Protein AF-A0A7W7CHH6-F1 (afdb_monomer_lite)

Sequence (789 aa):
MSTPLSLLAEWTGPLRELLITGHAVDLDFLERHCLPRARSLGARVTVLTGHGAAQHEPGDVRFAGRAYQHGHAVGAGAFLPRLAVLLGEDRVWVAVGSGDPTLPGWQGGGLWLAVRGSLDDGPVALADLGTWLADLGQALTLPSWLADTLDEIAIAMVPASTREAGLRFLGNLDRPLLAQLPAGPTRVLGLAAPAADPAAVRALTEHLQPREVRTAPAGATLIEWQATNGRWTALAGGHLSESGLLRSVADGGDCVLAGLHPRAEPVLPEDATTVAPEGNGDPLPPKTVVAQDTKGPRLLGAFREDDTTVVEFLVPRGTHGVIVETLTDNGWLAAHRVPAAELYVDGPVRARIPAEEPGVALRVSALVDERRTASAGVHVIDLTACASRAEQVSSQGLAHWGLSDRPAAELLADPARLARFTDTLGKFTADQLPFRPDWAAFAGFTHSVLGAPLAERVLPGAVSVLPEPRPTAWSVGELAEQGHGGGLLIPEQDRDKVRGHTRRWLAAITADSPLPVRMLITCLYLDLIAAGVWGHDDDWRSGLGELAQALCPTETEQKALPDQAQARLSTLLAACLALLLQDADLQGGSAADRTARHAWERCYEWAAFGRPELVEPLLPDFRRFEGRTTTVTEVEQVLELAENSVDEPSAAVQEDLRERGFEIDRLDGAWVVTGECRRPLREAARMITDFAAVSKQGGTAVVVSNRRTMALLLWSGRSLAFTEGKPPTWRSYQLSGLSTPHSLIGGSEGVPSTKDIRKLLPLPDSVRELAERCGVDLPSLISRDLVGR

pLDDT: mean 82.15, std 15.95, range [22.09, 98.44]

Structure (mmCIF, N/CA/C/O backbone):
data_AF-A0A7W7CHH6-F1
#
_entry.id   AF-A0A7W7CHH6-F1
#
loop_
_atom_site.group_PDB
_atom_site.id
_atom_site.type_symbol
_atom_site.label_atom_id
_atom_site.label_alt_id
_atom_site.label_comp_id
_atom_site.label_asym_id
_atom_site.label_entity_id
_atom_site.label_seq_id
_atom_site.pdbx_PDB_ins_code
_atom_site.Cartn_x
_atom_site.Cartn_y
_atom_site.Cartn_z
_atom_site.occupancy
_atom_site.B_iso_or_equiv
_atom_site.auth_seq_id
_atom_site.auth_comp_id
_atom_site.auth_asym_id
_atom_site.auth_atom_id
_atom_site.pdbx_PDB_model_num
ATOM 1 N N . MET A 1 1 ? 9.134 17.937 -28.389 1.00 60.25 1 MET A N 1
ATOM 2 C CA . MET A 1 1 ? 10.191 17.144 -27.738 1.00 60.25 1 MET A CA 1
ATOM 3 C C . MET A 1 1 ? 10.347 17.707 -26.339 1.00 60.25 1 MET A C 1
ATOM 5 O O . MET A 1 1 ? 10.618 18.893 -26.229 1.00 60.25 1 MET A O 1
ATOM 9 N N . SER A 1 2 ? 10.075 16.919 -25.303 1.00 79.38 2 SER A N 1
ATOM 10 C CA . SER A 1 2 ? 10.228 17.330 -23.899 1.00 79.38 2 SER A CA 1
ATOM 11 C C . SER A 1 2 ? 11.114 16.290 -23.229 1.00 79.38 2 SER A C 1
ATOM 13 O O . SER A 1 2 ? 10.865 15.098 -23.408 1.00 79.38 2 SER A O 1
ATOM 15 N N . THR A 1 3 ? 12.153 16.721 -22.514 1.00 88.88 3 THR A N 1
ATOM 16 C CA . THR A 1 3 ? 13.006 15.798 -21.752 1.00 88.88 3 THR A CA 1
ATOM 17 C C . THR A 1 3 ? 12.265 15.331 -20.493 1.00 88.88 3 THR A C 1
ATOM 19 O O . THR A 1 3 ? 11.307 15.993 -20.075 1.00 88.88 3 THR A O 1
ATOM 22 N N . PRO A 1 4 ? 12.694 14.234 -19.846 1.00 93.62 4 PRO A N 1
ATOM 23 C CA . PRO A 1 4 ? 12.106 13.792 -18.582 1.00 93.62 4 PRO A CA 1
ATOM 24 C C . PRO A 1 4 ? 12.076 14.882 -17.498 1.00 93.62 4 PRO A C 1
ATOM 26 O O . PRO A 1 4 ? 11.064 15.042 -16.819 1.00 93.62 4 PRO A O 1
ATOM 29 N N . LEU A 1 5 ? 13.134 15.698 -17.380 1.00 92.50 5 LEU A N 1
ATOM 30 C CA . LEU A 1 5 ? 13.165 16.819 -16.428 1.00 92.50 5 LEU A CA 1
ATOM 31 C C . LEU A 1 5 ? 12.152 17.908 -16.778 1.00 92.50 5 LEU A C 1
ATOM 33 O O . LEU A 1 5 ? 11.509 18.444 -15.879 1.00 92.50 5 LEU A O 1
ATOM 37 N N . SER A 1 6 ? 11.982 18.227 -18.065 1.00 91.31 6 SER A N 1
ATOM 38 C CA . SER A 1 6 ? 10.956 19.181 -18.497 1.00 91.31 6 SER A CA 1
ATOM 39 C C . SER A 1 6 ? 9.554 18.662 -18.186 1.00 91.31 6 SER A C 1
ATOM 41 O O . SER A 1 6 ? 8.745 19.408 -17.648 1.00 91.31 6 SER A O 1
ATOM 43 N N . LEU A 1 7 ? 9.282 17.377 -18.444 1.00 93.88 7 LEU A N 1
ATOM 44 C CA . LEU A 1 7 ? 7.998 16.760 -18.096 1.00 93.88 7 LEU A CA 1
ATOM 45 C C . LEU A 1 7 ? 7.727 16.814 -16.589 1.00 93.88 7 LEU A C 1
ATOM 47 O O . LEU A 1 7 ? 6.626 17.173 -16.181 1.00 93.88 7 LEU A O 1
ATOM 51 N N . LEU A 1 8 ? 8.730 16.512 -15.763 1.00 94.12 8 LEU A N 1
ATOM 52 C CA . LEU A 1 8 ? 8.605 16.579 -14.307 1.00 94.12 8 LEU A CA 1
ATOM 53 C C . LEU A 1 8 ? 8.422 18.016 -13.795 1.00 94.12 8 LEU A C 1
ATOM 55 O O . LEU A 1 8 ? 7.678 18.245 -12.840 1.00 94.12 8 LEU A O 1
ATOM 59 N N . ALA A 1 9 ? 9.079 18.993 -14.421 1.00 91.56 9 ALA A N 1
ATOM 60 C CA . ALA A 1 9 ? 8.918 20.406 -14.088 1.00 91.56 9 ALA A CA 1
ATOM 61 C C . ALA A 1 9 ? 7.520 20.930 -14.458 1.00 91.56 9 ALA A C 1
ATOM 63 O O . ALA A 1 9 ? 6.934 21.699 -13.697 1.00 91.56 9 ALA A O 1
ATOM 64 N N . GLU A 1 10 ? 6.980 20.487 -15.595 1.00 93.38 10 GLU A N 1
ATOM 65 C CA . GLU A 1 10 ? 5.637 20.824 -16.080 1.00 93.38 10 GLU A CA 1
ATOM 66 C C . GLU A 1 10 ? 4.513 20.112 -15.303 1.00 93.38 10 GLU A C 1
ATOM 68 O O . GLU A 1 10 ? 3.352 20.514 -15.401 1.00 93.38 10 GLU A O 1
ATOM 73 N N . TRP A 1 11 ? 4.826 19.061 -14.537 1.00 91.06 11 TRP A N 1
ATOM 74 C CA . TRP A 1 11 ? 3.826 18.293 -13.800 1.00 91.06 11 TRP A CA 1
ATOM 75 C C . TRP A 1 11 ? 3.169 19.111 -12.680 1.00 91.06 11 TRP A C 1
ATOM 77 O O . TRP A 1 11 ? 3.836 19.734 -11.844 1.00 91.06 11 TRP A O 1
ATOM 87 N N . THR A 1 12 ? 1.838 19.049 -12.626 1.00 84.00 12 THR A N 1
ATOM 88 C CA . THR A 1 12 ? 1.002 19.717 -11.623 1.00 84.00 12 THR A CA 1
ATOM 89 C C . THR A 1 12 ? 0.061 18.722 -10.950 1.00 84.00 12 THR A C 1
ATOM 91 O O . THR A 1 12 ? -0.633 17.961 -11.622 1.00 84.00 12 THR A O 1
ATOM 94 N N . GLY A 1 13 ? -0.003 18.758 -9.618 1.00 79.50 13 GLY A N 1
ATOM 95 C CA . GLY A 1 13 ? -0.781 17.809 -8.814 1.00 79.50 13 GLY A CA 1
ATOM 96 C C . GLY A 1 13 ? 0.063 16.655 -8.260 1.00 79.50 13 GLY A C 1
ATOM 97 O O . GLY A 1 13 ? 1.282 16.650 -8.449 1.00 79.50 13 GLY A O 1
ATOM 98 N N . PRO A 1 14 ? -0.558 15.710 -7.535 1.00 82.00 14 PRO A N 1
ATOM 99 C CA . PRO A 1 14 ? 0.150 14.569 -6.968 1.00 82.00 14 PRO A CA 1
ATOM 100 C C . PRO A 1 14 ? 0.748 13.695 -8.077 1.00 82.00 14 PRO A C 1
ATOM 102 O O . PRO A 1 14 ? 0.151 13.511 -9.139 1.00 82.00 14 PRO A O 1
ATOM 105 N N . LEU A 1 15 ? 1.948 13.182 -7.833 1.00 88.12 15 LEU A N 1
ATOM 106 C CA . LEU A 1 15 ? 2.609 12.192 -8.678 1.00 88.12 15 LEU A CA 1
ATOM 107 C C . LEU A 1 15 ? 2.708 10.906 -7.858 1.00 88.12 15 LEU A C 1
ATOM 109 O O . LEU A 1 15 ? 3.191 10.956 -6.730 1.00 88.12 15 LEU A O 1
ATOM 113 N N . ARG A 1 16 ? 2.221 9.785 -8.396 1.00 91.94 16 ARG A N 1
ATOM 114 C CA . ARG A 1 16 ? 2.253 8.478 -7.726 1.00 91.94 16 ARG A CA 1
ATOM 115 C C . ARG A 1 16 ? 3.545 7.737 -8.025 1.00 91.94 16 ARG A C 1
ATOM 117 O O . ARG A 1 16 ? 4.211 7.314 -7.090 1.00 91.94 16 ARG A O 1
ATOM 124 N N . GLU A 1 17 ? 3.922 7.662 -9.299 1.00 97.44 17 GLU A N 1
ATOM 125 C CA . GLU A 1 17 ? 5.102 6.918 -9.750 1.00 97.44 17 GLU A CA 1
ATOM 126 C C . GLU A 1 17 ? 5.985 7.773 -10.649 1.00 97.44 17 GLU A C 1
ATOM 128 O O . GLU A 1 17 ? 5.503 8.529 -11.501 1.00 97.44 17 GLU A O 1
ATOM 133 N N . LEU A 1 18 ? 7.290 7.591 -10.487 1.00 98.31 18 LEU A N 1
ATOM 134 C CA . LEU A 1 18 ? 8.303 7.984 -11.447 1.00 98.31 18 LEU A CA 1
ATOM 135 C C . LEU A 1 18 ? 9.213 6.786 -11.728 1.00 98.31 18 LEU A C 1
ATOM 137 O O . LEU A 1 18 ? 10.113 6.494 -10.942 1.00 98.31 18 LEU A O 1
ATOM 141 N N . LEU A 1 19 ? 9.003 6.127 -12.867 1.00 98.38 19 LEU A N 1
ATOM 142 C CA . LEU A 1 19 ? 9.894 5.077 -13.365 1.00 98.38 19 LEU A CA 1
ATOM 143 C C . LEU A 1 19 ? 10.942 5.688 -14.287 1.00 98.38 19 LEU A C 1
ATOM 145 O O . LEU A 1 19 ? 10.598 6.436 -15.202 1.00 98.38 19 LEU A O 1
ATOM 149 N N . ILE A 1 20 ? 12.206 5.332 -14.079 1.00 97.69 20 ILE A N 1
ATOM 150 C CA . ILE A 1 20 ? 13.336 5.737 -14.911 1.00 97.69 20 ILE A CA 1
ATOM 151 C C . ILE A 1 20 ? 14.104 4.489 -15.331 1.00 97.69 20 ILE A C 1
ATOM 153 O O . ILE A 1 20 ? 14.538 3.706 -14.487 1.00 97.69 20 ILE A O 1
ATOM 157 N N . THR A 1 21 ? 14.328 4.336 -16.633 1.00 95.75 21 THR A N 1
ATOM 158 C CA . THR A 1 21 ? 15.222 3.316 -17.181 1.00 95.75 21 THR A CA 1
ATOM 159 C C . THR A 1 21 ? 16.338 3.957 -17.991 1.00 95.75 21 THR A C 1
ATOM 161 O O . THR A 1 21 ? 16.157 5.001 -18.626 1.00 95.75 21 THR A O 1
ATOM 164 N N . GLY A 1 22 ? 17.500 3.316 -18.003 1.00 90.31 22 GLY A N 1
ATOM 165 C CA . GLY A 1 22 ? 18.617 3.747 -18.829 1.00 90.31 22 GLY A CA 1
ATOM 166 C C . GLY A 1 22 ? 19.652 2.656 -19.010 1.00 90.31 22 GLY A C 1
ATOM 167 O O . GLY A 1 22 ? 19.753 1.735 -18.194 1.00 90.31 22 GLY A O 1
ATOM 168 N N . HIS A 1 23 ? 20.444 2.794 -20.072 1.00 86.00 23 HIS A N 1
ATOM 169 C CA . HIS A 1 23 ? 21.655 2.006 -20.213 1.00 86.00 23 HIS A CA 1
ATOM 170 C C . HIS A 1 23 ? 22.681 2.523 -19.210 1.00 86.00 23 HIS A C 1
ATOM 172 O O . HIS A 1 23 ? 23.064 1.801 -18.304 1.00 86.00 23 HIS A O 1
ATOM 178 N N . ALA A 1 24 ? 23.050 3.797 -19.319 1.00 85.56 24 ALA A N 1
ATOM 179 C CA . ALA A 1 24 ? 23.942 4.463 -18.383 1.00 85.56 24 ALA A CA 1
ATOM 180 C C . ALA A 1 24 ? 23.142 5.331 -17.412 1.00 85.56 24 ALA A C 1
ATOM 182 O O . ALA A 1 24 ? 22.376 6.187 -17.844 1.00 85.56 24 ALA A O 1
ATOM 183 N N . VAL A 1 25 ? 23.332 5.152 -16.107 1.00 89.25 25 VAL A N 1
ATOM 184 C CA . VAL A 1 25 ? 22.644 5.977 -15.104 1.00 89.25 25 VAL A CA 1
ATOM 185 C C . VAL A 1 25 ? 23.628 6.556 -14.106 1.00 89.25 25 VAL A C 1
ATOM 187 O O . VAL A 1 25 ? 24.425 5.839 -13.497 1.00 89.25 25 VAL A O 1
ATOM 190 N N . ASP A 1 26 ? 23.526 7.867 -13.930 1.00 91.12 26 ASP A N 1
ATOM 191 C CA . ASP A 1 26 ? 24.212 8.629 -12.899 1.00 91.12 26 ASP A CA 1
ATOM 192 C C . ASP A 1 26 ? 23.210 8.929 -11.773 1.00 91.12 26 ASP A C 1
ATOM 194 O O . ASP A 1 26 ? 22.302 9.754 -11.919 1.00 91.12 26 ASP A O 1
ATOM 198 N N . LEU A 1 27 ? 23.336 8.202 -10.658 1.00 91.38 27 LEU A N 1
ATOM 199 C CA . LEU A 1 27 ? 22.425 8.342 -9.523 1.00 91.38 27 LEU A CA 1
ATOM 200 C C . LEU A 1 27 ? 22.630 9.665 -8.776 1.00 91.38 27 LEU A C 1
ATOM 202 O O . LEU A 1 27 ? 21.645 10.248 -8.332 1.00 91.38 27 LEU A O 1
ATOM 206 N N . ASP A 1 28 ? 23.857 10.189 -8.696 1.00 89.19 28 ASP A N 1
ATOM 207 C CA . ASP A 1 28 ? 24.122 11.495 -8.073 1.00 89.19 28 ASP A CA 1
ATOM 208 C C . ASP A 1 28 ? 23.444 12.621 -8.871 1.00 89.19 28 ASP A C 1
ATOM 210 O O . ASP A 1 28 ? 22.788 13.501 -8.304 1.00 89.19 28 ASP A O 1
ATOM 214 N N . PHE A 1 29 ? 23.489 12.546 -10.205 1.00 90.44 29 PHE A N 1
ATOM 215 C CA . PHE A 1 29 ? 22.719 13.444 -11.065 1.00 90.44 29 PHE A CA 1
ATOM 216 C C . PHE A 1 29 ? 21.208 13.367 -10.781 1.00 90.44 29 PHE A C 1
ATOM 218 O O . PHE A 1 29 ? 20.552 14.408 -10.638 1.00 90.44 29 PHE A O 1
ATOM 225 N N . LEU A 1 30 ? 20.639 12.160 -10.674 1.00 93.00 30 LEU A N 1
ATOM 226 C CA . LEU A 1 30 ? 19.213 11.989 -10.378 1.00 93.00 30 LEU A CA 1
ATOM 227 C C . LEU A 1 30 ? 18.842 12.521 -8.987 1.00 93.00 30 LEU A C 1
ATOM 229 O O . LEU A 1 30 ? 17.830 13.216 -8.861 1.00 93.00 30 LEU A O 1
ATOM 233 N N . GLU A 1 31 ? 19.664 12.270 -7.967 1.00 90.50 31 GLU A N 1
ATOM 234 C CA . GLU A 1 31 ? 19.462 12.764 -6.599 1.00 90.50 31 GLU A CA 1
ATOM 235 C C . GLU A 1 31 ? 19.447 14.294 -6.525 1.00 90.50 31 GLU A C 1
ATOM 237 O O . GLU A 1 31 ? 18.672 14.869 -5.761 1.00 90.50 31 GLU A O 1
ATOM 242 N N . ARG A 1 32 ? 20.251 14.971 -7.351 1.00 87.06 32 ARG A N 1
ATOM 243 C CA . ARG A 1 32 ? 20.318 16.440 -7.377 1.00 87.06 32 ARG A CA 1
ATOM 244 C C . ARG A 1 32 ? 19.209 17.082 -8.200 1.00 87.06 32 ARG A C 1
ATOM 246 O O . ARG A 1 32 ? 18.687 18.127 -7.812 1.00 87.06 32 ARG A O 1
ATOM 253 N N . HIS A 1 33 ? 18.866 16.500 -9.348 1.00 86.69 33 HIS A N 1
ATOM 254 C CA . HIS A 1 33 ? 18.062 17.192 -10.362 1.00 86.69 33 HIS A CA 1
ATOM 255 C C . HIS A 1 33 ? 16.655 16.627 -10.560 1.00 86.69 33 HIS A C 1
ATOM 257 O O . HIS A 1 33 ? 15.797 17.326 -11.100 1.00 86.69 33 HIS A O 1
ATOM 263 N N . CYS A 1 34 ? 16.398 15.391 -10.136 1.00 91.62 34 CYS A N 1
ATOM 264 C CA . CYS A 1 34 ? 15.137 14.698 -10.387 1.00 91.62 34 CYS A CA 1
ATOM 265 C C . CYS A 1 34 ? 14.398 14.363 -9.083 1.00 91.62 34 CYS A C 1
ATOM 267 O O . CYS A 1 34 ? 13.243 14.759 -8.891 1.00 91.62 34 CYS A O 1
ATOM 269 N N . LEU A 1 35 ? 15.092 13.700 -8.156 1.00 90.00 35 LEU A N 1
ATOM 270 C CA . LEU A 1 35 ? 14.520 13.133 -6.939 1.00 90.00 35 LEU A CA 1
ATOM 271 C C . LEU A 1 35 ? 13.789 14.152 -6.044 1.00 90.00 35 LEU A C 1
ATOM 273 O O . LEU A 1 35 ? 12.654 13.859 -5.654 1.00 90.00 35 LEU A O 1
ATOM 277 N N . PRO A 1 36 ? 14.333 15.353 -5.738 1.00 84.81 36 PRO A N 1
ATOM 278 C CA . PRO A 1 36 ? 13.693 16.268 -4.792 1.00 84.81 36 PRO A CA 1
ATOM 279 C C . PRO A 1 36 ? 12.314 16.709 -5.280 1.00 84.81 36 PRO A C 1
ATOM 281 O O . PRO A 1 36 ? 11.350 16.764 -4.514 1.00 84.81 36 PRO A O 1
ATOM 284 N N . ARG A 1 37 ? 12.192 16.964 -6.589 1.00 85.94 37 ARG A N 1
ATOM 285 C CA . ARG A 1 37 ? 10.925 17.357 -7.200 1.00 85.94 37 ARG A CA 1
ATOM 286 C C . ARG A 1 37 ? 9.935 16.197 -7.193 1.00 85.94 37 ARG A C 1
ATOM 288 O O . ARG A 1 37 ? 8.814 16.391 -6.728 1.00 85.94 37 ARG A O 1
ATOM 295 N N . ALA A 1 38 ? 10.345 15.011 -7.637 1.00 86.62 38 ALA A N 1
ATOM 296 C CA . ALA A 1 38 ? 9.481 13.832 -7.672 1.00 86.62 38 ALA A CA 1
ATOM 297 C C . ALA A 1 38 ? 8.930 13.474 -6.278 1.00 86.62 38 ALA A C 1
ATOM 299 O O . ALA A 1 38 ? 7.719 13.329 -6.107 1.00 86.62 38 ALA A O 1
ATOM 300 N N . ARG A 1 39 ? 9.787 13.457 -5.248 1.00 84.19 39 ARG A N 1
ATOM 301 C CA . ARG A 1 39 ? 9.371 13.188 -3.859 1.00 84.19 39 ARG A CA 1
ATOM 302 C C . ARG A 1 39 ? 8.505 14.301 -3.271 1.00 84.19 39 ARG A C 1
ATOM 304 O O . ARG A 1 39 ? 7.542 14.008 -2.562 1.00 84.19 39 ARG A O 1
ATOM 311 N N . SER A 1 40 ? 8.753 15.570 -3.619 1.00 78.50 40 SER A N 1
ATOM 312 C CA . SER A 1 40 ? 7.870 16.677 -3.207 1.00 78.50 40 SER A CA 1
ATOM 313 C C . SER A 1 40 ? 6.437 16.512 -3.735 1.00 78.50 40 SER A C 1
ATOM 315 O O . SER A 1 40 ? 5.479 16.851 -3.035 1.00 78.50 40 SER A O 1
ATOM 317 N N . LEU A 1 41 ? 6.288 15.916 -4.924 1.00 77.00 41 LEU A N 1
ATOM 318 C CA . LEU A 1 41 ? 5.003 15.595 -5.551 1.00 77.00 41 LEU A CA 1
ATOM 319 C C . LEU A 1 41 ? 4.368 14.302 -5.008 1.00 77.00 41 LEU A C 1
ATOM 321 O O . LEU A 1 41 ? 3.205 14.041 -5.301 1.00 77.00 41 LEU A O 1
ATOM 325 N N . GLY A 1 42 ? 5.095 13.543 -4.183 1.00 80.12 42 GLY A N 1
ATOM 326 C CA . GLY A 1 42 ? 4.618 12.319 -3.540 1.00 80.12 42 GLY A CA 1
ATOM 327 C C . GLY A 1 42 ? 4.962 11.024 -4.275 1.00 80.12 42 GLY A C 1
ATOM 328 O O . GLY A 1 42 ? 4.428 9.987 -3.904 1.00 80.12 42 GLY A O 1
ATOM 329 N N . ALA A 1 43 ? 5.841 11.055 -5.278 1.00 90.94 43 ALA A N 1
ATOM 330 C CA . ALA A 1 43 ? 6.102 9.875 -6.096 1.00 90.94 43 ALA A CA 1
ATOM 331 C C . ALA A 1 43 ? 6.914 8.804 -5.356 1.00 90.94 43 ALA A C 1
ATOM 333 O O . ALA A 1 43 ? 7.887 9.127 -4.665 1.00 90.94 43 ALA A O 1
ATOM 334 N N . ARG A 1 44 ? 6.582 7.531 -5.575 1.00 95.69 44 ARG A N 1
ATOM 335 C CA . ARG A 1 44 ? 7.566 6.446 -5.537 1.00 95.69 44 ARG A CA 1
ATOM 336 C C . ARG A 1 44 ? 8.471 6.624 -6.747 1.00 95.69 44 ARG A C 1
ATOM 338 O O . ARG A 1 44 ? 7.999 6.898 -7.849 1.00 95.69 44 ARG A O 1
ATOM 345 N N . VAL A 1 45 ? 9.776 6.582 -6.522 1.00 97.88 45 VAL A N 1
ATOM 346 C CA . VAL A 1 45 ? 10.764 6.747 -7.590 1.00 97.88 45 VAL A CA 1
ATOM 347 C C . VAL A 1 45 ? 11.487 5.425 -7.755 1.00 97.88 45 VAL A C 1
ATOM 349 O O . VAL A 1 45 ? 12.059 4.916 -6.791 1.00 97.88 45 VAL A O 1
ATOM 352 N N . THR A 1 46 ? 11.469 4.899 -8.973 1.00 97.88 46 THR A N 1
ATOM 353 C CA . THR A 1 46 ? 12.004 3.581 -9.309 1.00 97.88 46 THR A CA 1
ATOM 354 C C . THR A 1 46 ? 12.999 3.721 -10.446 1.00 97.88 46 THR A C 1
ATOM 356 O O . THR A 1 46 ? 12.670 4.239 -11.513 1.00 97.88 46 THR A O 1
ATOM 359 N N . VAL A 1 47 ? 14.231 3.271 -10.221 1.00 96.56 47 VAL A N 1
ATOM 360 C CA . VAL A 1 47 ? 15.322 3.337 -11.195 1.00 96.56 47 VAL A CA 1
ATOM 361 C C . VAL A 1 47 ? 15.748 1.922 -11.570 1.00 96.56 47 VAL A C 1
ATOM 363 O O . VAL A 1 47 ? 16.220 1.162 -10.725 1.00 96.56 47 VAL A O 1
ATOM 366 N N . LEU A 1 48 ? 15.617 1.578 -12.849 1.00 95.44 48 LEU A N 1
ATOM 367 C CA . LEU A 1 48 ? 16.043 0.292 -13.394 1.00 95.44 48 LEU A CA 1
ATOM 368 C C . LEU A 1 48 ? 17.172 0.475 -14.404 1.00 95.44 48 LEU A C 1
ATOM 370 O O . LEU A 1 48 ? 17.043 1.215 -15.381 1.00 95.44 48 LEU A O 1
ATOM 374 N N . THR A 1 49 ? 18.276 -0.235 -14.196 1.00 92.94 49 THR A N 1
ATOM 375 C CA . THR A 1 49 ? 19.462 -0.132 -15.056 1.00 92.94 49 THR A CA 1
ATOM 376 C C . THR A 1 49 ? 19.953 -1.502 -15.485 1.00 92.94 49 THR A C 1
ATOM 378 O O . THR A 1 49 ? 19.673 -2.505 -14.835 1.00 92.94 49 THR A O 1
ATOM 381 N N . GLY A 1 50 ? 20.741 -1.570 -16.557 1.00 90.12 50 GLY A N 1
ATOM 382 C CA . GLY A 1 50 ? 21.496 -2.788 -16.850 1.00 90.12 50 GLY A CA 1
ATOM 383 C C . GLY A 1 50 ? 22.530 -3.074 -15.758 1.00 90.12 50 GLY A C 1
ATOM 384 O O . GLY A 1 50 ? 23.087 -2.149 -15.158 1.00 90.12 50 GLY A O 1
ATOM 385 N N . HIS A 1 51 ? 22.815 -4.352 -15.508 1.00 85.88 51 HIS A N 1
ATOM 386 C CA . HIS A 1 51 ? 23.915 -4.731 -14.622 1.00 85.88 51 HIS A CA 1
ATOM 387 C C . HIS A 1 51 ? 25.253 -4.150 -15.107 1.00 85.88 51 HIS A C 1
ATOM 389 O O . HIS A 1 51 ? 25.598 -4.275 -16.280 1.00 85.88 51 HIS A O 1
ATOM 395 N N . GLY A 1 52 ? 26.009 -3.526 -14.197 1.00 77.38 52 GLY A N 1
ATOM 396 C CA . GLY A 1 52 ? 27.332 -2.965 -14.499 1.00 77.38 52 GLY A CA 1
ATOM 397 C C . GLY A 1 52 ? 27.318 -1.666 -15.307 1.00 77.38 52 GLY A C 1
ATOM 398 O O . GLY A 1 52 ? 28.376 -1.225 -15.749 1.00 77.38 52 GLY A O 1
ATOM 399 N N . ALA A 1 53 ? 26.144 -1.060 -15.500 1.00 75.81 53 ALA A N 1
ATOM 400 C CA . ALA A 1 53 ? 25.975 0.104 -16.364 1.00 75.81 53 ALA A CA 1
ATOM 401 C C . ALA A 1 53 ? 25.782 1.433 -15.597 1.00 75.81 53 ALA A C 1
ATOM 403 O O . ALA A 1 53 ? 25.754 2.513 -16.190 1.00 75.81 53 ALA A O 1
ATOM 404 N N . ALA A 1 54 ? 25.701 1.373 -14.266 1.00 71.06 54 ALA A N 1
ATOM 405 C CA . ALA A 1 54 ? 25.689 2.550 -13.408 1.00 71.06 54 ALA A CA 1
ATOM 406 C C . ALA A 1 54 ? 27.058 3.263 -13.406 1.00 71.06 54 ALA A C 1
ATOM 408 O O . ALA A 1 54 ? 28.098 2.615 -13.300 1.00 71.06 54 ALA A O 1
ATOM 409 N N . GLN A 1 55 ? 27.060 4.594 -13.530 1.00 73.06 55 GLN A N 1
ATOM 410 C CA . GLN A 1 55 ? 28.269 5.419 -13.711 1.00 73.06 55 GLN A CA 1
ATOM 411 C C . GLN A 1 55 ? 28.668 6.199 -12.447 1.00 73.06 55 GLN A C 1
ATOM 413 O O . GLN A 1 55 ? 29.116 7.338 -12.537 1.00 73.06 55 GLN A O 1
ATOM 418 N N . HIS A 1 56 ? 28.481 5.614 -11.267 1.00 74.00 56 HIS A N 1
ATOM 419 C CA . HIS A 1 56 ? 28.773 6.264 -9.989 1.00 74.00 56 HIS A CA 1
ATOM 420 C C . HIS A 1 56 ? 29.531 5.320 -9.053 1.00 74.00 56 HIS A C 1
ATOM 422 O O . HIS A 1 56 ? 29.398 4.098 -9.147 1.00 74.00 56 HIS A O 1
ATOM 428 N N . GLU A 1 57 ? 30.290 5.890 -8.118 1.00 78.69 57 GLU A N 1
ATOM 429 C CA . GLU A 1 57 ? 30.799 5.135 -6.976 1.00 78.69 57 GLU A CA 1
ATOM 430 C C . GLU A 1 57 ? 29.667 4.974 -5.951 1.00 78.69 57 GLU A C 1
ATOM 432 O O . GLU A 1 57 ? 29.038 5.969 -5.581 1.00 78.69 57 GLU A O 1
ATOM 437 N N . PRO A 1 58 ? 29.372 3.756 -5.459 1.00 81.50 58 PRO A N 1
ATOM 438 C CA . PRO A 1 58 ? 28.228 3.542 -4.571 1.00 81.50 58 PRO A CA 1
ATOM 439 C C . PRO A 1 58 ? 28.238 4.390 -3.290 1.00 81.50 58 PRO A C 1
ATOM 441 O O . PRO A 1 58 ? 27.171 4.655 -2.742 1.00 81.50 58 PRO A O 1
ATOM 444 N N . GLY A 1 59 ? 29.415 4.829 -2.825 1.00 78.50 59 GLY A N 1
ATOM 445 C CA . GLY A 1 59 ? 29.563 5.700 -1.653 1.00 78.50 59 GLY A CA 1
ATOM 446 C C . GLY A 1 59 ? 29.180 7.168 -1.882 1.00 78.50 59 GLY A C 1
ATOM 447 O O . GLY A 1 59 ? 28.943 7.884 -0.911 1.00 78.50 59 GLY A O 1
ATOM 448 N N . ASP A 1 60 ? 29.085 7.620 -3.136 1.00 80.31 60 ASP A N 1
ATOM 449 C CA . ASP A 1 60 ? 28.692 8.998 -3.464 1.00 80.31 60 ASP A CA 1
ATOM 450 C C . ASP A 1 60 ? 27.164 9.190 -3.455 1.00 80.31 60 ASP A C 1
ATOM 452 O O . ASP A 1 60 ? 26.669 10.315 -3.377 1.00 80.31 60 ASP A O 1
ATOM 456 N N . VAL A 1 61 ? 26.418 8.085 -3.490 1.00 86.38 61 VAL A N 1
ATOM 457 C CA . VAL A 1 61 ? 24.954 8.035 -3.552 1.00 86.38 61 VAL A CA 1
ATOM 458 C C . VAL A 1 61 ? 24.376 7.984 -2.142 1.00 86.38 61 VAL A C 1
ATOM 460 O O . VAL A 1 61 ? 24.756 7.130 -1.342 1.00 86.38 61 VAL A O 1
ATOM 463 N N . ARG A 1 62 ? 23.457 8.900 -1.812 1.00 81.38 62 ARG A N 1
ATOM 464 C CA . ARG A 1 62 ? 23.014 9.113 -0.419 1.00 81.38 62 ARG A CA 1
ATOM 465 C C . ARG A 1 62 ? 21.589 8.673 -0.137 1.00 81.38 62 ARG A C 1
ATOM 467 O O . ARG A 1 62 ? 21.251 8.397 1.015 1.00 81.38 62 ARG A O 1
ATOM 474 N N . PHE A 1 63 ? 20.738 8.678 -1.155 1.00 86.69 63 PHE A N 1
ATOM 475 C CA . PHE A 1 63 ? 19.300 8.495 -1.001 1.00 86.69 63 PHE A CA 1
ATOM 476 C C . PHE A 1 63 ? 18.785 7.194 -1.627 1.00 86.69 63 PHE A C 1
ATOM 478 O O . PHE A 1 63 ? 17.628 6.837 -1.377 1.00 86.69 63 PHE A O 1
ATOM 485 N N . ALA A 1 64 ? 19.615 6.471 -2.388 1.00 89.06 64 ALA A N 1
ATOM 486 C CA . ALA A 1 64 ? 19.278 5.137 -2.885 1.00 89.06 64 ALA A CA 1
ATOM 487 C C . ALA A 1 64 ? 18.878 4.220 -1.729 1.00 89.06 64 ALA A C 1
ATOM 489 O O . ALA A 1 64 ? 19.514 4.211 -0.677 1.00 89.06 64 ALA A O 1
ATOM 490 N N . GLY A 1 65 ? 17.776 3.495 -1.898 1.00 86.31 65 GLY A N 1
ATOM 491 C CA . GLY A 1 65 ? 17.229 2.601 -0.883 1.00 86.31 65 GLY A CA 1
ATOM 492 C C . GLY A 1 65 ? 16.589 3.284 0.329 1.00 86.31 65 GLY A C 1
ATOM 493 O O . GLY A 1 65 ? 16.022 2.596 1.170 1.00 86.31 65 GLY A O 1
ATOM 494 N N . ARG A 1 66 ? 16.628 4.621 0.414 1.00 87.50 66 ARG A N 1
ATOM 495 C CA . ARG A 1 66 ? 15.972 5.416 1.473 1.00 87.50 66 ARG A CA 1
ATOM 496 C C . ARG A 1 66 ? 14.831 6.281 0.951 1.00 87.50 66 ARG A C 1
ATOM 498 O O . ARG A 1 66 ? 13.859 6.519 1.658 1.00 87.50 66 ARG A O 1
ATOM 505 N N . ALA A 1 67 ? 14.973 6.802 -0.265 1.00 84.81 67 ALA A N 1
ATOM 506 C CA . ALA A 1 67 ? 13.989 7.685 -0.888 1.00 84.81 67 ALA A CA 1
ATOM 507 C C . ALA A 1 67 ? 13.584 7.250 -2.301 1.00 84.81 67 ALA A C 1
ATOM 509 O O . ALA A 1 67 ? 12.633 7.804 -2.849 1.00 84.81 67 ALA A O 1
ATOM 510 N N . TYR A 1 68 ? 14.307 6.303 -2.895 1.00 95.12 68 TYR A N 1
ATOM 511 C CA . TYR A 1 68 ? 13.986 5.711 -4.186 1.00 95.12 68 TYR A CA 1
ATOM 512 C C . TYR A 1 68 ? 14.547 4.298 -4.280 1.00 95.12 68 TYR A C 1
ATOM 514 O O . TYR A 1 68 ? 15.519 3.945 -3.606 1.00 95.12 68 TYR A O 1
ATOM 522 N N . GLN A 1 69 ? 13.933 3.508 -5.147 1.00 95.25 69 GLN A N 1
ATOM 523 C CA . GLN A 1 69 ? 14.320 2.136 -5.414 1.00 95.25 69 GLN A CA 1
ATOM 524 C C . GLN A 1 69 ? 15.315 2.086 -6.579 1.00 95.25 69 GLN A C 1
ATOM 526 O O . GLN A 1 69 ? 15.140 2.787 -7.578 1.00 95.25 69 GLN A O 1
ATOM 531 N N . HIS A 1 70 ? 16.341 1.239 -6.473 1.00 94.56 70 HIS A N 1
ATOM 532 C CA . HIS A 1 70 ? 17.299 0.993 -7.553 1.00 94.56 70 HIS A CA 1
ATOM 533 C C . HIS A 1 70 ? 17.597 -0.499 -7.686 1.00 94.56 70 HIS A C 1
ATOM 535 O O . HIS A 1 70 ? 17.915 -1.168 -6.707 1.00 94.56 70 HIS A O 1
ATOM 541 N N . GLY A 1 71 ? 17.485 -1.024 -8.902 1.00 93.62 71 GLY A N 1
ATOM 542 C CA . GLY A 1 71 ? 17.760 -2.426 -9.192 1.00 93.62 71 GLY A CA 1
ATOM 543 C C . GLY A 1 71 ? 18.355 -2.635 -10.579 1.00 93.62 71 GLY A C 1
ATOM 544 O O . GLY A 1 71 ? 18.321 -1.751 -11.442 1.00 93.62 71 GLY A O 1
ATOM 545 N N . HIS A 1 72 ? 18.901 -3.830 -10.790 1.00 94.06 72 HIS A N 1
ATOM 546 C CA . HIS A 1 72 ? 19.523 -4.226 -12.045 1.00 94.06 72 HIS A CA 1
ATOM 547 C C . HIS A 1 72 ? 18.670 -5.218 -12.830 1.00 94.06 72 HIS A C 1
ATOM 549 O O . HIS A 1 72 ? 18.278 -6.263 -12.318 1.00 94.06 72 HIS A O 1
ATOM 555 N N . ALA A 1 73 ? 18.494 -4.933 -14.116 1.00 93.88 73 ALA A N 1
ATOM 556 C CA . ALA A 1 73 ? 18.012 -5.883 -15.097 1.00 93.88 73 ALA A CA 1
ATOM 557 C C . ALA A 1 73 ? 19.179 -6.694 -15.661 1.00 93.88 73 ALA A C 1
ATOM 559 O O . ALA A 1 73 ? 20.211 -6.143 -16.067 1.00 93.88 73 ALA A O 1
ATOM 560 N N . VAL A 1 74 ? 19.003 -8.014 -15.711 1.00 91.94 74 VAL A N 1
ATOM 561 C CA . VAL A 1 74 ? 19.993 -8.941 -16.254 1.00 91.94 74 VAL A CA 1
ATOM 562 C C . VAL A 1 74 ? 19.375 -9.785 -17.361 1.00 91.94 74 VAL A C 1
ATOM 564 O O . VAL A 1 74 ? 18.417 -10.520 -17.140 1.00 91.94 74 VAL A O 1
ATOM 567 N N . GLY A 1 75 ? 19.977 -9.711 -18.547 1.00 89.44 75 GLY A N 1
ATOM 568 C CA . GLY A 1 75 ? 19.681 -10.568 -19.692 1.00 89.44 75 GLY A CA 1
ATOM 569 C C . GLY A 1 75 ? 20.952 -11.178 -20.281 1.00 89.44 75 GLY A C 1
ATOM 570 O O . GLY A 1 75 ? 22.037 -11.090 -19.695 1.00 89.44 75 GLY A O 1
ATOM 571 N N . ALA A 1 76 ? 20.809 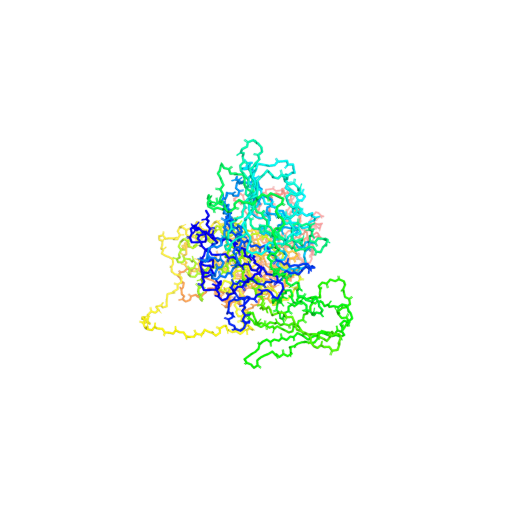-11.814 -21.443 1.00 86.81 76 ALA A N 1
ATOM 572 C CA . ALA A 1 76 ? 21.945 -12.260 -22.249 1.00 86.81 76 ALA A CA 1
ATOM 573 C C . ALA A 1 76 ? 22.618 -11.087 -22.990 1.00 86.81 76 ALA A C 1
ATOM 575 O O . ALA A 1 76 ? 23.845 -11.030 -23.040 1.00 86.81 76 ALA A O 1
ATOM 576 N N . GLY A 1 77 ? 21.821 -10.150 -23.518 1.00 88.75 77 GLY A N 1
ATOM 577 C CA . GLY A 1 77 ? 22.287 -8.890 -24.101 1.00 88.75 77 GLY A CA 1
ATOM 578 C C . GLY A 1 77 ? 22.236 -7.706 -23.128 1.00 88.75 77 GLY A C 1
ATOM 579 O O . GLY A 1 77 ? 21.926 -7.847 -21.941 1.00 88.75 77 GLY A O 1
ATOM 580 N N . ALA A 1 78 ? 22.541 -6.515 -23.641 1.00 90.44 78 ALA A N 1
ATOM 581 C CA . ALA A 1 78 ? 22.513 -5.269 -22.885 1.00 90.44 78 ALA A CA 1
ATOM 582 C C . ALA A 1 78 ? 21.080 -4.770 -22.640 1.00 90.44 78 ALA A C 1
ATOM 584 O O . ALA A 1 78 ? 20.185 -4.946 -23.464 1.00 90.44 78 ALA A O 1
ATOM 585 N N . PHE A 1 79 ? 20.871 -4.072 -21.523 1.00 93.12 79 PHE A N 1
ATOM 586 C CA . PHE A 1 79 ? 19.638 -3.330 -21.259 1.00 93.12 79 PHE A CA 1
ATOM 587 C C . PHE A 1 79 ? 19.792 -1.893 -21.776 1.00 93.12 79 PHE A C 1
ATOM 589 O O . PHE A 1 79 ? 20.582 -1.118 -21.230 1.00 93.12 79 PHE A O 1
ATOM 596 N N . LEU A 1 80 ? 19.093 -1.565 -22.867 1.00 91.75 80 LEU A N 1
ATOM 597 C CA . LEU A 1 80 ? 19.153 -0.280 -23.570 1.00 91.75 80 LEU A CA 1
ATOM 598 C C . LEU A 1 80 ? 17.895 0.620 -23.509 1.00 91.75 80 LEU A C 1
ATOM 600 O O . LEU A 1 80 ? 17.984 1.724 -24.065 1.00 91.75 80 LEU A O 1
ATOM 604 N N . PRO A 1 81 ? 16.741 0.254 -22.898 1.00 93.62 81 PRO A N 1
ATOM 605 C CA . PRO A 1 81 ? 15.595 1.161 -22.849 1.00 93.62 81 PRO A CA 1
ATOM 606 C C . PRO A 1 81 ? 15.921 2.459 -22.103 1.00 93.62 81 PRO A C 1
ATOM 608 O O . PRO A 1 81 ? 16.423 2.433 -20.978 1.00 93.62 81 PRO A O 1
ATOM 611 N N . ARG A 1 82 ? 15.584 3.601 -22.710 1.00 92.56 82 ARG A N 1
ATOM 612 C CA . ARG A 1 82 ? 15.686 4.939 -22.104 1.00 92.56 82 ARG A CA 1
ATOM 613 C C . ARG A 1 82 ? 14.294 5.528 -21.996 1.00 92.56 82 ARG A C 1
ATOM 615 O O . ARG A 1 82 ? 13.776 6.121 -22.947 1.00 92.56 82 ARG A O 1
ATOM 622 N N . LEU A 1 83 ? 13.689 5.284 -20.847 1.00 95.38 83 LEU A N 1
ATOM 623 C CA . LEU A 1 83 ? 12.288 5.539 -20.570 1.00 95.38 83 LEU A CA 1
ATOM 624 C C . LEU A 1 83 ? 12.173 6.365 -19.291 1.00 95.38 83 LEU A C 1
ATOM 626 O O . LEU A 1 83 ? 12.861 6.104 -18.308 1.00 95.38 83 LEU A O 1
ATOM 630 N N . ALA A 1 84 ? 11.264 7.332 -19.298 1.00 97.06 84 ALA A N 1
ATOM 631 C CA . ALA A 1 84 ? 10.724 7.921 -18.085 1.00 97.06 84 ALA A CA 1
ATOM 632 C C . ALA A 1 84 ? 9.194 7.849 -18.122 1.00 97.06 84 ALA A C 1
ATOM 634 O O . ALA A 1 84 ? 8.591 8.271 -19.112 1.00 97.06 84 ALA A O 1
ATOM 635 N N . VAL A 1 85 ? 8.574 7.344 -17.058 1.00 98.31 85 VAL A N 1
ATOM 636 C CA . VAL A 1 85 ? 7.113 7.315 -16.882 1.00 98.31 85 VAL A CA 1
ATOM 637 C C . VAL A 1 85 ? 6.757 8.128 -15.650 1.00 98.31 85 VAL A C 1
ATOM 639 O O . VAL A 1 85 ? 7.279 7.868 -14.573 1.00 98.31 85 VAL A O 1
ATOM 642 N N . LEU A 1 86 ? 5.870 9.104 -15.815 1.00 98.44 86 LEU A N 1
ATOM 643 C CA . LEU A 1 86 ? 5.267 9.893 -14.749 1.00 98.44 86 LEU A CA 1
ATOM 644 C C . LEU A 1 86 ? 3.792 9.505 -14.668 1.00 98.44 86 LEU A C 1
ATOM 646 O O . LEU A 1 86 ? 3.033 9.794 -15.598 1.00 98.44 86 LEU A O 1
ATOM 650 N N . LEU A 1 87 ? 3.390 8.865 -13.574 1.00 97.56 87 LEU A N 1
ATOM 651 C CA . LEU A 1 87 ? 2.025 8.381 -13.372 1.00 97.56 87 LEU A CA 1
ATOM 652 C C . LEU A 1 87 ? 1.358 9.114 -12.207 1.00 97.56 87 LEU A C 1
ATOM 654 O O . LEU A 1 87 ? 1.871 9.115 -11.087 1.00 97.56 87 LEU A O 1
ATOM 658 N N . GLY A 1 88 ? 0.216 9.742 -12.475 1.00 92.25 88 GLY A N 1
ATOM 659 C CA . GLY A 1 88 ? -0.658 10.359 -11.479 1.00 92.25 88 GLY A CA 1
ATOM 660 C C . GLY A 1 88 ? -1.885 9.507 -11.177 1.00 92.25 88 GLY A C 1
ATOM 661 O O . GLY A 1 88 ? -1.931 8.324 -11.489 1.00 92.25 88 GLY A O 1
ATOM 662 N N . GLU A 1 89 ? -2.900 10.131 -10.584 1.00 87.75 89 GLU A N 1
ATOM 663 C CA . GLU A 1 89 ? -4.204 9.491 -10.357 1.00 87.75 89 GLU A CA 1
ATOM 664 C C . GLU A 1 89 ? -5.083 9.465 -11.614 1.00 87.75 89 GLU A C 1
ATOM 666 O O . GLU A 1 89 ? -5.861 8.537 -11.791 1.00 87.75 89 GLU A O 1
ATOM 671 N N . ASP A 1 90 ? -4.959 10.471 -12.483 1.00 88.75 90 ASP A N 1
ATOM 672 C CA . ASP A 1 90 ? -5.863 10.713 -13.617 1.00 88.75 90 ASP A CA 1
ATOM 673 C C . ASP A 1 90 ? -5.152 10.750 -14.980 1.00 88.75 90 ASP A C 1
ATOM 675 O O . ASP A 1 90 ? -5.785 10.815 -16.043 1.00 88.75 90 ASP A O 1
ATOM 679 N N . ARG A 1 91 ? -3.817 10.757 -14.969 1.00 94.06 91 ARG A N 1
ATOM 680 C CA . ARG A 1 91 ? -3.006 11.006 -16.159 1.00 94.06 91 ARG A CA 1
ATOM 681 C C . ARG A 1 91 ? -1.657 10.308 -16.102 1.00 94.06 91 ARG A C 1
ATOM 683 O O . ARG A 1 91 ? -1.105 10.066 -15.030 1.00 94.06 91 ARG A O 1
ATOM 690 N N . VAL A 1 92 ? -1.092 10.079 -17.282 1.00 96.56 92 VAL A N 1
ATOM 691 C CA . VAL A 1 92 ? 0.231 9.478 -17.455 1.00 96.56 92 VAL A CA 1
ATOM 692 C C . VAL A 1 92 ? 1.006 10.169 -18.567 1.00 96.56 92 VAL A C 1
ATOM 694 O O . VAL A 1 92 ? 0.505 10.368 -19.682 1.00 96.56 92 VAL A O 1
ATOM 697 N N . TRP A 1 93 ? 2.241 10.560 -18.259 1.00 97.12 93 TRP A N 1
ATOM 698 C CA . TRP A 1 93 ? 3.174 11.148 -19.215 1.00 97.12 93 TRP A CA 1
ATOM 699 C C . TRP A 1 93 ? 4.405 10.258 -19.355 1.00 97.12 93 TRP A C 1
ATOM 701 O O . TRP A 1 93 ? 4.958 9.779 -18.372 1.00 97.12 93 TRP A O 1
ATOM 711 N N . VAL A 1 94 ? 4.849 10.054 -20.588 1.00 96.38 94 VAL A N 1
ATOM 712 C CA . VAL A 1 94 ? 5.945 9.148 -20.932 1.00 96.38 94 VAL A CA 1
ATOM 713 C C . VAL A 1 94 ? 6.956 9.885 -21.793 1.00 96.38 94 VAL A C 1
ATOM 715 O O . VAL A 1 94 ? 6.568 10.618 -22.701 1.00 96.38 94 VAL A O 1
ATOM 718 N N . ALA A 1 95 ? 8.244 9.657 -21.562 1.00 93.56 95 ALA A N 1
ATOM 719 C CA . ALA A 1 95 ? 9.313 10.036 -22.474 1.00 93.56 95 ALA A CA 1
ATOM 720 C C . ALA A 1 95 ? 10.146 8.810 -22.854 1.00 93.56 95 ALA A C 1
ATOM 722 O O . ALA A 1 95 ? 10.702 8.150 -21.983 1.00 93.56 95 ALA A O 1
ATOM 723 N N . VAL A 1 96 ? 10.265 8.541 -24.155 1.00 91.88 96 VAL A N 1
ATOM 724 C CA . VAL A 1 96 ? 11.167 7.521 -24.715 1.00 91.88 96 VAL A CA 1
ATOM 725 C C . VAL A 1 96 ? 12.141 8.198 -25.658 1.00 91.88 96 VAL A C 1
ATOM 727 O O . VAL A 1 96 ? 11.747 9.051 -26.459 1.00 91.88 96 VAL A O 1
ATOM 730 N N . GLY A 1 97 ? 13.418 7.852 -25.567 1.00 87.00 97 GLY A N 1
ATOM 731 C CA . GLY A 1 97 ? 14.430 8.582 -26.312 1.00 87.00 97 GLY A CA 1
ATOM 732 C C . GLY A 1 97 ? 15.778 7.898 -26.406 1.00 87.00 97 GLY A C 1
ATOM 733 O O . GLY A 1 97 ? 15.923 6.707 -26.161 1.00 87.00 97 GLY A O 1
ATOM 734 N N . SER A 1 98 ? 16.778 8.685 -26.789 1.00 81.06 98 SER A N 1
ATOM 735 C CA . SER A 1 98 ? 18.171 8.242 -26.903 1.00 81.06 98 SER A CA 1
ATOM 736 C C . SER A 1 98 ? 19.072 8.764 -25.778 1.00 81.06 98 SER A C 1
ATOM 738 O O . SER A 1 98 ? 20.259 8.459 -25.771 1.00 81.06 98 SER A O 1
ATOM 740 N N . GLY A 1 99 ? 18.544 9.590 -24.868 1.00 84.81 99 GLY A N 1
ATOM 741 C CA . GLY A 1 99 ? 19.308 10.200 -23.780 1.00 84.81 99 GLY A CA 1
ATOM 742 C C . GLY A 1 99 ? 19.329 9.331 -22.526 1.00 84.81 99 GLY A C 1
ATOM 743 O O . GLY A 1 99 ? 18.283 9.028 -21.961 1.00 84.81 99 GLY A O 1
ATOM 744 N N . ASP A 1 100 ? 20.514 8.942 -22.076 1.00 88.25 100 ASP A N 1
ATOM 745 C CA . ASP A 1 100 ? 20.690 8.223 -20.813 1.00 88.25 100 ASP A CA 1
ATOM 746 C C . ASP A 1 100 ? 20.450 9.148 -19.591 1.00 88.25 100 ASP A C 1
ATOM 748 O O . ASP A 1 100 ? 20.738 10.345 -19.707 1.00 88.25 100 ASP A O 1
ATOM 752 N N . PRO A 1 101 ? 19.929 8.651 -18.445 1.00 91.06 101 PRO A N 1
ATOM 753 C CA . PRO A 1 101 ? 19.725 9.398 -17.187 1.00 91.06 101 PRO A CA 1
ATOM 754 C C . PRO A 1 101 ? 21.012 9.967 -16.567 1.00 91.06 101 PRO A C 1
ATOM 756 O O . PRO A 1 101 ? 21.529 9.504 -15.555 1.00 91.06 101 PRO A O 1
ATOM 759 N N . THR A 1 102 ? 21.537 10.990 -17.226 1.00 88.94 102 THR A N 1
ATOM 760 C CA . THR A 1 102 ? 22.820 11.646 -16.986 1.00 88.94 102 THR A CA 1
ATOM 761 C C . THR A 1 102 ? 22.704 13.106 -17.416 1.00 88.94 102 THR A C 1
ATOM 763 O O . THR A 1 102 ? 21.818 13.465 -18.203 1.00 88.94 102 THR A O 1
ATOM 766 N N . LEU A 1 103 ? 23.637 13.953 -16.975 1.00 85.06 103 LEU A N 1
ATOM 767 C CA . LEU A 1 103 ? 23.668 15.352 -17.401 1.00 85.06 103 LEU A CA 1
ATOM 768 C C . LEU A 1 103 ? 23.723 15.500 -18.944 1.00 85.06 103 LEU A C 1
ATOM 770 O O . LEU A 1 103 ? 22.871 16.208 -19.491 1.00 85.06 103 LEU A O 1
ATOM 774 N N . PRO A 1 104 ? 24.610 14.802 -19.691 1.00 82.19 104 PRO A N 1
ATOM 775 C CA . PRO A 1 104 ? 24.630 14.902 -21.152 1.00 82.19 104 PRO A CA 1
ATOM 776 C C . PRO A 1 104 ? 23.371 14.339 -21.825 1.00 82.19 104 PRO A C 1
ATOM 778 O O . PRO A 1 104 ? 22.911 14.895 -22.818 1.00 82.19 104 PRO A O 1
ATOM 781 N N . GLY A 1 105 ? 22.773 13.268 -21.299 1.00 83.94 105 GLY A N 1
ATOM 782 C CA . GLY A 1 105 ? 21.599 12.660 -21.930 1.00 83.94 105 GLY A CA 1
ATOM 783 C C . GLY A 1 105 ? 20.303 13.449 -21.718 1.00 83.94 105 GLY A C 1
ATOM 784 O O . GLY A 1 105 ? 19.499 13.581 -22.644 1.00 83.94 105 GLY A O 1
ATOM 785 N N . TRP A 1 106 ? 20.092 14.002 -20.520 1.00 87.00 106 TRP A N 1
ATOM 786 C CA . TRP A 1 106 ? 18.848 14.697 -20.159 1.00 87.00 106 TRP A CA 1
ATOM 787 C C . TRP A 1 106 ? 18.904 16.215 -20.368 1.00 87.00 106 TRP A C 1
ATOM 789 O O . TRP A 1 106 ? 17.852 16.828 -20.555 1.00 87.00 106 TRP A O 1
ATOM 799 N N . GLN A 1 107 ? 20.097 16.821 -20.375 1.00 79.00 107 GLN A N 1
ATOM 800 C CA . GLN A 1 107 ? 20.284 18.261 -20.617 1.00 79.00 107 GLN A CA 1
ATOM 801 C C . GLN A 1 107 ? 21.143 18.578 -21.857 1.00 79.00 107 GLN A C 1
ATOM 803 O O . GLN A 1 107 ? 21.071 19.691 -22.369 1.00 79.00 107 GLN A O 1
ATOM 808 N N . GLY A 1 108 ? 21.923 17.622 -22.373 1.00 64.06 108 GLY A N 1
ATOM 809 C CA . GLY A 1 108 ? 22.917 17.834 -23.438 1.00 64.06 108 GLY A CA 1
ATOM 810 C C . GLY A 1 108 ? 22.477 17.492 -24.870 1.00 64.06 108 GLY A C 1
ATOM 811 O O . GLY A 1 108 ? 23.336 17.400 -25.743 1.00 64.06 108 GLY A O 1
ATOM 812 N N . GLY A 1 109 ? 21.173 17.327 -25.135 1.00 65.75 109 GLY A N 1
ATOM 813 C CA . GLY A 1 109 ? 20.631 17.229 -26.505 1.00 65.75 109 GLY A CA 1
ATOM 814 C C . GLY A 1 109 ? 20.074 15.867 -26.941 1.00 65.75 109 GLY A C 1
ATOM 815 O O . GLY A 1 109 ? 19.891 15.650 -28.138 1.00 65.75 109 GLY A O 1
ATOM 816 N N . GLY A 1 110 ? 19.784 14.951 -26.009 1.00 71.06 110 GLY A N 1
ATOM 817 C CA . GLY A 1 110 ? 19.096 13.695 -26.328 1.00 71.06 110 GLY A CA 1
ATOM 818 C C . GLY A 1 110 ? 17.738 13.920 -27.012 1.00 71.06 110 GLY A C 1
ATOM 819 O O . GLY A 1 110 ? 17.001 14.849 -26.670 1.00 71.06 110 GLY A O 1
ATOM 820 N N . LEU A 1 111 ? 17.391 13.057 -27.974 1.00 79.62 111 LEU A N 1
ATOM 821 C CA . LEU A 1 111 ? 16.098 13.111 -28.654 1.00 79.62 111 LEU A CA 1
ATOM 822 C C . LEU A 1 111 ? 15.039 12.395 -27.815 1.00 79.62 111 LEU A C 1
ATOM 824 O O . LEU A 1 111 ? 15.232 11.236 -27.450 1.00 79.62 111 LEU A O 1
ATOM 828 N N . TRP A 1 112 ? 13.911 13.065 -27.564 1.00 85.75 112 TRP A N 1
ATOM 829 C CA . TRP A 1 112 ? 12.815 12.541 -26.746 1.00 85.75 112 TRP A CA 1
ATOM 830 C C . TRP A 1 112 ? 11.467 12.626 -27.455 1.00 85.75 112 TRP A C 1
ATOM 832 O O . TRP A 1 112 ? 10.998 13.708 -27.840 1.00 85.75 112 TRP A O 1
ATOM 842 N N . LEU A 1 113 ? 10.809 11.475 -27.548 1.00 88.88 113 LEU A N 1
ATOM 843 C CA . LEU A 1 113 ? 9.398 11.350 -27.859 1.00 88.88 113 LEU A CA 1
ATOM 844 C C . LEU A 1 113 ? 8.607 11.402 -26.552 1.00 88.88 113 LEU A C 1
ATOM 846 O O . LEU A 1 113 ? 8.675 10.478 -25.747 1.00 88.88 113 LEU A O 1
ATOM 850 N N . ALA A 1 114 ? 7.865 12.492 -26.357 1.00 91.81 114 ALA A N 1
ATOM 851 C CA . ALA A 1 114 ? 7.021 12.683 -25.186 1.00 91.81 114 ALA A CA 1
ATOM 852 C C . ALA A 1 114 ? 5.553 12.403 -25.528 1.00 91.81 114 ALA A C 1
ATOM 854 O O . ALA A 1 114 ? 5.003 13.001 -26.456 1.00 91.81 114 ALA A O 1
ATOM 855 N N . VAL A 1 115 ? 4.919 11.535 -24.749 1.00 92.19 115 VAL A N 1
ATOM 856 C CA . VAL A 1 115 ? 3.508 11.161 -24.848 1.00 92.19 115 VAL A CA 1
ATOM 857 C C . VAL A 1 115 ? 2.810 11.659 -23.595 1.00 92.19 115 VAL A C 1
ATOM 859 O O . VAL A 1 115 ? 3.280 11.416 -22.491 1.00 92.19 115 VAL A O 1
ATOM 862 N N . ARG A 1 116 ? 1.697 12.370 -23.755 1.00 93.00 116 ARG A N 1
ATOM 863 C CA . ARG A 1 116 ? 0.857 12.822 -22.641 1.00 93.00 116 ARG A CA 1
ATOM 864 C C . ARG A 1 116 ? -0.549 12.275 -22.860 1.00 93.00 116 ARG A C 1
ATOM 866 O O . ARG A 1 116 ? -1.095 12.449 -23.952 1.00 93.00 116 ARG A O 1
ATOM 873 N N . GLY A 1 117 ? -1.119 11.619 -21.856 1.00 91.12 117 GLY A N 1
ATOM 874 C CA . GLY A 1 117 ? -2.469 11.059 -21.917 1.00 91.12 117 GLY A CA 1
ATOM 875 C C . GLY A 1 117 ? -3.183 11.101 -20.570 1.00 91.12 117 GLY A C 1
ATOM 876 O O . GLY A 1 117 ? -2.551 11.308 -19.534 1.00 91.12 117 GLY A O 1
ATOM 877 N N . SER A 1 118 ? -4.503 10.929 -20.614 1.00 92.38 118 SER A N 1
ATOM 878 C CA . SER A 1 118 ? -5.339 10.651 -19.444 1.00 92.38 118 SER A CA 1
ATOM 879 C C . SER A 1 118 ? -5.482 9.136 -19.269 1.00 92.38 118 SER A C 1
ATOM 881 O O . SER A 1 118 ? -5.323 8.391 -20.239 1.00 92.38 118 SER A O 1
ATOM 883 N N . LEU A 1 119 ? -5.765 8.695 -18.043 1.00 91.06 119 LEU A N 1
ATOM 884 C CA . LEU A 1 119 ? -6.105 7.304 -17.742 1.00 91.06 119 LEU A CA 1
ATOM 885 C C . LEU A 1 119 ? -7.561 6.955 -18.097 1.00 91.06 119 LEU A C 1
ATOM 887 O O . LEU A 1 119 ? -7.873 5.778 -18.216 1.00 91.06 119 LEU A O 1
ATOM 891 N N . ASP A 1 120 ? -8.435 7.932 -18.349 1.00 90.19 120 ASP A N 1
ATOM 892 C CA . ASP A 1 120 ? -9.801 7.657 -18.821 1.00 90.19 120 ASP A CA 1
ATOM 893 C C . ASP A 1 120 ? -9.830 7.393 -20.337 1.00 90.19 120 ASP A C 1
ATOM 895 O O . ASP A 1 120 ? -10.431 6.426 -20.811 1.00 90.19 120 ASP A O 1
ATOM 899 N N . ASP A 1 121 ? -9.147 8.249 -21.102 1.00 90.62 121 ASP A N 1
ATOM 900 C CA . ASP A 1 121 ? -9.002 8.165 -22.561 1.00 90.62 121 ASP A CA 1
ATOM 901 C C . ASP A 1 121 ? -7.579 8.566 -22.980 1.00 90.62 121 ASP A C 1
ATOM 903 O O . ASP A 1 121 ? -7.151 9.723 -22.852 1.00 90.62 121 ASP A O 1
ATOM 907 N N . GLY A 1 122 ? -6.822 7.595 -23.491 1.00 92.06 122 GLY A N 1
ATOM 908 C CA . GLY A 1 122 ? -5.410 7.758 -23.823 1.00 92.06 122 GLY A CA 1
ATOM 909 C C . GLY A 1 122 ? -5.015 7.101 -25.147 1.00 92.06 122 GLY A C 1
ATOM 910 O O . GLY A 1 122 ? -5.728 6.260 -25.688 1.00 92.06 122 GLY A O 1
ATOM 911 N N . PRO A 1 123 ? -3.878 7.495 -25.748 1.00 93.06 123 PRO A N 1
ATOM 912 C CA . PRO A 1 123 ? -3.404 6.853 -26.969 1.00 93.06 123 PRO A CA 1
ATOM 913 C C . PRO A 1 123 ? -3.070 5.375 -26.727 1.00 93.06 123 PRO A C 1
ATOM 915 O O . PRO A 1 123 ? -2.477 5.039 -25.703 1.00 93.06 123 PRO A O 1
ATOM 918 N N . VAL A 1 124 ? -3.353 4.523 -27.719 1.00 94.12 124 VAL A N 1
ATOM 919 C CA . VAL A 1 124 ? -3.027 3.079 -27.694 1.00 94.12 124 VAL A CA 1
ATOM 920 C C . VAL A 1 124 ? -1.556 2.788 -27.359 1.00 94.12 124 VAL A C 1
ATOM 922 O O . VAL A 1 124 ? -1.257 1.777 -26.736 1.00 94.12 124 VAL A O 1
ATOM 925 N N . ALA A 1 125 ? -0.645 3.715 -27.671 1.00 94.44 125 ALA A N 1
ATOM 926 C CA . ALA A 1 125 ? 0.759 3.632 -27.278 1.00 94.44 125 ALA A CA 1
ATOM 927 C C . ALA A 1 125 ? 0.952 3.382 -25.772 1.00 94.44 125 ALA A C 1
ATOM 929 O O . ALA A 1 125 ? 1.826 2.618 -25.393 1.00 94.44 125 ALA A O 1
ATOM 930 N N . LEU A 1 126 ? 0.144 3.989 -24.897 1.00 95.38 126 LEU A N 1
ATOM 931 C CA . LEU A 1 126 ? 0.271 3.760 -23.453 1.00 95.38 126 LEU A CA 1
ATOM 932 C C . LEU A 1 126 ? -0.058 2.312 -23.074 1.00 95.38 126 LEU A C 1
ATOM 934 O O . LEU A 1 126 ? 0.607 1.756 -22.208 1.00 95.38 126 LEU A O 1
ATOM 938 N N . ALA A 1 127 ? -1.021 1.696 -23.766 1.00 94.00 127 ALA A N 1
ATOM 939 C CA . ALA A 1 127 ? -1.320 0.279 -23.602 1.00 94.00 127 ALA A CA 1
ATOM 940 C C . ALA A 1 127 ? -0.173 -0.603 -24.125 1.00 94.00 127 ALA A C 1
ATOM 942 O O . ALA A 1 127 ? 0.222 -1.528 -23.425 1.00 94.00 127 ALA A O 1
ATOM 943 N N . ASP A 1 128 ? 0.423 -0.273 -25.283 1.00 95.62 128 ASP A N 1
ATOM 944 C CA . ASP A 1 128 ? 1.610 -0.988 -25.789 1.00 95.62 128 ASP A CA 1
ATOM 945 C C . ASP A 1 128 ? 2.755 -0.980 -24.760 1.00 95.62 128 ASP A C 1
ATOM 947 O O . ASP A 1 128 ? 3.420 -1.994 -24.549 1.00 95.62 128 ASP A O 1
ATOM 951 N N . LEU A 1 129 ? 2.994 0.172 -24.123 1.00 97.00 129 LEU A N 1
ATOM 952 C CA . LEU A 1 129 ? 4.041 0.314 -23.113 1.00 97.00 129 LEU A CA 1
ATOM 953 C C . LEU A 1 129 ? 3.710 -0.440 -21.825 1.00 97.00 129 LEU A C 1
ATOM 955 O O . LEU A 1 129 ? 4.605 -1.069 -21.269 1.00 97.00 129 LEU A O 1
ATOM 959 N N . GLY A 1 130 ? 2.455 -0.393 -21.369 1.00 96.25 130 GLY A N 1
ATOM 960 C CA . GLY A 1 130 ? 1.999 -1.178 -20.223 1.00 96.25 130 GLY A CA 1
ATOM 961 C C . GLY A 1 130 ? 2.239 -2.671 -20.445 1.00 96.25 130 GLY A C 1
ATOM 962 O O . GLY A 1 130 ? 2.875 -3.314 -19.619 1.00 96.25 130 GLY A O 1
ATOM 963 N N . THR A 1 131 ? 1.846 -3.207 -21.606 1.00 95.25 131 THR A N 1
ATOM 964 C CA . THR A 1 131 ? 2.132 -4.606 -21.971 1.00 95.25 131 THR A CA 1
ATOM 965 C C . THR A 1 131 ? 3.631 -4.900 -21.970 1.00 95.25 131 THR A C 1
ATOM 967 O O . THR A 1 131 ? 4.067 -5.856 -21.342 1.00 95.25 131 THR A O 1
ATOM 970 N N . TRP A 1 132 ? 4.440 -4.046 -22.603 1.00 96.56 132 TRP A N 1
ATOM 971 C CA . TRP A 1 132 ? 5.890 -4.244 -22.633 1.00 96.56 132 TRP A CA 1
ATOM 972 C C . TRP A 1 132 ? 6.538 -4.230 -21.237 1.00 96.56 132 TRP A C 1
ATOM 974 O O . TRP A 1 132 ? 7.478 -4.986 -21.003 1.00 96.56 132 TRP A O 1
ATOM 984 N N . LEU A 1 133 ? 6.057 -3.387 -20.314 1.00 97.00 133 LEU A N 1
ATOM 985 C CA . LEU A 1 133 ? 6.549 -3.349 -18.934 1.00 97.00 133 LEU A CA 1
ATOM 986 C C . LEU A 1 133 ? 6.181 -4.619 -18.156 1.00 97.00 133 LEU A C 1
ATOM 988 O O . LEU A 1 133 ? 7.056 -5.162 -17.486 1.00 97.00 133 LEU A O 1
ATOM 992 N N . ALA A 1 134 ? 4.944 -5.107 -18.289 1.00 93.25 134 ALA A N 1
ATOM 993 C CA . ALA A 1 134 ? 4.489 -6.340 -17.637 1.00 93.25 134 ALA A CA 1
ATOM 994 C C . ALA A 1 134 ? 5.249 -7.586 -18.138 1.00 93.25 134 ALA A C 1
ATOM 996 O O . ALA A 1 134 ? 5.582 -8.496 -17.380 1.00 93.25 134 ALA A O 1
ATOM 997 N N . ASP A 1 135 ? 5.595 -7.619 -19.426 1.00 94.00 135 ASP A N 1
ATOM 998 C CA . ASP A 1 135 ? 6.337 -8.739 -20.014 1.00 94.00 135 ASP A CA 1
ATOM 999 C C . ASP A 1 135 ? 7.848 -8.681 -19.703 1.00 94.00 135 ASP A C 1
ATOM 1001 O O . ASP A 1 135 ? 8.583 -9.655 -19.904 1.00 94.00 135 ASP A O 1
ATOM 1005 N N . LEU A 1 136 ? 8.350 -7.557 -19.173 1.00 93.81 136 LEU A N 1
ATOM 1006 C CA . LEU A 1 136 ? 9.782 -7.345 -18.955 1.00 93.81 136 LEU A CA 1
ATOM 1007 C C . LEU A 1 136 ? 10.377 -8.338 -17.946 1.00 93.81 136 LEU A C 1
ATOM 1009 O O . LEU A 1 136 ? 11.484 -8.836 -18.164 1.00 93.81 136 LEU A O 1
ATOM 1013 N N . GLY A 1 137 ? 9.643 -8.651 -16.873 1.00 88.19 137 GLY A N 1
ATOM 1014 C CA . GLY A 1 137 ? 10.057 -9.618 -15.847 1.00 88.19 137 GLY A CA 1
ATOM 1015 C C . GLY A 1 137 ? 10.063 -11.075 -16.324 1.00 88.19 137 GLY A C 1
ATOM 1016 O O . GLY A 1 137 ? 10.691 -11.924 -15.695 1.00 88.19 137 GLY A O 1
ATOM 1017 N N . GLN A 1 138 ? 9.404 -11.371 -17.449 1.00 88.69 138 GLN A N 1
ATOM 1018 C CA . GLN A 1 138 ? 9.434 -12.694 -18.079 1.00 88.69 138 GLN A CA 1
ATOM 1019 C C . GLN A 1 138 ? 10.642 -12.842 -19.013 1.00 88.69 138 GLN A C 1
ATOM 1021 O O . GLN A 1 138 ? 11.231 -13.919 -19.107 1.00 88.69 138 GLN A O 1
ATOM 1026 N N . ALA A 1 139 ? 11.032 -11.755 -19.685 1.00 91.62 139 ALA A N 1
ATOM 1027 C CA . ALA A 1 139 ? 12.144 -11.742 -20.633 1.00 91.62 139 ALA A CA 1
ATOM 1028 C C . ALA A 1 139 ? 13.518 -11.516 -19.974 1.00 91.62 139 ALA A C 1
ATOM 1030 O O . ALA A 1 139 ? 14.546 -11.930 -20.516 1.00 91.62 139 ALA A O 1
ATOM 1031 N N . LEU A 1 140 ? 13.561 -10.842 -18.821 1.00 94.00 140 LEU A N 1
ATOM 1032 C CA . LEU A 1 140 ? 14.783 -10.502 -18.091 1.00 94.00 140 LEU A CA 1
ATOM 1033 C C . LEU A 1 140 ? 14.708 -10.992 -16.648 1.00 94.00 140 LEU A C 1
ATOM 1035 O O . LEU A 1 140 ? 13.642 -11.058 -16.049 1.00 94.00 140 LEU A O 1
ATOM 1039 N N . THR A 1 141 ? 15.862 -11.273 -16.045 1.00 94.38 141 THR A N 1
ATOM 1040 C CA . THR A 1 141 ? 15.923 -11.489 -14.597 1.00 94.38 141 THR A CA 1
ATOM 1041 C C . THR A 1 141 ? 16.006 -10.144 -13.882 1.00 94.38 141 THR A C 1
ATOM 1043 O O . THR A 1 141 ? 16.951 -9.380 -14.102 1.00 94.38 141 THR A O 1
ATOM 1046 N N . LEU A 1 142 ? 15.029 -9.878 -13.016 1.00 95.00 142 LEU A N 1
ATOM 1047 C CA . LEU A 1 142 ? 14.895 -8.666 -12.205 1.00 95.00 142 LEU A CA 1
ATOM 1048 C C . LEU A 1 142 ? 14.887 -9.023 -10.707 1.00 95.00 142 LEU A C 1
ATOM 1050 O O . LEU A 1 142 ? 14.613 -10.178 -10.366 1.00 95.00 142 LEU A O 1
ATOM 1054 N N . PRO A 1 143 ? 15.143 -8.057 -9.804 1.00 94.75 143 PRO A N 1
ATOM 1055 C CA . PRO A 1 143 ? 14.770 -8.204 -8.403 1.00 94.75 143 PRO A CA 1
ATOM 1056 C C . PRO A 1 143 ? 13.263 -8.425 -8.279 1.00 94.75 143 PRO A C 1
ATOM 1058 O O . PRO A 1 143 ? 12.489 -7.768 -8.973 1.00 94.75 143 PRO A O 1
ATOM 1061 N N . SER A 1 144 ? 12.849 -9.302 -7.373 1.00 90.94 144 SER A N 1
ATOM 1062 C CA . SER A 1 144 ? 11.445 -9.682 -7.200 1.00 90.94 144 SER A CA 1
ATOM 1063 C C . SER A 1 144 ? 10.526 -8.494 -6.909 1.00 90.94 144 SER A C 1
ATOM 1065 O O . SER A 1 144 ? 9.612 -8.224 -7.678 1.00 90.94 144 SER A O 1
ATOM 1067 N N . TRP A 1 145 ? 10.862 -7.702 -5.892 1.00 90.62 145 TRP A N 1
ATOM 1068 C CA . TRP A 1 145 ? 10.147 -6.478 -5.518 1.00 90.62 145 TRP A CA 1
ATOM 1069 C C . TRP A 1 145 ? 10.106 -5.422 -6.636 1.00 90.62 145 TRP A C 1
ATOM 1071 O O . TRP A 1 145 ? 9.198 -4.591 -6.677 1.00 90.62 145 TRP A O 1
ATOM 1081 N N . LEU A 1 146 ? 11.087 -5.430 -7.547 1.00 93.75 146 LEU A N 1
ATOM 1082 C CA . LEU A 1 146 ? 11.116 -4.512 -8.682 1.00 93.75 146 LEU A CA 1
ATOM 1083 C C . LEU A 1 146 ? 10.185 -5.012 -9.787 1.00 93.75 146 LEU A C 1
ATOM 1085 O O . LEU A 1 146 ? 9.494 -4.201 -10.390 1.00 93.75 146 LEU A O 1
ATOM 1089 N N . ALA A 1 147 ? 10.162 -6.322 -10.051 1.00 91.31 147 ALA A N 1
ATOM 1090 C CA . ALA A 1 147 ? 9.220 -6.919 -10.992 1.00 91.31 147 ALA A CA 1
ATOM 1091 C C . ALA A 1 147 ? 7.773 -6.615 -10.574 1.00 91.31 147 ALA A C 1
ATOM 1093 O O . ALA A 1 147 ? 7.018 -6.091 -11.387 1.00 91.31 147 ALA A O 1
ATOM 1094 N N . ASP A 1 148 ? 7.449 -6.793 -9.289 1.00 88.94 148 ASP A N 1
ATOM 1095 C CA . ASP A 1 148 ? 6.130 -6.456 -8.738 1.00 88.94 148 ASP A CA 1
ATOM 1096 C C . ASP A 1 148 ? 5.801 -4.962 -8.934 1.00 88.94 148 ASP A C 1
ATOM 1098 O O . ASP A 1 148 ? 4.742 -4.604 -9.446 1.00 88.94 148 ASP A O 1
ATOM 1102 N N . THR A 1 149 ? 6.752 -4.072 -8.619 1.00 92.44 149 THR A N 1
ATOM 1103 C CA . THR A 1 149 ? 6.611 -2.621 -8.855 1.00 92.44 149 THR A CA 1
ATOM 1104 C C . THR A 1 149 ? 6.350 -2.294 -10.333 1.00 92.44 149 THR A C 1
ATOM 1106 O O . THR A 1 149 ? 5.555 -1.408 -10.650 1.00 92.44 149 THR A O 1
ATOM 1109 N N . LEU A 1 150 ? 7.024 -2.973 -11.265 1.00 94.56 150 LEU A N 1
ATOM 1110 C CA . LEU A 1 150 ? 6.822 -2.750 -12.698 1.00 94.56 150 LEU A CA 1
ATOM 1111 C C . LEU A 1 150 ? 5.455 -3.238 -13.169 1.00 94.56 150 LEU A C 1
ATOM 1113 O O . LEU A 1 150 ? 4.841 -2.538 -13.972 1.00 94.56 150 LEU A O 1
ATOM 1117 N N . ASP A 1 151 ? 4.969 -4.368 -12.657 1.00 90.50 151 ASP A N 1
ATOM 1118 C CA . ASP A 1 151 ? 3.629 -4.882 -12.953 1.00 90.50 151 ASP A CA 1
ATOM 1119 C C . ASP A 1 151 ? 2.543 -3.919 -12.455 1.00 90.50 151 ASP A C 1
ATOM 1121 O O . ASP A 1 151 ? 1.593 -3.610 -13.180 1.00 90.50 151 ASP A O 1
ATOM 1125 N N . GLU A 1 152 ? 2.710 -3.359 -11.254 1.00 89.94 152 GLU A N 1
ATOM 1126 C CA . GLU A 1 152 ? 1.814 -2.329 -10.720 1.00 89.94 152 GLU A CA 1
ATOM 1127 C C . GLU A 1 152 ? 1.763 -1.092 -11.628 1.00 89.94 152 GLU A C 1
ATOM 1129 O O . GLU A 1 152 ? 0.679 -0.620 -11.987 1.00 89.94 152 GLU A O 1
ATOM 1134 N N . ILE A 1 153 ? 2.929 -0.578 -12.034 1.00 95.38 153 ILE A N 1
ATOM 1135 C CA . ILE A 1 153 ? 3.033 0.581 -12.934 1.00 95.38 153 ILE A CA 1
ATOM 1136 C C . ILE A 1 153 ? 2.421 0.255 -14.299 1.00 95.38 153 ILE A C 1
ATOM 1138 O O . ILE A 1 153 ? 1.672 1.070 -14.845 1.00 95.38 153 ILE A O 1
ATOM 1142 N N . ALA A 1 154 ? 2.721 -0.927 -14.837 1.00 92.50 154 ALA A N 1
ATOM 1143 C CA . ALA A 1 154 ? 2.227 -1.412 -16.116 1.00 92.50 154 ALA A CA 1
ATOM 1144 C C . ALA A 1 154 ? 0.700 -1.451 -16.148 1.00 92.50 154 ALA A C 1
ATOM 1146 O O . ALA A 1 154 ? 0.102 -0.954 -17.098 1.00 92.50 154 ALA A O 1
ATOM 1147 N N . ILE A 1 155 ? 0.065 -1.982 -15.102 1.00 89.56 155 ILE A N 1
ATOM 1148 C CA . ILE A 1 155 ? -1.395 -2.045 -14.990 1.00 89.56 155 ILE A CA 1
ATOM 1149 C C . ILE A 1 155 ? -1.977 -0.640 -14.822 1.00 89.56 155 ILE A C 1
ATOM 1151 O O . ILE A 1 155 ? -2.913 -0.263 -15.528 1.00 89.56 155 ILE A O 1
ATOM 1155 N N . ALA A 1 156 ? -1.422 0.154 -13.906 1.00 89.31 156 ALA A N 1
ATOM 1156 C CA . ALA A 1 156 ? -1.990 1.444 -13.531 1.00 89.31 156 ALA A CA 1
ATOM 1157 C C . ALA A 1 156 ? -1.858 2.520 -14.623 1.00 89.31 156 ALA A C 1
ATOM 1159 O O . ALA A 1 156 ? -2.603 3.500 -14.608 1.00 89.31 156 ALA A O 1
ATOM 1160 N N . MET A 1 157 ? -0.931 2.361 -15.572 1.00 94.06 157 MET A N 1
ATOM 1161 C CA . MET A 1 157 ? -0.741 3.323 -16.658 1.00 94.06 157 MET A CA 1
ATOM 1162 C C . MET A 1 157 ? -1.621 3.087 -17.893 1.00 94.06 157 MET A C 1
ATOM 1164 O O . MET A 1 157 ? -1.629 3.933 -18.795 1.00 94.06 157 MET A O 1
ATOM 1168 N N . VAL A 1 158 ? -2.324 1.952 -17.970 1.00 91.31 158 VAL A N 1
ATOM 1169 C CA . VAL A 1 158 ? -3.169 1.600 -19.119 1.00 91.31 158 VAL A CA 1
ATOM 1170 C C . VAL A 1 158 ? -4.473 2.402 -19.064 1.00 91.31 158 VAL A C 1
ATOM 1172 O O . VAL A 1 158 ? -5.222 2.278 -18.095 1.00 91.31 158 VAL A O 1
ATOM 1175 N N . PRO A 1 159 ? -4.792 3.203 -20.099 1.00 90.81 159 PRO A N 1
ATOM 1176 C CA . PRO A 1 159 ? -6.048 3.940 -20.137 1.00 90.81 159 PRO A CA 1
ATOM 1177 C C . PRO A 1 159 ? -7.271 3.016 -20.227 1.00 90.81 159 PRO A C 1
ATOM 1179 O O . PRO A 1 159 ? -7.249 2.023 -20.955 1.00 90.81 159 PRO A O 1
ATOM 1182 N N . ALA A 1 160 ? -8.369 3.390 -19.567 1.00 90.19 160 ALA A N 1
ATOM 1183 C CA . ALA A 1 160 ? -9.638 2.662 -19.594 1.00 90.19 160 ALA A CA 1
ATOM 1184 C C . ALA A 1 160 ? -10.232 2.574 -21.009 1.00 90.19 160 ALA A C 1
ATOM 1186 O O . ALA A 1 160 ? -10.823 1.561 -21.387 1.00 90.19 160 ALA A O 1
ATOM 1187 N N . SER A 1 161 ? -10.053 3.627 -21.809 1.00 91.31 161 SER A N 1
ATOM 1188 C CA . SER A 1 161 ? -10.352 3.632 -23.237 1.00 91.31 161 SER A CA 1
ATOM 1189 C C . SER A 1 161 ? -9.140 4.088 -24.043 1.00 91.31 161 SER A C 1
ATOM 1191 O O . SER A 1 161 ? -8.374 4.956 -23.621 1.00 91.31 161 SER A O 1
ATOM 1193 N N . THR A 1 162 ? -8.938 3.464 -25.207 1.00 92.12 162 THR A N 1
ATOM 1194 C CA . THR A 1 162 ? -7.804 3.773 -26.079 1.00 92.12 162 THR A CA 1
ATOM 1195 C C . THR A 1 162 ? -8.252 4.390 -27.393 1.00 92.12 162 THR A C 1
ATOM 1197 O O . THR A 1 162 ? -9.224 3.958 -28.016 1.00 92.12 162 THR A O 1
ATOM 1200 N N . ARG A 1 163 ? -7.491 5.387 -27.849 1.00 90.88 163 ARG A N 1
ATOM 1201 C CA . ARG A 1 163 ? -7.666 6.018 -29.160 1.00 90.88 163 ARG A CA 1
ATOM 1202 C C . ARG A 1 163 ? -6.499 5.720 -30.089 1.00 90.88 163 ARG A C 1
ATOM 1204 O O . ARG A 1 163 ? -5.325 5.808 -29.714 1.00 90.88 163 ARG A O 1
ATOM 1211 N N . GLU A 1 164 ? -6.835 5.436 -31.340 1.00 86.19 164 GLU A N 1
ATOM 1212 C CA . GLU A 1 164 ? -5.860 5.293 -32.414 1.00 86.19 164 GLU A CA 1
ATOM 1213 C C . GLU A 1 164 ? -5.277 6.662 -32.777 1.00 86.19 164 GLU A C 1
ATOM 1215 O O . GLU A 1 164 ? -5.929 7.510 -33.386 1.00 86.19 164 GLU A O 1
ATOM 1220 N N . ALA A 1 165 ? -4.026 6.886 -32.379 1.00 76.12 165 ALA A N 1
ATOM 1221 C CA . ALA A 1 165 ? -3.272 8.103 -32.681 1.00 76.12 165 ALA A CA 1
ATOM 1222 C C . ALA A 1 165 ? -2.121 7.846 -33.672 1.00 76.12 165 ALA A C 1
ATOM 1224 O O . ALA A 1 165 ? -1.322 8.741 -33.951 1.00 76.12 165 ALA A O 1
ATOM 1225 N N . GLY A 1 166 ? -1.994 6.612 -34.176 1.00 83.75 166 GLY A N 1
ATOM 1226 C CA . GLY A 1 166 ? -0.908 6.165 -35.050 1.00 83.75 166 GLY A CA 1
ATOM 1227 C C . GLY A 1 166 ? 0.454 5.999 -34.365 1.00 83.75 166 GLY A C 1
ATOM 1228 O O . GLY A 1 166 ? 1.314 5.326 -34.920 1.00 83.75 166 GLY A O 1
ATOM 1229 N N . LEU A 1 167 ? 0.662 6.589 -33.184 1.00 92.06 167 LEU A N 1
ATOM 1230 C CA . LEU A 1 167 ? 1.824 6.346 -32.331 1.00 92.06 167 LEU A CA 1
ATOM 1231 C C . LEU A 1 167 ? 1.731 4.955 -31.692 1.00 92.06 167 LEU A C 1
ATOM 1233 O O . LEU A 1 167 ? 0.690 4.634 -31.122 1.00 92.06 167 LEU A O 1
ATOM 1237 N N . ARG A 1 168 ? 2.825 4.189 -31.732 1.00 94.38 168 ARG A N 1
ATOM 1238 C CA . ARG A 1 168 ? 2.964 2.869 -31.096 1.00 94.38 168 ARG A CA 1
ATOM 1239 C C . ARG A 1 168 ? 4.290 2.766 -30.348 1.00 94.38 168 ARG A C 1
ATOM 1241 O O . ARG A 1 168 ? 5.278 3.347 -30.802 1.00 94.38 168 ARG A O 1
ATOM 1248 N N . PHE A 1 169 ? 4.334 2.012 -29.254 1.00 95.50 169 PHE A N 1
ATOM 1249 C CA . PHE A 1 169 ? 5.605 1.575 -28.666 1.00 95.50 169 PHE A CA 1
ATOM 1250 C C . PHE A 1 169 ? 5.908 0.141 -29.092 1.00 95.50 169 PHE A C 1
ATOM 1252 O O . PHE A 1 169 ? 5.021 -0.703 -29.142 1.00 95.50 169 PHE A O 1
ATOM 1259 N N . LEU A 1 170 ? 7.163 -0.113 -29.450 1.00 95.25 170 LEU A N 1
ATOM 1260 C CA . LEU A 1 170 ? 7.647 -1.393 -29.948 1.00 95.25 170 LEU A CA 1
ATOM 1261 C C . LEU A 1 170 ? 8.869 -1.806 -29.130 1.00 95.25 170 LEU A C 1
ATOM 1263 O O . LEU A 1 170 ? 9.856 -1.071 -29.081 1.00 95.25 170 LEU A O 1
ATOM 1267 N N . GLY A 1 171 ? 8.813 -2.985 -28.520 1.00 95.00 171 GLY A N 1
ATOM 1268 C CA . GLY A 1 171 ? 9.953 -3.615 -27.857 1.00 95.00 171 GLY A CA 1
ATOM 1269 C C . GLY A 1 171 ? 10.297 -4.953 -28.497 1.00 95.00 171 GLY A C 1
ATOM 1270 O O . GLY A 1 171 ? 9.464 -5.539 -29.187 1.00 95.00 171 GLY A O 1
ATOM 1271 N N . ASN A 1 172 ? 11.517 -5.444 -28.285 1.00 96.12 172 ASN A N 1
ATOM 1272 C CA . ASN A 1 172 ? 12.010 -6.678 -28.905 1.00 96.12 172 ASN A CA 1
ATOM 1273 C C . ASN A 1 172 ? 12.103 -7.877 -27.945 1.00 96.12 172 ASN A C 1
ATOM 1275 O O . ASN A 1 172 ? 12.983 -8.715 -28.118 1.00 96.12 172 ASN A O 1
ATOM 1279 N N . LEU A 1 173 ? 11.225 -7.973 -26.941 1.00 96.31 173 LEU A N 1
ATOM 1280 C CA . LEU A 1 173 ? 11.303 -9.043 -25.934 1.00 96.31 173 LEU A CA 1
ATOM 1281 C C . LEU A 1 173 ? 11.230 -10.439 -26.581 1.00 96.31 173 LEU A C 1
ATOM 1283 O O . LEU A 1 173 ? 12.205 -11.186 -26.516 1.00 96.31 173 LEU A O 1
ATOM 1287 N N . ASP A 1 174 ? 10.156 -10.719 -27.325 1.00 94.94 174 ASP A N 1
ATOM 1288 C CA . ASP A 1 174 ? 9.932 -12.040 -27.945 1.00 94.94 174 ASP A CA 1
ATOM 1289 C C . ASP A 1 174 ? 10.163 -12.074 -29.456 1.00 94.94 174 ASP A C 1
ATOM 1291 O O . ASP A 1 174 ? 10.232 -13.138 -30.069 1.00 94.94 174 ASP A O 1
ATOM 1295 N N . ARG A 1 175 ? 10.247 -10.906 -30.100 1.00 95.50 175 ARG A N 1
ATOM 1296 C CA . ARG A 1 175 ? 10.412 -10.818 -31.555 1.00 95.50 175 ARG A CA 1
ATOM 1297 C C . ARG A 1 175 ? 11.331 -9.665 -31.961 1.00 95.50 175 ARG A C 1
ATOM 1299 O O . ARG A 1 175 ? 11.223 -8.585 -31.377 1.00 95.50 175 ARG A O 1
ATOM 1306 N N . PRO A 1 176 ? 12.189 -9.838 -32.984 1.00 96.19 176 PRO A N 1
ATOM 1307 C CA . PRO A 1 176 ? 13.088 -8.785 -33.455 1.00 96.19 176 PRO A CA 1
ATOM 1308 C C . PRO A 1 176 ? 12.363 -7.484 -33.796 1.00 96.19 176 PRO A C 1
ATOM 1310 O O . PRO A 1 176 ? 11.283 -7.519 -34.390 1.00 96.19 176 PRO A O 1
ATOM 1313 N N . LEU A 1 177 ? 12.970 -6.335 -33.483 1.00 94.69 177 LEU A N 1
ATOM 1314 C CA . LEU A 1 177 ? 12.367 -5.022 -33.734 1.00 94.69 177 LEU A CA 1
ATOM 1315 C C . LEU A 1 177 ? 12.124 -4.778 -35.234 1.00 94.69 177 LEU A C 1
ATOM 1317 O O . LEU A 1 177 ? 11.067 -4.267 -35.601 1.00 94.69 177 LEU A O 1
ATOM 1321 N N . LEU A 1 178 ? 13.048 -5.203 -36.109 1.00 95.62 178 LEU A N 1
ATOM 1322 C CA . LEU A 1 178 ? 12.912 -5.050 -37.565 1.00 95.62 178 LEU A CA 1
ATOM 1323 C C . LEU A 1 178 ? 11.660 -5.740 -38.119 1.00 95.62 178 LEU A C 1
ATOM 1325 O O . LEU A 1 178 ? 10.956 -5.169 -38.948 1.00 95.62 178 LEU A O 1
ATOM 1329 N N . ALA A 1 179 ? 11.345 -6.939 -37.620 1.00 95.81 179 ALA A N 1
ATOM 1330 C CA . ALA A 1 179 ? 10.194 -7.725 -38.069 1.00 95.81 179 ALA A CA 1
ATOM 1331 C C . ALA A 1 179 ? 8.843 -7.063 -37.737 1.00 95.81 179 ALA A C 1
ATOM 1333 O O . ALA A 1 179 ? 7.803 -7.467 -38.254 1.00 95.81 179 ALA A O 1
ATOM 1334 N N . GLN A 1 180 ? 8.852 -6.050 -36.869 1.00 95.31 180 GLN A N 1
ATOM 1335 C CA . GLN A 1 180 ? 7.669 -5.290 -36.471 1.00 95.31 180 GLN A CA 1
ATOM 1336 C C . GLN A 1 180 ? 7.450 -4.051 -37.339 1.00 95.31 180 GLN A C 1
ATOM 1338 O O . GLN A 1 180 ? 6.366 -3.466 -37.310 1.00 95.31 180 GLN A O 1
ATOM 1343 N N . LEU A 1 181 ? 8.475 -3.631 -38.084 1.00 93.94 181 LEU A N 1
ATOM 1344 C CA . LEU A 1 181 ? 8.405 -2.467 -38.953 1.00 93.94 181 LEU A CA 1
ATOM 1345 C C . LEU A 1 181 ? 7.708 -2.830 -40.272 1.00 93.94 181 LEU A C 1
ATOM 1347 O O . LEU A 1 181 ? 7.855 -3.956 -40.758 1.00 93.94 181 LEU A O 1
ATOM 1351 N N . PRO A 1 182 ? 6.990 -1.881 -40.901 1.00 91.44 182 PRO A N 1
ATOM 1352 C CA . PRO A 1 182 ? 6.452 -2.079 -42.242 1.00 91.44 182 PRO A CA 1
ATOM 1353 C C . PRO A 1 182 ? 7.554 -2.501 -43.220 1.00 91.44 182 PRO A C 1
ATOM 1355 O O . PRO A 1 182 ? 8.631 -1.917 -43.203 1.00 91.44 182 PRO A O 1
ATOM 1358 N N . ALA A 1 183 ? 7.279 -3.489 -44.070 1.00 92.00 183 ALA A N 1
ATOM 1359 C CA . ALA A 1 183 ? 8.202 -3.943 -45.110 1.00 92.00 183 ALA A CA 1
ATOM 1360 C C . ALA A 1 183 ? 7.811 -3.384 -46.486 1.00 92.00 183 ALA A C 1
ATOM 1362 O O . ALA A 1 183 ? 6.632 -3.132 -46.755 1.00 92.00 183 ALA A O 1
ATOM 1363 N N . GLY A 1 184 ? 8.792 -3.263 -47.379 1.00 91.75 184 GLY A N 1
ATOM 1364 C CA . GLY A 1 184 ? 8.588 -2.871 -48.773 1.00 91.75 184 GLY A CA 1
ATOM 1365 C C . GLY A 1 184 ? 9.043 -1.445 -49.093 1.00 91.75 184 GLY A C 1
ATOM 1366 O O . GLY A 1 184 ? 9.550 -0.748 -48.221 1.00 91.75 184 GLY A O 1
ATOM 1367 N N . PRO A 1 185 ? 8.879 -1.008 -50.354 1.00 93.12 185 PRO A N 1
ATOM 1368 C CA . PRO A 1 185 ? 9.591 0.139 -50.904 1.00 93.12 185 PRO A CA 1
ATOM 1369 C C . PRO A 1 185 ? 9.229 1.466 -50.242 1.00 93.12 185 PRO A C 1
ATOM 1371 O O . PRO A 1 185 ? 8.056 1.817 -50.085 1.00 93.12 185 PRO A O 1
ATOM 1374 N N . THR A 1 186 ? 10.262 2.257 -49.964 1.00 95.50 186 THR A N 1
ATOM 1375 C CA . THR A 1 186 ? 10.172 3.615 -49.417 1.00 95.50 186 THR A CA 1
ATOM 1376 C C . THR A 1 186 ? 10.870 4.617 -50.342 1.00 95.50 186 THR A C 1
ATOM 1378 O O . THR A 1 186 ? 11.668 4.263 -51.211 1.00 95.50 186 THR A O 1
ATOM 1381 N N . ARG A 1 187 ? 10.520 5.902 -50.236 1.00 93.50 187 ARG A N 1
ATOM 1382 C CA . ARG A 1 187 ? 11.171 6.962 -51.023 1.00 93.50 187 ARG A CA 1
ATOM 1383 C C . ARG A 1 187 ? 12.511 7.342 -50.415 1.00 93.50 187 ARG A C 1
ATOM 1385 O O . ARG A 1 187 ? 13.505 7.359 -51.127 1.00 93.50 187 ARG A O 1
ATOM 1392 N N . VAL A 1 188 ? 12.511 7.620 -49.118 1.00 92.94 188 VAL A N 1
ATOM 1393 C CA . VAL A 1 188 ? 13.680 8.091 -48.375 1.00 92.94 188 VAL A CA 1
ATOM 1394 C C . VAL A 1 188 ? 13.785 7.295 -47.083 1.00 92.94 188 VAL A C 1
ATOM 1396 O O . VAL A 1 188 ? 12.765 7.101 -46.421 1.00 92.94 188 VAL A O 1
ATOM 1399 N N . LEU A 1 189 ? 14.997 6.877 -46.727 1.00 93.38 189 LEU A N 1
ATOM 1400 C CA . LEU A 1 189 ? 15.378 6.384 -45.406 1.00 93.38 189 LEU A CA 1
ATOM 1401 C C . LEU A 1 189 ? 16.385 7.363 -44.798 1.00 93.38 189 LEU A C 1
ATOM 1403 O O . LEU A 1 189 ? 17.480 7.537 -45.322 1.00 93.38 189 LEU A O 1
ATOM 1407 N N . GLY A 1 190 ? 16.008 8.014 -43.708 1.00 90.94 190 GLY A N 1
ATOM 1408 C CA . GLY A 1 190 ? 16.852 8.896 -42.920 1.00 90.94 190 GLY A CA 1
ATOM 1409 C C . GLY A 1 190 ? 17.413 8.174 -41.699 1.00 90.94 190 GLY A C 1
ATOM 1410 O O . GLY A 1 190 ? 16.662 7.570 -40.933 1.00 90.94 190 GLY A O 1
ATOM 1411 N N . LEU A 1 191 ? 18.727 8.250 -41.508 1.00 89.62 191 LEU A N 1
ATOM 1412 C CA . LEU A 1 191 ? 19.441 7.643 -40.392 1.00 89.62 191 LEU A CA 1
ATOM 1413 C C . LEU A 1 191 ? 20.281 8.700 -39.677 1.00 89.62 191 LEU A C 1
ATOM 1415 O O . LEU A 1 191 ? 21.144 9.342 -40.273 1.00 89.62 191 LEU A O 1
ATOM 1419 N N . ALA A 1 192 ? 20.082 8.834 -38.375 1.00 84.88 192 ALA A N 1
ATOM 1420 C CA . ALA A 1 192 ? 21.003 9.552 -37.516 1.00 84.88 192 ALA A CA 1
ATOM 1421 C C . ALA A 1 192 ? 21.355 8.655 -36.342 1.00 84.88 192 ALA A C 1
ATOM 1423 O O . ALA A 1 192 ? 20.500 8.332 -35.526 1.00 84.88 192 ALA A O 1
ATOM 1424 N N . ALA A 1 193 ? 22.594 8.175 -36.313 1.00 76.81 193 ALA A N 1
ATOM 1425 C CA . ALA A 1 193 ? 23.058 7.242 -35.300 1.00 76.81 193 ALA A CA 1
ATOM 1426 C C . ALA A 1 193 ? 24.587 7.332 -35.185 1.00 76.81 193 ALA A C 1
ATOM 1428 O O . ALA A 1 193 ? 25.288 6.956 -36.126 1.00 76.81 193 ALA A O 1
ATOM 1429 N N . PRO A 1 194 ? 25.127 7.807 -34.051 1.00 63.97 194 PRO A N 1
ATOM 1430 C CA . PRO A 1 194 ? 26.564 8.036 -33.899 1.00 63.97 194 PRO A CA 1
ATOM 1431 C C . PRO A 1 194 ? 27.415 6.749 -33.889 1.00 63.97 194 PRO A C 1
ATOM 1433 O O . PRO A 1 194 ? 28.634 6.834 -34.016 1.00 63.97 194 PRO A O 1
ATOM 1436 N N . ALA A 1 195 ? 26.799 5.567 -33.755 1.00 70.50 195 ALA A N 1
ATOM 1437 C CA . ALA A 1 195 ? 27.472 4.263 -33.750 1.00 70.50 195 ALA A CA 1
ATOM 1438 C C . ALA A 1 195 ? 26.591 3.155 -34.371 1.00 70.50 195 ALA A C 1
ATOM 1440 O O . ALA A 1 195 ? 26.283 2.161 -33.719 1.00 70.50 195 ALA A O 1
ATOM 1441 N N . ALA A 1 196 ? 26.129 3.348 -35.611 1.00 80.19 196 ALA A N 1
ATOM 1442 C CA . ALA A 1 196 ? 25.334 2.337 -36.313 1.00 80.19 196 ALA A CA 1
ATOM 1443 C C . ALA A 1 196 ? 26.181 1.133 -36.760 1.00 80.19 196 ALA A C 1
ATOM 1445 O O . ALA A 1 196 ? 27.234 1.293 -37.375 1.00 80.19 196 ALA A O 1
ATOM 1446 N N . ASP A 1 197 ? 25.676 -0.068 -36.503 1.00 84.69 197 ASP A N 1
ATOM 1447 C CA . ASP A 1 197 ? 26.215 -1.325 -37.008 1.00 84.69 197 ASP A CA 1
ATOM 1448 C C . ASP A 1 197 ? 25.899 -1.485 -38.511 1.00 84.69 197 ASP A C 1
ATOM 1450 O O . ASP A 1 197 ? 24.722 -1.458 -38.899 1.00 84.69 197 ASP A O 1
ATOM 1454 N N . PRO A 1 198 ? 26.912 -1.688 -39.377 1.00 86.56 198 PRO A N 1
ATOM 1455 C CA . PRO A 1 198 ? 26.706 -1.909 -40.806 1.00 86.56 198 PRO A CA 1
ATOM 1456 C C . PRO A 1 198 ? 25.747 -3.062 -41.138 1.00 86.56 198 PRO A C 1
ATOM 1458 O O . PRO A 1 198 ? 25.030 -2.983 -42.139 1.00 86.56 198 PRO A O 1
ATOM 1461 N N . ALA A 1 199 ? 25.712 -4.128 -40.330 1.00 89.31 199 ALA A N 1
ATOM 1462 C CA . ALA A 1 199 ? 24.798 -5.250 -40.540 1.00 89.31 199 ALA A CA 1
ATOM 1463 C C . ALA A 1 199 ? 23.338 -4.837 -40.303 1.00 89.31 199 ALA A C 1
ATOM 1465 O O . ALA A 1 199 ? 22.468 -5.131 -41.126 1.00 89.31 199 ALA A O 1
ATOM 1466 N N . ALA A 1 200 ? 23.079 -4.078 -39.235 1.00 90.56 200 ALA A N 1
ATOM 1467 C CA . 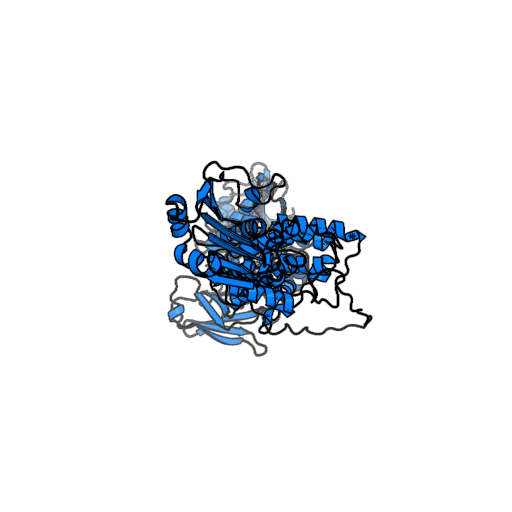ALA A 1 200 ? 21.752 -3.551 -38.927 1.00 90.56 200 ALA A CA 1
ATOM 1468 C C . ALA A 1 200 ? 21.264 -2.561 -39.997 1.00 90.56 200 ALA A C 1
ATOM 1470 O O . ALA A 1 200 ? 20.117 -2.640 -40.435 1.00 90.56 200 ALA A O 1
ATOM 1471 N N . VAL A 1 201 ? 22.141 -1.665 -40.469 1.00 90.56 201 VAL A N 1
ATOM 1472 C CA . VAL A 1 201 ? 21.818 -0.704 -41.541 1.00 90.56 201 VAL A CA 1
ATOM 1473 C C . VAL A 1 201 ? 21.478 -1.422 -42.847 1.00 90.56 201 VAL A C 1
ATOM 1475 O O . VAL A 1 201 ? 20.505 -1.061 -43.514 1.00 90.56 201 VAL A O 1
ATOM 1478 N N . ARG A 1 202 ? 22.244 -2.460 -43.205 1.00 92.56 202 ARG A N 1
ATOM 1479 C CA . ARG A 1 202 ? 21.988 -3.274 -44.399 1.00 92.56 202 ARG A CA 1
ATOM 1480 C C . ARG A 1 202 ? 20.635 -3.971 -44.318 1.00 92.56 202 ARG A C 1
ATOM 1482 O O . ARG A 1 202 ? 19.824 -3.795 -45.219 1.00 92.56 202 ARG A O 1
ATOM 1489 N N . ALA A 1 203 ? 20.363 -4.677 -43.221 1.00 94.38 203 ALA A N 1
ATOM 1490 C CA . ALA A 1 203 ? 19.094 -5.372 -43.019 1.00 94.38 203 ALA A CA 1
ATOM 1491 C C . ALA A 1 203 ? 17.895 -4.408 -43.052 1.00 94.38 203 ALA A C 1
ATOM 1493 O O . ALA A 1 203 ? 16.873 -4.701 -43.668 1.00 94.38 203 ALA A O 1
ATOM 1494 N N . LEU A 1 204 ? 18.029 -3.220 -42.454 1.00 93.75 204 LEU A N 1
ATOM 1495 C CA . LEU A 1 204 ? 16.995 -2.185 -42.505 1.00 93.75 204 LEU A CA 1
ATOM 1496 C C . LEU A 1 204 ? 16.762 -1.662 -43.933 1.00 93.75 204 LEU A C 1
ATOM 1498 O O . LEU A 1 204 ? 15.618 -1.473 -44.346 1.00 93.75 204 LEU A O 1
ATOM 1502 N N . THR A 1 205 ? 17.837 -1.456 -44.696 1.00 94.75 205 THR A N 1
ATOM 1503 C CA . THR A 1 205 ? 17.775 -1.021 -46.101 1.00 94.75 205 THR A CA 1
ATOM 1504 C C . THR A 1 205 ? 17.133 -2.092 -46.983 1.00 94.75 205 THR A C 1
ATOM 1506 O O . THR A 1 205 ? 16.298 -1.774 -47.825 1.00 94.75 205 THR A O 1
ATOM 1509 N N . GLU A 1 206 ? 17.459 -3.366 -46.766 1.00 95.44 206 GLU A N 1
ATOM 1510 C CA . GLU A 1 206 ? 16.849 -4.501 -47.469 1.00 95.44 206 GLU A CA 1
ATOM 1511 C C . GLU A 1 206 ? 15.353 -4.647 -47.141 1.00 95.44 206 GLU A C 1
ATOM 1513 O O . GLU A 1 206 ? 14.551 -4.924 -48.035 1.00 95.44 206 GLU A O 1
ATOM 1518 N N . HIS A 1 207 ? 14.963 -4.402 -45.885 1.00 95.88 207 HIS A N 1
ATOM 1519 C CA . HIS A 1 207 ? 13.572 -4.481 -45.421 1.00 95.88 207 HIS A CA 1
ATOM 1520 C C . HIS A 1 207 ? 12.691 -3.345 -45.964 1.00 95.88 207 HIS A C 1
ATOM 1522 O O . HIS A 1 207 ? 11.557 -3.583 -46.386 1.00 95.88 207 HIS A O 1
ATOM 1528 N N . LEU A 1 208 ? 13.214 -2.112 -45.976 1.00 95.12 208 LEU A N 1
ATOM 1529 C CA . LEU A 1 208 ? 12.486 -0.894 -46.376 1.00 95.12 208 LEU A CA 1
ATOM 1530 C C . LEU A 1 208 ? 12.697 -0.475 -47.838 1.00 95.12 208 LEU A C 1
ATOM 1532 O O . LEU A 1 208 ? 12.042 0.459 -48.305 1.00 95.12 208 LEU A O 1
ATOM 1536 N N . GLN A 1 209 ? 13.637 -1.101 -48.548 1.00 94.88 209 GLN A N 1
ATOM 1537 C CA . GLN A 1 209 ? 13.952 -0.871 -49.965 1.00 94.88 209 GLN A CA 1
ATOM 1538 C C . GLN A 1 209 ? 13.876 0.619 -50.383 1.00 94.88 209 GLN A C 1
ATOM 1540 O O . GLN A 1 209 ? 13.064 0.978 -51.249 1.00 94.88 209 GLN A O 1
ATOM 1545 N N . PRO A 1 210 ? 14.638 1.523 -49.732 1.00 94.62 210 PRO A N 1
ATOM 1546 C CA . PRO A 1 210 ? 14.558 2.953 -49.999 1.00 94.62 210 PRO A CA 1
ATOM 1547 C C . PRO A 1 210 ? 15.171 3.316 -51.353 1.00 94.62 210 PRO A C 1
ATOM 1549 O O . PRO A 1 210 ? 16.172 2.739 -51.774 1.00 94.62 210 PRO A O 1
ATOM 1552 N N . ARG A 1 211 ? 14.611 4.330 -52.023 1.00 91.56 211 ARG A N 1
ATOM 1553 C CA . ARG A 1 211 ? 15.241 4.926 -53.219 1.00 91.56 211 ARG A CA 1
ATOM 1554 C C . ARG A 1 211 ? 16.418 5.836 -52.874 1.00 91.56 211 ARG A C 1
ATOM 1556 O O . ARG A 1 211 ? 17.336 5.973 -53.674 1.00 91.56 211 ARG A O 1
ATOM 1563 N N . GLU A 1 212 ? 16.363 6.473 -51.711 1.00 89.88 212 GLU A N 1
ATOM 1564 C CA . GLU A 1 212 ? 17.358 7.423 -51.225 1.00 89.88 212 GLU A CA 1
ATOM 1565 C C . GLU A 1 212 ? 17.669 7.130 -49.754 1.00 89.88 212 GLU A C 1
ATOM 1567 O O . GLU A 1 212 ? 16.745 6.951 -48.959 1.00 89.88 212 GLU A O 1
ATOM 1572 N N . VAL A 1 213 ? 18.952 7.118 -49.379 1.00 89.56 213 VAL A N 1
ATOM 1573 C CA . VAL A 1 213 ? 19.382 7.044 -47.977 1.00 89.56 213 VAL A CA 1
ATOM 1574 C C . VAL A 1 213 ? 20.039 8.367 -47.588 1.00 89.56 213 VAL A C 1
ATOM 1576 O O . VAL A 1 213 ? 20.926 8.864 -48.283 1.00 89.56 213 VAL A O 1
ATOM 1579 N N . ARG A 1 214 ? 19.594 8.949 -46.475 1.00 87.75 214 ARG A N 1
ATOM 1580 C CA . ARG A 1 214 ? 20.144 10.174 -45.888 1.00 87.75 214 ARG A CA 1
ATOM 1581 C C . ARG A 1 214 ? 20.771 9.855 -44.551 1.00 87.75 214 ARG A C 1
ATOM 1583 O O . ARG A 1 214 ? 20.156 9.177 -43.731 1.00 87.75 214 ARG A O 1
ATOM 1590 N N . THR A 1 215 ? 21.958 10.389 -44.312 1.00 83.00 215 THR A N 1
ATOM 1591 C CA . THR A 1 215 ? 22.623 10.272 -43.016 1.00 83.00 215 THR A CA 1
ATOM 1592 C C . THR A 1 215 ? 22.867 11.647 -42.422 1.00 83.00 215 THR A C 1
ATOM 1594 O O . THR A 1 215 ? 23.370 12.531 -43.116 1.00 83.00 215 THR A O 1
ATOM 1597 N N . ALA A 1 216 ? 22.554 11.821 -41.141 1.00 76.25 216 ALA A N 1
ATOM 1598 C CA . ALA A 1 216 ? 22.873 13.038 -40.404 1.00 76.25 216 ALA A CA 1
ATOM 1599 C C . ALA A 1 216 ? 23.762 12.717 -39.190 1.00 76.25 216 ALA A C 1
ATOM 1601 O O . ALA A 1 216 ? 23.497 11.743 -38.476 1.00 76.25 216 ALA A O 1
ATOM 1602 N N . PRO A 1 217 ? 24.804 13.523 -38.915 1.00 65.75 217 PRO A N 1
ATOM 1603 C CA . PRO A 1 217 ? 25.510 13.446 -37.647 1.00 65.75 217 PRO A CA 1
ATOM 1604 C C . PRO A 1 217 ? 24.570 13.926 -36.535 1.00 65.75 217 PRO A C 1
ATOM 1606 O O . PRO A 1 217 ? 24.148 15.079 -36.526 1.00 65.75 217 PRO A O 1
ATOM 1609 N N . ALA A 1 218 ? 24.236 13.052 -35.587 1.00 62.06 218 ALA A N 1
ATOM 1610 C CA . ALA A 1 218 ? 23.442 13.426 -34.421 1.00 62.06 218 ALA A CA 1
ATOM 1611 C C . ALA A 1 218 ? 24.022 12.830 -33.139 1.00 62.06 218 ALA A C 1
ATOM 1613 O O . ALA A 1 218 ? 24.536 11.713 -33.132 1.00 62.06 218 ALA A O 1
ATOM 1614 N N . GLY A 1 219 ? 23.865 13.560 -32.032 1.00 62.56 219 GLY A N 1
ATOM 1615 C CA . GLY A 1 219 ? 24.103 13.049 -30.676 1.00 62.56 219 GLY A CA 1
ATOM 1616 C C . GLY A 1 219 ? 23.013 12.087 -30.179 1.00 62.56 219 GLY A C 1
ATOM 1617 O O . GLY A 1 219 ? 22.997 11.738 -29.004 1.00 62.56 219 GLY A O 1
ATOM 1618 N N . ALA A 1 220 ? 22.086 11.683 -31.051 1.00 69.88 220 ALA A N 1
ATOM 1619 C CA . ALA A 1 220 ? 20.908 10.885 -30.745 1.00 69.88 220 ALA A CA 1
ATOM 1620 C C . ALA A 1 220 ? 20.641 9.860 -31.855 1.00 69.88 220 ALA A C 1
ATOM 1622 O O . ALA A 1 220 ? 20.980 10.109 -33.011 1.00 69.88 220 ALA A O 1
ATOM 1623 N N . THR A 1 221 ? 20.004 8.738 -31.506 1.00 79.31 221 THR A N 1
ATOM 1624 C CA . THR A 1 221 ? 19.586 7.721 -32.481 1.00 79.31 221 THR A CA 1
ATOM 1625 C C . THR A 1 221 ? 18.156 7.974 -32.952 1.00 79.31 221 THR A C 1
ATOM 1627 O O . THR A 1 221 ? 17.219 7.959 -32.149 1.00 79.31 221 THR A O 1
ATOM 1630 N N . LEU A 1 222 ? 17.992 8.186 -34.256 1.00 86.56 222 LEU A N 1
ATOM 1631 C CA . LEU A 1 222 ? 16.724 8.391 -34.945 1.00 86.56 222 LEU A CA 1
ATOM 1632 C C . LEU A 1 222 ? 16.751 7.685 -36.303 1.00 86.56 222 LEU A C 1
ATOM 1634 O O . LEU A 1 222 ? 17.688 7.846 -37.086 1.00 86.56 222 LEU A O 1
ATOM 1638 N N . ILE A 1 223 ? 15.688 6.942 -36.586 1.00 90.38 223 ILE A N 1
ATOM 1639 C CA . ILE A 1 223 ? 15.430 6.347 -37.897 1.00 90.38 223 ILE A CA 1
ATOM 1640 C C . ILE A 1 223 ? 14.125 6.944 -38.399 1.00 90.38 223 ILE A C 1
ATOM 1642 O O . ILE A 1 223 ? 13.137 6.955 -37.671 1.00 90.38 223 ILE A O 1
ATOM 1646 N N . GLU A 1 224 ? 14.082 7.414 -39.633 1.00 92.69 224 GLU A N 1
ATOM 1647 C CA . GLU A 1 224 ? 12.838 7.860 -40.250 1.00 92.69 224 GLU A CA 1
ATOM 1648 C C . GLU A 1 224 ? 12.746 7.411 -41.696 1.00 92.69 224 GLU A C 1
ATOM 1650 O O . GLU A 1 224 ? 13.753 7.212 -42.366 1.00 92.69 224 GLU A O 1
ATOM 1655 N N . TRP A 1 225 ? 11.535 7.240 -42.205 1.00 94.81 225 TRP A N 1
ATOM 1656 C CA . TRP A 1 225 ? 11.340 6.923 -43.611 1.00 94.81 225 TRP A CA 1
ATOM 1657 C C . TRP A 1 225 ? 10.093 7.583 -44.166 1.00 94.81 225 TRP A C 1
ATOM 1659 O O . TRP A 1 225 ? 9.101 7.805 -43.465 1.00 94.81 225 TRP A O 1
ATOM 1669 N N . GLN A 1 226 ? 10.139 7.856 -45.466 1.00 95.50 226 GLN A N 1
ATOM 1670 C CA . GLN A 1 226 ? 8.995 8.324 -46.227 1.00 95.50 226 GLN A CA 1
ATOM 1671 C C . GLN A 1 226 ? 8.422 7.174 -47.050 1.00 95.50 226 GLN A C 1
ATOM 1673 O O . GLN A 1 226 ? 9.072 6.652 -47.958 1.00 95.50 226 GLN A O 1
ATOM 1678 N N . ALA A 1 227 ? 7.176 6.799 -46.779 1.00 92.06 227 ALA A N 1
ATOM 1679 C CA . ALA A 1 227 ? 6.466 5.815 -47.584 1.00 92.06 227 ALA A CA 1
ATOM 1680 C C . ALA A 1 227 ? 6.201 6.333 -49.014 1.00 92.06 227 ALA A C 1
ATOM 1682 O O . ALA A 1 227 ? 6.250 7.531 -49.304 1.00 92.06 227 ALA A O 1
ATOM 1683 N N . THR A 1 228 ? 5.866 5.432 -49.941 1.00 89.38 228 THR A N 1
ATOM 1684 C CA . THR A 1 228 ? 5.572 5.775 -51.350 1.00 89.38 228 THR A CA 1
ATOM 1685 C C . THR A 1 228 ? 4.372 6.706 -51.528 1.00 89.38 228 THR A C 1
ATOM 1687 O O . THR A 1 228 ? 4.312 7.424 -52.529 1.00 89.38 228 THR A O 1
ATOM 1690 N N . ASN A 1 229 ? 3.464 6.747 -50.549 1.00 88.38 229 ASN A N 1
ATOM 1691 C CA . ASN A 1 229 ? 2.342 7.685 -50.471 1.00 88.38 229 ASN A CA 1
ATOM 1692 C C . ASN A 1 229 ? 2.729 9.075 -49.917 1.00 88.38 229 ASN A C 1
ATOM 1694 O O . ASN A 1 229 ? 1.869 9.942 -49.811 1.00 88.38 229 ASN A O 1
ATOM 1698 N N . GLY A 1 230 ? 4.002 9.296 -49.575 1.00 88.56 230 GLY A N 1
ATOM 1699 C CA . GLY A 1 230 ? 4.529 10.568 -49.076 1.00 88.56 230 GLY A CA 1
ATOM 1700 C C . GLY 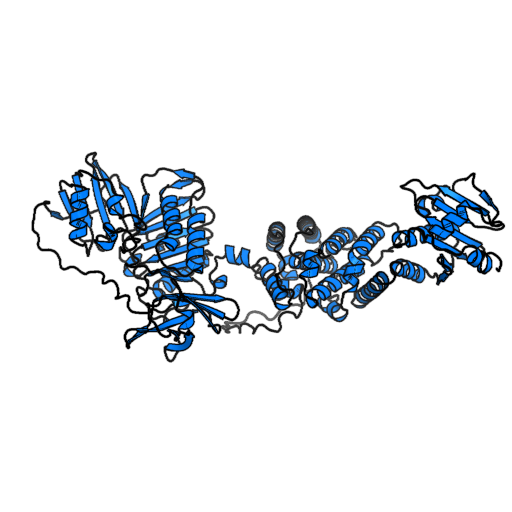A 1 230 ? 4.475 10.751 -47.556 1.00 88.56 230 GLY A C 1
ATOM 1701 O O . GLY A 1 230 ? 5.024 11.736 -47.066 1.00 88.56 230 GLY A O 1
ATOM 1702 N N . ARG A 1 231 ? 3.867 9.825 -46.802 1.00 91.38 231 ARG A N 1
ATOM 1703 C CA . ARG A 1 231 ? 3.769 9.908 -45.336 1.00 91.38 231 ARG A CA 1
ATOM 1704 C C . ARG A 1 231 ? 5.109 9.585 -44.676 1.00 91.38 231 ARG A C 1
ATOM 1706 O O . ARG A 1 231 ? 5.723 8.570 -45.009 1.00 91.38 231 ARG A O 1
ATOM 1713 N N . TRP A 1 232 ? 5.520 10.408 -43.715 1.00 93.81 232 TRP A N 1
ATOM 1714 C CA . TRP A 1 232 ? 6.716 10.172 -42.911 1.00 93.81 232 TRP A CA 1
ATOM 1715 C C . TRP A 1 232 ? 6.404 9.322 -41.685 1.00 93.81 232 TRP A C 1
ATOM 1717 O O . TRP A 1 232 ? 5.314 9.398 -41.115 1.00 93.81 232 TRP A O 1
ATOM 1727 N N . THR A 1 233 ? 7.369 8.512 -41.271 1.00 93.31 233 THR A N 1
ATOM 1728 C CA . THR A 1 233 ? 7.341 7.777 -40.005 1.00 93.31 233 THR A CA 1
ATOM 1729 C C . THR A 1 233 ? 8.707 7.879 -39.353 1.00 93.31 233 THR A C 1
ATOM 1731 O O . THR A 1 233 ? 9.712 7.729 -40.037 1.00 93.31 233 THR A O 1
ATOM 1734 N N . ALA A 1 234 ? 8.732 8.139 -38.049 1.00 91.62 234 ALA A N 1
ATOM 1735 C CA . ALA A 1 234 ? 9.941 8.213 -37.243 1.00 91.62 234 ALA A CA 1
ATOM 1736 C C . ALA A 1 234 ? 9.936 7.112 -36.176 1.00 91.62 234 ALA A C 1
ATOM 1738 O O . ALA A 1 234 ? 8.893 6.806 -35.599 1.00 91.62 234 ALA A O 1
ATOM 1739 N N . LEU A 1 235 ? 11.108 6.553 -35.898 1.00 90.88 235 LEU A N 1
ATOM 1740 C CA . LEU A 1 235 ? 11.379 5.583 -34.849 1.00 90.88 235 LEU A CA 1
ATOM 1741 C C . LEU A 1 235 ? 12.452 6.164 -33.919 1.00 90.88 235 LEU A C 1
ATOM 1743 O O . LEU A 1 235 ? 13.617 6.300 -34.301 1.00 90.88 235 LEU A O 1
ATOM 1747 N N . ALA A 1 236 ? 12.045 6.527 -32.703 1.00 87.88 236 ALA A N 1
ATOM 1748 C CA . ALA A 1 236 ? 12.913 7.096 -31.672 1.00 87.88 236 ALA A CA 1
ATOM 1749 C C . ALA A 1 236 ? 13.204 6.066 -30.571 1.00 87.88 236 ALA A C 1
ATOM 1751 O O . ALA A 1 236 ? 12.332 5.271 -30.231 1.00 87.88 236 ALA A O 1
ATOM 1752 N N . GLY A 1 237 ? 14.413 6.083 -30.004 1.00 81.12 237 GLY A N 1
ATOM 1753 C CA . GLY A 1 237 ? 14.834 5.151 -28.942 1.00 81.12 237 GLY A CA 1
ATOM 1754 C C . GLY A 1 237 ? 15.318 3.782 -29.433 1.00 81.12 237 GLY A C 1
ATOM 1755 O O . GLY A 1 237 ? 15.904 3.026 -28.663 1.00 81.12 237 GLY A O 1
ATOM 1756 N N . GLY A 1 238 ? 15.159 3.488 -30.728 1.00 76.50 238 GLY A N 1
ATOM 1757 C CA . GLY A 1 238 ? 15.760 2.309 -31.348 1.00 76.50 238 GLY A CA 1
ATOM 1758 C C . GLY A 1 238 ? 17.289 2.348 -31.295 1.00 76.50 238 GLY A C 1
ATOM 1759 O O . GLY A 1 238 ? 17.900 3.417 -31.284 1.00 76.50 238 GLY A O 1
ATOM 1760 N N . HIS A 1 239 ? 17.909 1.170 -31.295 1.00 82.25 239 HIS A N 1
ATOM 1761 C CA . HIS A 1 239 ? 19.357 1.020 -31.370 1.00 82.25 239 HIS A CA 1
ATOM 1762 C C . HIS A 1 239 ? 19.729 0.307 -32.674 1.00 82.25 239 HIS A C 1
ATOM 1764 O O . HIS A 1 239 ? 19.262 -0.800 -32.934 1.00 82.25 239 HIS A O 1
ATOM 1770 N N . LEU A 1 240 ? 20.553 0.944 -33.513 1.00 83.88 240 LEU A N 1
ATOM 1771 C CA . LEU A 1 240 ? 21.023 0.369 -34.778 1.00 83.88 240 LEU A CA 1
ATOM 1772 C C . LEU A 1 240 ? 22.203 -0.582 -34.536 1.00 83.88 240 LEU A C 1
ATOM 1774 O O . LEU A 1 240 ? 23.313 -0.317 -34.984 1.00 83.88 240 LEU A O 1
ATOM 1778 N N . SER A 1 241 ? 21.965 -1.678 -33.818 1.00 87.94 241 SER A N 1
ATOM 1779 C CA . SER A 1 241 ? 22.896 -2.809 -33.683 1.00 87.94 241 SER A CA 1
ATOM 1780 C C . SER A 1 241 ? 22.250 -4.098 -34.177 1.00 87.94 241 SER A C 1
ATOM 1782 O O . SER A 1 241 ? 21.026 -4.226 -34.129 1.00 87.94 241 SER A O 1
ATOM 1784 N N . GLU A 1 242 ? 23.047 -5.073 -34.626 1.00 90.25 242 GLU A N 1
ATOM 1785 C CA . GLU A 1 242 ? 22.533 -6.411 -34.949 1.00 90.25 242 GLU A CA 1
ATOM 1786 C C . GLU A 1 242 ? 21.746 -7.002 -33.765 1.00 90.25 242 GLU A C 1
ATOM 1788 O O . GLU A 1 242 ? 20.613 -7.458 -33.928 1.00 90.25 242 GLU A O 1
ATOM 1793 N N . SER A 1 243 ? 22.318 -6.932 -32.562 1.00 90.12 243 SER A N 1
ATOM 1794 C CA . SER A 1 243 ? 21.741 -7.459 -31.321 1.00 90.12 243 SER A CA 1
ATOM 1795 C C . SER A 1 243 ? 20.435 -6.781 -30.899 1.00 90.12 243 SER A C 1
ATOM 1797 O O . SER A 1 243 ? 19.586 -7.450 -30.320 1.00 90.12 243 SER A O 1
ATOM 1799 N N . GLY A 1 244 ? 20.253 -5.487 -31.177 1.00 90.00 244 GLY A N 1
ATOM 1800 C CA . GLY A 1 244 ? 19.053 -4.739 -30.785 1.00 90.00 244 GLY A CA 1
ATOM 1801 C C . GLY A 1 244 ? 17.963 -4.688 -31.860 1.00 90.00 244 GLY A C 1
ATOM 1802 O O . GLY A 1 244 ? 16.778 -4.613 -31.542 1.00 90.00 244 GLY A O 1
ATOM 1803 N N . LEU A 1 245 ? 18.340 -4.729 -33.142 1.00 92.88 245 LEU A N 1
ATOM 1804 C CA . LEU A 1 245 ? 17.398 -4.596 -34.257 1.00 92.88 245 LEU A CA 1
ATOM 1805 C C . LEU A 1 245 ? 16.944 -5.953 -34.814 1.00 92.88 245 LEU A C 1
ATOM 1807 O O . LEU A 1 245 ? 15.776 -6.099 -35.190 1.00 92.88 245 LEU A O 1
ATOM 1811 N N . LEU A 1 246 ? 17.858 -6.929 -34.889 1.00 95.31 246 LEU A N 1
ATOM 1812 C CA . LEU A 1 246 ? 17.663 -8.185 -35.628 1.00 95.31 246 LEU A CA 1
ATOM 1813 C C . LEU A 1 246 ? 17.397 -9.398 -34.733 1.00 95.31 246 LEU A C 1
ATOM 1815 O O . LEU A 1 246 ? 16.990 -10.438 -35.247 1.00 95.31 246 LEU A O 1
ATOM 1819 N N . ARG A 1 247 ? 17.580 -9.277 -33.415 1.00 94.94 247 ARG A N 1
ATOM 1820 C CA . ARG A 1 247 ? 17.349 -10.358 -32.448 1.00 94.94 247 ARG A CA 1
ATOM 1821 C C . ARG A 1 247 ? 16.300 -9.962 -31.413 1.00 94.94 247 ARG A C 1
ATOM 1823 O O . ARG A 1 247 ? 16.140 -8.779 -31.101 1.00 94.94 247 ARG A O 1
ATOM 1830 N N . SER A 1 248 ? 15.568 -10.955 -30.918 1.00 95.94 248 SER A N 1
ATOM 1831 C CA . SER A 1 248 ? 14.739 -10.805 -29.721 1.00 95.94 248 SER A CA 1
ATOM 1832 C C . SER A 1 248 ? 15.598 -10.960 -28.460 1.00 95.94 248 SER A C 1
ATOM 1834 O O . SER A 1 248 ? 16.698 -11.513 -28.535 1.00 95.94 248 SER A O 1
ATOM 1836 N N . VAL A 1 249 ? 15.112 -10.516 -27.300 1.00 94.75 249 VAL A N 1
ATOM 1837 C CA . VAL A 1 249 ? 15.774 -10.788 -26.010 1.00 94.75 249 VAL A CA 1
ATOM 1838 C C . VAL A 1 249 ? 15.800 -12.292 -25.726 1.00 94.75 249 VAL A C 1
ATOM 1840 O O . VAL A 1 249 ? 16.831 -12.807 -25.289 1.00 94.75 249 VAL A O 1
ATOM 1843 N N . ALA A 1 250 ? 14.719 -13.007 -26.055 1.00 91.19 250 ALA A N 1
ATOM 1844 C CA . ALA A 1 250 ? 14.639 -14.465 -25.943 1.00 91.19 250 ALA A CA 1
ATOM 1845 C C . ALA A 1 250 ? 15.732 -15.195 -26.757 1.00 91.19 250 ALA A C 1
ATOM 1847 O O . ALA A 1 250 ? 16.254 -16.219 -26.316 1.00 91.19 250 ALA A O 1
ATOM 1848 N N . ASP A 1 251 ? 16.146 -14.626 -27.894 1.00 92.50 251 ASP A N 1
ATOM 1849 C CA . ASP A 1 251 ? 17.227 -15.140 -28.751 1.00 92.50 251 ASP A CA 1
ATOM 1850 C C . ASP A 1 251 ? 18.619 -14.576 -28.388 1.00 92.50 251 ASP A C 1
ATOM 1852 O O . ASP A 1 251 ? 19.581 -14.690 -29.156 1.00 92.50 251 ASP A O 1
ATOM 1856 N N . GLY A 1 252 ? 18.744 -13.935 -27.224 1.00 89.62 252 GLY A N 1
ATOM 1857 C CA . GLY A 1 252 ? 19.997 -13.371 -26.724 1.00 89.62 252 GLY A CA 1
ATOM 1858 C C . GLY A 1 252 ? 20.370 -11.999 -27.290 1.00 89.62 252 GLY A C 1
ATOM 1859 O O . GLY A 1 252 ? 21.543 -11.626 -27.258 1.00 89.62 252 GLY A O 1
ATOM 1860 N N . GLY A 1 253 ? 19.403 -11.263 -27.837 1.00 92.81 253 GLY A N 1
ATOM 1861 C CA . GLY A 1 253 ? 19.551 -9.869 -28.251 1.00 92.81 253 GLY A CA 1
ATOM 1862 C C . GLY A 1 253 ? 19.609 -8.879 -27.084 1.00 92.81 253 GLY A C 1
ATOM 1863 O O . GLY A 1 253 ? 19.382 -9.225 -25.923 1.00 92.81 253 GLY A O 1
ATOM 1864 N N . ASP A 1 254 ? 19.899 -7.620 -27.411 1.00 93.75 254 ASP A N 1
ATOM 1865 C CA . ASP A 1 254 ? 19.803 -6.510 -26.459 1.00 93.75 254 ASP A CA 1
ATOM 1866 C C . ASP A 1 254 ? 18.332 -6.177 -26.207 1.00 93.75 254 ASP A C 1
ATOM 1868 O O . ASP A 1 254 ? 17.525 -6.229 -27.130 1.00 93.75 254 ASP A O 1
ATOM 1872 N N . CYS A 1 255 ? 17.973 -5.769 -24.993 1.00 95.31 255 CYS A N 1
ATOM 1873 C CA . CYS A 1 255 ? 16.637 -5.255 -24.711 1.00 95.31 255 CYS A CA 1
ATOM 1874 C C . CYS A 1 255 ? 16.520 -3.812 -25.214 1.00 95.31 255 CYS A C 1
ATOM 1876 O O . CYS A 1 255 ? 17.270 -2.935 -24.783 1.00 95.31 255 CYS A O 1
ATOM 1878 N N . VAL A 1 256 ? 15.579 -3.563 -26.125 1.00 93.69 256 VAL A N 1
ATOM 1879 C CA . VAL A 1 256 ? 15.341 -2.269 -26.773 1.00 93.69 256 VAL A CA 1
ATOM 1880 C C . VAL A 1 256 ? 13.856 -1.918 -26.706 1.00 93.69 256 VAL A C 1
ATOM 1882 O O . VAL A 1 256 ? 12.990 -2.770 -26.904 1.00 93.69 256 VAL A O 1
ATOM 1885 N N . LEU A 1 257 ? 13.572 -0.634 -26.485 1.00 95.25 257 LEU A N 1
ATOM 1886 C CA . LEU A 1 257 ? 12.242 -0.035 -26.575 1.00 95.25 257 LEU A CA 1
ATOM 1887 C C . LEU A 1 257 ? 12.301 1.168 -27.518 1.00 95.25 257 LEU A C 1
ATOM 1889 O O . LEU A 1 257 ? 13.141 2.052 -27.346 1.00 95.25 257 LEU A O 1
ATOM 1893 N N . ALA A 1 258 ? 11.393 1.225 -28.487 1.00 93.00 258 ALA A N 1
ATOM 1894 C CA . ALA A 1 258 ? 11.325 2.300 -29.464 1.00 93.00 258 ALA A CA 1
ATOM 1895 C C . ALA A 1 258 ? 9.896 2.827 -29.643 1.00 93.00 258 ALA A C 1
ATOM 1897 O O . ALA A 1 258 ? 8.924 2.077 -29.620 1.00 93.00 258 ALA A O 1
ATOM 1898 N N . GLY A 1 259 ? 9.763 4.134 -29.857 1.00 92.94 259 GLY A N 1
ATOM 1899 C CA . GLY A 1 259 ? 8.502 4.779 -30.212 1.00 92.94 259 GLY A CA 1
ATOM 1900 C C . GLY A 1 259 ? 8.394 4.993 -31.717 1.00 92.94 259 GLY A C 1
ATOM 1901 O O . GLY A 1 259 ? 9.223 5.694 -32.296 1.00 92.94 259 GLY A O 1
ATOM 1902 N N . LEU A 1 260 ? 7.365 4.418 -32.337 1.00 92.69 260 LEU A N 1
ATOM 1903 C CA . LEU A 1 260 ? 7.043 4.546 -33.755 1.00 92.69 260 LEU A CA 1
ATOM 1904 C C . LEU A 1 260 ? 5.950 5.599 -33.951 1.00 92.69 260 LEU A C 1
ATOM 1906 O O . LEU A 1 260 ? 4.805 5.383 -33.557 1.00 92.69 260 LEU A O 1
ATOM 1910 N N . HIS A 1 261 ? 6.269 6.720 -34.596 1.00 91.12 261 HIS A N 1
ATOM 1911 C CA . HIS A 1 261 ? 5.343 7.836 -34.762 1.00 91.12 261 HIS A CA 1
ATOM 1912 C C . HIS A 1 261 ? 5.207 8.290 -36.226 1.00 91.12 261 HIS A C 1
ATOM 1914 O O . HIS A 1 261 ? 6.182 8.741 -36.832 1.00 91.12 261 HIS A O 1
ATOM 1920 N N . PRO A 1 262 ? 3.992 8.248 -36.799 1.00 90.44 262 PRO A N 1
ATOM 1921 C CA . PRO A 1 262 ? 3.713 8.849 -38.094 1.00 90.44 262 PRO A CA 1
ATOM 1922 C C . PRO A 1 262 ? 3.749 10.379 -38.034 1.00 90.44 262 PRO A C 1
ATOM 1924 O O . PRO A 1 262 ? 3.189 10.992 -37.127 1.00 90.44 262 PRO A O 1
ATOM 1927 N N . ARG A 1 263 ? 4.351 11.004 -39.044 1.00 88.00 263 ARG A N 1
ATOM 1928 C CA . ARG A 1 263 ? 4.622 12.442 -39.116 1.00 88.00 263 ARG A CA 1
ATOM 1929 C C . ARG A 1 263 ? 4.218 13.017 -40.475 1.00 88.00 263 ARG A C 1
ATOM 1931 O O . ARG A 1 263 ? 4.165 12.308 -41.480 1.00 88.00 263 ARG A O 1
ATOM 1938 N N . ALA A 1 264 ? 3.937 14.319 -40.492 1.00 84.62 264 ALA A N 1
ATOM 1939 C CA . ALA A 1 264 ? 3.707 15.062 -41.732 1.00 84.62 264 ALA A CA 1
ATOM 1940 C C . ALA A 1 264 ? 5.027 15.456 -42.420 1.00 84.62 264 ALA A C 1
ATOM 1942 O O . ALA A 1 264 ? 5.094 15.502 -43.644 1.00 84.62 264 ALA A O 1
ATOM 1943 N N . GLU A 1 265 ? 6.076 15.685 -41.628 1.00 86.69 265 GLU A N 1
ATOM 1944 C CA . GLU A 1 265 ? 7.363 16.246 -42.048 1.00 86.69 265 GLU A CA 1
ATOM 1945 C C . GLU A 1 265 ? 8.526 15.452 -41.428 1.00 86.69 265 GLU A C 1
ATOM 1947 O O . GLU A 1 265 ? 8.334 14.874 -40.343 1.00 86.69 265 GLU A O 1
ATOM 1952 N N . PRO A 1 266 ? 9.705 15.423 -42.086 1.00 86.00 266 PRO A N 1
ATOM 1953 C CA . PRO A 1 266 ? 10.905 14.794 -41.543 1.00 86.00 266 PRO A CA 1
ATOM 1954 C C . PRO A 1 266 ? 11.376 15.507 -40.270 1.00 86.00 266 PRO A C 1
ATOM 1956 O O . PRO A 1 266 ? 11.110 16.689 -40.051 1.00 86.00 266 PRO A O 1
ATOM 1959 N N . VAL A 1 267 ? 12.053 14.759 -39.407 1.00 82.88 267 VAL A N 1
ATOM 1960 C CA . VAL A 1 267 ? 12.683 15.253 -38.180 1.00 82.88 267 VAL A CA 1
ATOM 1961 C C . VAL A 1 267 ? 14.169 15.524 -38.415 1.00 82.88 267 VAL A C 1
ATOM 1963 O O . VAL A 1 267 ? 14.730 16.398 -37.753 1.00 82.88 267 VAL A O 1
ATOM 1966 N N . LEU A 1 268 ? 14.809 14.810 -39.348 1.00 79.94 268 LEU A N 1
ATOM 1967 C CA . LEU A 1 268 ? 16.187 15.103 -39.729 1.00 79.94 268 LEU A CA 1
ATOM 1968 C C . LEU A 1 268 ? 16.269 16.422 -40.511 1.00 79.94 268 LEU A C 1
ATOM 1970 O O . LEU A 1 268 ? 15.389 16.708 -41.328 1.00 79.94 268 LEU A O 1
ATOM 1974 N N . PRO A 1 269 ? 17.318 17.229 -40.275 1.00 70.88 269 PRO A N 1
ATOM 1975 C CA . PRO A 1 269 ? 17.483 18.500 -40.963 1.00 70.88 269 PRO A CA 1
ATOM 1976 C C . PRO A 1 269 ? 17.805 18.292 -42.455 1.00 70.88 269 PRO A C 1
ATOM 1978 O O . PRO A 1 269 ? 18.332 17.254 -42.864 1.00 70.88 269 PRO A O 1
ATOM 1981 N N . GLU A 1 270 ? 17.446 19.275 -43.288 1.00 61.25 270 GLU A N 1
ATOM 1982 C CA . GLU A 1 270 ? 17.529 19.174 -44.756 1.00 61.25 270 GLU A CA 1
ATOM 1983 C C . GLU A 1 270 ? 18.964 19.070 -45.300 1.00 61.25 270 GLU A C 1
ATOM 1985 O O . GLU A 1 270 ? 19.157 18.611 -46.423 1.00 61.25 270 GLU A O 1
ATOM 1990 N N . ASP A 1 271 ? 19.968 19.455 -44.511 1.00 58.72 271 ASP A N 1
ATOM 1991 C CA . ASP A 1 271 ? 21.398 19.369 -44.825 1.00 58.72 271 ASP A CA 1
ATOM 1992 C C . ASP A 1 271 ? 22.009 17.976 -44.562 1.00 58.72 271 ASP A C 1
ATOM 1994 O O . ASP A 1 271 ? 23.225 17.792 -44.684 1.00 58.72 271 ASP A O 1
ATOM 1998 N N . ALA A 1 272 ? 21.181 16.972 -44.248 1.00 61.16 272 ALA A N 1
ATOM 1999 C CA . ALA A 1 272 ? 21.599 15.575 -44.173 1.00 61.16 272 ALA A CA 1
ATOM 2000 C C . ALA A 1 272 ? 22.252 15.117 -45.490 1.00 61.16 272 ALA A C 1
ATOM 2002 O O . ALA A 1 272 ? 21.752 15.364 -46.588 1.00 61.16 272 ALA A O 1
ATOM 2003 N N . THR A 1 273 ? 23.384 14.418 -45.390 1.00 68.50 273 THR A N 1
ATOM 2004 C CA . THR A 1 273 ? 24.155 14.006 -46.566 1.00 68.50 273 THR A CA 1
ATOM 2005 C C . THR A 1 273 ? 23.436 12.863 -47.284 1.00 68.50 273 THR A C 1
ATOM 2007 O O . THR A 1 273 ? 23.170 11.819 -46.684 1.00 68.50 273 THR A O 1
ATOM 2010 N N . THR A 1 274 ? 23.119 13.050 -48.567 1.00 60.72 274 THR A N 1
ATOM 2011 C CA . THR A 1 274 ? 22.529 12.002 -49.408 1.00 60.72 274 THR A CA 1
ATOM 2012 C C . THR A 1 274 ? 23.609 11.023 -49.858 1.00 60.72 274 THR A C 1
ATOM 2014 O O . THR A 1 274 ? 24.591 11.420 -50.489 1.00 60.72 274 THR A O 1
ATOM 2017 N N . VAL A 1 275 ? 23.412 9.734 -49.584 1.00 59.03 275 VAL A N 1
ATOM 2018 C CA . VAL A 1 275 ? 24.285 8.653 -50.056 1.00 59.03 275 VAL A CA 1
ATOM 2019 C C . VAL A 1 275 ? 23.472 7.755 -50.986 1.00 59.03 275 VAL A C 1
ATOM 2021 O O . VAL A 1 275 ? 22.382 7.298 -50.639 1.00 59.03 275 VAL A O 1
ATOM 2024 N N . ALA A 1 276 ? 23.977 7.517 -52.200 1.00 47.00 276 ALA A N 1
ATOM 2025 C CA . ALA A 1 276 ? 23.356 6.566 -53.117 1.00 47.00 276 ALA A CA 1
ATOM 2026 C C . ALA A 1 276 ? 23.486 5.134 -52.552 1.00 47.00 276 ALA A C 1
ATOM 2028 O O . ALA A 1 276 ? 24.559 4.792 -52.049 1.00 47.00 276 ALA A O 1
ATOM 2029 N N . PRO A 1 277 ? 22.452 4.279 -52.667 1.00 48.38 277 PRO A N 1
ATOM 2030 C CA . PRO A 1 277 ? 22.424 2.956 -52.030 1.00 48.38 277 PRO A CA 1
ATOM 2031 C C . PRO A 1 277 ? 23.490 1.956 -52.534 1.00 48.38 277 PRO A C 1
ATOM 2033 O O . PRO A 1 277 ? 23.606 0.873 -51.971 1.00 48.38 277 PRO A O 1
ATOM 2036 N N . GLU A 1 278 ? 24.289 2.303 -53.552 1.00 40.16 278 GLU A N 1
ATOM 2037 C CA . GLU A 1 278 ? 25.284 1.419 -54.192 1.00 40.16 278 GLU A CA 1
ATOM 2038 C C . GLU A 1 278 ? 26.761 1.811 -53.936 1.00 40.16 278 GLU A C 1
ATOM 2040 O O . GLU A 1 278 ? 27.675 1.235 -54.526 1.00 40.16 278 GLU A O 1
ATOM 2045 N N . GLY A 1 279 ? 27.041 2.783 -53.062 1.00 37.59 279 GLY A N 1
ATOM 2046 C CA . GLY A 1 279 ? 28.416 3.203 -52.765 1.00 37.59 279 GLY A CA 1
ATOM 2047 C C . GLY A 1 279 ? 29.105 2.339 -51.702 1.00 37.59 279 GLY A C 1
ATOM 2048 O O . GLY A 1 279 ? 28.737 2.412 -50.534 1.00 37.59 279 GLY A O 1
ATOM 2049 N N . ASN A 1 280 ? 30.155 1.596 -52.081 1.00 38.38 280 ASN A N 1
ATOM 2050 C CA . ASN A 1 280 ? 31.143 0.972 -51.178 1.00 38.38 280 ASN A CA 1
ATOM 2051 C C . ASN A 1 280 ? 31.948 2.042 -50.398 1.00 38.38 280 ASN A C 1
ATOM 2053 O O . ASN A 1 280 ? 33.145 2.218 -50.620 1.00 38.38 280 ASN A O 1
ATOM 2057 N N . GLY A 1 281 ? 31.292 2.807 -49.527 1.00 37.38 281 GLY A N 1
ATOM 2058 C CA . GLY A 1 281 ? 31.966 3.679 -48.569 1.00 37.38 281 GLY A CA 1
ATOM 2059 C C . GLY A 1 281 ? 32.568 2.844 -47.444 1.00 37.38 281 GLY A C 1
ATOM 2060 O O . GLY A 1 281 ? 31.872 2.002 -46.875 1.00 37.38 281 GLY A O 1
ATOM 2061 N N . ASP A 1 282 ? 33.852 3.058 -47.149 1.00 30.97 282 ASP A N 1
ATOM 2062 C CA . ASP A 1 282 ? 34.563 2.366 -46.071 1.00 30.97 282 ASP A CA 1
ATOM 2063 C C . ASP A 1 282 ? 33.768 2.438 -44.752 1.00 30.97 282 ASP A C 1
ATOM 2065 O O . ASP A 1 282 ? 33.329 3.525 -44.355 1.00 30.97 282 ASP A O 1
ATOM 2069 N N . PRO A 1 283 ? 33.564 1.304 -44.056 1.00 37.56 283 PRO A N 1
ATOM 2070 C CA . PRO A 1 283 ? 32.812 1.281 -42.813 1.00 37.56 283 PRO A CA 1
ATOM 2071 C C . PRO A 1 283 ? 33.543 2.101 -41.746 1.00 37.56 283 PRO A C 1
ATOM 2073 O O . PRO A 1 283 ? 34.727 1.882 -41.475 1.00 37.56 283 PRO A O 1
ATOM 2076 N N . LEU A 1 284 ? 32.824 3.034 -41.110 1.00 36.03 284 LEU A N 1
ATOM 2077 C CA . LEU A 1 284 ? 33.299 3.665 -39.880 1.00 36.03 284 LEU A CA 1
ATOM 2078 C C . LEU A 1 284 ? 33.658 2.572 -38.857 1.00 36.03 284 LEU A C 1
ATOM 2080 O O . LEU A 1 284 ? 32.947 1.567 -38.762 1.00 36.03 284 LEU A O 1
ATOM 2084 N N . PRO A 1 285 ? 34.746 2.748 -38.085 1.00 27.03 285 PRO A N 1
ATOM 2085 C CA . PRO A 1 285 ? 35.196 1.732 -37.149 1.00 27.03 285 PRO A CA 1
ATOM 2086 C C . PRO A 1 285 ? 34.097 1.455 -36.109 1.00 27.03 285 PRO A C 1
ATOM 2088 O O . PRO A 1 285 ? 33.608 2.397 -35.475 1.00 27.03 285 PRO A O 1
ATOM 2091 N N . PRO A 1 286 ? 33.703 0.187 -35.905 1.00 31.88 286 PRO A N 1
ATOM 2092 C CA . PRO A 1 286 ? 32.681 -0.161 -34.934 1.00 31.88 286 PRO A CA 1
ATOM 2093 C C . PRO A 1 286 ? 33.191 0.135 -33.521 1.00 31.88 286 PRO A C 1
ATOM 2095 O O . PRO A 1 286 ? 34.203 -0.410 -33.081 1.00 31.88 286 PRO A O 1
ATOM 2098 N N . LYS A 1 287 ? 32.462 0.964 -32.770 1.00 33.44 287 LYS A N 1
ATOM 2099 C CA . LYS A 1 287 ? 32.452 0.851 -31.310 1.00 33.44 287 LYS A CA 1
ATOM 2100 C C . LYS A 1 287 ? 31.385 -0.171 -30.958 1.00 33.44 287 LYS A C 1
ATOM 2102 O O . LYS A 1 287 ? 30.235 0.181 -30.725 1.00 33.44 287 LYS A O 1
ATOM 2107 N N . THR A 1 288 ? 31.763 -1.443 -30.972 1.00 35.94 288 THR A N 1
ATOM 2108 C CA . THR A 1 288 ? 30.932 -2.506 -30.414 1.00 35.94 288 THR A CA 1
ATOM 2109 C C . THR A 1 288 ? 30.649 -2.149 -28.958 1.00 35.94 288 THR A C 1
ATOM 2111 O O . THR A 1 288 ? 31.585 -1.952 -28.181 1.00 35.94 288 THR A O 1
ATOM 2114 N N . VAL A 1 289 ? 29.373 -2.032 -28.588 1.00 42.34 289 VAL A N 1
ATOM 2115 C CA . VAL A 1 289 ? 28.971 -2.066 -27.180 1.00 42.34 289 VAL A CA 1
ATOM 2116 C C . VAL A 1 289 ? 29.356 -3.460 -26.702 1.00 42.34 289 VAL A C 1
ATOM 2118 O O . VAL A 1 289 ? 28.733 -4.451 -27.069 1.00 42.34 289 VAL A O 1
ATOM 2121 N N . VAL A 1 290 ? 30.493 -3.555 -26.014 1.00 37.06 290 VAL A N 1
ATOM 2122 C CA . VAL A 1 290 ? 31.025 -4.831 -25.543 1.00 37.06 290 VAL A CA 1
ATOM 2123 C C . VAL A 1 290 ? 30.063 -5.340 -24.479 1.00 37.06 290 VAL A C 1
ATOM 2125 O O . VAL A 1 290 ? 29.993 -4.769 -23.391 1.00 37.06 290 VAL A O 1
ATOM 2128 N N . ALA A 1 291 ? 29.318 -6.400 -24.796 1.00 41.75 291 ALA A N 1
ATOM 2129 C CA . ALA A 1 291 ? 28.646 -7.201 -23.785 1.00 41.75 291 ALA A CA 1
ATOM 2130 C C . ALA A 1 291 ? 29.703 -7.592 -22.742 1.00 41.75 291 ALA A C 1
ATOM 2132 O O . ALA A 1 291 ? 30.715 -8.208 -23.087 1.00 41.75 291 ALA A O 1
ATOM 2133 N N . GLN A 1 292 ? 29.528 -7.152 -21.493 1.00 47.97 292 GLN A N 1
ATOM 2134 C CA . GLN A 1 292 ? 30.453 -7.510 -20.423 1.00 47.97 292 GLN A CA 1
ATOM 2135 C C . GLN A 1 292 ? 30.490 -9.036 -20.310 1.00 47.97 292 GLN A C 1
ATOM 2137 O O . GLN A 1 292 ? 29.446 -9.673 -20.183 1.00 47.97 292 GLN A O 1
ATOM 2142 N N . ASP A 1 293 ? 31.695 -9.605 -20.388 1.00 45.81 293 ASP A N 1
ATOM 2143 C CA . ASP A 1 293 ? 31.952 -11.042 -20.281 1.00 45.81 293 ASP A CA 1
ATOM 2144 C C . ASP A 1 293 ? 31.268 -11.580 -19.009 1.00 45.81 293 ASP A C 1
ATOM 2146 O O . ASP A 1 293 ? 31.640 -11.240 -17.883 1.00 45.81 293 ASP A O 1
ATOM 2150 N N . THR A 1 294 ? 30.210 -12.377 -19.187 1.00 55.72 294 THR A N 1
ATOM 2151 C CA . THR A 1 294 ? 29.222 -12.769 -18.163 1.00 55.72 294 THR A CA 1
ATOM 2152 C C . THR A 1 294 ? 29.739 -13.829 -17.186 1.00 55.72 294 THR A C 1
ATOM 2154 O O . THR A 1 294 ? 28.975 -14.650 -16.680 1.00 55.72 294 THR A O 1
ATOM 2157 N N . LYS A 1 295 ? 31.049 -13.866 -16.935 1.00 68.12 295 LYS A N 1
ATOM 2158 C CA . LYS A 1 295 ? 31.703 -14.916 -16.142 1.00 68.12 295 LYS A CA 1
ATOM 2159 C C . LYS A 1 295 ? 31.726 -14.634 -14.639 1.00 68.12 295 LYS A C 1
ATOM 2161 O O . LYS A 1 295 ? 32.278 -15.427 -13.894 1.00 68.12 295 LYS A O 1
ATOM 2166 N N . GLY A 1 296 ? 31.163 -13.518 -14.180 1.00 84.06 296 GLY A N 1
ATOM 2167 C CA . GLY A 1 296 ? 31.104 -13.151 -12.761 1.00 84.06 296 GLY A CA 1
ATOM 2168 C C . GLY A 1 296 ? 29.701 -13.266 -12.155 1.00 84.06 296 GLY A C 1
ATOM 2169 O O . GLY A 1 296 ? 28.721 -13.436 -12.885 1.00 84.06 296 GLY A O 1
ATOM 2170 N N . PRO A 1 297 ? 29.576 -13.159 -10.820 1.00 90.75 297 PRO A N 1
ATOM 2171 C CA . PRO A 1 297 ? 28.281 -13.048 -10.164 1.00 90.75 297 PRO A CA 1
ATOM 2172 C C . PRO A 1 297 ? 27.613 -11.710 -10.521 1.00 90.75 297 PRO A C 1
ATOM 2174 O O . PRO A 1 297 ? 28.284 -10.687 -10.667 1.00 90.75 297 PRO A O 1
ATOM 2177 N N . ARG A 1 298 ? 26.284 -11.705 -10.647 1.00 92.25 298 ARG A N 1
ATOM 2178 C CA . ARG A 1 298 ? 25.490 -10.530 -11.033 1.00 92.25 298 ARG A CA 1
ATOM 2179 C C . ARG A 1 298 ? 24.459 -10.231 -9.957 1.00 92.25 298 ARG A C 1
ATOM 2181 O O . ARG A 1 298 ? 23.518 -10.996 -9.776 1.00 92.25 298 ARG A O 1
ATOM 2188 N N . LEU A 1 299 ? 24.647 -9.128 -9.243 1.00 93.94 299 LEU A N 1
ATOM 2189 C CA . LEU A 1 299 ? 23.709 -8.657 -8.229 1.00 93.94 299 LEU A CA 1
ATOM 2190 C C . LEU A 1 299 ? 22.520 -7.963 -8.889 1.00 93.94 299 LEU A C 1
ATOM 2192 O O . LEU A 1 299 ? 22.730 -7.070 -9.717 1.00 93.94 299 LEU A O 1
ATOM 2196 N N . LEU A 1 300 ? 21.311 -8.384 -8.516 1.00 95.19 300 LEU A N 1
ATOM 2197 C CA . LEU A 1 300 ? 20.053 -7.823 -9.001 1.00 95.19 300 LEU A CA 1
ATOM 2198 C C . LEU A 1 300 ? 19.617 -6.666 -8.100 1.00 95.19 300 LEU A C 1
ATOM 2200 O O . LEU A 1 300 ? 19.377 -5.565 -8.587 1.00 95.19 300 LEU A O 1
ATOM 2204 N N . GLY A 1 301 ? 19.537 -6.901 -6.790 1.00 95.94 301 GLY A N 1
ATOM 2205 C CA . GLY A 1 301 ? 19.061 -5.922 -5.816 1.00 95.94 301 GLY A CA 1
ATOM 2206 C C . GLY A 1 301 ? 19.144 -6.446 -4.385 1.00 95.94 301 GLY A C 1
ATOM 2207 O O . GLY A 1 301 ? 19.432 -7.625 -4.160 1.00 95.94 301 GLY A O 1
ATOM 2208 N N . ALA A 1 302 ? 18.888 -5.565 -3.422 1.00 96.62 302 ALA A N 1
ATOM 2209 C CA . ALA A 1 302 ? 18.796 -5.918 -2.013 1.00 96.62 302 ALA A CA 1
ATOM 2210 C C . ALA A 1 302 ? 17.712 -5.085 -1.325 1.00 96.62 302 ALA A C 1
ATOM 2212 O O . ALA A 1 302 ? 17.595 -3.891 -1.590 1.00 96.62 302 ALA A O 1
ATOM 2213 N N . PHE A 1 303 ? 16.938 -5.695 -0.433 1.00 95.62 303 PHE A N 1
ATOM 2214 C CA . PHE A 1 303 ? 15.907 -4.998 0.335 1.00 95.62 303 PHE A CA 1
ATOM 2215 C C . PHE A 1 303 ? 15.832 -5.520 1.768 1.00 95.62 303 PHE A C 1
ATOM 2217 O O . PHE A 1 303 ? 16.241 -6.647 2.055 1.00 95.62 303 PHE A O 1
ATOM 2224 N N . ARG A 1 304 ? 15.342 -4.678 2.675 1.00 91.69 304 ARG A N 1
ATOM 2225 C CA . ARG A 1 304 ? 15.148 -5.012 4.084 1.00 91.69 304 ARG A CA 1
ATOM 2226 C C . ARG A 1 304 ? 13.805 -5.717 4.275 1.00 91.69 304 ARG A C 1
ATOM 2228 O O . ARG A 1 304 ? 12.777 -5.224 3.819 1.00 91.69 304 ARG A O 1
ATOM 2235 N N . GLU A 1 305 ? 13.836 -6.850 4.966 1.00 85.88 305 GLU A N 1
ATOM 2236 C CA . GLU A 1 305 ? 12.683 -7.656 5.375 1.00 85.88 305 GLU A CA 1
ATOM 2237 C C . GLU A 1 305 ? 12.822 -7.901 6.885 1.00 85.88 305 GLU A C 1
ATOM 2239 O O . GLU A 1 305 ? 13.646 -8.713 7.318 1.00 85.88 305 GLU A O 1
ATOM 2244 N N . ASP A 1 306 ? 12.063 -7.143 7.681 1.00 80.94 306 ASP A N 1
ATOM 2245 C CA . ASP A 1 306 ? 12.101 -7.142 9.149 1.00 80.94 306 ASP A CA 1
ATOM 2246 C C . ASP A 1 306 ? 13.534 -6.975 9.717 1.00 80.94 306 ASP A C 1
ATOM 2248 O O . ASP A 1 306 ? 14.179 -5.929 9.549 1.00 80.94 306 ASP A O 1
ATOM 2252 N N . ASP A 1 307 ? 14.038 -8.031 10.366 1.00 83.81 307 ASP A N 1
ATOM 2253 C CA . ASP A 1 307 ? 15.359 -8.133 10.996 1.00 83.81 307 ASP A CA 1
ATOM 2254 C C . ASP A 1 307 ? 16.428 -8.739 10.066 1.00 83.81 307 ASP A C 1
ATOM 2256 O O . ASP A 1 307 ? 17.514 -9.134 10.506 1.00 83.81 307 ASP A O 1
ATOM 2260 N N . THR A 1 308 ? 16.145 -8.832 8.765 1.00 91.75 308 THR A N 1
ATOM 2261 C CA . THR A 1 308 ? 17.072 -9.375 7.766 1.00 91.75 308 THR A CA 1
ATOM 2262 C C . THR A 1 308 ? 17.155 -8.504 6.519 1.00 91.75 308 THR A C 1
ATOM 2264 O O . THR A 1 308 ? 16.255 -7.727 6.205 1.00 91.75 308 THR A O 1
ATOM 2267 N N . THR A 1 309 ? 18.248 -8.656 5.775 1.00 95.12 309 THR A N 1
ATOM 2268 C CA . THR A 1 309 ? 18.354 -8.126 4.414 1.00 95.12 309 THR A CA 1
ATOM 2269 C C . THR A 1 309 ? 18.294 -9.286 3.431 1.00 95.12 309 THR A C 1
ATOM 2271 O O . THR A 1 309 ? 19.058 -10.249 3.532 1.00 95.12 309 THR A O 1
ATOM 2274 N N . VAL A 1 310 ? 17.384 -9.198 2.466 1.00 95.69 310 VAL A N 1
ATOM 2275 C CA . VAL A 1 310 ? 17.269 -10.144 1.357 1.00 95.69 310 VAL A CA 1
ATOM 2276 C C . VAL A 1 310 ? 18.116 -9.627 0.202 1.00 95.69 310 VAL A C 1
ATOM 2278 O O . VAL A 1 310 ? 17.936 -8.502 -0.262 1.00 95.69 310 VAL A O 1
ATOM 2281 N N . VAL A 1 311 ? 19.047 -10.454 -0.269 1.00 96.62 311 VAL A N 1
ATOM 2282 C CA . VAL A 1 311 ? 19.963 -10.140 -1.371 1.00 96.62 311 VAL A CA 1
ATOM 2283 C C . VAL A 1 311 ? 19.686 -11.093 -2.525 1.00 96.62 311 VAL A C 1
ATOM 2285 O O . VAL A 1 311 ? 19.768 -12.313 -2.362 1.00 96.62 311 VAL A O 1
ATOM 2288 N N . GLU A 1 312 ? 19.382 -10.543 -3.699 1.00 96.50 312 GLU A N 1
ATOM 2289 C CA . GLU A 1 312 ? 19.006 -11.320 -4.881 1.00 96.50 312 GLU A CA 1
ATOM 2290 C C . GLU A 1 312 ? 20.069 -11.217 -5.973 1.00 96.50 312 GLU A C 1
ATOM 2292 O O . GLU A 1 312 ? 20.403 -10.123 -6.430 1.00 96.50 312 GLU A O 1
ATOM 2297 N N . PHE A 1 313 ? 20.619 -12.348 -6.411 1.00 95.12 313 PHE A N 1
ATOM 2298 C CA . PHE A 1 313 ? 21.726 -12.365 -7.369 1.00 95.12 313 PHE A CA 1
ATOM 2299 C C . PHE A 1 313 ? 21.760 -13.631 -8.230 1.00 95.12 313 PHE A C 1
ATOM 2301 O O . PHE A 1 313 ? 21.177 -14.659 -7.905 1.00 95.12 313 PHE A O 1
ATOM 2308 N N . LEU A 1 314 ? 22.498 -13.566 -9.335 1.00 92.38 314 LEU A N 1
ATOM 2309 C CA . LEU A 1 314 ? 22.798 -14.690 -10.216 1.00 92.38 314 LEU A CA 1
ATOM 2310 C C . LEU A 1 314 ? 24.271 -15.072 -10.097 1.00 92.38 314 LEU A C 1
ATOM 2312 O O . LEU A 1 314 ? 25.142 -14.205 -10.010 1.00 92.38 314 LEU A O 1
ATOM 2316 N N . VAL A 1 315 ? 24.560 -16.367 -10.180 1.00 90.06 315 VAL A N 1
ATOM 2317 C CA . VAL A 1 315 ? 25.931 -16.888 -10.214 1.00 90.06 315 VAL A CA 1
ATOM 2318 C C . VAL A 1 315 ? 26.163 -17.799 -11.413 1.00 90.06 315 VAL A C 1
ATOM 2320 O O . VAL A 1 315 ? 25.245 -18.506 -11.832 1.00 90.06 315 VAL A O 1
ATOM 2323 N N . PRO A 1 316 ? 27.389 -17.832 -11.963 1.00 84.31 316 PRO A N 1
ATOM 2324 C CA . PRO A 1 316 ? 27.768 -18.844 -12.939 1.00 84.31 316 PRO A CA 1
ATOM 2325 C C . PRO A 1 316 ? 27.643 -20.261 -12.366 1.00 84.31 316 PRO A C 1
ATOM 2327 O O . PRO A 1 316 ? 27.935 -20.503 -11.187 1.00 84.31 316 PRO A O 1
ATOM 2330 N N . ARG A 1 317 ? 27.267 -21.222 -13.217 1.00 79.62 317 ARG A N 1
ATOM 2331 C CA . ARG A 1 317 ? 27.278 -22.648 -12.855 1.00 79.62 317 ARG A CA 1
ATOM 2332 C C . ARG A 1 317 ? 28.687 -23.070 -12.430 1.00 79.62 317 ARG A C 1
ATOM 2334 O O . ARG A 1 317 ? 29.665 -22.689 -13.063 1.00 79.62 317 ARG A O 1
ATOM 2341 N N . GLY A 1 318 ? 28.780 -23.870 -11.367 1.00 76.62 318 GLY A N 1
ATOM 2342 C CA . GLY A 1 318 ? 30.065 -24.304 -10.803 1.00 76.62 318 GLY A CA 1
ATOM 2343 C C . GLY A 1 318 ? 30.694 -23.319 -9.810 1.00 76.62 318 GLY A C 1
ATOM 2344 O O . GLY A 1 318 ? 31.854 -23.482 -9.443 1.00 76.62 318 GLY A O 1
ATOM 2345 N N . THR A 1 319 ? 29.954 -22.310 -9.342 1.00 83.94 319 THR A N 1
ATOM 2346 C CA . THR A 1 319 ? 30.408 -21.425 -8.258 1.00 83.94 319 THR A CA 1
ATOM 2347 C C . THR A 1 319 ? 30.392 -22.167 -6.912 1.00 83.94 319 THR A C 1
ATOM 2349 O O . THR A 1 319 ? 29.352 -22.652 -6.479 1.00 83.94 319 THR A O 1
ATOM 2352 N N . HIS A 1 320 ? 31.538 -22.239 -6.222 1.00 77.75 320 HIS A N 1
ATOM 2353 C CA . HIS A 1 320 ? 31.712 -23.024 -4.981 1.00 77.75 320 HIS A CA 1
ATOM 2354 C C . HIS A 1 320 ? 31.485 -22.215 -3.683 1.00 77.75 320 HIS A C 1
ATOM 2356 O O . HIS A 1 320 ? 31.762 -22.689 -2.578 1.00 77.75 320 HIS A O 1
ATOM 2362 N N . GLY A 1 321 ? 30.992 -20.983 -3.802 1.00 83.50 321 GLY A N 1
ATOM 2363 C CA . GLY A 1 321 ? 30.653 -20.110 -2.682 1.00 83.50 321 GLY A CA 1
ATOM 2364 C C . GLY A 1 321 ? 30.605 -18.644 -3.096 1.00 83.50 321 GLY A C 1
ATOM 2365 O O . GLY A 1 321 ? 31.368 -18.213 -3.963 1.00 83.50 321 GLY A O 1
ATOM 2366 N N . VAL A 1 322 ? 29.721 -17.887 -2.451 1.00 93.06 322 VAL A N 1
ATOM 2367 C CA . VAL A 1 322 ? 29.563 -16.444 -2.665 1.00 93.06 322 VAL A CA 1
ATOM 2368 C C . VAL A 1 322 ? 29.763 -15.724 -1.344 1.00 93.06 322 VAL A C 1
ATOM 2370 O O . VAL A 1 322 ? 29.347 -16.202 -0.289 1.00 93.06 322 VAL A O 1
ATOM 2373 N N . ILE A 1 323 ? 30.414 -14.572 -1.406 1.00 94.81 323 ILE A N 1
ATOM 2374 C CA . ILE A 1 323 ? 30.556 -13.657 -0.284 1.00 94.81 323 ILE A CA 1
ATOM 2375 C C . ILE A 1 323 ? 29.753 -12.409 -0.620 1.00 94.81 323 ILE A C 1
ATOM 2377 O O . ILE A 1 323 ? 30.040 -11.745 -1.618 1.00 94.81 323 ILE A O 1
ATOM 2381 N N . VAL A 1 324 ? 28.769 -12.099 0.218 1.00 96.31 324 VAL A N 1
ATOM 2382 C CA . VAL A 1 324 ? 28.118 -10.793 0.218 1.00 96.31 324 VAL A CA 1
ATOM 2383 C C . VAL A 1 324 ? 29.032 -9.831 0.963 1.00 96.31 324 VAL A C 1
ATOM 2385 O O . VAL A 1 324 ? 29.459 -10.104 2.089 1.00 96.31 324 VAL A O 1
ATOM 2388 N N . GLU A 1 325 ? 29.378 -8.736 0.303 1.00 96.19 325 GLU A N 1
ATOM 2389 C CA . GLU A 1 325 ? 30.227 -7.685 0.838 1.00 96.19 325 GLU A CA 1
ATOM 2390 C C . GLU A 1 325 ? 29.433 -6.397 1.023 1.00 96.19 325 GLU A C 1
ATOM 2392 O O . GLU A 1 325 ? 28.665 -6.009 0.143 1.00 96.19 325 GLU A O 1
ATOM 2397 N N . THR A 1 326 ? 29.703 -5.714 2.126 1.00 96.00 326 THR A N 1
ATOM 2398 C CA . THR A 1 326 ? 29.085 -4.452 2.519 1.00 96.00 326 THR A CA 1
ATOM 2399 C C . THR A 1 326 ? 30.113 -3.333 2.406 1.00 96.00 326 THR A C 1
ATOM 2401 O O . THR A 1 326 ? 31.270 -3.493 2.813 1.00 96.00 326 THR A O 1
ATOM 2404 N N . LEU A 1 327 ? 29.722 -2.203 1.820 1.00 93.62 327 LEU A N 1
ATOM 2405 C CA . LEU A 1 327 ? 30.572 -1.024 1.721 1.00 93.62 327 LEU A CA 1
ATOM 2406 C C . LEU A 1 327 ? 30.623 -0.294 3.066 1.00 93.62 327 LEU A C 1
ATOM 2408 O O . LEU A 1 327 ? 29.595 0.056 3.638 1.00 93.62 327 LEU A O 1
ATOM 2412 N N . THR A 1 328 ? 31.837 -0.025 3.536 1.00 90.00 328 THR A N 1
ATOM 2413 C CA . THR A 1 328 ? 32.119 0.766 4.739 1.00 90.00 328 THR A CA 1
ATOM 2414 C C . THR A 1 328 ? 33.098 1.891 4.416 1.00 90.00 328 THR A C 1
ATOM 2416 O O . THR A 1 328 ? 33.681 1.917 3.330 1.00 90.00 328 THR A O 1
ATOM 2419 N N . ASP A 1 329 ? 33.373 2.761 5.388 1.00 85.69 329 ASP A N 1
ATOM 2420 C CA . ASP A 1 329 ? 34.401 3.808 5.269 1.00 85.69 329 ASP A CA 1
ATOM 2421 C C . ASP A 1 329 ? 35.799 3.247 4.942 1.00 85.69 329 ASP A C 1
ATOM 2423 O O . ASP A 1 329 ? 36.628 3.927 4.343 1.00 85.69 329 ASP A O 1
ATOM 2427 N N . ASN A 1 330 ? 36.060 1.985 5.303 1.00 86.44 330 ASN A N 1
ATOM 2428 C CA . ASN A 1 330 ? 37.322 1.290 5.035 1.00 86.44 330 ASN A CA 1
ATOM 2429 C C . ASN A 1 330 ? 37.275 0.432 3.755 1.00 86.44 330 ASN A C 1
ATOM 2431 O O . ASN A 1 330 ? 38.156 -0.398 3.526 1.00 86.44 330 ASN A O 1
ATOM 2435 N N . GLY A 1 331 ? 36.246 0.615 2.925 1.00 90.81 331 GLY A N 1
ATOM 2436 C CA . GLY A 1 331 ? 35.999 -0.163 1.718 1.00 90.81 331 GLY A CA 1
ATOM 2437 C C . GLY A 1 331 ? 35.079 -1.362 1.951 1.00 90.81 331 GLY A C 1
ATOM 2438 O O . GLY A 1 331 ? 34.303 -1.415 2.905 1.00 90.81 331 GLY A O 1
ATOM 2439 N N . TRP A 1 332 ? 35.142 -2.320 1.029 1.00 94.06 332 TRP A N 1
ATOM 2440 C CA . TRP A 1 332 ? 34.270 -3.493 1.009 1.00 94.06 332 TRP A CA 1
ATOM 2441 C C . TRP A 1 332 ? 34.701 -4.539 2.040 1.00 94.06 332 TRP A C 1
ATOM 2443 O O . TRP A 1 332 ? 35.826 -5.041 1.983 1.00 94.06 332 TRP A O 1
ATOM 2453 N N . LEU A 1 333 ? 33.793 -4.896 2.948 1.00 93.88 333 LEU A N 1
ATOM 2454 C CA . LEU A 1 333 ? 33.994 -5.919 3.974 1.00 93.88 333 LEU A CA 1
ATOM 2455 C C . LEU A 1 333 ? 33.061 -7.104 3.744 1.00 93.88 333 LEU A C 1
ATOM 2457 O O . LEU A 1 333 ? 31.910 -6.928 3.365 1.00 93.88 333 LEU A O 1
ATOM 2461 N N . ALA A 1 334 ? 33.542 -8.321 3.995 1.00 92.06 334 ALA A N 1
ATOM 2462 C CA . ALA A 1 334 ? 32.708 -9.516 3.929 1.00 92.06 334 ALA A CA 1
ATOM 2463 C C . ALA A 1 334 ? 31.681 -9.504 5.072 1.00 92.06 334 ALA A C 1
ATOM 2465 O O . ALA A 1 334 ? 32.064 -9.602 6.236 1.00 92.06 334 ALA A O 1
ATOM 2466 N N . ALA A 1 335 ? 30.397 -9.416 4.732 1.00 87.81 335 ALA A N 1
ATOM 2467 C CA . ALA A 1 335 ? 29.302 -9.414 5.698 1.00 87.81 335 ALA A CA 1
ATOM 2468 C C . ALA A 1 335 ? 28.701 -10.810 5.879 1.00 87.81 335 ALA A C 1
ATOM 2470 O O . ALA A 1 335 ? 28.393 -11.227 6.995 1.00 87.81 335 ALA A O 1
ATOM 2471 N N . HIS A 1 336 ? 28.576 -11.573 4.789 1.00 93.06 336 HIS A N 1
ATOM 2472 C CA . HIS A 1 336 ? 27.955 -12.891 4.834 1.00 93.06 336 HIS A CA 1
ATOM 2473 C C . HIS A 1 336 ? 28.538 -13.846 3.791 1.00 93.06 336 HIS A C 1
ATOM 2475 O O . HIS A 1 336 ? 28.944 -13.435 2.704 1.00 93.06 336 HIS A O 1
ATOM 2481 N N . ARG A 1 337 ? 28.559 -15.146 4.104 1.00 92.81 337 ARG A N 1
ATOM 2482 C CA . ARG A 1 337 ? 28.986 -16.198 3.175 1.00 92.81 337 ARG A CA 1
ATOM 2483 C C . ARG A 1 337 ? 27.808 -17.102 2.848 1.00 92.81 337 ARG A C 1
ATOM 2485 O O . ARG A 1 337 ? 27.340 -17.823 3.719 1.00 92.81 337 ARG A O 1
ATOM 2492 N N . VAL A 1 338 ? 27.422 -17.124 1.578 1.00 90.25 338 VAL A N 1
ATOM 2493 C CA . VAL A 1 338 ? 26.386 -18.023 1.066 1.00 90.25 338 VAL A CA 1
ATOM 2494 C C . VAL A 1 338 ? 27.030 -19.377 0.738 1.00 90.25 338 VAL A C 1
ATOM 2496 O O . VAL A 1 338 ? 27.983 -19.428 -0.061 1.00 90.25 338 VAL A O 1
ATOM 2499 N N . PRO A 1 339 ? 26.588 -20.477 1.372 1.00 83.50 339 PRO A N 1
ATOM 2500 C CA . PRO A 1 339 ? 27.166 -21.797 1.163 1.00 83.50 339 PRO A CA 1
ATOM 2501 C C . PRO A 1 339 ? 26.808 -22.347 -0.221 1.00 83.50 339 PRO A C 1
ATOM 2503 O O . PRO A 1 339 ? 25.735 -22.088 -0.755 1.00 83.50 339 PRO A O 1
ATOM 2506 N N . ALA A 1 340 ? 27.687 -23.181 -0.787 1.00 81.38 340 ALA A N 1
ATOM 2507 C CA . ALA A 1 340 ? 27.485 -23.760 -2.119 1.00 81.38 340 ALA A CA 1
ATOM 2508 C C . ALA A 1 340 ? 26.157 -24.524 -2.260 1.00 81.38 340 ALA A C 1
ATOM 2510 O O . ALA A 1 340 ? 25.581 -24.534 -3.339 1.00 81.38 340 ALA A O 1
ATOM 2511 N N . ALA A 1 341 ? 25.656 -25.130 -1.176 1.00 77.06 341 ALA A N 1
ATOM 2512 C CA . ALA A 1 341 ? 24.381 -25.847 -1.163 1.00 77.06 341 ALA A CA 1
ATOM 2513 C C . ALA A 1 341 ? 23.181 -24.965 -1.564 1.00 77.06 341 ALA A C 1
ATOM 2515 O O . ALA A 1 341 ? 22.246 -25.468 -2.176 1.00 77.06 341 ALA A O 1
ATOM 2516 N N . GLU A 1 342 ? 23.234 -23.662 -1.280 1.00 78.88 342 GLU A N 1
ATOM 2517 C CA . GLU A 1 342 ? 22.179 -22.691 -1.612 1.00 78.88 342 GLU A CA 1
ATOM 2518 C C . GLU A 1 342 ? 22.317 -22.121 -3.035 1.00 78.88 342 GLU A C 1
ATOM 2520 O O . GLU A 1 342 ? 21.430 -21.423 -3.516 1.00 78.88 342 GLU A O 1
ATOM 2525 N N . LEU A 1 343 ? 23.415 -22.433 -3.736 1.00 81.00 343 LEU A N 1
ATOM 2526 C CA . LEU A 1 343 ? 23.708 -21.934 -5.085 1.00 81.00 343 LEU A CA 1
ATOM 2527 C C . LEU A 1 343 ? 23.240 -22.883 -6.203 1.00 81.00 343 LEU A C 1
ATOM 2529 O O . LEU A 1 343 ? 23.349 -22.538 -7.378 1.00 81.00 343 LEU A O 1
ATOM 2533 N N . TYR A 1 344 ? 22.729 -24.074 -5.870 1.00 68.88 344 TYR A N 1
ATOM 2534 C CA . TYR A 1 344 ? 22.250 -25.073 -6.839 1.00 68.88 344 TYR A CA 1
ATOM 2535 C C . TYR A 1 344 ? 20.779 -24.856 -7.228 1.00 68.88 344 TYR A C 1
ATOM 2537 O O . TYR A 1 344 ? 19.970 -25.781 -7.169 1.00 68.88 344 TYR A O 1
ATOM 2545 N N . VAL A 1 345 ? 20.426 -23.633 -7.618 1.00 69.62 345 VAL A N 1
ATOM 2546 C CA . VAL A 1 345 ? 19.089 -23.289 -8.122 1.00 69.62 345 VAL A CA 1
ATOM 2547 C C . VAL A 1 345 ? 19.175 -22.839 -9.578 1.00 69.62 345 VAL A C 1
ATOM 2549 O O . VAL A 1 345 ? 20.084 -22.101 -9.959 1.00 69.62 345 VAL A O 1
ATOM 2552 N N . ASP A 1 346 ? 18.232 -23.286 -10.409 1.00 72.62 346 ASP A N 1
ATOM 2553 C CA . ASP A 1 346 ? 18.045 -22.719 -11.744 1.00 72.62 346 ASP A CA 1
ATOM 2554 C C . ASP A 1 346 ? 17.290 -21.388 -11.587 1.00 72.62 346 ASP A C 1
ATOM 2556 O O . ASP A 1 346 ? 16.072 -21.372 -11.425 1.00 72.62 346 ASP A O 1
ATOM 2560 N N . GLY A 1 347 ? 18.024 -20.270 -11.570 1.00 83.12 347 GLY A N 1
ATOM 2561 C CA . GLY A 1 347 ? 17.451 -18.925 -11.447 1.00 83.12 347 GLY A CA 1
ATOM 2562 C C . GLY A 1 347 ? 18.185 -18.021 -10.447 1.00 83.12 347 GLY A C 1
ATOM 2563 O O . GLY A 1 347 ? 19.323 -18.315 -10.069 1.00 83.12 347 GLY A O 1
ATOM 2564 N N . PRO A 1 348 ? 17.568 -16.893 -10.043 1.00 89.56 348 PRO A N 1
ATOM 2565 C CA . PRO A 1 348 ? 18.135 -15.999 -9.040 1.00 89.56 348 PRO A CA 1
ATOM 2566 C C . PRO A 1 348 ? 18.184 -16.667 -7.662 1.00 89.56 348 PRO A C 1
ATOM 2568 O O . PRO A 1 348 ? 17.202 -17.230 -7.179 1.00 89.56 348 PRO A O 1
ATOM 2571 N N . VAL A 1 349 ? 19.338 -16.565 -7.011 1.00 92.19 349 VAL A N 1
ATOM 2572 C CA . VAL A 1 349 ? 19.538 -16.942 -5.612 1.00 92.19 349 VAL A CA 1
ATOM 2573 C C . VAL A 1 349 ? 18.994 -15.817 -4.736 1.00 92.19 349 VAL A C 1
ATOM 2575 O O . VAL A 1 349 ? 19.326 -14.652 -4.960 1.00 92.19 349 VAL A O 1
ATOM 2578 N N . ARG A 1 350 ? 18.201 -16.165 -3.717 1.00 93.25 350 ARG A N 1
ATOM 2579 C CA . ARG A 1 350 ? 17.756 -15.240 -2.665 1.00 93.25 350 ARG A CA 1
ATOM 2580 C C . ARG A 1 350 ? 18.419 -15.618 -1.346 1.00 93.25 350 ARG A C 1
ATOM 2582 O O . ARG A 1 350 ? 18.021 -16.594 -0.714 1.00 93.25 350 ARG A O 1
ATOM 2589 N N . ALA A 1 351 ? 19.433 -14.859 -0.947 1.00 92.31 351 ALA A N 1
ATOM 2590 C CA . ALA A 1 351 ? 20.129 -15.066 0.318 1.00 92.31 351 ALA A CA 1
ATOM 2591 C C . ALA A 1 351 ? 19.583 -14.113 1.384 1.00 92.31 351 ALA A C 1
ATOM 2593 O O . ALA A 1 351 ? 19.428 -12.920 1.125 1.00 92.31 351 ALA A O 1
ATOM 2594 N N . ARG A 1 352 ? 19.332 -14.629 2.591 1.00 93.31 352 ARG A N 1
ATOM 2595 C CA . ARG A 1 352 ? 19.007 -13.809 3.763 1.00 93.31 352 ARG A CA 1
ATOM 2596 C C . ARG A 1 352 ? 20.261 -13.593 4.589 1.00 93.31 352 ARG A C 1
ATOM 2598 O O . ARG A 1 352 ? 20.884 -14.556 5.030 1.00 93.31 352 ARG A O 1
ATOM 2605 N N . ILE A 1 353 ? 20.621 -12.335 4.787 1.00 92.12 353 ILE A N 1
ATOM 2606 C CA . ILE A 1 353 ? 21.779 -11.926 5.579 1.00 92.12 353 ILE A CA 1
ATOM 2607 C C . ILE A 1 353 ? 21.307 -11.141 6.815 1.00 92.12 353 ILE A C 1
ATOM 2609 O O . ILE A 1 353 ? 20.151 -10.702 6.845 1.00 92.12 353 ILE A O 1
ATOM 2613 N N . PRO A 1 354 ? 22.162 -10.962 7.842 1.00 90.94 354 PRO A N 1
ATOM 2614 C CA . PRO A 1 354 ? 21.857 -10.058 8.950 1.00 90.94 354 PRO A CA 1
ATOM 2615 C C . PRO A 1 354 ? 21.418 -8.681 8.445 1.00 90.94 354 PRO A C 1
ATOM 2617 O O . PRO A 1 354 ? 21.916 -8.236 7.412 1.00 90.94 354 PRO A O 1
ATOM 2620 N N . ALA A 1 355 ? 20.492 -8.030 9.153 1.00 88.88 355 ALA A N 1
ATOM 2621 C CA . ALA A 1 355 ? 19.989 -6.720 8.756 1.00 88.88 355 ALA A CA 1
ATOM 2622 C C . ALA A 1 355 ? 21.129 -5.725 8.500 1.00 88.88 355 ALA A C 1
ATOM 2624 O O . ALA A 1 355 ? 21.948 -5.443 9.375 1.00 88.88 355 ALA A O 1
ATOM 2625 N N . GLU A 1 356 ? 21.123 -5.184 7.291 1.00 90.94 356 GLU A N 1
ATOM 2626 C CA . GLU A 1 356 ? 21.958 -4.072 6.860 1.00 90.94 356 GLU A CA 1
ATOM 2627 C C . GLU A 1 356 ? 21.092 -2.812 6.802 1.00 90.94 356 GLU A C 1
ATOM 2629 O O . GLU A 1 356 ? 19.910 -2.863 6.443 1.00 90.94 356 GLU A O 1
ATOM 2634 N N . GLU A 1 357 ? 21.673 -1.670 7.155 1.00 88.62 357 GLU A N 1
ATOM 2635 C CA . GLU A 1 357 ? 20.935 -0.409 7.158 1.00 88.62 357 GLU A CA 1
ATOM 2636 C C . GLU A 1 357 ? 20.514 -0.008 5.732 1.00 88.62 357 GLU A C 1
ATOM 2638 O O . GLU A 1 357 ? 21.320 -0.101 4.798 1.00 88.62 357 GLU A O 1
ATOM 2643 N N . PRO A 1 358 ? 19.282 0.497 5.532 1.00 91.00 358 PRO A N 1
ATOM 2644 C CA . PRO A 1 358 ? 18.863 1.024 4.241 1.00 91.00 358 PRO A CA 1
ATOM 2645 C C . PRO A 1 358 ? 19.845 2.073 3.711 1.00 91.00 358 PRO A C 1
ATOM 2647 O O . PRO A 1 358 ? 20.374 2.908 4.453 1.00 91.00 358 PRO A O 1
ATOM 2650 N N . GLY A 1 359 ? 20.099 2.046 2.408 1.00 90.25 359 GLY A N 1
ATOM 2651 C CA . GLY A 1 359 ? 21.078 2.893 1.729 1.00 90.25 359 GLY A CA 1
ATOM 2652 C C . GLY A 1 359 ? 22.538 2.478 1.894 1.00 90.25 359 GLY A C 1
ATOM 2653 O O . GLY A 1 359 ? 23.408 3.142 1.344 1.00 90.25 359 GLY A O 1
ATOM 2654 N N . VAL A 1 360 ? 22.843 1.389 2.601 1.00 92.94 360 VAL A N 1
ATOM 2655 C CA . VAL A 1 360 ? 24.183 0.791 2.553 1.00 92.94 360 VAL A CA 1
ATOM 2656 C C . VAL A 1 360 ? 24.366 0.056 1.226 1.00 92.94 360 VAL A C 1
ATOM 2658 O O . VAL A 1 360 ? 23.458 -0.632 0.764 1.00 92.94 360 VAL A O 1
ATOM 2661 N N . ALA A 1 361 ? 25.535 0.195 0.596 1.00 95.12 361 ALA A N 1
ATOM 2662 C CA . ALA A 1 361 ? 25.836 -0.500 -0.650 1.00 95.12 361 ALA A CA 1
ATOM 2663 C C . ALA A 1 361 ? 26.343 -1.926 -0.392 1.00 95.12 361 ALA A C 1
ATOM 2665 O O . ALA A 1 361 ? 27.274 -2.139 0.386 1.00 95.12 361 ALA A O 1
ATOM 2666 N N . LEU A 1 362 ? 25.767 -2.892 -1.100 1.00 95.50 362 LEU A N 1
ATOM 2667 C CA . LEU A 1 362 ? 26.161 -4.294 -1.127 1.00 95.50 362 LEU A CA 1
ATOM 2668 C C . LEU A 1 362 ? 26.705 -4.673 -2.500 1.00 95.50 362 LEU A C 1
ATOM 2670 O O . LEU A 1 362 ? 26.258 -4.161 -3.525 1.00 95.50 362 LEU A O 1
ATOM 2674 N N . ARG A 1 363 ? 27.628 -5.630 -2.533 1.00 94.94 363 ARG A N 1
ATOM 2675 C CA . ARG A 1 363 ? 28.010 -6.359 -3.748 1.00 94.94 363 ARG A CA 1
ATOM 2676 C C . ARG A 1 363 ? 28.196 -7.835 -3.430 1.00 94.94 363 ARG A C 1
ATOM 2678 O O . ARG A 1 363 ? 28.381 -8.210 -2.275 1.00 94.94 363 ARG A O 1
ATOM 2685 N N . VAL A 1 364 ? 28.205 -8.682 -4.450 1.00 94.69 364 VAL A N 1
ATOM 2686 C CA . VAL A 1 364 ? 28.544 -10.100 -4.286 1.00 94.69 364 VAL A CA 1
ATOM 2687 C C . VAL A 1 364 ? 29.863 -10.407 -4.971 1.00 94.69 364 VAL A C 1
ATOM 2689 O O . VAL A 1 364 ? 30.123 -9.952 -6.082 1.00 94.69 364 VAL A O 1
ATOM 2692 N N . SER A 1 365 ? 30.707 -11.196 -4.314 1.00 93.88 365 SER A N 1
ATOM 2693 C CA . SER A 1 365 ? 31.953 -11.692 -4.887 1.00 93.88 365 SER A CA 1
ATOM 2694 C C . SER A 1 365 ? 32.012 -13.212 -4.846 1.00 93.88 365 SER A C 1
ATOM 2696 O O . SER A 1 365 ? 31.568 -13.848 -3.891 1.00 93.88 365 SER A O 1
ATOM 2698 N N . ALA A 1 366 ? 32.553 -13.800 -5.905 1.00 91.19 366 ALA A N 1
ATOM 2699 C CA . ALA A 1 366 ? 32.655 -15.240 -6.073 1.00 91.19 366 ALA A CA 1
ATOM 2700 C C . ALA A 1 366 ? 34.002 -15.610 -6.696 1.00 91.19 366 ALA A C 1
ATOM 2702 O O . ALA A 1 366 ? 34.638 -14.802 -7.379 1.00 91.19 366 ALA A O 1
ATOM 2703 N N . LEU A 1 367 ? 34.438 -16.845 -6.456 1.00 86.19 367 LEU A N 1
ATOM 2704 C CA . LEU A 1 367 ? 35.570 -17.431 -7.164 1.00 86.19 367 LEU A CA 1
ATOM 2705 C C . LEU A 1 367 ? 35.036 -18.161 -8.400 1.00 86.19 367 LEU A C 1
ATOM 2707 O O . LEU A 1 367 ? 34.320 -19.152 -8.260 1.00 86.19 367 LEU A O 1
ATOM 2711 N N . VAL A 1 368 ? 35.381 -17.668 -9.588 1.00 80.81 368 VAL A N 1
ATOM 2712 C CA . VAL A 1 368 ? 35.023 -18.278 -10.875 1.00 80.81 368 VAL A CA 1
ATOM 2713 C C . VAL A 1 368 ? 36.313 -18.527 -11.643 1.00 80.81 368 VAL A C 1
ATOM 2715 O O . VAL A 1 368 ? 37.125 -17.613 -11.772 1.00 80.81 368 VAL A O 1
ATOM 2718 N N . ASP A 1 369 ? 36.534 -19.765 -12.089 1.00 79.94 369 ASP A N 1
ATOM 2719 C CA . ASP A 1 369 ? 37.774 -20.192 -12.756 1.00 79.94 369 ASP A CA 1
ATOM 2720 C C . ASP A 1 369 ? 39.044 -19.769 -11.987 1.00 79.94 369 ASP A C 1
ATOM 2722 O O . ASP A 1 369 ? 39.963 -19.169 -12.539 1.00 79.94 369 ASP A O 1
ATOM 2726 N N . GLU A 1 370 ? 39.059 -20.013 -10.669 1.00 79.88 370 GLU A N 1
ATOM 2727 C CA . GLU A 1 370 ? 40.147 -19.641 -9.740 1.00 79.88 370 GLU A CA 1
ATOM 2728 C C . GLU A 1 370 ? 40.423 -18.131 -9.611 1.00 79.88 370 GLU A C 1
ATOM 2730 O O . GLU A 1 370 ? 41.335 -17.715 -8.892 1.00 79.88 370 GLU A O 1
ATOM 2735 N N . ARG A 1 371 ? 39.601 -17.276 -10.229 1.00 84.25 371 ARG A N 1
ATOM 2736 C CA . ARG A 1 371 ? 39.702 -15.822 -10.128 1.00 84.25 371 ARG A CA 1
ATOM 2737 C C . ARG A 1 371 ? 38.553 -15.254 -9.310 1.00 84.25 371 ARG A C 1
ATOM 2739 O O . ARG A 1 371 ? 37.382 -15.554 -9.531 1.00 84.25 371 ARG A O 1
ATOM 2746 N N . ARG A 1 372 ? 38.883 -14.366 -8.372 1.00 87.94 372 ARG A N 1
ATOM 2747 C CA . ARG A 1 372 ? 37.868 -13.597 -7.653 1.00 87.94 372 ARG A CA 1
ATOM 2748 C C . ARG A 1 372 ? 37.258 -12.562 -8.594 1.00 87.94 372 ARG A C 1
ATOM 2750 O O . ARG A 1 372 ? 37.972 -11.716 -9.133 1.00 87.94 372 ARG A O 1
ATOM 2757 N N . THR A 1 373 ? 35.946 -12.621 -8.759 1.00 89.94 373 THR A N 1
ATOM 2758 C CA . THR A 1 373 ? 35.146 -11.639 -9.496 1.00 89.94 373 THR A CA 1
ATOM 2759 C C . THR A 1 373 ? 34.093 -11.057 -8.560 1.00 89.94 373 THR A C 1
ATOM 2761 O O . THR A 1 373 ? 33.654 -11.725 -7.623 1.00 89.94 373 THR A O 1
ATOM 2764 N N . ALA A 1 374 ? 33.735 -9.791 -8.763 1.00 91.44 374 ALA A N 1
ATOM 2765 C CA . ALA A 1 374 ? 32.731 -9.096 -7.968 1.00 91.44 374 ALA A CA 1
ATOM 2766 C C . ALA A 1 374 ? 31.696 -8.458 -8.892 1.00 91.44 374 ALA A C 1
ATOM 2768 O O . ALA A 1 374 ? 32.030 -8.030 -9.997 1.00 91.44 374 ALA A O 1
ATOM 2769 N N . SER A 1 375 ? 30.455 -8.414 -8.428 1.00 92.38 375 SER A N 1
ATOM 2770 C CA . SER A 1 375 ? 29.355 -7.754 -9.112 1.00 92.38 375 SER A CA 1
ATOM 2771 C C . SER A 1 375 ? 29.465 -6.232 -9.001 1.00 92.38 375 SER A C 1
ATOM 2773 O O . SER A 1 375 ? 30.129 -5.705 -8.104 1.00 92.38 375 SER A O 1
ATOM 2775 N N . ALA A 1 376 ? 28.714 -5.521 -9.844 1.00 89.69 376 ALA A N 1
ATOM 2776 C CA . ALA A 1 376 ? 28.317 -4.149 -9.533 1.00 89.69 376 ALA A CA 1
ATOM 2777 C C . ALA A 1 376 ? 27.562 -4.088 -8.190 1.00 89.69 376 ALA A C 1
ATOM 2779 O O . ALA A 1 376 ? 26.907 -5.067 -7.803 1.00 89.69 376 ALA A O 1
ATOM 2780 N N . GLY A 1 377 ? 27.684 -2.961 -7.487 1.00 91.00 377 GLY A N 1
ATOM 2781 C CA . GLY A 1 377 ? 27.015 -2.735 -6.207 1.00 91.00 377 GLY A CA 1
ATOM 2782 C C . GLY A 1 377 ? 25.564 -2.276 -6.366 1.00 91.00 377 GLY A C 1
ATOM 2783 O O . GLY A 1 377 ? 25.211 -1.708 -7.396 1.00 91.00 377 GLY A O 1
ATOM 2784 N N . VAL A 1 378 ? 24.745 -2.521 -5.346 1.00 93.25 378 VAL A N 1
ATOM 2785 C CA . VAL A 1 378 ? 23.368 -2.009 -5.194 1.00 93.25 378 VAL A CA 1
ATOM 2786 C C . VAL A 1 378 ? 23.169 -1.544 -3.758 1.00 93.25 378 VAL A C 1
ATOM 2788 O O . VAL A 1 378 ? 23.857 -2.030 -2.865 1.00 93.25 378 VAL A O 1
ATOM 2791 N N . HIS A 1 379 ? 22.221 -0.652 -3.506 1.00 95.25 379 HIS A N 1
ATOM 2792 C CA . HIS A 1 379 ? 21.911 -0.204 -2.148 1.00 95.25 379 HIS A CA 1
ATOM 2793 C C . HIS A 1 379 ? 20.801 -1.052 -1.524 1.00 95.25 379 HIS A C 1
ATOM 2795 O O . HIS A 1 379 ? 19.902 -1.508 -2.225 1.00 95.25 379 HIS A O 1
ATOM 2801 N N . VAL A 1 380 ? 20.857 -1.263 -0.208 1.00 96.00 380 VAL A N 1
ATOM 2802 C CA . VAL A 1 380 ? 19.782 -1.924 0.546 1.00 96.00 380 VAL A CA 1
ATOM 2803 C C . VAL A 1 380 ? 18.554 -1.026 0.561 1.00 96.00 380 VAL A C 1
ATOM 2805 O O . VAL A 1 380 ? 18.629 0.122 0.997 1.00 96.00 380 VAL A O 1
ATOM 2808 N N . ILE A 1 381 ? 17.423 -1.548 0.103 1.00 94.88 381 ILE A N 1
ATOM 2809 C CA . ILE A 1 381 ? 16.183 -0.787 -0.033 1.00 94.88 381 ILE A CA 1
ATOM 2810 C C . ILE A 1 381 ? 15.263 -1.011 1.160 1.00 94.88 381 ILE A C 1
ATOM 2812 O O . ILE A 1 381 ? 14.938 -2.143 1.507 1.00 94.88 381 ILE A O 1
ATOM 2816 N N . ASP A 1 382 ? 14.776 0.080 1.735 1.00 91.19 382 ASP A N 1
ATOM 2817 C CA . ASP A 1 382 ? 13.568 0.094 2.550 1.00 91.19 382 ASP A CA 1
ATOM 2818 C C . ASP A 1 382 ? 12.365 0.351 1.632 1.00 91.19 382 ASP A C 1
ATOM 2820 O O . ASP A 1 382 ? 12.149 1.469 1.149 1.00 91.19 382 ASP A O 1
ATOM 2824 N N . LEU A 1 383 ? 11.606 -0.712 1.347 1.00 87.56 383 LEU A N 1
ATOM 2825 C CA . LEU A 1 383 ? 10.458 -0.650 0.441 1.00 87.56 383 LEU A CA 1
ATOM 2826 C C . LEU A 1 383 ? 9.368 0.292 0.976 1.00 87.56 383 LEU A C 1
ATOM 2828 O O . LEU A 1 383 ? 8.755 1.016 0.192 1.00 87.56 383 LEU A O 1
ATOM 2832 N N . THR A 1 384 ? 9.197 0.370 2.296 1.00 80.00 384 THR A N 1
ATOM 2833 C CA . THR A 1 384 ? 8.218 1.244 2.956 1.00 80.00 384 THR A CA 1
ATOM 2834 C C . THR A 1 384 ? 8.635 2.712 2.864 1.00 80.00 384 THR A C 1
ATOM 2836 O O . THR A 1 384 ? 7.831 3.583 2.511 1.00 80.00 384 THR A O 1
ATOM 2839 N N . ALA A 1 385 ? 9.907 3.019 3.129 1.00 76.75 385 ALA A N 1
ATOM 2840 C CA . ALA A 1 385 ? 10.421 4.384 3.010 1.00 76.75 385 ALA A CA 1
ATOM 2841 C C . ALA A 1 385 ? 10.406 4.884 1.554 1.00 76.75 385 ALA A C 1
ATOM 2843 O O . ALA A 1 385 ? 10.156 6.069 1.295 1.00 76.75 385 ALA A O 1
ATOM 2844 N N . CYS A 1 386 ? 10.618 3.979 0.597 1.00 85.62 386 CYS A N 1
ATOM 2845 C CA . CYS A 1 386 ? 10.608 4.293 -0.830 1.00 85.62 386 CYS A CA 1
ATOM 2846 C C . CYS A 1 386 ? 9.205 4.324 -1.460 1.00 85.62 386 CYS A C 1
ATOM 2848 O O . CYS A 1 386 ? 9.080 4.829 -2.577 1.00 85.62 386 CYS A O 1
ATOM 2850 N N . ALA A 1 387 ? 8.167 3.838 -0.770 1.00 79.62 387 ALA A N 1
ATOM 2851 C CA . ALA A 1 387 ? 6.798 3.804 -1.281 1.00 79.62 387 ALA A CA 1
ATOM 2852 C C . ALA A 1 387 ? 6.262 5.200 -1.656 1.00 79.62 387 ALA A C 1
ATOM 2854 O O . ALA A 1 387 ? 6.796 6.246 -1.245 1.00 79.62 387 ALA A O 1
ATOM 2855 N N . SER A 1 388 ? 5.211 5.228 -2.481 1.00 71.56 388 SER A N 1
ATOM 2856 C CA . SER A 1 388 ? 4.589 6.487 -2.911 1.00 71.56 388 SER A CA 1
ATOM 2857 C C . SER A 1 388 ? 3.901 7.144 -1.723 1.00 71.56 388 SER A C 1
ATOM 2859 O O . SER A 1 388 ? 3.548 6.468 -0.770 1.00 71.56 388 SER A O 1
ATOM 2861 N N . ARG A 1 389 ? 3.652 8.456 -1.737 1.00 62.81 389 ARG A N 1
ATOM 2862 C CA . ARG A 1 389 ? 2.930 9.102 -0.630 1.00 62.81 389 ARG A CA 1
ATOM 2863 C C . ARG A 1 389 ? 1.544 8.485 -0.452 1.00 62.81 389 ARG A C 1
ATOM 2865 O O . ARG A 1 389 ? 1.110 8.334 0.676 1.00 62.81 389 ARG A O 1
ATOM 2872 N N . ALA A 1 390 ? 0.865 8.122 -1.539 1.00 55.62 390 ALA A N 1
ATOM 2873 C CA . ALA A 1 390 ? -0.428 7.447 -1.472 1.00 55.62 390 ALA A CA 1
ATOM 2874 C C . ALA A 1 390 ? -0.305 6.041 -0.863 1.00 55.62 390 ALA A C 1
ATOM 2876 O O . ALA A 1 390 ? -1.117 5.692 -0.016 1.00 55.62 390 ALA A O 1
ATOM 2877 N N . GLU A 1 391 ? 0.732 5.280 -1.226 1.00 49.50 391 GLU A N 1
ATOM 2878 C CA . GLU A 1 391 ? 1.021 3.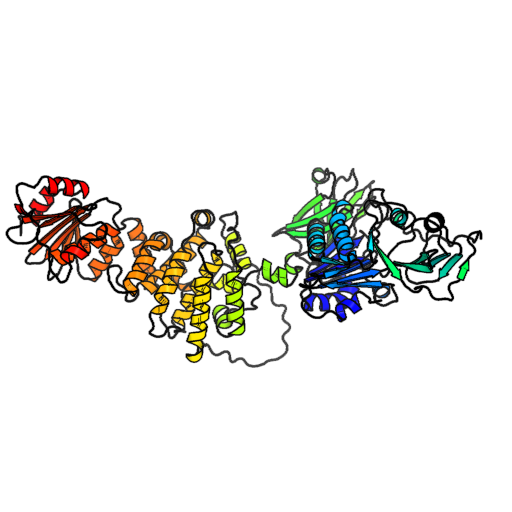971 -0.627 1.00 49.50 391 GLU A CA 1
ATOM 2879 C C . GLU A 1 391 ? 1.469 4.075 0.819 1.00 49.50 391 GLU A C 1
ATOM 2881 O O . GLU A 1 391 ? 1.043 3.276 1.626 1.00 49.50 391 GLU A O 1
ATOM 2886 N N . GLN A 1 392 ? 2.282 5.061 1.178 1.00 47.03 392 GLN A N 1
ATOM 2887 C CA . GLN A 1 392 ? 2.630 5.366 2.563 1.00 47.03 392 GLN A CA 1
ATOM 2888 C C . GLN A 1 392 ? 1.379 5.770 3.344 1.00 47.03 392 GLN A C 1
ATOM 2890 O O . GLN A 1 392 ? 1.239 5.423 4.501 1.00 47.03 392 GLN A O 1
ATOM 2895 N N . VAL A 1 393 ? 0.424 6.450 2.713 1.00 41.88 393 VAL A N 1
ATOM 2896 C CA . VAL A 1 393 ? -0.865 6.785 3.329 1.00 41.88 393 VAL A CA 1
ATOM 2897 C C . VAL A 1 393 ? -1.778 5.554 3.452 1.00 41.88 393 VAL A C 1
ATOM 2899 O O . VAL A 1 393 ? -2.505 5.455 4.437 1.00 41.88 393 VAL A O 1
ATOM 2902 N N . SER A 1 394 ? -1.748 4.609 2.503 1.00 38.72 394 SER A N 1
ATOM 2903 C CA . SER A 1 394 ? -2.601 3.409 2.506 1.00 38.72 394 SER A CA 1
ATOM 2904 C C . SER A 1 394 ? -2.021 2.232 3.293 1.00 38.72 394 SER A C 1
ATOM 2906 O O . SER A 1 394 ? -2.779 1.501 3.916 1.00 38.72 394 SER A O 1
ATOM 2908 N N . SER A 1 395 ? -0.698 2.053 3.293 1.00 36.66 395 SER A N 1
ATOM 2909 C CA . SER A 1 395 ? 0.031 1.017 4.040 1.00 36.66 395 SER A CA 1
ATOM 2910 C C . SER A 1 395 ? 0.317 1.417 5.486 1.00 36.66 395 SER A C 1
ATOM 2912 O O . SER A 1 395 ? 0.672 0.561 6.291 1.00 36.66 395 SER A O 1
ATOM 2914 N N . GLN A 1 396 ? 0.140 2.700 5.831 1.00 41.75 396 GLN A N 1
ATOM 2915 C CA . GLN A 1 396 ? 0.329 3.208 7.193 1.00 41.75 396 GLN A CA 1
ATOM 2916 C C . GLN A 1 396 ? -0.968 3.700 7.857 1.00 41.75 396 GLN A C 1
ATOM 2918 O O . GLN A 1 396 ? -0.902 4.387 8.873 1.00 41.75 396 GLN A O 1
ATOM 2923 N N . GLY A 1 397 ? -2.152 3.395 7.315 1.00 51.72 397 GLY A N 1
ATOM 2924 C CA . GLY A 1 397 ? -3.429 3.762 7.938 1.00 51.72 397 GLY A CA 1
ATOM 2925 C C . GLY A 1 397 ? -3.491 5.215 8.459 1.00 51.72 397 GLY A C 1
ATOM 2926 O O . GLY A 1 397 ? -3.040 6.163 7.806 1.00 51.72 397 GLY A O 1
ATOM 2927 N N . LEU A 1 398 ? -4.043 5.431 9.656 1.00 53.66 398 LEU A N 1
ATOM 2928 C CA . LEU A 1 398 ? -4.135 6.750 10.307 1.00 53.66 398 LEU A CA 1
ATOM 2929 C C . LEU A 1 398 ? -2.766 7.332 10.758 1.00 53.66 398 LEU A C 1
ATOM 2931 O O . LEU A 1 398 ? -2.736 8.365 11.425 1.00 53.66 398 LEU A O 1
ATOM 2935 N N . ALA A 1 399 ? -1.622 6.752 10.370 1.00 46.97 399 ALA A N 1
ATOM 2936 C CA . ALA A 1 399 ? -0.300 7.197 10.823 1.00 46.97 399 ALA A CA 1
ATOM 2937 C C . ALA A 1 399 ? 0.219 8.492 10.203 1.00 46.97 399 ALA A C 1
ATOM 2939 O O . ALA A 1 399 ? 1.010 9.208 10.815 1.00 46.97 399 ALA A O 1
ATOM 2940 N N . HIS A 1 400 ? -0.226 8.824 8.997 1.00 46.12 400 HIS A N 1
ATOM 2941 C CA . HIS A 1 400 ? 0.287 9.960 8.227 1.00 46.12 400 HIS A CA 1
ATOM 2942 C C . HIS A 1 400 ? -0.268 11.325 8.682 1.00 46.12 400 HIS A C 1
ATOM 2944 O O . HIS A 1 400 ? -0.037 12.348 8.035 1.00 46.12 400 HIS A O 1
ATOM 2950 N N . TRP A 1 401 ? -1.014 11.360 9.788 1.00 53.12 401 TRP A N 1
ATOM 2951 C CA . TRP A 1 401 ? -1.698 12.556 10.281 1.00 53.12 401 TRP A CA 1
ATOM 2952 C C . TRP A 1 401 ? -0.758 13.608 10.885 1.00 53.12 401 TRP A C 1
ATOM 2954 O O . TRP A 1 401 ? -1.209 14.711 11.201 1.00 53.12 401 TRP A O 1
ATOM 2964 N N . GLY A 1 402 ? 0.541 13.295 11.007 1.00 45.69 402 GLY A N 1
ATOM 2965 C CA . GLY A 1 402 ? 1.566 14.225 11.489 1.00 45.69 402 GLY A CA 1
ATOM 2966 C C . GLY A 1 402 ? 1.274 14.739 12.897 1.00 45.69 402 GLY A C 1
ATOM 2967 O O . GLY A 1 402 ? 1.566 15.895 13.196 1.00 45.69 402 GLY A O 1
ATOM 2968 N N . LEU A 1 403 ? 0.621 13.905 13.710 1.00 53.53 403 LEU A N 1
ATOM 2969 C CA . LEU A 1 403 ? 0.243 14.236 15.075 1.00 53.53 403 LEU A CA 1
ATOM 2970 C C . LEU A 1 403 ? 1.475 14.126 15.976 1.00 53.53 403 LEU A C 1
ATOM 2972 O O . LEU A 1 403 ? 2.258 13.187 15.833 1.00 53.53 403 LEU A O 1
ATOM 2976 N N . SER A 1 404 ? 1.656 15.090 16.875 1.00 53.25 404 SER A N 1
ATOM 2977 C CA . SER A 1 404 ? 2.723 15.042 17.881 1.00 53.25 404 SER A CA 1
ATOM 2978 C C . SER A 1 404 ? 2.321 14.150 19.071 1.00 53.25 404 SER A C 1
ATOM 2980 O O . SER A 1 404 ? 1.366 13.376 18.981 1.00 53.25 404 SER A O 1
ATOM 2982 N N . ASP A 1 405 ? 2.996 14.286 20.216 1.00 51.88 405 ASP A N 1
ATOM 2983 C CA . ASP A 1 405 ? 2.756 13.549 21.469 1.00 51.88 405 ASP A CA 1
ATOM 2984 C C . ASP A 1 405 ? 1.309 13.649 22.017 1.00 51.88 405 ASP A C 1
ATOM 2986 O O . ASP A 1 405 ? 0.976 13.019 23.021 1.00 51.88 405 ASP A O 1
ATOM 2990 N N . ARG A 1 406 ? 0.426 14.463 21.407 1.00 57.12 406 ARG A N 1
ATOM 2991 C CA . ARG A 1 406 ? -0.973 14.687 21.835 1.00 57.12 406 ARG A CA 1
ATOM 2992 C C . ARG A 1 406 ? -1.987 14.527 20.697 1.00 57.12 406 ARG A C 1
ATOM 2994 O O . ARG A 1 406 ? -2.701 15.475 20.350 1.00 57.12 406 ARG A O 1
ATOM 3001 N N . PRO A 1 407 ? -2.121 13.322 20.137 1.00 63.09 407 PRO A N 1
ATOM 3002 C CA . PRO A 1 407 ? -2.834 13.115 18.885 1.00 63.09 407 PRO A CA 1
ATOM 3003 C C . PRO A 1 407 ? -4.338 13.373 18.972 1.00 63.09 407 PRO A C 1
ATOM 3005 O O . PRO A 1 407 ? -4.902 13.948 18.047 1.00 63.09 407 PRO A O 1
ATOM 3008 N N . ALA A 1 408 ? -4.989 13.035 20.089 1.00 61.78 408 ALA A N 1
ATOM 3009 C CA . ALA A 1 408 ? -6.413 13.309 20.283 1.00 61.78 408 ALA A CA 1
ATOM 3010 C C . ALA A 1 408 ? -6.703 14.819 20.349 1.00 61.78 408 ALA A C 1
ATOM 3012 O O . ALA A 1 408 ? -7.629 15.307 19.707 1.00 61.78 408 ALA A O 1
ATOM 3013 N N . ALA A 1 409 ? -5.872 15.577 21.073 1.00 65.44 409 ALA A N 1
ATOM 3014 C CA . ALA A 1 409 ? -6.040 17.021 21.204 1.00 65.44 409 ALA A CA 1
ATOM 3015 C C . ALA A 1 409 ? -5.825 17.750 19.871 1.00 65.44 409 ALA A C 1
ATOM 3017 O O . ALA A 1 409 ? -6.612 18.620 19.512 1.00 65.44 409 ALA A O 1
ATOM 3018 N N . GLU A 1 410 ? -4.801 17.364 19.110 1.00 67.88 410 GLU A N 1
ATOM 3019 C CA . GLU A 1 410 ? -4.506 17.961 17.804 1.00 67.88 410 GLU A CA 1
ATOM 3020 C C . GLU A 1 410 ? -5.520 17.581 16.722 1.00 67.88 410 GLU A C 1
ATOM 3022 O O . GLU A 1 410 ? -5.886 18.421 15.898 1.00 67.88 410 GLU A O 1
ATOM 3027 N N . LEU A 1 411 ? -5.996 16.333 16.730 1.00 71.94 411 LEU A N 1
ATOM 3028 C CA . LEU A 1 411 ? -7.023 15.864 15.804 1.00 71.94 411 LEU A CA 1
ATOM 3029 C C . LEU A 1 411 ? -8.341 16.623 15.998 1.00 71.94 411 LEU A C 1
ATOM 3031 O O . LEU A 1 411 ? -9.007 16.965 15.022 1.00 71.94 411 LEU A O 1
ATOM 3035 N N . LEU A 1 412 ? -8.705 16.885 17.255 1.00 69.31 412 LEU A N 1
ATOM 3036 C CA . LEU A 1 412 ? -9.956 17.544 17.627 1.00 69.31 412 LEU A CA 1
ATOM 3037 C C . LEU A 1 412 ? -9.880 19.076 17.552 1.00 69.31 412 LEU A C 1
ATOM 3039 O O . LEU A 1 412 ? -10.910 19.719 17.355 1.00 69.31 412 LEU A O 1
ATOM 3043 N N . ALA A 1 413 ? -8.686 19.663 17.672 1.00 67.88 413 ALA A N 1
ATOM 3044 C CA . ALA A 1 413 ? -8.484 21.109 17.576 1.00 67.88 413 ALA A CA 1
ATOM 3045 C C . ALA A 1 413 ? -8.575 21.657 16.138 1.00 67.88 413 ALA A C 1
ATOM 3047 O O . ALA A 1 413 ? -8.845 22.845 15.960 1.00 67.88 413 ALA A O 1
ATOM 3048 N N . ASP A 1 414 ? -8.357 20.827 15.112 1.00 71.00 414 ASP A N 1
ATOM 3049 C CA . ASP A 1 414 ? -8.410 21.228 13.700 1.00 71.00 414 ASP A CA 1
ATOM 3050 C C . ASP A 1 414 ? -9.635 20.600 12.995 1.00 71.00 414 ASP A C 1
ATOM 3052 O O . ASP A 1 414 ? -9.619 19.414 12.653 1.00 71.00 414 ASP A O 1
ATOM 3056 N N . PRO A 1 415 ? -10.694 21.382 12.700 1.00 69.75 415 PRO A N 1
ATOM 3057 C CA . PRO A 1 415 ? -11.907 20.875 12.054 1.00 69.75 415 PRO A CA 1
ATOM 3058 C C . PRO A 1 415 ? -11.675 20.255 10.668 1.00 69.75 415 PRO A C 1
ATOM 3060 O O . PRO A 1 415 ? -12.384 19.326 10.278 1.00 69.75 415 PRO A O 1
ATOM 3063 N N . ALA A 1 416 ? -10.692 20.745 9.904 1.00 69.56 416 ALA A N 1
ATOM 3064 C CA . ALA A 1 416 ? -10.381 20.210 8.580 1.00 69.56 416 ALA A CA 1
ATOM 3065 C C . ALA A 1 416 ? -9.628 18.879 8.679 1.00 69.56 416 ALA A C 1
ATOM 3067 O O . ALA A 1 416 ? -9.767 18.010 7.811 1.00 69.56 416 ALA A O 1
ATOM 3068 N N . ARG A 1 417 ? -8.826 18.699 9.733 1.00 73.00 417 ARG A N 1
ATOM 3069 C CA . ARG A 1 417 ? -8.276 17.387 10.088 1.00 73.00 417 ARG A CA 1
ATOM 3070 C C . ARG A 1 417 ? -9.386 16.450 10.551 1.00 73.00 417 ARG A C 1
ATOM 3072 O O . ARG A 1 417 ? -9.552 15.391 9.956 1.00 73.00 417 ARG A O 1
ATOM 3079 N N . LEU A 1 418 ? -10.214 16.867 11.501 1.00 78.44 418 LEU A N 1
ATOM 3080 C CA . LEU A 1 418 ? -11.323 16.064 12.012 1.00 78.44 418 LEU A CA 1
ATOM 3081 C C . LEU A 1 418 ? -12.261 15.554 10.901 1.00 78.44 418 LEU A C 1
ATOM 3083 O O . LEU A 1 418 ? -12.667 14.389 10.898 1.00 78.44 418 LEU A O 1
ATOM 3087 N N . ALA A 1 419 ? -12.575 16.407 9.921 1.00 74.81 419 ALA A N 1
ATOM 3088 C CA . ALA A 1 419 ? -13.379 16.037 8.760 1.00 74.81 419 ALA A CA 1
ATOM 3089 C C . ALA A 1 419 ? -12.716 14.955 7.902 1.00 74.81 419 ALA A C 1
ATOM 3091 O O . ALA A 1 419 ? -13.324 13.915 7.664 1.00 74.81 419 ALA A O 1
ATOM 3092 N N . ARG A 1 420 ? -11.451 15.152 7.519 1.00 75.19 420 ARG A N 1
ATOM 3093 C CA . ARG A 1 420 ? -10.692 14.165 6.740 1.00 75.19 420 ARG A CA 1
ATOM 3094 C C . ARG A 1 420 ? -10.549 12.828 7.482 1.00 75.19 420 ARG A C 1
ATOM 3096 O O . ARG A 1 420 ? -10.570 11.778 6.848 1.00 75.19 420 ARG A O 1
ATOM 3103 N N . PHE A 1 421 ? -10.445 12.859 8.811 1.00 79.94 421 PHE A N 1
ATOM 3104 C CA . PHE A 1 421 ? -10.302 11.666 9.646 1.00 79.94 421 PHE A CA 1
ATOM 3105 C C . PHE A 1 421 ? -11.586 10.863 9.595 1.00 79.94 421 PHE A C 1
ATOM 3107 O O . PHE A 1 421 ? -11.579 9.688 9.244 1.00 79.94 421 PHE A O 1
ATOM 3114 N N . THR A 1 422 ? -12.699 11.560 9.814 1.00 80.25 422 THR A N 1
ATOM 3115 C CA . THR A 1 422 ? -14.050 11.010 9.704 1.00 80.25 422 THR A CA 1
ATOM 3116 C C . THR A 1 422 ? -14.286 10.348 8.345 1.00 80.25 422 THR A C 1
ATOM 3118 O O . THR A 1 422 ? -14.801 9.236 8.291 1.00 80.25 422 THR A O 1
ATOM 3121 N N . ASP A 1 423 ? -13.873 10.995 7.253 1.00 77.62 423 ASP A N 1
ATOM 3122 C CA . ASP A 1 423 ? -14.061 10.469 5.896 1.00 77.62 423 ASP A CA 1
ATOM 3123 C C . ASP A 1 423 ? -13.133 9.277 5.581 1.00 77.62 423 ASP A C 1
ATOM 3125 O O . ASP A 1 423 ? -13.404 8.496 4.668 1.00 77.62 423 ASP A O 1
ATOM 3129 N N . THR A 1 424 ? -12.037 9.124 6.329 1.00 74.94 424 THR A N 1
ATOM 3130 C CA . THR A 1 424 ? -11.083 8.016 6.172 1.00 74.94 424 THR A CA 1
ATOM 3131 C C . THR A 1 424 ? -11.540 6.768 6.928 1.00 74.94 424 THR A C 1
ATOM 3133 O O . THR A 1 424 ? -11.325 5.664 6.439 1.00 74.94 424 THR A O 1
ATOM 3136 N N . LEU A 1 425 ? -12.250 6.919 8.054 1.00 74.81 425 LEU A N 1
ATOM 3137 C CA . LEU A 1 425 ? -12.756 5.788 8.846 1.00 74.81 425 LEU A CA 1
ATOM 3138 C C . LEU A 1 425 ? -13.639 4.829 8.039 1.00 74.81 425 LEU A C 1
ATOM 3140 O O . LEU A 1 425 ? -13.486 3.619 8.158 1.00 74.81 425 LEU A O 1
ATOM 3144 N N . GLY A 1 426 ? -14.508 5.356 7.171 1.00 66.38 426 GLY A N 1
ATOM 3145 C CA . GLY A 1 426 ? -15.401 4.541 6.338 1.00 66.38 426 GLY A CA 1
ATOM 3146 C C . GLY A 1 426 ? -14.704 3.748 5.226 1.00 66.38 426 GLY A C 1
ATOM 3147 O O . GLY A 1 426 ? -15.371 3.021 4.497 1.00 66.38 426 GLY A O 1
ATOM 3148 N N . LYS A 1 427 ? -13.385 3.907 5.063 1.00 69.62 427 LYS A N 1
ATOM 3149 C CA . LYS A 1 427 ? -12.584 3.197 4.057 1.00 69.62 427 LYS A CA 1
ATOM 3150 C C . LYS A 1 427 ? -11.841 1.991 4.631 1.00 69.62 427 LYS A C 1
ATOM 3152 O O . LYS A 1 427 ? -11.297 1.216 3.853 1.00 69.62 427 LYS A O 1
ATOM 3157 N N . PHE A 1 428 ? -11.810 1.832 5.955 1.00 67.06 428 PHE A N 1
ATOM 3158 C CA . PHE A 1 428 ? -11.181 0.676 6.585 1.00 67.06 428 PHE A CA 1
ATOM 3159 C C . PHE A 1 428 ? -12.148 -0.504 6.603 1.00 67.06 428 PHE A C 1
ATOM 3161 O O . PHE A 1 428 ? -13.171 -0.483 7.286 1.00 67.06 428 PHE A O 1
ATOM 3168 N N . THR A 1 429 ? -11.796 -1.547 5.865 1.00 60.75 429 THR A N 1
ATOM 3169 C CA . THR A 1 429 ? -12.404 -2.876 5.972 1.00 60.75 429 THR A CA 1
ATOM 3170 C C . THR A 1 429 ? -11.552 -3.755 6.885 1.00 60.75 429 THR A C 1
ATOM 3172 O O . THR A 1 429 ? -10.377 -3.454 7.079 1.00 60.75 429 THR A O 1
ATOM 3175 N N . ALA A 1 430 ? -12.122 -4.816 7.463 1.00 58.84 430 ALA A N 1
ATOM 3176 C CA . ALA A 1 430 ? -11.377 -5.772 8.282 1.00 58.84 430 ALA A CA 1
ATOM 3177 C C . ALA A 1 430 ? -10.154 -6.320 7.532 1.00 58.84 430 ALA A C 1
ATOM 3179 O O . ALA A 1 430 ? -10.281 -7.196 6.677 1.00 58.84 430 ALA A O 1
ATOM 3180 N N . ASP A 1 431 ? -8.971 -5.851 7.915 1.00 57.19 431 ASP A N 1
ATOM 3181 C CA . ASP A 1 431 ? -7.747 -6.617 7.743 1.00 57.19 431 ASP A CA 1
ATOM 3182 C C . ASP A 1 431 ? -7.723 -7.696 8.824 1.00 57.19 431 ASP A C 1
ATOM 3184 O O . ASP A 1 431 ? -7.995 -7.428 10.000 1.00 57.19 431 ASP A O 1
ATOM 3188 N N . GLN A 1 432 ? -7.441 -8.939 8.427 1.00 60.16 432 GLN A N 1
ATOM 3189 C CA . GLN A 1 432 ? -7.313 -10.026 9.390 1.00 60.16 432 GLN A CA 1
ATOM 3190 C C . GLN A 1 432 ? -6.164 -9.699 10.346 1.00 60.16 432 GLN A C 1
ATOM 3192 O O . GLN A 1 432 ? -5.064 -9.364 9.904 1.00 60.16 432 GLN A O 1
ATOM 3197 N N . LEU A 1 433 ? -6.431 -9.801 11.655 1.00 63.06 433 LEU A N 1
ATOM 3198 C CA . LEU A 1 433 ? -5.397 -9.728 12.687 1.00 63.06 433 LEU A CA 1
ATOM 3199 C C . LEU A 1 433 ? -4.207 -10.621 12.299 1.00 63.06 433 LEU A C 1
ATOM 3201 O O . LEU A 1 433 ? -4.407 -11.653 11.646 1.00 63.06 433 LEU A O 1
ATOM 3205 N N . PRO A 1 434 ? -2.975 -10.249 12.689 1.00 60.97 434 PRO A N 1
ATOM 3206 C CA . PRO A 1 434 ? -1.792 -11.010 12.324 1.00 60.97 434 PRO A CA 1
ATOM 3207 C C . PRO A 1 434 ? -1.967 -12.492 12.674 1.00 60.97 434 PRO A C 1
ATOM 3209 O O . PRO A 1 434 ? -2.461 -12.847 13.741 1.00 60.97 434 PRO A O 1
ATOM 3212 N N . PHE A 1 435 ? -1.525 -13.370 11.769 1.00 49.09 435 PHE A N 1
ATOM 3213 C CA . PHE A 1 435 ? -1.668 -14.827 11.898 1.00 49.09 435 PHE A CA 1
ATOM 3214 C C . PHE A 1 435 ? -0.998 -15.400 13.164 1.00 49.09 435 PHE A C 1
ATOM 3216 O O . PHE A 1 435 ? -1.274 -16.533 13.559 1.00 49.09 435 PHE A O 1
ATOM 3223 N N . ARG A 1 436 ? -0.101 -14.636 13.803 1.00 58.78 436 ARG A N 1
ATOM 3224 C CA . ARG A 1 436 ? 0.564 -15.013 15.052 1.00 58.78 436 ARG A CA 1
ATOM 3225 C C . ARG A 1 436 ? -0.043 -14.256 16.240 1.00 58.78 436 ARG A C 1
ATOM 3227 O O . ARG A 1 436 ? 0.006 -13.027 16.234 1.00 58.78 436 ARG A O 1
ATOM 3234 N N . PRO A 1 437 ? -0.525 -14.963 17.279 1.00 69.12 437 PRO A N 1
ATOM 3235 C CA . PRO A 1 437 ? -1.037 -14.357 18.505 1.00 69.12 437 PRO A CA 1
ATOM 3236 C C . PRO A 1 437 ? 0.118 -13.946 19.432 1.00 69.12 437 PRO A C 1
ATOM 3238 O O . PRO A 1 437 ? 0.204 -14.386 20.576 1.00 69.12 437 PRO A O 1
ATOM 3241 N N . ASP A 1 438 ? 1.048 -13.130 18.933 1.00 80.19 438 ASP A N 1
ATOM 3242 C CA . ASP A 1 438 ? 2.105 -12.535 19.748 1.00 80.19 438 ASP A CA 1
ATOM 3243 C C . ASP A 1 438 ? 1.945 -11.012 19.861 1.00 80.19 438 ASP A C 1
ATOM 3245 O O . ASP A 1 438 ? 1.406 -10.330 18.984 1.00 80.19 438 ASP A O 1
ATOM 3249 N N . TRP A 1 439 ? 2.367 -10.480 21.008 1.00 81.38 439 TRP A N 1
ATOM 3250 C CA . TRP A 1 439 ? 2.186 -9.072 21.359 1.00 81.38 439 TRP A CA 1
ATOM 3251 C C . TRP A 1 439 ? 2.904 -8.117 20.398 1.00 81.38 439 TRP A C 1
ATOM 3253 O O . TRP A 1 439 ? 2.378 -7.045 20.102 1.00 81.38 439 TRP A O 1
ATOM 3263 N N . ALA A 1 440 ? 4.079 -8.500 19.891 1.00 71.56 440 ALA A N 1
ATOM 3264 C CA . ALA A 1 440 ? 4.875 -7.657 19.005 1.00 71.56 440 ALA A CA 1
ATOM 3265 C C . ALA A 1 440 ? 4.206 -7.506 17.633 1.00 71.56 440 ALA A C 1
ATOM 3267 O O . ALA A 1 440 ? 4.109 -6.392 17.122 1.00 71.56 440 ALA A O 1
ATOM 3268 N N . ALA A 1 441 ? 3.672 -8.596 17.078 1.00 69.62 441 ALA A N 1
ATOM 3269 C CA . ALA A 1 441 ? 2.915 -8.591 15.834 1.00 69.62 441 ALA A CA 1
ATOM 3270 C C . ALA A 1 441 ? 1.632 -7.760 15.963 1.00 69.62 441 ALA A C 1
ATOM 3272 O O . ALA A 1 441 ? 1.330 -6.956 15.083 1.00 69.62 441 ALA A O 1
ATOM 3273 N N . PHE A 1 442 ? 0.900 -7.890 17.076 1.00 79.00 442 PHE A N 1
ATOM 3274 C CA . PHE A 1 442 ? -0.300 -7.083 17.321 1.00 79.00 442 PHE A CA 1
ATOM 3275 C C . PHE A 1 442 ? 0.017 -5.589 17.492 1.00 79.00 442 PHE A C 1
ATOM 3277 O O . PHE A 1 442 ? -0.682 -4.740 16.932 1.00 79.00 442 PHE A O 1
ATOM 3284 N N . ALA A 1 443 ? 1.077 -5.250 18.233 1.00 76.31 443 ALA A N 1
ATOM 3285 C CA . ALA A 1 443 ? 1.525 -3.868 18.395 1.00 76.31 443 ALA A CA 1
ATOM 3286 C C . ALA A 1 443 ? 2.016 -3.279 17.063 1.00 76.31 443 ALA A C 1
ATOM 3288 O O . ALA A 1 443 ? 1.628 -2.166 16.715 1.00 76.31 443 ALA A O 1
ATOM 3289 N N . GLY A 1 444 ? 2.790 -4.038 16.279 1.00 69.19 444 GLY A N 1
ATOM 3290 C CA . GLY A 1 444 ? 3.240 -3.652 14.940 1.00 69.19 444 GLY A CA 1
ATOM 3291 C C . GLY A 1 444 ? 2.075 -3.428 13.975 1.00 69.19 444 GLY A C 1
ATOM 3292 O O . GLY A 1 444 ? 2.015 -2.390 13.319 1.00 69.19 444 GLY A O 1
ATOM 3293 N N . PHE A 1 445 ? 1.092 -4.334 13.963 1.00 75.81 445 PHE A N 1
ATOM 3294 C CA . PHE A 1 445 ? -0.149 -4.164 13.205 1.00 75.81 445 PHE A CA 1
ATOM 3295 C C . PHE A 1 445 ? -0.904 -2.903 13.644 1.00 75.81 445 PHE A C 1
ATOM 3297 O O . PHE A 1 445 ? -1.253 -2.067 12.815 1.00 75.81 445 PHE A O 1
ATOM 3304 N N . THR A 1 446 ? -1.074 -2.695 14.951 1.00 78.00 446 THR A N 1
ATOM 3305 C CA . THR A 1 446 ? -1.721 -1.494 15.504 1.00 78.00 446 THR A CA 1
ATOM 3306 C C . THR A 1 446 ? -0.990 -0.213 15.094 1.00 78.00 446 THR A C 1
ATOM 3308 O O . THR A 1 446 ? -1.630 0.755 14.689 1.00 78.00 446 THR A O 1
ATOM 3311 N N . HIS A 1 447 ? 0.344 -0.217 15.109 1.00 72.06 447 HIS A N 1
ATOM 3312 C CA . HIS A 1 447 ? 1.168 0.880 14.601 1.00 72.06 447 HIS A CA 1
ATOM 3313 C C . HIS A 1 447 ? 1.004 1.097 13.096 1.00 72.06 447 HIS A C 1
ATOM 3315 O O . HIS A 1 447 ? 0.941 2.244 12.668 1.00 72.06 447 HIS A O 1
ATOM 3321 N N . SER A 1 448 ? 0.908 0.033 12.297 1.00 64.88 448 SER A N 1
ATOM 3322 C CA . SER A 1 448 ? 0.689 0.148 10.851 1.00 64.88 448 SER A CA 1
ATOM 3323 C C . SER A 1 448 ? -0.703 0.684 10.508 1.00 64.88 448 SER A C 1
ATOM 3325 O O . SER A 1 448 ? -0.852 1.422 9.546 1.00 64.88 448 SER A O 1
ATOM 3327 N N . VAL A 1 449 ? -1.720 0.380 11.323 1.00 71.94 449 VAL A N 1
ATOM 3328 C CA . VAL A 1 449 ? -3.106 0.811 11.087 1.00 71.94 449 VAL A CA 1
ATOM 3329 C C . VAL A 1 449 ? -3.374 2.210 11.649 1.00 71.94 449 VAL A C 1
ATOM 3331 O O . VAL A 1 449 ? -4.124 2.982 11.052 1.00 71.94 449 VAL A O 1
ATOM 3334 N N . LEU A 1 450 ? -2.797 2.558 12.803 1.00 73.44 450 LEU A N 1
ATOM 3335 C CA . LEU A 1 450 ? -3.096 3.811 13.510 1.00 73.44 450 LEU A CA 1
ATOM 3336 C C . LEU A 1 450 ? -1.969 4.849 13.445 1.00 73.44 450 LEU A C 1
ATOM 3338 O O . LEU A 1 450 ? -2.228 6.042 13.567 1.00 73.44 450 LEU A O 1
ATOM 3342 N N . GLY A 1 451 ? -0.724 4.410 13.275 1.00 67.75 451 GLY A N 1
ATOM 3343 C CA . GLY A 1 451 ? 0.485 5.203 13.494 1.00 67.75 451 GLY A CA 1
ATOM 3344 C C . GLY A 1 451 ? 0.883 5.368 14.942 1.00 67.75 451 GLY A C 1
ATOM 3345 O O . GLY A 1 451 ? 0.071 5.194 15.842 1.00 67.75 451 GLY A O 1
ATOM 3346 N N . ALA A 1 452 ? 2.141 5.756 15.165 1.00 68.38 452 ALA A N 1
ATOM 3347 C CA . ALA A 1 452 ? 2.732 5.764 16.501 1.00 68.38 452 ALA A CA 1
ATOM 3348 C C . ALA A 1 452 ? 1.975 6.602 17.545 1.00 68.38 452 ALA A C 1
ATOM 3350 O O . ALA A 1 452 ? 1.684 6.058 18.608 1.00 68.38 452 ALA A O 1
ATOM 3351 N N . PRO A 1 453 ? 1.566 7.855 17.267 1.00 71.38 453 PRO A N 1
ATOM 3352 C CA . PRO A 1 453 ? 0.857 8.650 18.267 1.00 71.38 453 PRO A CA 1
ATOM 3353 C C . PRO A 1 453 ? -0.490 8.028 18.668 1.00 71.38 453 PRO A C 1
ATOM 3355 O O . PRO A 1 453 ? -0.811 7.909 19.849 1.00 71.38 453 PRO A O 1
ATOM 3358 N N . LEU A 1 454 ? -1.298 7.610 17.688 1.00 80.31 454 LEU A N 1
ATOM 3359 C CA . LEU A 1 454 ? -2.629 7.050 17.943 1.00 80.31 454 LEU A CA 1
ATOM 3360 C C . LEU A 1 454 ? -2.553 5.618 18.494 1.00 80.31 454 LEU A C 1
ATOM 3362 O O . LEU A 1 454 ? -3.392 5.241 19.309 1.00 80.31 454 LEU A O 1
ATOM 3366 N N . ALA A 1 455 ? -1.539 4.845 18.100 1.00 80.69 455 ALA A N 1
ATOM 3367 C CA . ALA A 1 455 ? -1.246 3.536 18.671 1.00 80.69 455 ALA A CA 1
ATOM 3368 C C . ALA A 1 455 ? -0.875 3.646 20.154 1.00 80.69 455 ALA A C 1
ATOM 3370 O O . ALA A 1 455 ? -1.404 2.874 20.947 1.00 80.69 455 ALA A O 1
ATOM 3371 N N . GLU A 1 456 ? -0.070 4.636 20.553 1.00 81.19 456 GLU A N 1
ATOM 3372 C CA . GLU A 1 456 ? 0.284 4.865 21.962 1.00 81.19 456 GLU A CA 1
ATOM 3373 C C . GLU A 1 456 ? -0.946 5.212 22.818 1.00 81.19 456 GLU A C 1
ATOM 3375 O O . GLU A 1 456 ? -1.049 4.779 23.962 1.00 81.19 456 GLU A O 1
ATOM 3380 N N . ARG A 1 457 ? -1.943 5.919 22.262 1.00 85.31 457 ARG A N 1
ATOM 3381 C CA . ARG A 1 457 ? -3.210 6.190 22.975 1.00 85.31 457 ARG A CA 1
ATOM 3382 C C . ARG A 1 457 ? -3.997 4.911 23.291 1.00 85.31 457 ARG A C 1
ATOM 3384 O O . ARG A 1 457 ? -4.707 4.879 24.298 1.00 85.31 457 ARG A O 1
ATOM 3391 N N . VAL A 1 458 ? -3.906 3.900 22.426 1.00 86.81 458 VAL A N 1
ATOM 3392 C CA . VAL A 1 458 ? -4.618 2.617 22.551 1.00 86.81 458 VAL A CA 1
ATOM 3393 C C . VAL A 1 458 ? -3.796 1.585 23.330 1.00 86.81 458 VAL A C 1
ATOM 3395 O O . VAL A 1 458 ? -4.346 0.797 24.099 1.00 86.81 458 VAL A O 1
ATOM 3398 N N . LEU A 1 459 ? -2.476 1.591 23.145 1.00 85.25 459 LEU A N 1
ATOM 3399 C CA . LEU A 1 459 ? -1.517 0.657 23.729 1.00 85.25 459 LEU A CA 1
ATOM 3400 C C . LEU A 1 459 ? -0.433 1.415 24.519 1.00 85.25 459 LEU A C 1
ATOM 3402 O O . LEU A 1 459 ? 0.748 1.305 24.185 1.00 85.25 459 LEU A O 1
ATOM 3406 N N . PRO A 1 460 ? -0.796 2.147 25.587 1.00 77.31 460 PRO A N 1
ATOM 3407 C CA . PRO A 1 460 ? 0.173 2.930 26.342 1.00 77.31 460 PRO A CA 1
ATOM 3408 C C . PRO A 1 460 ? 1.277 2.033 26.914 1.00 77.31 460 PRO A C 1
ATOM 3410 O O . PRO A 1 460 ? 1.015 0.935 27.435 1.00 77.31 460 PRO A O 1
ATOM 3413 N N . GLY A 1 461 ? 2.523 2.489 26.774 1.00 66.81 461 GLY A N 1
ATOM 3414 C CA . GLY A 1 461 ? 3.721 1.787 27.234 1.00 66.81 461 GLY A CA 1
ATOM 3415 C C . GLY A 1 461 ? 4.101 0.548 26.416 1.00 66.81 461 GLY A C 1
ATOM 3416 O O . GLY A 1 461 ? 4.994 -0.194 26.823 1.00 66.81 461 GLY A O 1
ATOM 3417 N N . ALA A 1 462 ? 3.454 0.292 25.273 1.00 62.22 462 ALA A N 1
ATOM 3418 C CA . ALA A 1 462 ? 3.840 -0.799 24.376 1.00 62.22 462 ALA A CA 1
ATOM 3419 C C . ALA A 1 462 ? 5.180 -0.528 23.662 1.00 62.22 462 ALA A C 1
ATOM 3421 O O . ALA A 1 462 ? 5.891 -1.469 23.306 1.00 62.22 462 ALA A O 1
ATOM 3422 N N . VAL A 1 463 ? 5.548 0.748 23.496 1.00 51.22 463 VAL A N 1
ATOM 3423 C CA . VAL A 1 463 ? 6.691 1.214 22.692 1.00 51.22 463 VAL A CA 1
ATOM 3424 C C . VAL A 1 463 ? 7.927 1.497 23.559 1.00 51.22 463 VAL A C 1
ATOM 3426 O O . VAL A 1 463 ? 8.448 2.604 23.590 1.00 51.22 463 VAL A O 1
ATOM 3429 N N . SER A 1 464 ? 8.429 0.498 24.291 1.00 36.59 464 SER A N 1
ATOM 3430 C CA . SER A 1 464 ? 9.714 0.614 25.023 1.00 36.59 464 SER A CA 1
ATOM 3431 C C . SER A 1 464 ? 10.855 -0.246 24.458 1.00 36.59 464 SER A C 1
ATOM 3433 O O . SER A 1 464 ? 11.871 -0.416 25.124 1.00 36.59 464 SER A O 1
ATOM 3435 N N . VAL A 1 465 ? 10.732 -0.790 23.236 1.00 30.19 465 VAL A N 1
ATOM 3436 C CA . VAL A 1 465 ? 11.767 -1.682 22.649 1.00 30.19 465 VAL A CA 1
ATOM 3437 C C . VAL A 1 465 ? 12.261 -1.264 21.252 1.00 30.19 465 VAL A C 1
ATOM 3439 O O . VAL A 1 465 ? 13.178 -1.882 20.723 1.00 30.19 465 VAL A O 1
ATOM 3442 N N . LEU A 1 466 ? 11.767 -0.172 20.662 1.00 29.78 466 LEU A N 1
ATOM 3443 C CA . LEU A 1 466 ? 12.403 0.396 19.465 1.00 29.78 466 LEU A CA 1
ATOM 3444 C C . LEU A 1 466 ? 13.409 1.477 19.891 1.00 29.78 466 LEU A C 1
ATOM 3446 O O . LEU A 1 466 ? 13.039 2.347 20.681 1.00 29.78 466 LEU A O 1
ATOM 3450 N N . PRO A 1 467 ? 14.674 1.444 19.422 1.00 24.53 467 PRO A N 1
ATOM 3451 C CA . PRO A 1 467 ? 15.609 2.517 19.711 1.00 24.53 467 PRO A CA 1
ATOM 3452 C C . PRO A 1 467 ? 15.037 3.804 19.126 1.00 24.53 467 PRO A C 1
ATOM 3454 O O . PRO A 1 467 ? 14.720 3.856 17.937 1.00 24.53 467 PRO A O 1
ATOM 3457 N N . GLU A 1 468 ? 14.886 4.828 19.969 1.00 23.19 468 GLU A N 1
ATOM 3458 C CA . GLU A 1 468 ? 14.462 6.148 19.519 1.00 23.19 468 GLU A CA 1
ATOM 3459 C C . GLU A 1 468 ? 15.297 6.566 18.297 1.00 23.19 468 GLU A C 1
ATOM 3461 O O . GLU A 1 468 ? 16.535 6.469 18.337 1.00 23.19 468 GLU A O 1
ATOM 3466 N N . PRO A 1 469 ? 14.671 7.060 17.215 1.00 26.39 469 PRO A N 1
ATOM 3467 C CA . PRO A 1 469 ? 15.412 7.762 16.189 1.00 26.39 469 PRO A CA 1
ATOM 3468 C C . PRO A 1 469 ? 16.015 8.991 16.861 1.00 26.39 469 PRO A C 1
ATOM 3470 O O . PRO A 1 469 ? 15.312 9.951 17.164 1.00 26.39 469 PRO A O 1
ATOM 3473 N N . ARG A 1 470 ? 17.324 8.951 17.138 1.00 22.09 470 ARG A N 1
ATOM 3474 C CA . ARG A 1 470 ? 18.053 10.115 17.642 1.00 22.09 470 ARG A CA 1
ATOM 3475 C C . ARG A 1 470 ? 17.773 11.282 16.694 1.00 22.09 470 ARG A C 1
ATOM 3477 O O . ARG A 1 470 ? 18.188 11.201 15.534 1.00 22.09 470 ARG A O 1
ATOM 3484 N N . PRO A 1 471 ? 17.130 12.369 17.147 1.00 25.19 471 PRO A N 1
ATOM 3485 C CA . PRO A 1 471 ? 17.037 13.563 16.335 1.00 25.19 471 PRO A CA 1
ATOM 3486 C C . PRO A 1 471 ? 18.461 14.089 16.151 1.00 25.19 471 PRO A C 1
ATOM 3488 O O . PRO A 1 471 ? 19.132 14.490 17.105 1.00 25.19 471 PRO A O 1
ATOM 3491 N N . THR A 1 472 ? 18.961 14.059 14.918 1.00 25.14 472 THR A N 1
ATOM 3492 C CA . THR A 1 472 ? 20.159 14.803 14.542 1.00 25.14 472 THR A CA 1
ATOM 3493 C C . THR A 1 472 ? 19.823 16.285 14.635 1.00 25.14 472 THR A C 1
ATOM 3495 O O . THR A 1 472 ? 19.214 16.879 13.750 1.00 25.14 472 THR A O 1
ATOM 3498 N N . ALA A 1 473 ? 20.194 16.863 15.774 1.00 22.70 473 ALA A N 1
ATOM 3499 C CA . ALA A 1 473 ? 20.053 18.268 16.094 1.00 22.70 473 ALA A CA 1
ATOM 3500 C C . ALA A 1 473 ? 20.641 19.161 14.992 1.00 22.70 473 ALA A C 1
ATOM 3502 O O . ALA A 1 473 ? 21.849 19.171 14.766 1.00 22.70 473 ALA A O 1
ATOM 3503 N N . TRP A 1 474 ? 19.775 19.956 14.369 1.00 22.53 474 TRP A N 1
ATOM 3504 C CA . TRP A 1 474 ? 20.109 21.268 13.826 1.00 22.53 474 TRP A CA 1
ATOM 3505 C C . TRP A 1 474 ? 19.118 22.254 14.439 1.00 22.53 474 TRP A C 1
ATOM 3507 O O . TRP A 1 474 ? 17.985 22.386 13.985 1.00 22.53 474 TRP A O 1
ATOM 3517 N N . SER A 1 475 ? 19.536 22.903 15.525 1.00 22.47 475 SER A N 1
ATOM 3518 C CA . SER A 1 475 ? 18.836 24.038 16.110 1.00 22.47 475 SER A CA 1
ATOM 3519 C C . SER A 1 475 ? 19.321 25.327 15.449 1.00 22.47 475 SER A C 1
ATOM 3521 O O . SER A 1 475 ? 20.516 25.615 15.388 1.00 22.47 475 SER A O 1
ATOM 3523 N N . VAL A 1 476 ? 18.370 26.130 14.979 1.00 24.23 476 VAL A N 1
ATOM 3524 C CA . VAL A 1 476 ? 18.561 27.557 14.726 1.00 24.23 476 VAL A CA 1
ATOM 3525 C C . VAL A 1 476 ? 17.484 28.292 15.518 1.00 24.23 476 VAL A C 1
ATOM 3527 O O . VAL A 1 476 ? 16.313 28.198 15.179 1.00 24.23 476 VAL A O 1
ATOM 3530 N N . GLY A 1 477 ? 17.922 29.001 16.564 1.00 22.23 477 GLY A N 1
ATOM 3531 C CA . GLY A 1 477 ? 17.345 30.258 17.057 1.00 22.23 477 GLY A CA 1
ATOM 3532 C C . GLY A 1 477 ? 15.925 30.257 17.632 1.00 22.23 477 GLY A C 1
ATOM 3533 O O . GLY A 1 477 ? 14.951 30.258 16.893 1.00 22.23 477 GLY A O 1
ATOM 3534 N N . GLU A 1 478 ? 15.877 30.375 18.961 1.00 30.02 478 GLU A N 1
ATOM 3535 C CA . GLU A 1 478 ? 14.785 30.787 19.859 1.00 30.02 478 GLU A CA 1
ATOM 3536 C C . GLU A 1 478 ? 13.532 31.429 19.241 1.00 30.02 478 GLU A C 1
ATOM 3538 O O . GLU A 1 478 ? 13.606 32.489 18.624 1.00 30.02 478 GLU A O 1
ATOM 3543 N N . LEU A 1 479 ? 12.366 30.880 19.606 1.00 23.91 479 LEU A N 1
ATOM 3544 C CA . LEU A 1 479 ? 11.135 31.636 19.851 1.00 23.91 479 LEU A CA 1
ATOM 3545 C C . LEU A 1 479 ? 10.271 30.900 20.899 1.00 23.91 479 LEU A C 1
ATOM 3547 O O . LEU A 1 479 ? 9.718 29.840 20.636 1.00 23.91 479 LEU A O 1
ATOM 3551 N N . ALA A 1 480 ? 10.173 31.528 22.074 1.00 25.05 480 ALA A N 1
ATOM 3552 C CA . ALA A 1 480 ? 9.143 31.397 23.109 1.00 25.05 480 ALA A CA 1
ATOM 3553 C C . ALA A 1 480 ? 8.869 30.005 23.722 1.00 25.05 480 ALA A C 1
ATOM 3555 O O . ALA A 1 480 ? 7.943 29.291 23.342 1.00 25.05 480 ALA A O 1
ATOM 3556 N N . GLU A 1 481 ? 9.551 29.725 24.836 1.00 32.25 481 GLU A N 1
ATOM 3557 C CA . GLU A 1 481 ? 8.973 28.934 25.925 1.00 32.25 481 GLU A CA 1
ATOM 3558 C C . GLU A 1 481 ? 7.743 29.656 26.502 1.00 32.25 481 GLU A C 1
ATOM 3560 O O . GLU A 1 481 ? 7.865 30.443 27.436 1.00 32.25 481 GLU A O 1
ATOM 3565 N N . GLN A 1 482 ? 6.553 29.400 25.954 1.00 35.53 482 GLN A N 1
ATOM 3566 C CA . GLN A 1 482 ? 5.272 29.550 26.660 1.00 35.53 482 GLN A CA 1
ATOM 3567 C C . GLN A 1 482 ? 4.259 28.524 26.131 1.00 35.53 482 GLN A C 1
ATOM 3569 O O . GLN A 1 482 ? 3.374 28.841 25.343 1.00 35.53 482 GLN A O 1
ATOM 3574 N N . GLY A 1 483 ? 4.379 27.272 26.574 1.00 29.16 483 GLY A N 1
ATOM 3575 C CA . GLY A 1 483 ? 3.341 26.254 26.403 1.00 29.16 483 GLY A CA 1
ATOM 3576 C C . GLY A 1 483 ? 2.511 26.128 27.676 1.00 29.16 483 GLY A C 1
ATOM 3577 O O . GLY A 1 483 ? 2.866 25.372 28.576 1.00 29.16 483 GLY A O 1
ATOM 3578 N N . HIS A 1 484 ? 1.424 26.889 27.781 1.00 31.66 484 HIS A N 1
ATOM 3579 C CA . HIS A 1 484 ? 0.437 26.731 28.848 1.00 31.66 484 HIS A CA 1
ATOM 3580 C C . HIS A 1 484 ? -0.159 25.311 28.853 1.00 31.66 484 HIS A C 1
ATOM 3582 O O . HIS A 1 484 ? -0.518 24.764 27.810 1.00 31.66 484 HIS A O 1
ATOM 3588 N N . GLY A 1 485 ? -0.284 24.718 30.043 1.00 35.94 485 GLY A N 1
ATOM 3589 C CA . GLY A 1 485 ? -0.937 23.430 30.271 1.00 35.94 485 GLY A CA 1
ATOM 3590 C C . GLY A 1 485 ? -2.456 23.500 30.100 1.00 35.94 485 GLY A C 1
ATOM 3591 O O . GLY A 1 485 ? -3.180 23.537 31.088 1.00 35.94 485 GLY A O 1
ATOM 3592 N N . GLY A 1 486 ? -2.938 23.521 28.857 1.00 41.06 486 GLY A N 1
ATOM 3593 C CA . GLY A 1 486 ? -4.361 23.379 28.538 1.00 41.06 486 GLY A CA 1
ATOM 3594 C C . GLY A 1 486 ? -4.742 21.915 28.300 1.00 41.06 486 GLY A C 1
ATOM 3595 O O . GLY A 1 486 ? -4.081 21.231 27.516 1.00 41.06 486 GLY A O 1
ATOM 3596 N N . GLY A 1 487 ? -5.788 21.431 28.975 1.00 54.09 487 GLY A N 1
ATOM 3597 C CA . GLY A 1 487 ? -6.502 20.208 28.589 1.00 54.09 487 GLY A CA 1
ATOM 3598 C C . GLY A 1 487 ? -7.191 20.355 27.227 1.00 54.09 487 GLY A C 1
ATOM 3599 O O . GLY A 1 487 ? -7.207 21.444 26.649 1.00 54.09 487 GLY A O 1
ATOM 3600 N N . LEU A 1 488 ? -7.755 19.264 26.697 1.00 65.56 488 LEU A N 1
ATOM 3601 C CA . LEU A 1 488 ? -8.606 19.312 25.503 1.00 65.56 488 LEU A CA 1
ATOM 3602 C C . LEU A 1 488 ? -9.873 20.116 25.853 1.00 65.56 488 LEU A C 1
ATOM 3604 O O . LEU A 1 488 ? -10.805 19.601 26.464 1.00 65.56 488 LEU A O 1
ATOM 3608 N N . LEU A 1 489 ? -9.875 21.399 25.489 1.00 67.38 489 LEU A N 1
ATOM 3609 C CA . LEU A 1 489 ? -11.000 22.316 25.652 1.00 67.38 489 LEU A CA 1
ATOM 3610 C C . LEU A 1 489 ? -11.679 22.505 24.297 1.00 67.38 489 LEU A C 1
ATOM 3612 O O . LEU A 1 489 ? -11.097 23.087 23.383 1.00 67.38 489 LEU A O 1
ATOM 3616 N N . ILE A 1 490 ? -12.916 22.020 24.173 1.00 72.75 490 ILE A N 1
ATOM 3617 C CA . ILE A 1 490 ? -13.742 22.210 22.976 1.00 72.75 490 ILE A CA 1
ATOM 3618 C C . ILE A 1 490 ? -14.726 23.356 23.251 1.00 72.75 490 ILE A C 1
ATOM 3620 O O . ILE A 1 490 ? -15.611 23.198 24.102 1.00 72.75 490 ILE A O 1
ATOM 3624 N N . PRO A 1 491 ? -14.604 24.503 22.551 1.00 76.88 491 PRO A N 1
ATOM 3625 C CA . PRO A 1 491 ? -15.521 25.628 22.710 1.00 76.88 491 PRO A CA 1
ATOM 3626 C C . PRO A 1 491 ? -16.980 25.212 22.501 1.00 76.88 491 PRO A C 1
ATOM 3628 O O . PRO A 1 491 ? -17.278 24.425 21.602 1.00 76.88 491 PRO A O 1
ATOM 3631 N N . GLU A 1 492 ? -17.909 25.782 23.278 1.00 79.00 492 GLU A N 1
ATOM 3632 C CA . GLU A 1 492 ? -19.342 25.440 23.205 1.00 79.00 492 GLU A CA 1
ATOM 3633 C C . GLU A 1 492 ? -19.907 25.520 21.780 1.00 79.00 492 GLU A C 1
ATOM 3635 O O . GLU A 1 492 ? -20.650 24.638 21.355 1.00 79.00 492 GLU A O 1
ATOM 3640 N N . GLN A 1 493 ? -19.478 26.526 21.013 1.00 79.75 493 GLN A N 1
ATOM 3641 C CA . GLN A 1 493 ? -19.885 26.756 19.622 1.00 79.75 493 GLN A CA 1
ATOM 3642 C C . GLN A 1 493 ? -19.501 25.629 18.642 1.00 79.75 493 GLN A C 1
ATOM 3644 O O . GLN A 1 493 ? -20.087 25.530 17.564 1.00 79.75 493 GLN A O 1
ATOM 3649 N N . ASP A 1 494 ? -18.520 24.791 18.987 1.00 80.94 494 ASP A N 1
ATOM 3650 C CA . ASP A 1 494 ? -18.033 23.707 18.129 1.00 80.94 494 ASP A CA 1
ATOM 3651 C C . ASP A 1 494 ? -18.517 22.323 18.589 1.00 80.94 494 ASP A C 1
ATOM 3653 O O . ASP A 1 494 ? -18.428 21.362 17.820 1.00 80.94 494 ASP A O 1
ATOM 3657 N N . ARG A 1 495 ? -19.125 22.221 19.783 1.00 86.38 495 ARG A N 1
ATOM 3658 C CA . ARG A 1 495 ? -19.643 20.957 20.339 1.00 86.38 495 ARG A CA 1
ATOM 3659 C C . ARG A 1 495 ? -20.640 20.278 19.400 1.00 86.38 495 ARG A C 1
ATOM 3661 O O . ARG A 1 495 ? -20.536 19.077 19.175 1.00 86.38 495 ARG A O 1
ATOM 3668 N N . ASP A 1 496 ? -21.551 21.024 18.774 1.00 85.44 496 ASP A N 1
ATOM 3669 C CA . ASP A 1 496 ? -22.535 20.466 17.829 1.00 85.44 496 ASP A CA 1
ATOM 3670 C C . ASP A 1 496 ? -21.896 19.856 16.583 1.00 85.44 496 ASP A C 1
ATOM 3672 O O . ASP A 1 496 ? -22.310 18.787 16.124 1.00 85.44 496 ASP A O 1
ATOM 3676 N N . LYS A 1 497 ? -20.859 20.509 16.047 1.00 84.81 497 LYS A N 1
ATOM 3677 C CA . LYS A 1 497 ? -20.116 19.993 14.894 1.00 84.81 497 LYS A CA 1
ATOM 3678 C C . LYS A 1 497 ? -19.391 18.714 15.276 1.00 84.81 497 LYS A C 1
ATOM 3680 O O . LYS A 1 497 ? -19.507 17.722 14.560 1.00 84.81 497 LYS A O 1
ATOM 3685 N N . VAL A 1 498 ? -18.699 18.723 16.417 1.00 85.31 498 VAL A N 1
ATOM 3686 C CA . VAL A 1 498 ? -17.978 17.555 16.938 1.00 85.31 498 VAL A CA 1
ATOM 3687 C C . VAL A 1 498 ? -18.943 16.389 17.155 1.00 85.31 498 VAL A C 1
ATOM 3689 O O . VAL A 1 498 ? -18.700 15.323 16.600 1.00 85.31 498 VAL A O 1
ATOM 3692 N N . ARG A 1 499 ? -20.102 16.606 17.798 1.00 89.75 499 ARG A N 1
ATOM 3693 C CA . ARG A 1 499 ? -21.168 15.589 17.916 1.00 89.75 499 ARG A CA 1
ATOM 3694 C C . ARG A 1 499 ? -21.607 15.049 16.549 1.00 89.75 499 ARG A C 1
ATOM 3696 O O . ARG A 1 499 ? -21.836 13.850 16.400 1.00 89.75 499 ARG A O 1
ATOM 3703 N N . GLY A 1 500 ? -21.698 15.907 15.532 1.00 88.19 500 GLY A N 1
ATOM 3704 C CA . GLY A 1 500 ? -21.972 15.507 14.149 1.00 88.19 500 GLY A CA 1
ATOM 3705 C C . GLY A 1 500 ? -20.906 14.580 13.550 1.00 88.19 500 GLY A C 1
ATOM 3706 O O . GLY A 1 500 ? -21.256 13.595 12.901 1.00 88.19 500 GLY A O 1
ATOM 3707 N N . HIS A 1 501 ? -19.620 14.847 13.789 1.00 87.44 501 HIS A N 1
ATOM 3708 C CA . HIS A 1 501 ? -18.527 13.947 13.398 1.00 87.44 501 HIS A CA 1
ATOM 3709 C C . HIS A 1 501 ? -18.592 12.622 14.152 1.00 87.44 501 HIS A C 1
ATOM 3711 O O . HIS A 1 501 ? -18.508 11.570 13.527 1.00 87.44 501 HIS A O 1
ATOM 3717 N N . THR A 1 502 ? -18.837 12.660 15.460 1.00 89.12 502 THR A N 1
ATOM 3718 C CA . THR A 1 502 ? -18.931 11.458 16.286 1.00 89.12 502 THR A CA 1
ATOM 3719 C C . THR A 1 502 ? -20.059 10.533 15.828 1.00 89.12 502 THR A C 1
ATOM 3721 O O . THR A 1 502 ? -19.851 9.330 15.719 1.00 89.12 502 THR A O 1
ATOM 3724 N N . ARG A 1 503 ? -21.228 11.068 15.446 1.00 90.38 503 ARG A N 1
ATOM 3725 C CA . ARG A 1 503 ? -22.304 10.255 14.841 1.00 90.38 503 ARG A CA 1
ATOM 3726 C C . ARG A 1 503 ? -21.867 9.579 13.540 1.00 90.38 503 ARG A C 1
ATOM 3728 O O . ARG A 1 503 ? -22.266 8.450 13.277 1.00 90.38 503 ARG A O 1
ATOM 3735 N N . ARG A 1 504 ? -21.040 10.247 12.728 1.00 88.81 504 ARG A N 1
ATOM 3736 C CA . ARG A 1 504 ? -20.465 9.645 11.515 1.00 88.81 504 ARG A CA 1
ATOM 3737 C C . ARG A 1 504 ? -19.434 8.566 11.842 1.00 88.81 504 ARG A C 1
ATOM 3739 O O . ARG A 1 504 ? -19.379 7.584 11.116 1.00 88.81 504 ARG A O 1
ATOM 3746 N N . TRP A 1 505 ? -18.663 8.718 12.920 1.00 89.12 505 TRP A N 1
ATOM 3747 C CA . TRP A 1 505 ? -17.761 7.665 13.398 1.00 89.12 505 TRP A CA 1
ATOM 3748 C C . TRP A 1 505 ? -18.545 6.422 13.795 1.00 89.12 505 TRP A C 1
ATOM 3750 O O . TRP A 1 505 ? -18.257 5.347 13.287 1.00 89.12 505 TRP A O 1
ATOM 3760 N N . LEU A 1 506 ? -19.579 6.586 14.622 1.00 88.69 506 LEU A N 1
ATOM 3761 C CA . LEU A 1 506 ? -20.446 5.487 15.054 1.00 88.69 506 LEU A CA 1
ATOM 3762 C C . LEU A 1 506 ? -21.094 4.768 13.864 1.00 88.69 506 LEU A C 1
ATOM 3764 O O . LEU A 1 506 ? -21.124 3.548 13.831 1.00 88.69 506 LEU A O 1
ATOM 3768 N N . ALA A 1 507 ? -21.539 5.512 12.848 1.00 86.50 507 ALA A N 1
ATOM 3769 C CA . ALA A 1 507 ? -22.113 4.922 11.639 1.00 86.50 507 ALA A CA 1
ATOM 3770 C C . ALA A 1 507 ? -21.086 4.202 10.740 1.00 86.50 507 ALA A C 1
ATOM 3772 O O . ALA A 1 507 ? -21.473 3.351 9.943 1.00 86.50 507 ALA A O 1
ATOM 3773 N N . ALA A 1 508 ? -19.803 4.570 10.821 1.00 82.69 508 ALA A N 1
ATOM 3774 C CA . ALA A 1 508 ? -18.730 3.980 10.022 1.00 82.69 508 ALA A CA 1
ATOM 3775 C C . ALA A 1 508 ? -18.086 2.757 10.694 1.00 82.69 508 ALA A C 1
ATOM 3777 O O . ALA A 1 508 ? -17.532 1.906 10.002 1.00 82.69 508 ALA A O 1
ATOM 3778 N N . ILE A 1 509 ? -18.141 2.677 12.026 1.00 84.38 509 ILE A N 1
ATOM 3779 C CA . ILE A 1 509 ? -17.552 1.585 12.796 1.00 84.38 509 ILE A CA 1
ATOM 3780 C C . ILE A 1 509 ? -18.552 0.440 12.937 1.00 84.38 509 ILE A C 1
ATOM 3782 O O . ILE A 1 509 ? -19.663 0.610 13.428 1.00 84.38 509 ILE A O 1
ATOM 3786 N N . THR A 1 510 ? -18.126 -0.752 12.533 1.00 80.06 510 THR A N 1
ATOM 3787 C CA . THR A 1 510 ? -18.905 -1.989 12.651 1.00 80.06 510 THR A CA 1
ATOM 3788 C C . THR A 1 510 ? -18.063 -3.077 13.315 1.00 80.06 510 THR A C 1
ATOM 3790 O O . THR A 1 510 ? -16.872 -2.882 13.558 1.00 80.06 510 THR A O 1
ATOM 3793 N N . ALA A 1 511 ? -18.659 -4.241 13.590 1.00 75.38 511 ALA A N 1
ATOM 3794 C CA . ALA A 1 511 ? -17.910 -5.413 14.051 1.00 75.38 511 ALA A CA 1
ATOM 3795 C C . ALA A 1 511 ? -16.830 -5.866 13.042 1.00 75.38 511 ALA A C 1
ATOM 3797 O O . ALA A 1 511 ? -15.846 -6.474 13.447 1.00 75.38 511 ALA A O 1
ATOM 3798 N N . ASP A 1 512 ? -16.985 -5.507 11.762 1.00 76.56 512 ASP A N 1
ATOM 3799 C CA . ASP A 1 512 ? -16.035 -5.796 10.682 1.00 76.56 512 ASP A CA 1
ATOM 3800 C C . ASP A 1 512 ? -14.966 -4.699 10.514 1.00 76.56 512 ASP A C 1
ATOM 3802 O O . ASP A 1 512 ? -14.171 -4.733 9.578 1.00 76.56 512 ASP A O 1
ATOM 3806 N N . SER A 1 513 ? -14.935 -3.678 11.374 1.00 85.25 513 SER A N 1
ATOM 3807 C CA . SER A 1 513 ? -13.846 -2.697 11.377 1.00 85.25 513 SER A CA 1
ATOM 3808 C C . SER A 1 513 ? -12.624 -3.256 12.123 1.00 85.25 513 SER A C 1
ATOM 3810 O O . SER A 1 513 ? -12.797 -3.925 13.148 1.00 85.25 513 SER A O 1
ATOM 3812 N N . PRO A 1 514 ? -11.381 -2.940 11.700 1.00 86.50 514 PRO A N 1
ATOM 3813 C CA . PRO A 1 514 ? -10.183 -3.412 12.390 1.00 86.50 514 PRO A CA 1
ATOM 3814 C C . PRO A 1 514 ? -10.222 -3.094 13.889 1.00 86.50 514 PRO A C 1
ATOM 3816 O O . PRO A 1 514 ? -10.503 -1.959 14.287 1.00 86.50 514 PRO A O 1
ATOM 3819 N N . LEU A 1 515 ? -9.922 -4.086 14.730 1.00 89.56 515 LEU A N 1
ATOM 3820 C CA . LEU A 1 515 ? -9.991 -3.947 16.188 1.00 89.56 515 LEU A CA 1
ATOM 3821 C C . LEU A 1 515 ? -9.206 -2.734 16.736 1.00 89.56 515 LEU A C 1
ATOM 3823 O O . LEU A 1 515 ? -9.776 -2.007 17.554 1.00 89.56 515 LEU A O 1
ATOM 3827 N N . PRO A 1 516 ? -7.981 -2.413 16.263 1.00 88.69 516 PRO A N 1
ATOM 3828 C CA . PRO A 1 516 ? -7.281 -1.207 16.706 1.00 88.69 516 PRO A CA 1
ATOM 3829 C C . PRO A 1 516 ? -8.059 0.090 16.445 1.00 88.69 516 PRO A C 1
ATOM 3831 O O . PRO A 1 516 ? -8.048 1.000 17.271 1.00 88.69 516 PRO A O 1
ATOM 3834 N N . VAL A 1 517 ? -8.786 0.169 15.326 1.00 88.50 517 VAL A N 1
ATOM 3835 C CA . VAL A 1 517 ? -9.620 1.333 14.992 1.00 88.50 517 VAL A CA 1
ATOM 3836 C C . VAL A 1 517 ? -10.811 1.419 15.945 1.00 88.50 517 VAL A C 1
ATOM 3838 O O . VAL A 1 517 ? -11.100 2.501 16.455 1.00 88.50 517 VAL A O 1
ATOM 3841 N N . ARG A 1 518 ? -11.467 0.291 16.255 1.00 91.62 518 ARG A N 1
ATOM 3842 C CA . ARG A 1 518 ? -12.567 0.241 17.237 1.00 91.62 518 ARG A CA 1
ATOM 3843 C C . ARG A 1 518 ? -12.114 0.717 18.622 1.00 91.62 518 ARG A C 1
ATOM 3845 O O . ARG A 1 518 ? -12.792 1.536 19.247 1.00 91.62 518 ARG A O 1
ATOM 3852 N N . MET A 1 519 ? -10.939 0.265 19.068 1.00 92.88 519 MET A N 1
ATOM 3853 C CA . MET A 1 519 ? -10.329 0.709 20.326 1.00 92.88 519 MET A CA 1
ATOM 3854 C C . MET A 1 519 ? -10.018 2.208 20.306 1.00 92.88 519 MET A C 1
ATOM 3856 O O . MET A 1 519 ? -10.409 2.919 21.229 1.00 92.88 519 MET A O 1
ATOM 3860 N N . LEU A 1 520 ? -9.397 2.712 19.233 1.00 90.75 520 LEU A N 1
ATOM 3861 C CA . LEU A 1 520 ? -9.078 4.134 19.100 1.00 90.75 520 LEU A CA 1
ATOM 3862 C C . LEU A 1 520 ? -10.328 5.014 19.159 1.00 90.75 520 LEU A C 1
ATOM 3864 O O . LEU A 1 520 ? -10.351 5.991 19.906 1.00 90.75 520 LEU A O 1
ATOM 3868 N N . ILE A 1 521 ? -11.364 4.686 18.383 1.00 91.19 521 ILE A N 1
ATOM 3869 C CA . ILE A 1 521 ? -12.603 5.472 18.364 1.00 91.19 521 ILE A CA 1
ATOM 3870 C C . ILE A 1 521 ? -13.261 5.479 19.740 1.00 91.19 521 ILE A C 1
ATOM 3872 O O . ILE A 1 521 ? -13.762 6.520 20.159 1.00 91.19 521 ILE A O 1
ATOM 3876 N N . THR A 1 522 ? -13.191 4.370 20.474 1.00 93.75 522 THR A N 1
ATOM 3877 C CA . THR A 1 522 ? -13.688 4.318 21.851 1.00 93.75 522 THR A CA 1
ATOM 3878 C C . THR A 1 522 ? -12.885 5.230 22.779 1.00 93.75 522 THR A C 1
ATOM 3880 O O . THR A 1 522 ? -13.480 6.036 23.491 1.00 93.75 522 THR A O 1
ATOM 3883 N N . CYS A 1 523 ? -11.549 5.189 22.728 1.00 91.00 523 CYS A N 1
ATOM 3884 C CA . CYS A 1 523 ? -10.698 6.101 23.498 1.00 91.00 523 CYS A CA 1
ATOM 3885 C C . CYS A 1 523 ? -11.002 7.575 23.186 1.00 91.00 523 CYS A C 1
ATOM 3887 O O . CYS A 1 523 ? -11.192 8.369 24.104 1.00 91.00 523 CYS A O 1
ATOM 3889 N N . LEU A 1 524 ? -11.124 7.933 21.903 1.00 88.50 524 LEU A N 1
ATOM 3890 C CA . LEU A 1 524 ? -11.474 9.294 21.488 1.00 88.50 524 LEU A CA 1
ATOM 3891 C C . LEU A 1 524 ? -12.877 9.693 21.963 1.00 88.50 524 LEU A C 1
ATOM 3893 O O . LEU A 1 524 ? -13.087 10.837 22.352 1.00 88.50 524 LEU A O 1
ATOM 3897 N N . TYR A 1 525 ? -13.842 8.772 21.956 1.00 91.62 525 TYR A N 1
ATOM 3898 C CA . TYR A 1 525 ? -15.190 9.034 22.458 1.00 91.62 525 TYR A CA 1
ATOM 3899 C C . TYR A 1 525 ? -15.183 9.332 23.964 1.00 91.62 525 TYR A C 1
ATOM 3901 O O . TYR A 1 525 ? -15.809 10.300 24.394 1.00 91.62 525 TYR A O 1
ATOM 3909 N N . LEU A 1 526 ? -14.427 8.560 24.753 1.00 90.88 526 LEU A N 1
ATOM 3910 C CA . LEU A 1 526 ? -14.228 8.816 26.184 1.00 90.88 526 LEU A CA 1
ATOM 3911 C C . LEU A 1 526 ? -13.554 10.177 26.422 1.00 90.88 526 LEU A C 1
ATOM 3913 O O . LEU A 1 526 ? -14.022 10.948 27.260 1.00 90.88 526 LEU A O 1
ATOM 3917 N N . ASP A 1 527 ? -12.525 10.511 25.636 1.00 86.94 527 ASP A N 1
ATOM 3918 C CA . ASP A 1 527 ? -11.845 11.812 25.703 1.00 86.94 527 ASP A CA 1
ATOM 3919 C C . ASP A 1 527 ? -12.819 12.975 25.403 1.00 86.94 527 ASP A C 1
ATOM 3921 O O . ASP A 1 527 ? -12.742 14.032 26.030 1.00 86.94 527 ASP A O 1
ATOM 3925 N N . LEU A 1 528 ? -13.782 12.789 24.490 1.00 88.06 528 LEU A N 1
ATOM 3926 C CA . LEU A 1 528 ? -14.808 13.789 24.160 1.00 88.06 528 LEU A CA 1
ATOM 3927 C C . LEU A 1 528 ? -15.874 13.954 25.254 1.00 88.06 528 LEU A C 1
ATOM 3929 O O . LEU A 1 528 ? -16.333 15.077 25.494 1.00 88.06 528 LEU A O 1
ATOM 3933 N N . ILE A 1 529 ? -16.280 12.865 25.919 1.00 90.31 529 ILE A N 1
ATOM 3934 C CA . ILE A 1 529 ? -17.187 12.948 27.076 1.00 90.31 529 ILE A CA 1
ATOM 3935 C C . ILE A 1 529 ? -16.493 13.716 28.203 1.00 90.31 529 ILE A C 1
ATOM 3937 O O . ILE A 1 529 ? -17.078 14.656 28.751 1.00 90.31 529 ILE A O 1
ATOM 3941 N N . ALA A 1 530 ? -15.228 13.383 28.477 1.00 87.62 530 ALA A N 1
ATOM 3942 C CA . ALA A 1 530 ? -14.407 14.084 29.456 1.00 87.62 530 ALA A CA 1
ATOM 3943 C C . ALA A 1 530 ? -14.206 15.561 29.070 1.00 87.62 530 ALA A C 1
ATOM 3945 O O . ALA A 1 530 ? -14.308 16.445 29.914 1.00 87.62 530 ALA A O 1
ATOM 3946 N N . ALA A 1 531 ? -14.049 15.885 27.785 1.00 82.62 531 ALA A N 1
ATOM 3947 C CA . ALA A 1 531 ? -13.999 17.270 27.301 1.00 82.62 531 ALA A CA 1
ATOM 3948 C C . ALA A 1 531 ? -15.325 18.048 27.426 1.00 82.62 531 ALA A C 1
ATOM 3950 O O . ALA A 1 531 ? -15.376 19.232 27.089 1.00 82.62 531 ALA A O 1
ATOM 3951 N N . GLY A 1 532 ? -16.406 17.418 27.898 1.00 86.31 532 GLY A N 1
ATOM 3952 C CA . GLY A 1 532 ? -17.684 18.085 28.148 1.00 86.31 532 GLY A CA 1
ATOM 3953 C C . GLY A 1 532 ? -18.488 18.376 26.881 1.00 86.31 532 GLY A C 1
ATOM 3954 O O . GLY A 1 532 ? -19.357 19.248 26.894 1.00 86.31 532 GLY A O 1
ATOM 3955 N N . VAL A 1 533 ? -18.241 17.651 25.783 1.00 88.12 533 VAL A N 1
ATOM 3956 C CA . VAL A 1 533 ? -18.919 17.869 24.488 1.00 88.12 533 VAL A CA 1
ATOM 3957 C C . VAL A 1 533 ? -20.440 17.735 24.584 1.00 88.12 533 VAL A C 1
ATOM 3959 O O . VAL A 1 533 ? -21.163 18.451 23.892 1.00 88.12 533 VAL A O 1
ATOM 3962 N N . TRP A 1 534 ? -20.934 16.864 25.464 1.00 89.31 534 TRP A N 1
ATOM 3963 C CA . TRP A 1 534 ? -22.367 16.674 25.705 1.00 89.31 534 TRP A CA 1
ATOM 3964 C C . TRP A 1 534 ? -22.922 17.531 26.853 1.00 89.31 534 TRP A C 1
ATOM 3966 O O . TRP A 1 534 ? -24.134 17.680 26.969 1.00 89.31 534 TRP A O 1
ATOM 3976 N N . GLY A 1 535 ? -22.078 18.157 27.678 1.00 84.88 535 GLY A N 1
ATOM 3977 C CA . GLY A 1 535 ? -22.534 18.926 28.838 1.00 84.88 535 GLY A CA 1
ATOM 3978 C C . GLY A 1 535 ? -23.429 18.098 29.772 1.00 84.88 535 GLY A C 1
ATOM 3979 O O . GLY A 1 535 ? -22.977 17.116 30.351 1.00 84.88 535 GLY A O 1
ATOM 3980 N N . HIS A 1 536 ? -24.696 18.504 29.910 1.00 82.75 536 HIS A N 1
ATOM 3981 C CA . HIS A 1 536 ? -25.710 17.820 30.733 1.00 82.75 536 HIS A CA 1
ATOM 3982 C C . HIS A 1 536 ? -26.598 16.853 29.930 1.00 82.75 536 HIS A C 1
ATOM 3984 O O . HIS A 1 536 ? -27.538 16.290 30.483 1.00 82.75 536 HIS A O 1
ATOM 3990 N N . ASP A 1 537 ? -26.359 16.728 28.626 1.00 85.06 537 ASP A N 1
ATOM 3991 C CA . ASP A 1 537 ? -27.099 15.839 27.737 1.00 85.06 537 ASP A CA 1
ATOM 3992 C C . ASP A 1 537 ? -26.642 14.387 27.944 1.00 85.06 537 ASP A C 1
ATOM 3994 O O . ASP A 1 537 ? -25.446 14.124 28.071 1.00 85.06 537 ASP A O 1
ATOM 3998 N N . ASP A 1 538 ? -27.585 13.449 27.951 1.00 87.44 538 ASP A N 1
ATOM 3999 C CA . ASP A 1 538 ? -27.339 12.019 28.153 1.00 87.44 538 ASP A CA 1
ATOM 4000 C C . ASP A 1 538 ? -27.240 11.234 26.831 1.00 87.44 538 ASP A C 1
ATOM 4002 O O . ASP A 1 538 ? -27.000 10.023 26.847 1.00 87.44 538 ASP A O 1
ATOM 4006 N N . ASP A 1 539 ? -27.355 11.914 25.683 1.00 89.19 539 ASP A N 1
ATOM 4007 C CA . ASP A 1 539 ? -27.247 11.336 24.334 1.00 89.19 539 ASP A CA 1
ATOM 4008 C C . ASP A 1 539 ? -25.939 10.557 24.092 1.00 89.19 539 ASP A C 1
ATOM 4010 O O . ASP A 1 539 ? -25.884 9.674 23.230 1.00 89.19 539 ASP A O 1
ATOM 4014 N N . TRP A 1 540 ? -24.873 10.842 24.851 1.00 93.19 540 TRP A N 1
ATOM 4015 C CA . TRP A 1 540 ? -23.604 10.117 24.745 1.00 93.19 540 TRP A CA 1
ATOM 4016 C C . TRP A 1 540 ? -23.730 8.634 25.110 1.00 93.19 540 TRP A C 1
ATOM 4018 O O . TRP A 1 540 ? -22.956 7.832 24.579 1.00 93.19 540 TRP A O 1
ATOM 4028 N N . ARG A 1 541 ? -24.693 8.256 25.969 1.00 94.25 541 ARG A N 1
ATOM 4029 C CA . ARG A 1 541 ? -24.854 6.873 26.449 1.00 94.25 541 ARG A CA 1
ATOM 4030 C C . ARG A 1 541 ? -25.147 5.903 25.311 1.00 94.25 541 ARG A C 1
ATOM 4032 O O . ARG A 1 541 ? -24.577 4.818 25.295 1.00 94.25 541 ARG A O 1
ATOM 4039 N N . SER A 1 542 ? -25.996 6.284 24.351 1.00 92.44 542 SER A N 1
ATOM 4040 C CA . SER A 1 542 ? -26.335 5.412 23.213 1.00 92.44 542 SER A CA 1
ATOM 4041 C C . SER A 1 542 ? -25.091 5.077 22.391 1.00 92.44 542 SER A C 1
ATOM 4043 O O . SER A 1 542 ? -24.801 3.907 22.166 1.00 92.44 542 SER A O 1
ATOM 4045 N N . GLY A 1 543 ? -24.314 6.099 22.019 1.00 92.88 543 GLY A N 1
ATOM 4046 C CA . GLY A 1 543 ? -23.094 5.909 21.235 1.00 92.88 543 GLY A CA 1
ATOM 4047 C C . GLY A 1 543 ? -22.012 5.131 21.985 1.00 92.88 543 GLY A C 1
ATOM 4048 O O . GLY A 1 543 ? -21.362 4.272 21.398 1.00 92.88 543 GLY A O 1
ATOM 4049 N N . LEU A 1 544 ? -21.854 5.361 23.295 1.00 95.50 544 LEU A N 1
ATOM 4050 C CA . LEU A 1 544 ? -20.905 4.589 24.102 1.00 95.50 544 LEU A CA 1
ATOM 4051 C C . LEU A 1 544 ? -21.335 3.121 24.246 1.00 95.50 544 LEU A C 1
ATOM 4053 O O . LEU A 1 544 ? -20.492 2.232 24.184 1.00 95.50 544 LEU A O 1
ATOM 4057 N N . GLY A 1 545 ? -22.636 2.858 24.395 1.00 94.12 545 GLY A N 1
ATOM 4058 C CA . GLY A 1 545 ? -23.182 1.502 24.437 1.00 94.12 545 GLY A CA 1
ATOM 4059 C C . GLY A 1 545 ? -23.008 0.742 23.119 1.00 94.12 545 GLY A C 1
ATOM 4060 O O . GLY A 1 545 ? -22.734 -0.457 23.140 1.00 94.12 545 GLY A O 1
ATOM 4061 N N . GLU A 1 546 ? -23.128 1.424 21.978 1.00 93.06 546 GLU A N 1
ATOM 4062 C CA . GLU A 1 546 ? -22.830 0.857 20.654 1.00 93.06 546 GLU A CA 1
ATOM 4063 C C . GLU A 1 546 ? -21.335 0.546 20.496 1.00 93.06 546 GLU A C 1
ATOM 4065 O O . GLU A 1 546 ? -20.984 -0.542 20.043 1.00 93.06 546 GLU A O 1
ATOM 4070 N N . LEU A 1 547 ? -20.448 1.448 20.934 1.00 94.00 547 LEU A N 1
ATOM 4071 C CA . LEU A 1 547 ? -18.997 1.227 20.896 1.00 94.00 547 LEU A CA 1
ATOM 4072 C C . LEU A 1 547 ? -18.553 0.082 21.809 1.00 94.00 547 LEU A C 1
ATOM 4074 O O . LEU A 1 547 ? -17.762 -0.752 21.379 1.00 94.00 547 LEU A O 1
ATOM 4078 N N . ALA A 1 548 ? -19.089 -0.009 23.029 1.00 94.69 548 ALA A N 1
ATOM 4079 C CA . ALA A 1 548 ? -18.795 -1.115 23.940 1.00 94.69 548 ALA A CA 1
ATOM 4080 C C . ALA A 1 548 ? -19.172 -2.470 23.314 1.00 94.69 548 ALA A C 1
ATOM 4082 O O . ALA A 1 548 ? -18.389 -3.416 23.340 1.00 94.69 548 ALA A O 1
ATOM 4083 N N . GLN A 1 549 ? -20.332 -2.551 22.661 1.00 92.56 549 GLN A N 1
ATOM 4084 C CA . GLN A 1 549 ? -20.728 -3.760 21.937 1.00 92.56 549 GLN A CA 1
ATOM 4085 C C . GLN A 1 549 ? -19.826 -4.032 20.733 1.00 92.56 549 GLN A C 1
ATOM 4087 O O . GLN A 1 549 ? -19.417 -5.172 20.521 1.00 92.56 549 GLN A O 1
ATOM 4092 N N . ALA A 1 550 ? -19.485 -2.995 19.966 1.00 91.19 550 ALA A N 1
ATOM 4093 C CA . ALA A 1 550 ? -18.586 -3.124 18.831 1.00 91.19 550 ALA A CA 1
ATOM 4094 C C . ALA A 1 550 ? -17.180 -3.561 19.257 1.00 91.19 550 ALA A C 1
ATOM 4096 O O . ALA A 1 550 ? -16.510 -4.196 18.460 1.00 91.19 550 ALA A O 1
ATOM 4097 N N . LEU A 1 551 ? -16.726 -3.265 20.477 1.00 93.06 551 LEU A N 1
ATOM 4098 C CA . LEU A 1 551 ? -15.425 -3.698 20.997 1.00 93.06 551 LEU A CA 1
ATOM 4099 C C . LEU A 1 551 ? -15.351 -5.189 21.339 1.00 93.06 551 LEU A C 1
ATOM 4101 O O . LEU A 1 551 ? -14.246 -5.720 21.435 1.00 93.06 551 LEU A O 1
ATOM 4105 N N . CYS A 1 552 ? -16.483 -5.871 21.522 1.00 91.94 552 CYS A N 1
ATOM 4106 C CA . CYS A 1 552 ? -16.476 -7.303 21.800 1.00 91.94 552 CYS A CA 1
ATOM 4107 C C . CYS A 1 552 ? -15.814 -8.051 20.622 1.00 91.94 552 CYS A C 1
ATOM 4109 O O . CYS A 1 552 ? -16.259 -7.898 19.477 1.00 91.94 552 CYS A O 1
ATOM 4111 N N . PRO A 1 553 ? -14.741 -8.829 20.860 1.00 89.25 553 PRO A N 1
ATOM 4112 C CA . PRO A 1 553 ? -14.027 -9.498 19.783 1.00 89.25 553 PRO A CA 1
ATOM 4113 C C . PRO A 1 553 ? -14.877 -10.630 19.199 1.00 89.25 553 PRO A C 1
ATOM 4115 O O . PRO A 1 553 ? -15.607 -11.323 19.910 1.00 89.25 553 PRO A O 1
ATOM 4118 N N . THR A 1 554 ? -14.767 -10.847 17.891 1.00 87.12 554 THR A N 1
ATOM 4119 C CA . THR A 1 554 ? -15.356 -12.033 17.248 1.00 87.12 554 THR A CA 1
ATOM 4120 C C . THR A 1 554 ? -14.609 -13.307 17.666 1.00 87.12 554 THR A C 1
ATOM 4122 O O . THR A 1 554 ? -13.470 -13.241 18.128 1.00 87.12 554 THR A O 1
ATOM 4125 N N . GLU A 1 555 ? -15.189 -14.496 17.452 1.00 84.06 555 GLU A N 1
ATOM 4126 C CA . GLU A 1 555 ? -14.498 -15.768 17.755 1.00 84.06 555 GLU A CA 1
ATOM 4127 C C . GLU A 1 555 ? -13.138 -15.898 17.047 1.00 84.06 555 GLU A C 1
ATOM 4129 O O . GLU A 1 555 ? -12.205 -16.506 17.575 1.00 84.06 555 GLU A O 1
ATOM 4134 N N . THR A 1 556 ? -13.024 -15.352 15.834 1.00 82.25 556 THR A N 1
ATOM 4135 C CA . THR A 1 556 ? -11.773 -15.345 15.065 1.00 82.25 556 THR A CA 1
ATOM 4136 C C . THR A 1 556 ? -10.749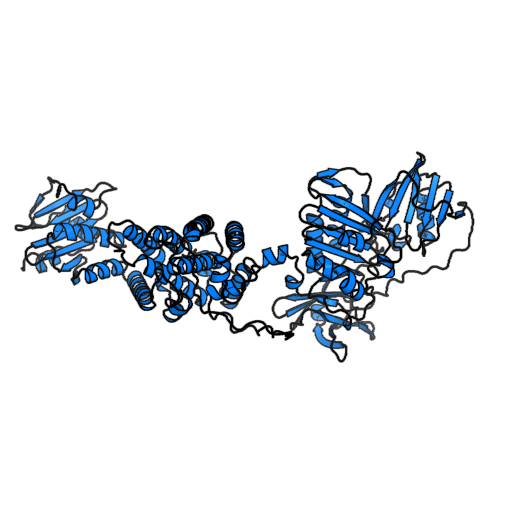 -14.423 15.712 1.00 82.25 556 THR A C 1
ATOM 4138 O O . THR A 1 556 ? -9.590 -14.800 15.866 1.00 82.25 556 THR A O 1
ATOM 4141 N N . GLU A 1 557 ? -11.176 -13.233 16.132 1.00 87.00 557 GLU A N 1
ATOM 4142 C CA . GLU A 1 557 ? -10.292 -12.256 16.763 1.00 87.00 557 GLU A CA 1
ATOM 4143 C C . GLU A 1 557 ? -9.832 -12.712 18.137 1.00 87.00 557 GLU A C 1
ATOM 4145 O O . GLU A 1 557 ? -8.652 -12.598 18.447 1.00 87.00 557 GLU A O 1
ATOM 4150 N N . GLN A 1 558 ? -10.726 -13.312 18.922 1.00 85.19 558 GLN A N 1
ATOM 4151 C CA . GLN A 1 558 ? -10.385 -13.883 20.219 1.00 85.19 558 GLN A CA 1
ATOM 4152 C C . GLN A 1 558 ? -9.255 -14.915 20.106 1.00 85.19 558 GLN A C 1
ATOM 4154 O O . GLN A 1 558 ? -8.367 -14.943 20.949 1.00 85.19 558 GLN A O 1
ATOM 4159 N N . LYS A 1 559 ? -9.251 -15.746 19.056 1.00 82.69 559 LYS A N 1
ATOM 4160 C CA . LYS A 1 559 ? -8.190 -16.746 18.831 1.00 82.69 559 LYS A CA 1
ATOM 4161 C C . LYS A 1 559 ? -6.859 -16.134 18.390 1.00 82.69 559 LYS A C 1
ATOM 4163 O O . LYS A 1 559 ? -5.822 -16.765 18.574 1.00 82.69 559 LYS A O 1
ATOM 4168 N N . ALA A 1 560 ? -6.896 -14.956 17.772 1.00 82.75 560 ALA A N 1
ATOM 4169 C CA . ALA A 1 560 ? -5.721 -14.255 17.259 1.00 82.75 560 ALA A CA 1
ATOM 4170 C C . ALA A 1 560 ? -5.163 -13.212 18.244 1.00 82.75 560 ALA A C 1
ATOM 4172 O O . ALA A 1 560 ? -4.047 -12.733 18.056 1.00 82.75 560 ALA A O 1
ATOM 4173 N N . LEU A 1 561 ? -5.924 -12.846 19.278 1.00 86.75 561 LEU A N 1
ATOM 4174 C CA . LEU A 1 561 ? -5.555 -11.823 20.250 1.00 86.75 561 LEU A CA 1
ATOM 4175 C C . LEU A 1 561 ? -4.516 -12.343 21.257 1.00 86.75 561 LEU A C 1
ATOM 4177 O O . LEU A 1 561 ? -4.782 -13.318 21.956 1.00 86.75 561 LEU A O 1
ATOM 4181 N N . PRO A 1 562 ? -3.358 -11.672 21.399 1.00 88.75 562 PRO A N 1
ATOM 4182 C CA . PRO A 1 562 ? -2.433 -11.939 22.498 1.00 88.75 562 PRO A CA 1
ATOM 4183 C C . PRO A 1 562 ? -3.035 -11.543 23.854 1.00 88.75 562 PRO A C 1
ATOM 4185 O O . PRO A 1 562 ? -3.760 -10.547 23.940 1.00 88.75 562 PRO A O 1
ATOM 4188 N N . ASP A 1 563 ? -2.636 -12.224 24.931 1.00 87.25 563 ASP A N 1
ATOM 4189 C CA . ASP A 1 563 ? -3.121 -11.970 26.300 1.00 87.25 563 ASP A CA 1
ATOM 4190 C C . ASP A 1 563 ? -3.018 -10.490 26.712 1.00 87.25 563 ASP A C 1
ATOM 4192 O O . ASP A 1 563 ? -3.941 -9.925 27.302 1.00 87.25 563 ASP A O 1
ATOM 4196 N N . GLN A 1 564 ? -1.911 -9.818 26.372 1.00 87.50 564 GLN A N 1
ATOM 4197 C CA . GLN A 1 564 ? -1.699 -8.404 26.706 1.00 87.50 564 GLN A CA 1
ATOM 4198 C C . GLN A 1 564 ? -2.642 -7.459 25.945 1.00 87.50 564 GLN A C 1
ATOM 4200 O O . GLN A 1 564 ? -2.962 -6.378 26.449 1.00 87.50 564 GLN A O 1
ATOM 4205 N N . ALA A 1 565 ? -3.059 -7.835 24.733 1.00 88.69 565 ALA A N 1
ATOM 4206 C CA . ALA A 1 565 ? -4.027 -7.082 23.942 1.00 88.69 565 ALA A CA 1
ATOM 4207 C C . ALA A 1 565 ? -5.448 -7.334 24.454 1.00 88.69 565 ALA A C 1
ATOM 4209 O O . ALA A 1 565 ? -6.209 -6.382 24.634 1.00 88.69 565 ALA A O 1
ATOM 4210 N N . GLN A 1 566 ? -5.770 -8.590 24.780 1.00 91.62 566 GLN A N 1
ATOM 4211 C CA . GLN A 1 566 ? -7.041 -8.960 25.395 1.00 91.62 566 GLN A CA 1
ATOM 4212 C C . GLN A 1 566 ? -7.249 -8.237 26.731 1.00 91.62 566 GLN A C 1
ATOM 4214 O O . GLN A 1 566 ? -8.317 -7.668 26.946 1.00 91.62 566 GLN A O 1
ATOM 4219 N N . ALA A 1 567 ? -6.233 -8.184 27.596 1.00 91.00 567 ALA A N 1
ATOM 4220 C CA . ALA A 1 567 ? -6.307 -7.465 28.866 1.00 91.00 567 ALA A CA 1
ATOM 4221 C C . ALA A 1 567 ? -6.621 -5.970 28.670 1.00 91.00 567 ALA A C 1
ATOM 4223 O O . ALA A 1 567 ? -7.501 -5.436 29.339 1.00 91.00 567 ALA A O 1
ATOM 4224 N N . ARG A 1 568 ? -5.965 -5.300 27.709 1.00 92.06 568 ARG A N 1
ATOM 4225 C CA . ARG A 1 568 ? -6.213 -3.877 27.398 1.00 92.06 568 ARG A CA 1
ATOM 4226 C C . ARG A 1 568 ? -7.611 -3.632 26.841 1.00 92.06 568 ARG A C 1
ATOM 4228 O O . ARG A 1 568 ? -8.278 -2.697 27.274 1.00 92.06 568 ARG A O 1
ATOM 4235 N N . LEU A 1 569 ? -8.057 -4.471 25.907 1.00 94.25 569 LEU A N 1
ATOM 4236 C CA . LEU A 1 569 ? -9.413 -4.415 25.360 1.00 94.25 569 LEU A CA 1
ATOM 4237 C C . LEU A 1 569 ? -10.463 -4.572 26.466 1.00 94.25 569 LEU A C 1
ATOM 4239 O O . LEU A 1 569 ? -11.411 -3.795 26.539 1.00 94.25 569 LEU A O 1
ATOM 4243 N N . SER A 1 570 ? -10.256 -5.544 27.351 1.00 95.12 570 SER A N 1
ATOM 4244 C CA . SER A 1 570 ? -11.165 -5.860 28.455 1.00 95.12 570 SER A CA 1
ATOM 4245 C C . SER A 1 570 ? -11.203 -4.741 29.500 1.00 95.12 570 SER A C 1
ATOM 4247 O O . SER A 1 570 ? -12.279 -4.358 29.952 1.00 95.12 570 SER A O 1
ATOM 4249 N N . THR A 1 571 ? -10.054 -4.132 29.817 1.00 95.06 571 THR A N 1
ATOM 4250 C CA . THR A 1 571 ? -9.997 -2.942 30.680 1.00 95.06 571 THR A CA 1
ATOM 4251 C C . THR A 1 571 ? -10.690 -1.732 30.038 1.00 95.06 571 THR A C 1
ATOM 4253 O O . THR A 1 571 ? -11.411 -1.006 30.721 1.00 95.06 571 THR A O 1
ATOM 4256 N N . LEU A 1 572 ? -10.541 -1.520 28.724 1.00 95.56 572 LEU A N 1
ATOM 4257 C CA . LEU A 1 572 ? -11.248 -0.451 28.005 1.00 95.56 572 LEU A CA 1
ATOM 4258 C C . LEU A 1 572 ? -12.772 -0.673 27.999 1.00 95.56 572 LEU A C 1
ATOM 4260 O O . LEU A 1 572 ? -13.532 0.276 28.193 1.00 95.56 572 LEU A O 1
ATOM 4264 N N . LEU A 1 573 ? -13.225 -1.920 27.829 1.00 96.00 573 LEU A N 1
ATOM 4265 C CA . LEU A 1 573 ? -14.635 -2.303 27.963 1.00 96.00 573 LEU A CA 1
ATOM 4266 C C . LEU A 1 573 ? -15.173 -2.005 29.366 1.00 96.00 573 LEU A C 1
ATOM 4268 O O . LEU A 1 573 ? -16.241 -1.406 29.495 1.00 96.00 573 LEU A O 1
ATOM 4272 N N . ALA A 1 574 ? -14.419 -2.357 30.410 1.00 96.31 574 ALA A N 1
ATOM 4273 C CA . ALA A 1 574 ? -14.788 -2.058 31.791 1.00 96.31 574 ALA A CA 1
ATOM 4274 C C . ALA A 1 574 ? -14.904 -0.545 32.041 1.00 96.31 574 ALA A C 1
ATOM 4276 O O . ALA A 1 574 ? -15.860 -0.108 32.677 1.00 96.31 574 ALA A O 1
ATOM 4277 N N . ALA A 1 575 ? -14.010 0.269 31.469 1.00 95.19 575 ALA A N 1
ATOM 4278 C CA . ALA A 1 575 ? -14.110 1.728 31.539 1.00 95.19 575 ALA A CA 1
ATOM 4279 C C . ALA A 1 575 ? -15.385 2.274 30.870 1.00 95.19 575 ALA A C 1
ATOM 4281 O O . ALA A 1 575 ? -16.015 3.195 31.392 1.00 95.19 575 ALA A O 1
ATOM 4282 N N . CYS A 1 576 ? -15.802 1.686 29.744 1.00 96.38 576 CYS A N 1
ATOM 4283 C CA . CYS A 1 576 ? -17.061 2.047 29.090 1.00 96.38 576 CYS A CA 1
ATOM 4284 C C . CYS A 1 576 ? -18.274 1.678 29.953 1.00 96.38 576 CYS A C 1
ATOM 4286 O O . CYS A 1 576 ? -19.189 2.488 30.104 1.00 96.38 576 CYS A O 1
ATOM 4288 N N . LEU A 1 577 ? -18.280 0.471 30.529 1.00 96.31 577 LEU A N 1
ATOM 4289 C CA . LEU A 1 577 ? -19.357 -0.006 31.397 1.00 96.31 577 LEU A CA 1
ATOM 4290 C C . LEU A 1 577 ? -19.460 0.823 32.682 1.00 96.31 577 LEU A C 1
ATOM 4292 O O . LEU A 1 577 ? -20.561 1.234 33.029 1.00 96.31 577 LEU A O 1
ATOM 4296 N N . ALA A 1 578 ? -18.338 1.140 33.332 1.00 94.94 578 ALA A N 1
ATOM 4297 C CA . ALA A 1 578 ? -18.310 1.991 34.521 1.00 94.94 578 ALA A CA 1
ATOM 4298 C C . ALA A 1 578 ? -18.947 3.356 34.251 1.00 94.94 578 ALA A C 1
ATOM 4300 O O . ALA A 1 578 ? -19.822 3.795 34.995 1.00 94.94 578 ALA A O 1
ATOM 4301 N N . LEU A 1 579 ? -18.600 3.983 33.123 1.00 94.62 579 LEU A N 1
ATOM 4302 C CA . LEU A 1 579 ? -19.190 5.259 32.738 1.00 94.62 579 LEU A CA 1
ATOM 4303 C C . LEU A 1 579 ? -20.691 5.138 32.417 1.00 94.62 579 LEU A C 1
ATOM 4305 O O . LEU A 1 579 ? -21.465 6.009 32.801 1.00 94.62 579 LEU A O 1
ATOM 4309 N N . LEU A 1 580 ? -21.131 4.066 31.746 1.00 95.31 580 LEU A N 1
ATOM 4310 C CA . LEU A 1 580 ? -22.555 3.825 31.456 1.00 95.31 580 LEU A CA 1
ATOM 4311 C C . LEU A 1 580 ? -23.394 3.577 32.714 1.00 95.31 580 LEU A C 1
ATOM 4313 O O . LEU A 1 580 ? -24.564 3.963 32.732 1.00 95.31 580 LEU A O 1
ATOM 4317 N N . LEU A 1 581 ? -22.804 2.940 33.728 1.00 92.44 581 LEU A N 1
ATOM 4318 C CA . LEU A 1 581 ? -23.441 2.621 35.005 1.00 92.44 581 LEU A CA 1
ATOM 4319 C C . LEU A 1 581 ? -23.560 3.833 35.937 1.00 92.44 581 LEU A C 1
ATOM 4321 O O . LEU A 1 581 ? -24.376 3.813 36.855 1.00 92.44 581 LEU A O 1
ATOM 4325 N N . GLN A 1 582 ? -22.827 4.923 35.683 1.00 90.12 582 GLN A N 1
ATOM 4326 C CA . GLN A 1 582 ? -23.024 6.166 36.428 1.00 90.12 582 GLN A CA 1
ATOM 4327 C C . GLN A 1 582 ? -24.462 6.677 36.260 1.00 90.12 582 GLN A C 1
ATOM 4329 O O . GLN A 1 582 ? -24.929 6.948 35.146 1.00 90.12 582 GLN A O 1
ATOM 4334 N N . ASP A 1 583 ? -25.144 6.852 37.391 1.00 87.31 583 ASP A N 1
ATOM 4335 C CA . ASP A 1 583 ? -26.552 7.252 37.488 1.00 87.31 583 ASP A CA 1
ATOM 4336 C C . ASP A 1 583 ? -27.545 6.285 36.800 1.00 87.31 583 ASP A C 1
ATOM 4338 O O . ASP A 1 583 ? -28.684 6.677 36.533 1.00 87.31 583 ASP A O 1
ATOM 4342 N N . ALA A 1 584 ? -27.139 5.045 36.496 1.00 86.25 584 ALA A N 1
ATOM 4343 C CA . ALA A 1 584 ? -27.985 4.036 35.860 1.00 86.25 584 ALA A CA 1
ATOM 4344 C C . ALA A 1 584 ? -28.145 2.798 36.752 1.00 86.25 584 ALA A C 1
ATOM 4346 O O . ALA A 1 584 ? -27.175 2.232 37.243 1.00 86.25 584 ALA A O 1
ATOM 4347 N N . ASP A 1 585 ? -29.388 2.352 36.918 1.00 79.94 585 ASP A N 1
ATOM 4348 C CA . ASP A 1 585 ? -29.725 1.121 37.636 1.00 79.94 585 ASP A CA 1
ATOM 4349 C C . ASP A 1 585 ? -29.843 -0.009 36.600 1.00 79.94 585 ASP A C 1
ATOM 4351 O O . ASP A 1 585 ? -30.688 0.050 35.699 1.00 79.94 585 ASP A O 1
ATOM 4355 N N . LEU A 1 586 ? -29.028 -1.067 36.720 1.00 80.56 586 LEU A N 1
ATOM 4356 C CA . LEU A 1 586 ? -29.104 -2.239 35.835 1.00 80.56 586 LEU A CA 1
ATOM 4357 C C . LEU A 1 586 ? -30.485 -2.890 35.841 1.00 80.56 586 LEU A C 1
ATOM 4359 O O . LEU A 1 586 ? -30.838 -3.550 34.874 1.00 80.56 586 LEU A O 1
ATOM 4363 N N . GLN A 1 587 ? -31.297 -2.682 36.870 1.00 72.25 587 GLN A N 1
ATOM 4364 C CA . GLN A 1 587 ? -32.673 -3.156 37.018 1.00 72.25 587 GLN A CA 1
ATOM 4365 C C . GLN A 1 587 ? -33.710 -2.034 36.868 1.00 72.25 587 GLN A C 1
ATOM 4367 O O . GLN A 1 587 ? -34.911 -2.257 37.059 1.00 72.25 587 GLN A O 1
ATOM 4372 N N . GLY A 1 588 ? -33.278 -0.826 36.519 1.00 71.69 588 GLY A N 1
ATOM 4373 C CA . GLY A 1 588 ? -34.136 0.334 36.346 1.00 71.69 588 GLY A CA 1
ATOM 4374 C C . GLY A 1 588 ? -34.913 0.339 35.021 1.00 71.69 588 GLY A C 1
ATOM 4375 O O . GLY A 1 588 ? -34.778 -0.533 34.157 1.00 71.69 588 GLY A O 1
ATOM 4376 N N . GLY A 1 589 ? -35.811 1.312 34.871 1.00 75.12 589 GLY A N 1
ATOM 4377 C CA . GLY A 1 589 ? -36.716 1.433 33.720 1.00 75.12 589 GLY A CA 1
ATOM 4378 C C . GLY A 1 589 ? -36.455 2.644 32.824 1.00 75.12 589 GLY A C 1
ATOM 4379 O O . GLY A 1 589 ? -37.180 2.837 31.844 1.00 75.12 589 GLY A O 1
ATOM 4380 N N . SER A 1 590 ? -35.476 3.484 33.155 1.00 84.88 590 SER A N 1
ATOM 4381 C CA . SER A 1 590 ? -35.126 4.688 32.403 1.00 84.88 590 SER A CA 1
ATOM 4382 C C . SER A 1 590 ? -34.465 4.348 31.058 1.00 84.88 590 SER A C 1
ATOM 4384 O O . SER A 1 590 ? -34.191 3.189 30.739 1.00 84.88 590 SER A O 1
ATOM 4386 N N . ALA A 1 591 ? -34.262 5.356 30.207 1.00 85.50 591 ALA A N 1
ATOM 4387 C CA . ALA A 1 591 ? -33.505 5.159 28.972 1.00 85.50 591 ALA A CA 1
ATOM 4388 C C . ALA A 1 591 ? -32.031 4.828 29.256 1.00 85.50 591 ALA A C 1
ATOM 4390 O O . ALA A 1 591 ? -31.491 3.940 28.601 1.00 85.50 591 ALA A O 1
ATOM 4391 N N . ALA A 1 592 ? -31.427 5.473 30.261 1.00 87.06 592 ALA A N 1
ATOM 4392 C CA . ALA A 1 592 ? -30.064 5.192 30.703 1.00 87.06 592 ALA A CA 1
ATOM 4393 C C . ALA A 1 592 ? -29.929 3.750 31.220 1.00 87.06 592 ALA A C 1
ATOM 4395 O O . ALA A 1 592 ? -29.043 3.032 30.767 1.00 87.06 592 ALA A O 1
ATOM 4396 N N . ASP A 1 593 ? -30.878 3.301 32.047 1.00 87.12 593 ASP A N 1
ATOM 4397 C CA . ASP A 1 593 ? -30.915 1.945 32.616 1.00 87.12 593 ASP A CA 1
ATOM 4398 C C . ASP A 1 593 ? -30.943 0.872 31.523 1.00 87.12 593 ASP A C 1
ATOM 4400 O O . ASP A 1 593 ? -30.218 -0.118 31.576 1.00 87.12 593 ASP A O 1
ATOM 4404 N N . ARG A 1 594 ? -31.764 1.076 30.482 1.00 87.75 594 ARG A N 1
ATOM 4405 C CA . ARG A 1 594 ? -31.852 0.135 29.356 1.00 87.75 594 ARG A CA 1
ATOM 4406 C C . ARG A 1 594 ? -30.560 0.078 28.552 1.00 87.75 594 ARG A C 1
ATOM 4408 O O . ARG A 1 594 ? -30.151 -1.015 28.172 1.00 87.75 594 ARG A O 1
ATOM 4415 N N . THR A 1 595 ? -29.939 1.224 28.284 1.00 90.94 595 THR A N 1
ATOM 4416 C CA . THR A 1 595 ? -28.672 1.279 27.545 1.00 90.94 595 THR A CA 1
ATOM 4417 C C . THR A 1 595 ? -27.546 0.624 28.341 1.00 90.94 595 THR A C 1
ATOM 4419 O O . THR A 1 595 ? -26.817 -0.197 27.788 1.00 90.94 595 THR A O 1
ATOM 4422 N N . ALA A 1 596 ? -27.448 0.919 29.642 1.00 90.38 596 ALA A N 1
ATOM 4423 C CA . ALA A 1 596 ? -26.467 0.314 30.537 1.00 90.38 596 ALA A CA 1
ATOM 4424 C C . ALA A 1 596 ? -26.668 -1.205 30.656 1.00 90.38 596 ALA A C 1
ATOM 4426 O O . ALA A 1 596 ? -25.718 -1.956 30.452 1.00 90.38 596 ALA A O 1
ATOM 4427 N N . ARG A 1 597 ? -27.908 -1.672 30.873 1.00 89.50 597 ARG A N 1
ATOM 4428 C CA . ARG A 1 597 ? -28.241 -3.107 30.904 1.00 89.50 597 ARG A CA 1
ATOM 4429 C C . ARG A 1 597 ? -27.867 -3.806 29.604 1.00 89.50 597 ARG A C 1
ATOM 4431 O O . ARG A 1 597 ? -27.246 -4.861 29.635 1.00 89.50 597 ARG A O 1
ATOM 4438 N N . HIS A 1 598 ? -28.229 -3.223 28.465 1.00 90.25 598 HIS A N 1
ATOM 4439 C CA . HIS A 1 598 ? -27.962 -3.844 27.173 1.00 90.25 598 HIS A CA 1
ATOM 4440 C C . HIS A 1 598 ? -26.459 -3.955 26.883 1.00 90.25 598 HIS A C 1
ATOM 4442 O O . HIS A 1 598 ? -26.001 -4.994 26.411 1.00 90.25 598 HIS A O 1
ATOM 4448 N N . ALA A 1 599 ? -25.683 -2.915 27.207 1.00 94.00 599 ALA A N 1
ATOM 4449 C CA . ALA A 1 599 ? -24.229 -2.967 27.111 1.00 94.00 599 ALA A CA 1
ATOM 4450 C C . ALA A 1 599 ? -23.642 -4.008 28.080 1.00 94.00 599 ALA A C 1
ATOM 4452 O O . ALA A 1 599 ? -22.809 -4.814 27.668 1.00 94.00 599 ALA A O 1
ATOM 4453 N N . TRP A 1 600 ? -24.122 -4.049 29.329 1.00 93.50 600 TRP A N 1
ATOM 4454 C CA . TRP A 1 600 ? -23.701 -5.023 30.338 1.00 93.50 600 TRP A CA 1
ATOM 4455 C C . TRP A 1 600 ? -23.889 -6.460 29.850 1.00 93.50 600 TRP A C 1
ATOM 4457 O O . TRP A 1 600 ? -22.908 -7.184 29.724 1.00 93.50 600 TRP A O 1
ATOM 4467 N N . GLU A 1 601 ? -25.113 -6.845 29.473 1.00 89.56 601 GLU A N 1
ATOM 4468 C CA . GLU A 1 601 ? -25.478 -8.195 29.005 1.00 89.56 601 GLU A CA 1
ATOM 4469 C C . GLU A 1 601 ? -24.661 -8.683 27.795 1.00 89.56 601 GLU A C 1
ATOM 4471 O O . GLU A 1 601 ? -24.588 -9.884 27.535 1.00 89.56 601 GLU A O 1
ATOM 4476 N N . ARG A 1 602 ? -24.085 -7.765 27.013 1.00 90.56 602 ARG A N 1
ATOM 4477 C CA . ARG A 1 602 ? -23.247 -8.078 25.847 1.00 90.56 602 ARG A CA 1
ATOM 4478 C C . ARG A 1 602 ? -21.759 -8.148 26.176 1.00 90.56 602 ARG A C 1
ATOM 4480 O O . ARG A 1 602 ? -21.044 -8.889 25.511 1.00 90.56 602 ARG A O 1
ATOM 4487 N N . CYS A 1 603 ? -21.300 -7.370 27.155 1.00 94.44 603 CYS A N 1
ATOM 4488 C CA . CYS A 1 603 ? -19.877 -7.080 27.327 1.00 94.44 603 CYS A CA 1
ATOM 4489 C C . CYS A 1 603 ? -19.273 -7.632 28.626 1.00 94.44 603 CYS A C 1
ATOM 4491 O O . CYS A 1 603 ? -18.050 -7.735 28.697 1.00 94.44 603 CYS A O 1
ATOM 4493 N N . TYR A 1 604 ? -20.071 -7.976 29.648 1.00 92.81 604 TYR A N 1
ATOM 4494 C CA . TYR A 1 604 ? -19.537 -8.314 30.979 1.00 92.81 604 TYR A CA 1
ATOM 4495 C C . TYR A 1 604 ? -18.579 -9.518 30.956 1.00 92.81 604 TYR A C 1
ATOM 4497 O O . TYR A 1 604 ? -17.537 -9.477 31.604 1.00 92.81 604 TYR A O 1
ATOM 4505 N N . GLU A 1 605 ? -18.869 -10.549 30.152 1.00 91.69 605 GLU A N 1
ATOM 4506 C CA . GLU A 1 605 ? -18.001 -11.730 30.020 1.00 91.69 605 GLU A CA 1
ATOM 4507 C C . GLU A 1 605 ? -16.609 -11.361 29.485 1.00 91.69 605 GLU A C 1
ATOM 4509 O O . GLU A 1 605 ? -15.613 -11.966 29.871 1.00 91.69 605 GLU A O 1
ATOM 4514 N N . TRP A 1 606 ? -16.524 -10.338 28.631 1.00 94.12 606 TRP A N 1
ATOM 4515 C CA . TRP A 1 606 ? -15.259 -9.826 28.109 1.00 94.12 606 TRP A CA 1
ATOM 4516 C C . TRP A 1 606 ? -14.565 -8.907 29.109 1.00 94.12 606 TRP A C 1
ATOM 4518 O O . TRP A 1 606 ? -13.359 -9.018 29.305 1.00 94.12 606 TRP A O 1
ATOM 4528 N N . ALA A 1 607 ? -15.320 -8.035 29.782 1.00 94.75 607 ALA A N 1
ATOM 4529 C CA . ALA A 1 607 ? -14.786 -7.131 30.797 1.00 94.75 607 ALA A CA 1
ATOM 4530 C C . ALA A 1 607 ? -14.105 -7.886 31.955 1.00 94.75 607 ALA A C 1
ATOM 4532 O O . ALA A 1 607 ? -13.099 -7.406 32.472 1.00 94.75 607 ALA A O 1
ATOM 4533 N N . ALA A 1 608 ? -14.573 -9.093 32.295 1.00 92.31 608 ALA A N 1
ATOM 4534 C CA . ALA A 1 608 ? -13.991 -9.947 33.335 1.00 92.31 608 ALA A CA 1
ATOM 4535 C C . ALA A 1 608 ? -12.500 -10.294 33.118 1.00 92.31 608 ALA A C 1
ATOM 4537 O O . ALA A 1 608 ? -11.793 -10.622 34.066 1.00 92.31 608 ALA A O 1
ATOM 4538 N N . PHE A 1 609 ? -11.980 -10.195 31.887 1.00 92.31 609 PHE A N 1
ATOM 4539 C CA . PHE A 1 609 ? -10.557 -10.427 31.593 1.00 92.31 609 PHE A CA 1
ATOM 4540 C C . PHE A 1 609 ? -9.676 -9.180 31.768 1.00 92.31 609 PHE A C 1
ATOM 4542 O O . PHE A 1 609 ? -8.477 -9.222 31.473 1.00 92.31 609 PHE A O 1
ATOM 4549 N N . GLY A 1 610 ? -10.248 -8.062 32.221 1.00 91.94 610 GLY A N 1
ATOM 4550 C CA . GLY A 1 610 ? -9.519 -6.822 32.443 1.00 91.94 610 GLY A CA 1
ATOM 4551 C C . GLY A 1 610 ? -8.464 -6.925 33.543 1.00 91.94 610 GLY A C 1
ATOM 4552 O O . GLY A 1 610 ? -8.383 -7.883 34.318 1.00 91.94 610 GLY A O 1
ATOM 4553 N N . ARG A 1 611 ? -7.591 -5.921 33.573 1.00 90.88 611 ARG A N 1
ATOM 4554 C CA . ARG A 1 611 ? -6.497 -5.802 34.539 1.00 90.88 611 ARG A CA 1
ATOM 4555 C C . ARG A 1 611 ? -6.528 -4.419 35.197 1.00 90.88 611 ARG A C 1
ATOM 4557 O O . ARG A 1 611 ? -6.454 -3.432 34.452 1.00 90.88 611 ARG A O 1
ATOM 4564 N N . PRO A 1 612 ? -6.621 -4.332 36.539 1.00 88.56 612 PRO A N 1
ATOM 4565 C CA . PRO A 1 612 ? -6.621 -3.065 37.276 1.00 88.56 612 PRO A CA 1
ATOM 4566 C C . PRO A 1 612 ? -5.410 -2.175 36.959 1.00 88.56 612 PRO A C 1
ATOM 4568 O O . PRO A 1 612 ? -5.548 -0.971 36.758 1.00 88.56 612 PRO A O 1
ATOM 4571 N N . GLU A 1 613 ? -4.225 -2.769 36.797 1.00 86.56 613 GLU A N 1
ATOM 4572 C CA . GLU A 1 613 ? -2.979 -2.054 36.496 1.00 86.56 613 GLU A CA 1
ATOM 4573 C C . GLU A 1 613 ? -2.969 -1.347 35.128 1.00 86.56 613 GLU A C 1
ATOM 4575 O O . GLU A 1 613 ? -2.114 -0.500 34.875 1.00 86.56 613 GLU A O 1
ATOM 4580 N N . LEU A 1 614 ? -3.915 -1.671 34.240 1.00 87.69 614 LEU A N 1
ATOM 4581 C CA . LEU A 1 614 ? -4.064 -1.043 32.925 1.00 87.69 614 LEU A CA 1
ATOM 4582 C C . LEU A 1 614 ? -5.108 0.082 32.909 1.00 87.69 614 LEU A C 1
ATOM 4584 O O . LEU A 1 614 ? -5.281 0.719 31.870 1.00 87.69 614 LEU A O 1
ATOM 4588 N N . VAL A 1 615 ? -5.818 0.327 34.016 1.00 87.06 615 VAL A N 1
ATOM 4589 C CA . VAL A 1 615 ? -6.922 1.298 34.066 1.00 87.06 615 VAL A CA 1
ATOM 4590 C C . VAL A 1 615 ? -6.400 2.725 33.917 1.00 87.06 615 VAL A C 1
ATOM 4592 O O . VAL A 1 615 ? -6.822 3.443 33.013 1.00 87.06 615 VAL A O 1
ATOM 4595 N N . GLU A 1 616 ? -5.454 3.133 34.766 1.00 85.56 616 GLU A N 1
ATOM 4596 C CA . GLU A 1 616 ? -4.953 4.515 34.806 1.00 85.56 616 GLU A CA 1
ATOM 4597 C C . GLU A 1 616 ? -4.408 5.009 33.447 1.00 85.56 616 GLU A C 1
ATOM 4599 O O . GLU A 1 616 ? -4.805 6.096 33.031 1.00 85.56 616 GLU A O 1
ATOM 4604 N N . PRO A 1 617 ? -3.603 4.234 32.689 1.00 80.81 617 PRO A N 1
ATOM 4605 C CA . PRO A 1 617 ? -3.115 4.663 31.374 1.00 80.81 617 PRO A CA 1
ATOM 4606 C C . PRO A 1 617 ? -4.191 4.807 30.285 1.00 80.81 617 PRO A C 1
ATOM 4608 O O . PRO A 1 617 ? -3.951 5.472 29.278 1.00 80.81 617 PRO A O 1
ATOM 4611 N N . LEU A 1 618 ? -5.348 4.152 30.433 1.00 80.81 618 LEU A N 1
ATOM 4612 C CA . LEU A 1 618 ? -6.412 4.153 29.421 1.00 80.81 618 LEU A CA 1
ATOM 4613 C C . LEU A 1 618 ? -7.455 5.255 29.652 1.00 80.81 618 LEU A C 1
ATOM 4615 O O . LEU A 1 618 ? -8.109 5.680 28.688 1.00 80.81 618 LEU A O 1
ATOM 4619 N N . LEU A 1 619 ? -7.593 5.724 30.895 1.00 82.75 619 LEU A N 1
ATOM 4620 C CA . LEU A 1 619 ? -8.554 6.753 31.276 1.00 82.75 619 LEU A CA 1
ATOM 4621 C C . LEU A 1 619 ? -8.089 8.173 30.895 1.00 82.75 619 LEU A C 1
ATOM 4623 O O . LEU A 1 619 ? -6.895 8.473 30.934 1.00 82.75 619 LEU A O 1
ATOM 4627 N N . PRO A 1 620 ? -9.023 9.083 30.559 1.00 75.44 620 PRO A N 1
ATOM 4628 C CA . PRO A 1 620 ? -8.706 10.501 30.401 1.00 75.44 620 PRO A CA 1
ATOM 4629 C C . PRO A 1 620 ? -8.169 11.109 31.716 1.00 75.44 620 PRO A C 1
ATOM 4631 O O . PRO A 1 620 ? -8.678 10.809 32.795 1.00 75.44 620 PRO A O 1
ATOM 4634 N N . ASP A 1 621 ? -7.176 12.009 31.649 1.00 69.19 621 ASP A N 1
ATOM 4635 C CA . ASP A 1 621 ? -6.649 12.720 32.833 1.00 69.19 621 ASP A CA 1
ATOM 4636 C C . ASP A 1 621 ? -7.707 13.667 33.430 1.00 69.19 621 ASP A C 1
ATOM 4638 O O . ASP A 1 621 ? -7.833 14.827 33.027 1.00 69.19 621 ASP A O 1
ATOM 4642 N N . PHE A 1 622 ? -8.447 13.172 34.424 1.00 60.12 622 PHE A N 1
ATOM 4643 C CA . PHE A 1 622 ? -9.546 13.852 35.120 1.00 60.12 622 PHE A CA 1
ATOM 4644 C C . PHE A 1 622 ? -9.215 15.263 35.631 1.00 60.12 622 PHE A C 1
ATOM 4646 O O . PHE A 1 622 ? -10.122 16.062 35.852 1.00 60.12 622 PHE A O 1
ATOM 4653 N N . ARG A 1 623 ? -7.934 15.614 35.815 1.00 58.69 623 ARG A N 1
ATOM 4654 C CA . ARG A 1 623 ? -7.522 16.950 36.284 1.00 58.69 623 ARG A CA 1
ATOM 4655 C C . ARG A 1 623 ? -7.620 18.030 35.208 1.00 58.69 623 ARG A C 1
ATOM 4657 O O . ARG A 1 623 ? -7.402 19.201 35.511 1.00 58.69 623 ARG A O 1
ATOM 4664 N N . ARG A 1 624 ? -7.880 17.650 33.956 1.00 60.50 624 ARG A N 1
ATOM 4665 C CA . ARG A 1 624 ? -7.775 18.531 32.781 1.00 60.50 624 ARG A CA 1
ATOM 4666 C C . ARG A 1 624 ? -9.082 18.700 32.011 1.00 60.50 624 ARG A C 1
ATOM 4668 O O . ARG A 1 624 ? -9.073 19.319 30.950 1.00 60.50 624 ARG A O 1
ATOM 4675 N N . PHE A 1 625 ? -10.172 18.148 32.527 1.00 64.12 625 PHE A N 1
ATOM 4676 C CA . PHE A 1 625 ? -11.424 17.949 31.811 1.00 64.12 625 PHE A CA 1
ATOM 4677 C C . PHE A 1 625 ? -12.605 18.532 32.597 1.00 64.12 625 PHE A C 1
ATOM 4679 O O . PHE A 1 625 ? -12.651 18.425 33.819 1.00 64.12 625 PHE A O 1
ATOM 4686 N N . GLU A 1 626 ? -13.540 19.180 31.897 1.00 69.94 626 GLU A N 1
ATOM 4687 C CA . GLU A 1 626 ? -14.728 19.820 32.497 1.00 69.94 626 GLU A CA 1
ATOM 4688 C C . GLU A 1 626 ? -15.991 18.935 32.429 1.00 69.94 626 GLU A C 1
ATOM 4690 O O . GLU A 1 626 ? -17.040 19.306 32.953 1.00 69.94 626 GLU A O 1
ATOM 4695 N N . GLY A 1 627 ? -15.914 17.786 31.751 1.00 78.88 627 GLY A N 1
ATOM 4696 C CA . GLY A 1 627 ? -17.012 16.847 31.534 1.00 78.88 627 GLY A CA 1
ATOM 4697 C C . GLY A 1 627 ? -17.008 15.640 32.474 1.00 78.88 627 GLY A C 1
ATOM 4698 O O . GLY A 1 627 ? -16.328 15.610 33.498 1.00 78.88 627 GLY A O 1
ATOM 4699 N N . ARG A 1 628 ? -17.803 14.624 32.117 1.00 86.88 628 ARG A N 1
ATOM 4700 C CA . ARG A 1 628 ? -17.922 13.378 32.891 1.00 86.88 628 ARG A CA 1
ATOM 4701 C C . ARG A 1 628 ? -16.729 12.458 32.621 1.00 86.88 628 ARG A C 1
ATOM 4703 O O . ARG A 1 628 ? -16.286 12.330 31.484 1.00 86.88 628 ARG A O 1
ATOM 4710 N N . THR A 1 629 ? -16.250 11.780 33.655 1.00 87.00 629 THR A N 1
ATOM 4711 C CA . THR A 1 629 ? -15.210 10.747 33.562 1.00 87.00 629 THR A CA 1
ATOM 4712 C C . THR A 1 629 ? -15.497 9.642 34.570 1.00 87.00 629 THR A C 1
ATOM 4714 O O . THR A 1 629 ? -16.210 9.864 35.549 1.00 87.00 629 THR A O 1
ATOM 4717 N N . THR A 1 630 ? -14.921 8.466 34.338 1.00 88.06 630 THR A N 1
ATOM 4718 C CA . THR A 1 630 ? -14.837 7.403 35.344 1.00 88.06 630 THR A CA 1
ATOM 4719 C C . THR A 1 630 ? -13.526 7.528 36.120 1.00 88.06 630 THR A C 1
ATOM 4721 O O . THR A 1 630 ? -12.535 8.073 35.622 1.00 88.06 630 THR A O 1
ATOM 4724 N N . THR A 1 631 ? -13.526 7.033 37.347 1.00 88.44 631 THR A N 1
ATOM 4725 C CA . THR A 1 631 ? -12.366 6.895 38.228 1.00 88.44 631 THR A CA 1
ATOM 4726 C C . THR A 1 631 ? -11.801 5.482 38.155 1.00 88.44 631 THR A C 1
ATOM 4728 O O . THR A 1 631 ? -12.483 4.557 37.717 1.00 88.44 631 THR A O 1
ATOM 4731 N N . VAL A 1 632 ? -10.560 5.300 38.620 1.00 88.19 632 VAL A N 1
ATOM 4732 C CA . VAL A 1 632 ? -9.931 3.971 38.701 1.00 88.19 632 VAL A CA 1
ATOM 4733 C C . VAL A 1 632 ? -10.782 3.014 39.542 1.00 88.19 632 VAL A C 1
ATOM 4735 O O . VAL A 1 632 ? -11.061 1.905 39.104 1.00 88.19 632 VAL A O 1
ATOM 4738 N N . THR A 1 633 ? -11.283 3.480 40.689 1.00 88.75 633 THR A N 1
ATOM 4739 C CA . THR A 1 633 ? -12.103 2.678 41.607 1.00 88.75 633 THR A CA 1
ATOM 4740 C C . THR A 1 633 ? -13.423 2.221 40.987 1.00 88.75 633 THR A C 1
ATOM 4742 O O . THR A 1 633 ? -13.802 1.071 41.167 1.00 88.75 633 THR A O 1
ATOM 4745 N N . GLU A 1 634 ? -14.115 3.078 40.231 1.00 91.19 634 GLU A N 1
ATOM 4746 C CA . GLU A 1 634 ? -15.357 2.683 39.543 1.00 91.19 634 GLU A CA 1
ATOM 4747 C C . GLU A 1 634 ? -15.100 1.595 38.489 1.00 91.19 634 GLU A C 1
ATOM 4749 O O . GLU A 1 634 ? -15.892 0.665 38.344 1.00 91.19 634 GLU A O 1
ATOM 4754 N N . VAL A 1 635 ? -13.973 1.668 37.770 1.00 93.12 635 VAL A N 1
ATOM 4755 C CA . VAL A 1 635 ? -13.603 0.627 36.799 1.00 93.12 635 VAL A CA 1
ATOM 4756 C C . VAL A 1 635 ? -13.232 -0.676 37.505 1.00 93.12 635 VAL A C 1
ATOM 4758 O O . VAL A 1 635 ? -13.656 -1.739 37.063 1.00 93.12 635 VAL A O 1
ATOM 4761 N N . GLU A 1 636 ? -12.489 -0.614 38.610 1.00 91.62 636 GLU A N 1
ATOM 4762 C CA . GLU A 1 636 ? -12.152 -1.789 39.427 1.00 91.62 636 GLU A CA 1
ATOM 4763 C C . GLU A 1 636 ? -13.404 -2.490 39.973 1.00 91.62 636 GLU A C 1
ATOM 4765 O O . GLU A 1 636 ? -13.501 -3.711 39.879 1.00 91.62 636 GLU A O 1
ATOM 4770 N N . GLN A 1 637 ? -14.394 -1.731 40.451 1.00 90.75 637 GLN A N 1
ATOM 4771 C CA . GLN A 1 637 ? -15.686 -2.273 40.890 1.00 90.75 637 GLN A CA 1
ATOM 4772 C C . GLN A 1 637 ? -16.422 -2.992 39.756 1.00 90.75 637 GLN A C 1
ATOM 4774 O O . GLN A 1 637 ? -16.996 -4.059 39.959 1.00 90.75 637 GLN A O 1
ATOM 4779 N N . VAL A 1 638 ? -16.384 -2.437 38.543 1.00 93.75 638 VAL A N 1
ATOM 4780 C CA . VAL A 1 638 ? -16.968 -3.083 37.362 1.00 93.75 638 VAL A CA 1
ATOM 4781 C C . VAL A 1 638 ? -16.221 -4.354 36.972 1.00 93.75 638 VAL A C 1
ATOM 4783 O O . VAL A 1 638 ? -16.870 -5.328 36.598 1.00 93.75 638 VAL A O 1
ATOM 4786 N N . LEU A 1 639 ? -14.888 -4.369 37.060 1.00 92.56 639 LEU A N 1
ATOM 4787 C CA . LEU A 1 639 ? -14.087 -5.570 36.808 1.00 92.56 639 LEU A CA 1
ATOM 4788 C C . LEU A 1 639 ? -14.447 -6.686 37.794 1.00 92.56 639 LEU A C 1
ATOM 4790 O O . LEU A 1 639 ? -14.727 -7.803 37.365 1.00 92.56 639 LEU A O 1
ATOM 4794 N N . GLU A 1 640 ? -14.522 -6.365 39.087 1.00 90.81 640 GLU A N 1
ATOM 4795 C CA . GLU A 1 640 ? -14.933 -7.304 40.136 1.00 90.81 640 GLU A CA 1
ATOM 4796 C C . GLU A 1 640 ? -16.368 -7.807 39.909 1.00 90.81 640 GLU A C 1
ATOM 4798 O O . GLU A 1 640 ? -16.640 -9.007 39.967 1.00 90.81 640 GLU A O 1
ATOM 4803 N N . LEU A 1 641 ? -17.301 -6.907 39.581 1.00 90.12 641 LEU A N 1
ATOM 4804 C CA . LEU A 1 641 ? -18.686 -7.275 39.294 1.00 90.12 641 LEU A CA 1
ATOM 4805 C C . LEU A 1 641 ? -18.801 -8.170 38.052 1.00 90.12 641 LEU A C 1
ATOM 4807 O O . LEU A 1 641 ? -19.618 -9.095 38.031 1.00 90.12 641 LEU A O 1
ATOM 4811 N N . ALA A 1 642 ? -17.996 -7.908 37.023 1.00 91.38 642 ALA A N 1
ATOM 4812 C CA . ALA A 1 642 ? -17.949 -8.701 35.803 1.00 91.38 642 ALA A CA 1
ATOM 4813 C C . ALA A 1 642 ? -17.389 -10.105 36.069 1.00 91.38 642 ALA A C 1
ATOM 4815 O O . ALA A 1 642 ? -18.005 -11.080 35.641 1.00 91.38 642 ALA A O 1
ATOM 4816 N N . GLU A 1 643 ? -16.291 -10.216 36.823 1.00 89.88 643 GLU A N 1
ATOM 4817 C CA . GLU A 1 643 ? -15.700 -11.494 37.247 1.00 89.88 643 GLU A CA 1
ATOM 4818 C C . GLU A 1 643 ? -16.709 -12.330 38.048 1.00 89.88 643 GLU A C 1
ATOM 4820 O O . GLU A 1 643 ? -17.024 -13.460 37.670 1.00 89.88 643 GLU A O 1
ATOM 4825 N N . ASN A 1 644 ? -17.341 -11.729 39.060 1.00 85.69 644 ASN A N 1
ATOM 4826 C CA . ASN A 1 644 ? -18.391 -12.381 39.844 1.00 85.69 644 ASN A CA 1
ATOM 4827 C C . ASN A 1 644 ? -19.585 -12.824 38.980 1.00 85.69 644 ASN A C 1
ATOM 4829 O O . ASN A 1 644 ? -20.197 -13.859 39.247 1.00 85.69 644 ASN A O 1
ATOM 4833 N N . SER A 1 645 ? -19.920 -12.060 37.936 1.00 84.81 645 SER A N 1
ATOM 4834 C CA . SER A 1 645 ? -21.028 -12.370 37.022 1.00 84.81 645 SER A CA 1
ATOM 4835 C C . SER A 1 645 ? -20.708 -13.495 36.031 1.00 84.81 645 SER A C 1
ATOM 4837 O O . SER A 1 645 ? -21.630 -14.113 35.495 1.00 84.81 645 SER A O 1
ATOM 4839 N N . VAL A 1 646 ? -19.430 -13.790 35.771 1.00 84.56 646 VAL A N 1
ATOM 4840 C CA . VAL A 1 646 ? -19.027 -14.962 34.975 1.00 84.56 646 VAL A CA 1
ATOM 4841 C C . VAL A 1 646 ? -19.287 -16.248 35.759 1.00 84.56 646 VAL A C 1
ATOM 4843 O O . VAL A 1 646 ? -19.878 -17.186 35.213 1.00 84.56 646 VAL A O 1
ATOM 4846 N N . ASP A 1 647 ? -18.905 -16.266 37.036 1.00 77.88 647 ASP A N 1
ATOM 4847 C CA . ASP A 1 647 ? -19.093 -17.420 37.919 1.00 77.88 647 ASP A CA 1
ATOM 4848 C C . ASP A 1 647 ? -20.562 -17.599 38.332 1.00 77.88 647 ASP A C 1
ATOM 4850 O O . ASP A 1 647 ? -21.118 -18.698 38.259 1.00 77.88 647 ASP A O 1
ATOM 4854 N N . GLU A 1 648 ? -21.222 -16.508 38.720 1.00 81.44 648 GLU A N 1
ATOM 4855 C CA . GLU A 1 648 ? -22.622 -16.474 39.128 1.00 81.44 648 GLU A CA 1
ATOM 4856 C C . GLU A 1 648 ? -23.348 -15.375 38.330 1.00 81.44 648 GLU A C 1
ATOM 4858 O O . GLU A 1 648 ? -23.345 -14.218 38.741 1.00 81.44 648 GLU A O 1
ATOM 4863 N N . PRO A 1 649 ? -24.053 -15.705 37.225 1.00 80.38 649 PRO A N 1
ATOM 4864 C CA . PRO A 1 649 ? -24.735 -14.722 36.363 1.00 80.38 649 PRO A CA 1
ATOM 4865 C C . PRO A 1 649 ? -25.713 -13.785 37.080 1.00 80.38 649 PRO A C 1
ATOM 4867 O O . PRO A 1 649 ? -26.075 -12.729 36.569 1.00 80.38 649 PRO A O 1
ATOM 4870 N N . SER A 1 650 ? -26.161 -14.174 38.274 1.00 81.88 650 SER A N 1
ATOM 4871 C CA . SER A 1 650 ? -27.033 -13.364 39.113 1.00 81.88 650 SER A CA 1
ATOM 4872 C C . SER A 1 650 ? -26.304 -12.317 39.966 1.00 81.88 650 SER A C 1
ATOM 4874 O O . SER A 1 650 ? -26.985 -11.510 40.593 1.00 81.88 650 SER A O 1
ATOM 4876 N N . ALA A 1 651 ? -24.968 -12.278 39.985 1.00 83.12 651 ALA A N 1
ATOM 4877 C CA . ALA A 1 651 ? -24.175 -11.385 40.834 1.00 83.12 651 ALA A CA 1
ATOM 4878 C C . ALA A 1 651 ? -24.536 -9.902 40.649 1.00 83.12 651 ALA A C 1
ATOM 4880 O O . ALA A 1 651 ? -24.784 -9.217 41.637 1.00 83.12 651 ALA A O 1
ATOM 4881 N N . ALA A 1 652 ? -24.691 -9.432 39.407 1.00 80.06 652 ALA A N 1
ATOM 4882 C CA . ALA A 1 652 ? -25.127 -8.060 39.123 1.00 80.06 652 ALA A CA 1
ATOM 4883 C C . ALA A 1 652 ? -26.527 -7.731 39.674 1.00 80.06 652 ALA A C 1
ATOM 4885 O O . ALA A 1 652 ? -26.761 -6.633 40.173 1.00 80.06 652 ALA A O 1
ATOM 4886 N N . VAL A 1 653 ? -27.460 -8.691 39.624 1.00 84.00 653 VAL A N 1
ATOM 4887 C CA . VAL A 1 653 ? -28.800 -8.534 40.220 1.00 84.00 653 VAL A CA 1
ATOM 4888 C C . VAL A 1 653 ? -28.707 -8.517 41.745 1.00 84.00 653 VAL A C 1
ATOM 4890 O O . VAL A 1 653 ? -29.423 -7.767 42.401 1.00 84.00 653 VAL A O 1
ATOM 4893 N N . GLN A 1 654 ? -27.833 -9.342 42.323 1.00 86.75 654 GLN A N 1
ATOM 4894 C CA . GLN A 1 654 ? -27.640 -9.380 43.767 1.00 86.75 654 GLN A CA 1
ATOM 4895 C C . GLN A 1 654 ? -27.039 -8.073 44.294 1.00 86.75 654 GLN A C 1
ATOM 4897 O O . GLN A 1 654 ? -27.493 -7.582 45.323 1.00 86.75 654 GLN A O 1
ATOM 4902 N N . GLU A 1 655 ? -26.059 -7.498 43.601 1.00 84.38 655 GLU A N 1
ATOM 4903 C CA . GLU A 1 655 ? -25.391 -6.282 44.063 1.00 84.38 655 GLU A CA 1
ATOM 4904 C C . GLU A 1 655 ? -26.318 -5.058 44.033 1.00 84.38 655 GLU A C 1
ATOM 4906 O O . GLU A 1 655 ? -26.439 -4.388 45.057 1.00 84.38 655 GLU A O 1
ATOM 4911 N N . ASP A 1 656 ? -27.103 -4.858 42.960 1.00 82.75 656 ASP A N 1
ATOM 4912 C CA . ASP A 1 656 ? -28.158 -3.818 42.916 1.00 82.75 656 ASP A CA 1
ATOM 4913 C C . ASP A 1 656 ? -29.112 -3.929 44.117 1.00 82.75 656 ASP A C 1
ATOM 4915 O O . ASP A 1 656 ? -29.450 -2.962 44.806 1.00 82.75 656 ASP A O 1
ATOM 4919 N N . LEU A 1 657 ? -29.552 -5.152 44.408 1.00 85.75 657 LEU A N 1
ATOM 4920 C CA . LEU A 1 657 ? -30.467 -5.396 45.511 1.00 85.75 657 LEU A CA 1
ATOM 4921 C C . LEU A 1 657 ? -29.813 -5.110 46.876 1.00 85.75 657 LEU A C 1
ATOM 4923 O O . LEU A 1 657 ? -30.490 -4.569 47.757 1.00 85.75 657 LEU A O 1
ATOM 4927 N N . ARG A 1 658 ? -28.517 -5.402 47.054 1.00 87.50 658 ARG A N 1
ATOM 4928 C CA . ARG A 1 658 ? -27.770 -5.058 48.277 1.00 87.50 658 ARG A CA 1
ATOM 4929 C C . ARG A 1 658 ? -27.606 -3.552 48.442 1.00 87.50 658 ARG A C 1
ATOM 4931 O O . ARG A 1 658 ? -27.854 -3.050 49.538 1.00 87.50 658 ARG A O 1
ATOM 4938 N N . GLU A 1 659 ? -27.287 -2.822 47.375 1.00 82.44 659 GLU A N 1
ATOM 4939 C CA . GLU A 1 659 ? -27.212 -1.353 47.390 1.00 82.44 659 GLU A CA 1
ATOM 4940 C C . GLU A 1 659 ? -28.553 -0.714 47.775 1.00 82.44 659 GLU A C 1
ATOM 4942 O O . GLU A 1 659 ? -28.611 0.274 48.512 1.00 82.44 659 GLU A O 1
ATOM 4947 N N . ARG A 1 660 ? -29.662 -1.337 47.363 1.00 83.81 660 ARG A N 1
ATOM 4948 C CA . ARG A 1 660 ? -31.026 -0.948 47.753 1.00 83.81 660 ARG A CA 1
ATOM 4949 C C . ARG A 1 660 ? -31.412 -1.370 49.179 1.00 83.81 660 ARG A C 1
ATOM 4951 O O . ARG A 1 660 ? -32.542 -1.108 49.601 1.00 83.81 660 ARG A O 1
ATOM 4958 N N . GLY A 1 661 ? -30.498 -1.988 49.927 1.00 85.06 661 GLY A N 1
ATOM 4959 C CA . GLY A 1 661 ? -30.658 -2.364 51.332 1.00 85.06 661 GLY A CA 1
ATOM 4960 C C . GLY A 1 661 ? -31.361 -3.703 51.565 1.00 85.06 661 GLY A C 1
ATOM 4961 O O . GLY A 1 661 ? -31.933 -3.900 52.641 1.00 85.06 661 GLY A O 1
ATOM 4962 N N . PHE A 1 662 ? -31.370 -4.605 50.580 1.00 87.81 662 PHE A N 1
ATOM 4963 C CA . PHE A 1 662 ? -31.878 -5.966 50.749 1.00 87.81 662 PHE A CA 1
ATOM 4964 C C . PHE A 1 662 ? -30.761 -6.948 51.117 1.00 87.81 662 PHE A C 1
ATOM 4966 O O . PHE A 1 662 ? -29.672 -6.931 50.552 1.00 87.81 662 PHE A O 1
ATOM 4973 N N . GLU A 1 663 ? -31.063 -7.855 52.039 1.00 87.69 663 GLU A N 1
ATOM 4974 C CA . GLU A 1 663 ? -30.279 -9.062 52.296 1.00 87.69 663 GLU A CA 1
ATOM 4975 C C . GLU A 1 663 ? -30.761 -10.172 51.353 1.00 87.69 663 GLU A C 1
ATOM 4977 O O . GLU A 1 663 ? -31.965 -10.312 51.116 1.00 87.69 663 GLU A O 1
ATOM 4982 N N . ILE A 1 664 ? -29.826 -10.938 50.787 1.00 90.00 664 ILE A N 1
ATOM 4983 C CA . ILE A 1 664 ? -30.102 -11.905 49.720 1.00 90.00 664 ILE A CA 1
ATOM 4984 C C . ILE A 1 664 ? -29.378 -13.205 50.029 1.00 90.00 664 ILE A C 1
ATOM 4986 O O . ILE A 1 664 ? -28.151 -13.224 50.103 1.00 90.00 664 ILE A O 1
ATOM 4990 N N . ASP A 1 665 ? -30.149 -14.282 50.118 1.00 87.19 665 ASP A N 1
ATOM 4991 C CA . ASP A 1 665 ? -29.670 -15.643 50.317 1.00 87.19 665 ASP A CA 1
ATOM 4992 C C . ASP A 1 665 ? -30.224 -16.580 49.238 1.00 87.19 665 ASP A C 1
ATOM 4994 O O . ASP A 1 665 ? -31.221 -16.292 48.565 1.00 87.19 665 ASP A O 1
ATOM 4998 N N . ARG A 1 666 ? -29.600 -17.753 49.096 1.00 86.44 666 ARG A N 1
ATOM 4999 C CA . ARG A 1 666 ? -30.103 -18.843 48.254 1.00 86.44 666 ARG A CA 1
ATOM 5000 C C . ARG A 1 666 ? -30.428 -20.052 49.123 1.00 86.44 666 ARG A C 1
ATOM 5002 O O . ARG A 1 666 ? -29.531 -20.673 49.688 1.00 86.44 666 ARG A O 1
ATOM 5009 N N . LEU A 1 667 ? -31.713 -20.386 49.231 1.00 85.56 667 LEU A N 1
ATOM 5010 C CA . LEU A 1 667 ? -32.214 -21.466 50.085 1.00 85.56 667 LEU A CA 1
ATOM 5011 C C . LEU A 1 667 ? -33.043 -22.451 49.266 1.00 85.56 667 LEU A C 1
ATOM 5013 O O . LEU A 1 667 ? -34.023 -22.073 48.629 1.00 85.56 667 LEU A O 1
ATOM 5017 N N . ASP A 1 668 ? -32.641 -23.724 49.291 1.00 84.06 668 ASP A N 1
ATOM 5018 C CA . ASP A 1 668 ? -33.354 -24.845 48.662 1.00 84.06 66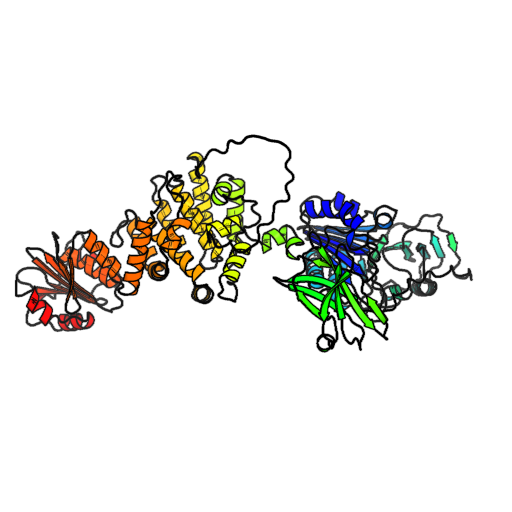8 ASP A CA 1
ATOM 5019 C C . ASP A 1 668 ? -33.766 -24.577 47.193 1.00 84.06 668 ASP A C 1
ATOM 5021 O O . ASP A 1 668 ? -34.838 -24.980 46.742 1.00 84.06 668 ASP A O 1
ATOM 5025 N N . GLY A 1 669 ? -32.907 -23.867 46.450 1.00 83.12 669 GLY A N 1
ATOM 5026 C CA . GLY A 1 669 ? -33.104 -23.503 45.040 1.00 83.12 669 GLY A CA 1
ATOM 5027 C C . GLY A 1 669 ? -33.829 -22.172 44.796 1.00 83.12 669 GLY A C 1
ATOM 5028 O O . GLY A 1 669 ? -33.809 -21.683 43.669 1.00 83.12 669 GLY A O 1
ATOM 5029 N N . ALA A 1 670 ? -34.415 -21.549 45.823 1.00 88.00 670 ALA A N 1
ATOM 5030 C CA . ALA A 1 670 ? -35.082 -20.251 45.723 1.00 88.00 670 ALA A CA 1
ATOM 5031 C C . ALA A 1 670 ? -34.187 -19.096 46.198 1.00 88.00 670 ALA A C 1
ATOM 5033 O O . ALA A 1 670 ? -33.403 -19.238 47.138 1.00 88.00 670 ALA A O 1
ATOM 5034 N N . TRP A 1 671 ? -34.351 -17.929 45.574 1.00 91.06 671 TRP A N 1
ATOM 5035 C CA . TRP A 1 671 ? -33.783 -16.675 46.068 1.00 91.06 671 TRP A CA 1
ATOM 5036 C C . TRP A 1 671 ? -34.629 -16.157 47.222 1.00 91.06 671 TRP A C 1
ATOM 5038 O O . TRP A 1 671 ? -35.829 -15.945 47.052 1.00 91.06 671 TRP A O 1
ATOM 5048 N N . VAL A 1 672 ? -34.023 -15.954 48.384 1.00 90.56 672 VAL A N 1
ATOM 5049 C CA . VAL A 1 672 ? -34.699 -15.438 49.574 1.00 90.56 672 VAL A CA 1
ATOM 5050 C C . VAL A 1 672 ? -34.181 -14.040 49.849 1.00 90.56 672 VAL A C 1
ATOM 5052 O O . VAL A 1 672 ? -32.998 -13.846 50.100 1.00 90.56 672 VAL A O 1
ATOM 5055 N N . VAL A 1 673 ? -35.082 -13.064 49.764 1.00 90.31 673 VAL A N 1
ATOM 5056 C CA . VAL A 1 673 ? -34.764 -11.644 49.880 1.00 90.31 673 VAL A CA 1
ATOM 5057 C C . VAL A 1 673 ? -35.494 -11.045 51.079 1.00 90.31 673 VAL A C 1
ATOM 5059 O O . VAL A 1 673 ? -36.731 -11.087 51.173 1.00 90.31 673 VAL A O 1
ATOM 5062 N N . THR A 1 674 ? -34.730 -10.469 52.004 1.00 87.44 674 THR A N 1
ATOM 5063 C CA . THR A 1 674 ? -35.223 -9.836 53.232 1.00 87.44 674 THR A CA 1
ATOM 5064 C C . THR A 1 674 ? -34.861 -8.355 53.253 1.00 87.44 674 THR A C 1
ATOM 5066 O O . THR A 1 674 ? -33.726 -7.968 53.016 1.00 87.44 674 THR A O 1
ATOM 5069 N N . GLY A 1 675 ? -35.836 -7.486 53.530 1.00 85.06 675 GLY A N 1
ATOM 5070 C CA . GLY A 1 675 ? -35.580 -6.044 53.615 1.00 85.06 675 GLY A CA 1
ATOM 5071 C C . GLY A 1 675 ? -36.838 -5.200 53.798 1.00 85.06 675 GLY A C 1
ATOM 5072 O O . GLY A 1 675 ? -37.963 -5.710 53.893 1.00 85.06 675 GLY A O 1
ATOM 5073 N N . GLU A 1 676 ? -36.667 -3.879 53.867 1.00 82.75 676 GLU A N 1
ATOM 5074 C CA . GLU A 1 676 ? -37.793 -2.951 53.974 1.00 82.75 676 GLU A CA 1
ATOM 5075 C C . GLU A 1 676 ? -38.487 -2.755 52.616 1.00 82.75 676 GLU A C 1
ATOM 5077 O O . GLU A 1 676 ? -38.064 -1.968 51.778 1.00 82.75 676 GLU A O 1
ATOM 5082 N N . CYS A 1 677 ? -39.622 -3.432 52.406 1.00 83.25 677 CYS A N 1
ATOM 5083 C CA . CYS A 1 677 ? -40.475 -3.210 51.236 1.00 83.25 677 CYS A CA 1
ATOM 5084 C C . CYS A 1 677 ? -41.957 -3.039 51.611 1.00 83.25 677 CYS A C 1
ATOM 5086 O O . CYS A 1 677 ? -42.503 -3.741 52.467 1.00 83.25 677 CYS A O 1
ATOM 5088 N N . ARG A 1 678 ? -42.652 -2.097 50.951 1.00 81.31 678 ARG A N 1
ATOM 5089 C CA . ARG A 1 678 ? -44.086 -1.828 51.201 1.00 81.31 678 ARG A CA 1
ATOM 5090 C C . ARG A 1 678 ? -45.020 -2.889 50.615 1.00 81.31 678 ARG A C 1
ATOM 5092 O O . ARG A 1 678 ? -46.106 -3.082 51.156 1.00 81.31 678 ARG A O 1
ATOM 5099 N N . ARG A 1 679 ? -44.649 -3.521 49.496 1.00 86.38 679 ARG A N 1
ATOM 5100 C CA . ARG A 1 679 ? -45.486 -4.487 48.761 1.00 86.38 679 ARG A CA 1
ATOM 5101 C C . ARG A 1 679 ? -44.648 -5.702 48.330 1.00 86.38 679 ARG A C 1
ATOM 5103 O O . ARG A 1 679 ? -44.155 -5.692 47.202 1.00 86.38 679 ARG A O 1
ATOM 5110 N N . PRO A 1 680 ? -44.499 -6.730 49.189 1.00 88.12 680 PRO A N 1
ATOM 5111 C CA . PRO A 1 680 ? -43.638 -7.882 48.913 1.00 88.12 680 PRO A CA 1
ATOM 5112 C C . PRO A 1 680 ? -43.942 -8.592 47.598 1.00 88.12 680 PRO A C 1
ATOM 5114 O O . PRO A 1 680 ? -43.014 -8.859 46.853 1.00 88.12 680 PRO A O 1
ATOM 5117 N N . LEU A 1 681 ? -45.212 -8.815 47.237 1.00 88.88 681 LEU A N 1
ATOM 5118 C CA . LEU A 1 681 ? -45.549 -9.440 45.950 1.00 88.88 681 LEU A CA 1
ATOM 5119 C C . LEU A 1 681 ? -45.107 -8.620 44.733 1.00 88.88 681 LEU A C 1
ATOM 5121 O O . LEU A 1 681 ? -44.722 -9.195 43.718 1.00 88.88 681 LEU A O 1
ATOM 5125 N N . ARG A 1 682 ? -45.136 -7.284 44.815 1.00 87.88 682 ARG A N 1
ATOM 5126 C CA . ARG A 1 682 ? -44.690 -6.430 43.704 1.00 87.88 682 ARG A CA 1
ATOM 5127 C C . ARG A 1 682 ? -43.171 -6.455 43.559 1.00 87.88 682 ARG A C 1
ATOM 5129 O O . ARG A 1 682 ? -42.688 -6.545 42.434 1.00 87.88 682 ARG A O 1
ATOM 5136 N N . GLU A 1 683 ? -42.444 -6.409 44.673 1.00 89.12 683 GLU A N 1
ATOM 5137 C CA . GLU A 1 683 ? -40.984 -6.556 44.658 1.00 89.12 683 GLU A CA 1
ATOM 5138 C C . GLU A 1 683 ? -40.577 -7.957 44.206 1.00 89.12 683 GLU A C 1
ATOM 5140 O O . GLU A 1 683 ? -39.741 -8.085 43.324 1.00 89.12 683 GLU A O 1
ATOM 5145 N N . ALA A 1 684 ? -41.246 -9.005 44.690 1.00 90.44 684 ALA A N 1
ATOM 5146 C CA . ALA A 1 684 ? -40.989 -10.371 44.253 1.00 90.44 684 ALA A CA 1
ATOM 5147 C C . ALA A 1 684 ? -41.233 -10.551 42.752 1.00 90.44 684 ALA A C 1
ATOM 5149 O O . ALA A 1 684 ? -40.469 -11.242 42.088 1.00 90.44 684 ALA A O 1
ATOM 5150 N N . ALA A 1 685 ? -42.270 -9.913 42.198 1.00 89.75 685 ALA A N 1
ATOM 5151 C CA . ALA A 1 685 ? -42.549 -9.943 40.764 1.00 89.75 685 ALA A CA 1
ATOM 5152 C C . ALA A 1 685 ? -41.481 -9.219 39.932 1.00 89.75 685 ALA A C 1
ATOM 5154 O O . ALA A 1 685 ? -41.205 -9.640 38.809 1.00 89.75 685 ALA A O 1
ATOM 5155 N N . ARG A 1 686 ? -40.886 -8.145 40.471 1.00 87.81 686 ARG A N 1
ATOM 5156 C CA . ARG A 1 686 ? -39.709 -7.487 39.885 1.00 87.81 686 ARG A CA 1
ATOM 5157 C C . ARG A 1 686 ? -38.501 -8.429 39.949 1.00 87.81 686 ARG A C 1
ATOM 5159 O O . ARG A 1 686 ? -38.056 -8.893 38.911 1.00 87.81 686 ARG A O 1
ATOM 5166 N N . MET A 1 687 ? -38.108 -8.844 41.150 1.00 90.50 687 MET A N 1
ATOM 5167 C CA . MET A 1 687 ? -36.928 -9.679 41.399 1.00 90.50 687 MET A CA 1
ATOM 5168 C C . MET A 1 687 ? -36.953 -11.009 40.636 1.00 90.50 687 MET A C 1
ATOM 5170 O O . MET A 1 687 ? -35.944 -11.402 40.072 1.00 90.50 687 MET A O 1
ATOM 5174 N N . ILE A 1 688 ? -38.094 -11.708 40.558 1.00 91.50 688 ILE A N 1
ATOM 5175 C CA . ILE A 1 688 ? -38.182 -12.956 39.776 1.00 91.50 688 ILE A CA 1
ATOM 5176 C C . ILE A 1 688 ? -38.009 -12.712 38.278 1.00 91.50 688 ILE A C 1
ATOM 5178 O O . ILE A 1 688 ? -37.539 -13.601 37.576 1.00 91.50 688 ILE A O 1
ATOM 5182 N N . THR A 1 689 ? -38.391 -11.527 37.790 1.00 88.88 689 THR A N 1
ATOM 5183 C CA . THR A 1 689 ? -38.171 -11.139 36.396 1.00 88.88 689 THR A CA 1
ATOM 5184 C C . THR A 1 689 ? -36.686 -10.891 36.154 1.00 88.88 689 THR A C 1
ATOM 5186 O O . THR A 1 689 ? -36.138 -11.441 35.204 1.00 88.88 689 THR A O 1
ATOM 5189 N N . ASP A 1 690 ? -36.039 -10.161 37.062 1.00 86.25 690 ASP A N 1
ATOM 5190 C CA . ASP A 1 690 ? -34.620 -9.804 36.987 1.00 86.25 690 ASP A CA 1
ATOM 5191 C C . ASP A 1 690 ? -33.728 -11.056 37.104 1.00 86.25 690 ASP A C 1
ATOM 5193 O O . ASP A 1 690 ? -32.912 -11.332 36.228 1.00 86.25 690 ASP A O 1
ATOM 5197 N N . PHE A 1 691 ? -33.962 -11.910 38.110 1.00 88.25 691 PHE A N 1
ATOM 5198 C CA . PHE A 1 691 ? -33.236 -13.175 38.270 1.00 88.25 691 PHE A CA 1
ATOM 5199 C C . PHE A 1 691 ? -33.475 -14.150 37.114 1.00 88.25 691 PHE A C 1
ATOM 5201 O O . PHE A 1 691 ? -32.565 -14.880 36.736 1.00 88.25 691 PHE A O 1
ATOM 5208 N N . ALA A 1 692 ? -34.683 -14.205 36.546 1.00 86.00 692 ALA A N 1
ATOM 5209 C CA . ALA A 1 692 ? -34.950 -15.068 35.396 1.00 86.00 692 ALA A CA 1
ATOM 5210 C C . ALA A 1 692 ? -34.312 -14.555 34.099 1.00 86.00 692 ALA A C 1
ATOM 5212 O O . ALA A 1 692 ? -34.003 -15.374 33.240 1.00 86.00 692 ALA A O 1
ATOM 5213 N N . ALA A 1 693 ? -34.094 -13.243 33.955 1.00 80.06 693 ALA A N 1
ATOM 5214 C CA . ALA A 1 693 ? -33.418 -12.678 32.787 1.00 80.06 693 ALA A CA 1
ATOM 5215 C C . ALA A 1 693 ? -31.948 -13.117 32.700 1.00 80.06 693 ALA A C 1
ATOM 5217 O O . ALA A 1 693 ? -31.440 -13.344 31.605 1.00 80.06 693 ALA A O 1
ATOM 5218 N N . VAL A 1 694 ? -31.294 -13.290 33.851 1.00 77.88 694 VAL A N 1
ATOM 5219 C CA . VAL A 1 694 ? -29.877 -13.684 33.945 1.00 77.88 694 VAL A CA 1
ATOM 5220 C C . VAL A 1 694 ? -29.665 -15.174 34.245 1.00 77.88 694 VAL A C 1
ATOM 5222 O O . VAL A 1 694 ? -28.549 -15.683 34.162 1.00 77.88 694 VAL A O 1
ATOM 5225 N N . SER A 1 695 ? -30.722 -15.910 34.596 1.00 77.94 695 SER A N 1
ATOM 5226 C CA . SER A 1 695 ? -30.621 -17.331 34.934 1.00 77.94 695 SER A CA 1
ATOM 5227 C C . SER A 1 695 ? -30.467 -18.205 33.689 1.00 77.94 695 SER A C 1
ATOM 5229 O O . SER A 1 695 ? -31.276 -18.162 32.766 1.00 77.94 695 SER A O 1
ATOM 5231 N N . LYS A 1 696 ? -29.475 -19.104 33.711 1.00 69.62 696 LYS A N 1
ATOM 5232 C CA . LYS A 1 696 ? -29.345 -20.196 32.726 1.00 69.62 696 LYS A CA 1
ATOM 5233 C C . LYS A 1 696 ? -30.332 -21.349 32.989 1.00 69.62 696 LYS A C 1
ATOM 5235 O O . LYS A 1 696 ? -30.414 -22.285 32.196 1.00 69.62 696 LYS A O 1
ATOM 5240 N N . GLN A 1 697 ? -31.069 -21.316 34.104 1.00 70.06 697 GLN A N 1
ATOM 5241 C CA . GLN A 1 697 ? -32.063 -22.330 34.465 1.00 70.06 697 GLN A CA 1
ATOM 5242 C C . GLN A 1 697 ? -33.428 -22.000 33.844 1.00 70.06 697 GLN A C 1
ATOM 5244 O O . GLN A 1 697 ? -33.848 -20.849 33.805 1.00 70.06 697 GLN A O 1
ATOM 5249 N N . GLY A 1 698 ? -34.162 -23.022 33.390 1.00 75.81 698 GLY A N 1
ATOM 5250 C CA . GLY A 1 698 ? -35.466 -22.860 32.726 1.00 75.81 698 GLY A CA 1
ATOM 5251 C C . GLY A 1 698 ? -36.615 -22.373 33.626 1.00 75.81 698 GLY A C 1
ATOM 5252 O O . GLY A 1 698 ? -37.748 -22.235 33.152 1.00 75.81 698 GLY A O 1
ATOM 5253 N N . GLY A 1 699 ? -36.356 -22.132 34.911 1.00 87.06 699 GLY A N 1
ATOM 5254 C CA . GLY A 1 699 ? -37.307 -21.595 35.875 1.00 87.06 699 GLY A CA 1
ATOM 5255 C C . GLY A 1 699 ? -36.606 -20.961 37.074 1.00 87.06 699 GLY A C 1
ATOM 5256 O O . GLY A 1 699 ? -35.486 -21.337 37.409 1.00 87.06 699 GLY A O 1
ATOM 5257 N N . THR A 1 700 ? -37.285 -20.014 37.717 1.00 92.69 700 THR A N 1
ATOM 5258 C CA . THR A 1 700 ? -36.772 -19.222 38.840 1.00 92.69 700 THR A CA 1
ATOM 5259 C C . THR A 1 700 ? -37.821 -19.156 39.944 1.00 92.69 700 THR A C 1
ATOM 5261 O O . THR A 1 700 ? -39.022 -19.070 39.672 1.00 92.69 700 THR A O 1
ATOM 5264 N N . ALA A 1 701 ? -37.371 -19.156 41.197 1.00 92.75 701 ALA A N 1
ATOM 5265 C CA . ALA A 1 701 ? -38.212 -18.924 42.362 1.00 92.75 701 ALA A CA 1
ATOM 5266 C C . ALA A 1 701 ? -37.649 -17.797 43.223 1.00 92.75 701 ALA A C 1
ATOM 5268 O O . ALA A 1 701 ? -36.441 -17.739 43.457 1.00 92.75 701 ALA A O 1
ATOM 5269 N N . VAL A 1 702 ? -38.535 -16.935 43.718 1.00 93.25 702 VAL A N 1
ATOM 5270 C CA . VAL A 1 702 ? -38.166 -15.838 44.617 1.00 93.25 702 VAL A CA 1
ATOM 5271 C C . VAL A 1 702 ? -39.136 -15.777 45.787 1.00 93.25 702 VAL A C 1
ATOM 5273 O O . VAL A 1 702 ? -40.356 -15.779 45.606 1.00 93.25 702 VAL A O 1
ATOM 5276 N N . VAL A 1 703 ? -38.576 -15.682 46.987 1.00 91.50 703 VAL A N 1
ATOM 5277 C CA . VAL A 1 703 ? -39.258 -15.370 48.236 1.00 91.50 703 VAL A CA 1
ATOM 5278 C C . VAL A 1 703 ? -38.850 -13.965 48.648 1.00 91.50 703 VAL A C 1
ATOM 5280 O O . VAL A 1 703 ? -37.675 -13.702 48.871 1.00 91.50 703 VAL A O 1
ATOM 5283 N N . VAL A 1 704 ? -39.819 -13.067 48.792 1.00 90.62 704 VAL A N 1
ATOM 5284 C CA . VAL A 1 704 ? -39.589 -11.740 49.373 1.00 90.62 704 VAL A CA 1
ATOM 5285 C C . VAL A 1 704 ? -40.389 -11.626 50.647 1.00 90.62 704 VAL A C 1
ATOM 5287 O O . VAL A 1 704 ? -41.607 -11.835 50.646 1.00 90.62 704 VAL A O 1
ATOM 5290 N N . SER A 1 705 ? -39.726 -11.258 51.737 1.00 87.06 705 SER A N 1
ATOM 5291 C CA . SER A 1 705 ? -40.400 -11.042 53.012 1.00 87.06 705 SER A CA 1
ATOM 5292 C C . SER A 1 705 ? -40.086 -9.679 53.619 1.00 87.06 705 SER A C 1
ATOM 5294 O O . SER A 1 705 ? -38.993 -9.132 53.489 1.00 87.06 705 SER A O 1
ATOM 5296 N N . ASN A 1 706 ? -41.089 -9.121 54.298 1.00 82.75 706 ASN A N 1
ATOM 5297 C CA . ASN A 1 706 ? -40.941 -7.980 55.196 1.00 82.75 706 ASN A CA 1
ATOM 5298 C C . ASN A 1 706 ? -41.450 -8.361 56.600 1.00 82.75 706 ASN A C 1
ATOM 5300 O O . ASN A 1 706 ? -41.906 -9.479 56.834 1.00 82.75 706 ASN A O 1
ATOM 5304 N N . ARG A 1 707 ? -41.453 -7.413 57.549 1.00 76.50 707 ARG A N 1
ATOM 5305 C CA . ARG A 1 707 ? -41.907 -7.660 58.937 1.00 76.50 707 ARG A CA 1
ATOM 5306 C C . ARG A 1 707 ? -43.374 -8.110 59.086 1.00 76.50 707 ARG A C 1
ATOM 5308 O O . ARG A 1 707 ? -43.771 -8.478 60.186 1.00 76.50 707 ARG A O 1
ATOM 5315 N N . ARG A 1 708 ? -44.216 -8.008 58.050 1.00 76.62 708 ARG A N 1
ATOM 5316 C CA . ARG A 1 708 ? -45.674 -8.243 58.130 1.00 76.62 708 ARG A CA 1
ATOM 5317 C C . ARG A 1 708 ? -46.161 -9.395 57.255 1.00 76.62 708 ARG A C 1
ATOM 5319 O O . ARG A 1 708 ? -47.123 -10.069 57.623 1.00 76.62 708 ARG A O 1
ATOM 5326 N N . THR A 1 709 ? -45.557 -9.576 56.088 1.00 83.12 709 THR A N 1
ATOM 5327 C CA . THR A 1 709 ? -46.050 -10.433 55.009 1.00 83.12 709 THR A CA 1
ATOM 5328 C C . THR A 1 709 ? -44.892 -10.965 54.176 1.00 83.12 709 THR A C 1
ATOM 5330 O O . THR A 1 709 ? -43.858 -10.311 54.047 1.00 83.12 709 THR A O 1
ATOM 5333 N N . MET A 1 710 ? -45.111 -12.118 53.557 1.00 85.94 710 MET A N 1
ATOM 5334 C CA . MET A 1 710 ? -44.181 -12.746 52.632 1.00 85.94 710 MET A CA 1
ATOM 5335 C C . MET A 1 710 ? -44.906 -13.104 51.338 1.00 85.94 710 MET A C 1
ATOM 5337 O O . MET A 1 710 ? -46.093 -13.447 51.369 1.00 85.94 710 MET A O 1
ATOM 5341 N N . ALA A 1 711 ? -44.183 -13.024 50.226 1.00 90.19 711 ALA A N 1
ATOM 5342 C CA . ALA A 1 711 ? -44.624 -13.467 48.917 1.00 90.19 711 ALA A CA 1
ATOM 5343 C C . ALA A 1 711 ? -43.622 -14.481 48.355 1.00 90.19 711 ALA A C 1
ATOM 5345 O O . ALA A 1 711 ? -42.424 -14.216 48.348 1.00 90.19 711 ALA A O 1
ATOM 5346 N N . LEU A 1 712 ? -44.119 -15.623 47.880 1.00 92.00 712 LEU A N 1
ATOM 5347 C CA . LEU A 1 712 ? -43.340 -16.632 47.154 1.00 92.00 712 LEU A CA 1
ATOM 5348 C C . LEU A 1 712 ? -43.873 -16.714 45.727 1.00 92.00 712 LEU A C 1
ATOM 5350 O O . LEU A 1 712 ? -45.076 -16.911 45.540 1.00 92.00 712 LEU A O 1
ATOM 5354 N N . LEU A 1 713 ? -42.990 -16.571 44.742 1.00 94.56 713 LEU A N 1
ATOM 5355 C CA . LEU A 1 713 ? -43.294 -16.648 43.316 1.00 94.56 713 LEU A CA 1
ATOM 5356 C C . LEU A 1 713 ? -42.445 -17.742 42.667 1.00 94.56 713 LEU A C 1
ATOM 5358 O O . LEU A 1 713 ? -41.268 -17.893 42.984 1.00 94.56 713 LEU A O 1
ATOM 5362 N N . LEU A 1 714 ? -43.049 -18.459 41.723 1.00 94.38 714 LEU A N 1
ATOM 5363 C CA . LEU A 1 714 ? -42.434 -19.474 40.874 1.00 94.38 714 LEU A CA 1
ATOM 5364 C C . LEU A 1 714 ? -42.741 -19.136 39.421 1.00 94.38 714 LEU A C 1
ATOM 5366 O O . LEU A 1 714 ? -43.908 -18.923 39.077 1.00 94.38 714 LEU A O 1
ATOM 5370 N N . TRP A 1 715 ? -41.728 -19.121 38.562 1.00 94.44 715 TRP A N 1
ATOM 5371 C CA . TRP A 1 715 ? -41.902 -18.796 37.153 1.00 94.44 715 TRP A CA 1
ATOM 5372 C C . TRP A 1 715 ? -41.024 -19.676 36.266 1.00 94.44 715 TRP A C 1
ATOM 5374 O O . TRP A 1 715 ? -39.814 -19.733 36.441 1.00 94.44 715 TRP A O 1
ATOM 5384 N N . SER A 1 716 ? -41.637 -20.351 35.290 1.00 92.56 716 SER A N 1
ATOM 5385 C CA . SER A 1 716 ? -40.931 -21.111 34.252 1.00 92.56 716 SER A CA 1
ATOM 5386 C C . SER A 1 716 ? -41.702 -21.050 32.935 1.00 92.56 716 SER A C 1
ATOM 5388 O O . SER A 1 716 ? -42.879 -21.436 32.852 1.00 92.56 716 SER A O 1
ATOM 5390 N N . GLY A 1 717 ? -41.038 -20.552 31.889 1.00 87.12 717 GLY A N 1
ATOM 5391 C CA . GLY A 1 717 ? -41.632 -20.322 30.576 1.00 87.12 717 GLY A CA 1
ATOM 5392 C C . GLY A 1 717 ? -42.880 -19.441 30.670 1.00 87.12 717 GLY A C 1
ATOM 5393 O O . GLY A 1 717 ? -42.818 -18.266 31.019 1.00 87.12 717 GLY A O 1
ATOM 5394 N N . ARG A 1 718 ? -44.048 -20.018 30.376 1.00 89.75 718 ARG A N 1
ATOM 5395 C CA . ARG A 1 718 ? -45.336 -19.303 30.419 1.00 89.75 718 ARG A CA 1
ATOM 5396 C C . ARG A 1 718 ? -46.111 -19.505 31.721 1.00 89.75 718 ARG A C 1
ATOM 5398 O O . ARG A 1 718 ? -47.143 -18.876 31.901 1.00 89.75 718 ARG A O 1
ATOM 5405 N N . SER A 1 719 ? -45.649 -20.370 32.620 1.00 91.81 719 SER A N 1
ATOM 5406 C CA . SER A 1 719 ? -46.361 -20.713 33.856 1.00 91.81 719 SER A CA 1
ATOM 5407 C C . SER A 1 719 ? -45.850 -19.881 35.028 1.00 91.81 719 SER A C 1
ATOM 5409 O O . SER A 1 719 ? -44.667 -19.957 35.349 1.00 91.81 719 SER A O 1
ATOM 5411 N N . LEU A 1 720 ? -46.737 -19.129 35.679 1.00 93.81 720 LEU A N 1
ATOM 5412 C CA . LEU A 1 720 ? -46.451 -18.341 36.881 1.00 93.81 720 LEU A CA 1
ATOM 5413 C C . LEU A 1 720 ? -47.377 -18.803 38.008 1.00 93.81 720 LEU A C 1
ATOM 5415 O O . LEU A 1 720 ? -48.593 -18.844 37.818 1.00 93.81 720 LEU A O 1
ATOM 5419 N N . ALA A 1 721 ? -46.827 -19.104 39.180 1.00 93.25 721 ALA A N 1
ATOM 5420 C CA . ALA A 1 721 ? -47.610 -19.345 40.386 1.00 93.25 721 ALA A CA 1
ATOM 5421 C C . ALA A 1 721 ? -47.050 -18.536 41.547 1.00 93.25 721 ALA A C 1
ATOM 5423 O O . ALA A 1 721 ? -45.838 -18.400 41.684 1.00 93.25 721 ALA A O 1
ATOM 5424 N N . PHE A 1 722 ? -47.922 -18.010 42.401 1.00 92.75 722 PHE A N 1
ATOM 5425 C CA . PHE A 1 722 ? -47.476 -17.310 43.597 1.00 92.75 722 PHE A CA 1
ATOM 5426 C C . PHE A 1 722 ? -48.444 -17.443 44.763 1.00 92.75 722 PHE A C 1
ATOM 5428 O O . PHE A 1 722 ? -49.619 -17.777 44.588 1.00 92.75 722 PHE A O 1
ATOM 5435 N N . THR A 1 723 ? -47.942 -17.149 45.958 1.00 89.75 723 THR A N 1
ATOM 5436 C CA . THR A 1 723 ? -48.721 -17.053 47.191 1.00 89.75 723 THR A CA 1
ATOM 5437 C C . THR A 1 723 ? -48.293 -15.819 47.983 1.00 89.75 723 THR A C 1
ATOM 5439 O O . THR A 1 723 ? -47.105 -15.555 48.137 1.00 89.75 723 THR A O 1
ATOM 5442 N N . GLU A 1 724 ? -49.267 -15.064 48.490 1.00 86.31 724 GLU A N 1
ATOM 5443 C CA . GLU A 1 724 ? -49.085 -13.917 49.390 1.00 86.31 724 GLU A CA 1
ATOM 5444 C C . GLU A 1 724 ? -50.289 -13.848 50.352 1.00 86.31 724 GLU A C 1
ATOM 5446 O O . GLU A 1 724 ? -51.409 -14.218 49.988 1.00 86.31 724 GLU A O 1
ATOM 5451 N N . GLY A 1 725 ? -50.077 -13.351 51.574 1.00 73.12 725 GLY A N 1
ATOM 5452 C CA . GLY A 1 725 ? -51.149 -12.987 52.509 1.00 73.12 725 GLY A CA 1
ATOM 5453 C C . GLY A 1 725 ? -51.422 -13.995 53.633 1.00 73.12 725 GLY A C 1
ATOM 5454 O O . GLY A 1 725 ? -50.729 -14.997 53.791 1.00 73.12 725 GLY A O 1
ATOM 5455 N N . LYS A 1 726 ? -52.438 -13.691 54.456 1.00 72.38 726 LYS A N 1
ATOM 5456 C CA . LYS A 1 726 ? -52.902 -14.520 55.584 1.00 72.38 726 LYS A CA 1
ATOM 5457 C C . LYS A 1 726 ? -54.433 -14.712 55.482 1.00 72.38 726 LYS A C 1
ATOM 5459 O O . LYS A 1 726 ? -55.147 -13.731 55.686 1.00 72.38 726 LYS A O 1
ATOM 5464 N N . PRO A 1 727 ? -54.962 -15.922 55.190 1.00 76.19 727 PRO A N 1
ATOM 5465 C CA . PRO A 1 727 ? -54.244 -17.175 54.942 1.00 76.19 727 PRO A CA 1
ATOM 5466 C C . PRO A 1 727 ? -53.628 -17.245 53.525 1.00 76.19 727 PRO A C 1
ATOM 5468 O O . PRO A 1 727 ? -54.229 -16.737 52.577 1.00 76.19 727 PRO A O 1
ATOM 5471 N N . PRO A 1 728 ? -52.466 -17.901 53.358 1.00 80.06 728 PRO A N 1
ATOM 5472 C CA . PRO A 1 728 ? -51.811 -18.055 52.059 1.00 80.06 728 PRO A CA 1
ATOM 5473 C C . PRO A 1 728 ? -52.604 -18.984 51.122 1.00 80.06 728 PRO A C 1
ATOM 5475 O O . PRO A 1 728 ? -53.075 -20.055 51.522 1.00 80.06 728 PRO A O 1
ATOM 5478 N N . THR A 1 729 ? -52.748 -18.577 49.859 1.00 88.50 729 THR A N 1
ATOM 5479 C CA . THR A 1 729 ? -53.371 -19.373 48.788 1.00 88.50 729 THR A CA 1
ATOM 5480 C C . THR A 1 729 ? -52.539 -19.283 47.518 1.00 88.50 729 THR A C 1
ATOM 5482 O O . THR A 1 729 ? -51.997 -18.225 47.203 1.00 88.50 729 THR A O 1
ATOM 5485 N N . TRP A 1 730 ? -52.466 -20.388 46.782 1.00 91.00 730 TRP A N 1
ATOM 5486 C CA . TRP A 1 730 ? -51.815 -20.442 45.480 1.00 91.00 730 TRP A CA 1
ATOM 5487 C C . TRP A 1 730 ? -52.694 -19.801 44.421 1.00 91.00 730 TRP A C 1
ATOM 5489 O O . TRP A 1 730 ? -53.875 -20.136 44.318 1.00 91.00 730 TRP A O 1
ATOM 5499 N N . ARG A 1 731 ? -52.101 -18.920 43.619 1.00 91.81 731 ARG A N 1
ATOM 5500 C CA . ARG A 1 731 ? -52.696 -18.358 42.407 1.00 91.81 731 ARG A CA 1
ATOM 5501 C C . ARG A 1 731 ? -51.816 -18.694 41.216 1.00 91.81 731 ARG A C 1
ATOM 5503 O O . ARG A 1 731 ? -50.639 -18.342 41.226 1.00 91.81 731 ARG A O 1
ATOM 5510 N N . SER A 1 732 ? -52.397 -19.323 40.199 1.00 91.69 732 SER A N 1
ATOM 5511 C CA . SER A 1 732 ? -51.680 -19.727 38.985 1.00 91.69 732 SER A CA 1
ATOM 5512 C C . SER A 1 732 ? -52.156 -18.955 37.755 1.00 91.69 732 SER A C 1
ATOM 5514 O O . SER A 1 732 ? -53.349 -18.669 37.598 1.00 91.69 732 SER A O 1
ATOM 5516 N N . TYR A 1 733 ? -51.213 -18.653 36.863 1.00 90.31 733 TYR A N 1
ATOM 5517 C CA . TYR A 1 733 ? -51.413 -17.925 35.614 1.00 90.31 733 TYR A CA 1
ATOM 5518 C C . TYR A 1 733 ? -50.627 -18.574 34.469 1.00 90.31 733 TYR A C 1
ATOM 5520 O O . TYR A 1 733 ? -49.536 -19.113 34.660 1.00 90.31 733 TYR A O 1
ATOM 5528 N N . GLN A 1 734 ? -51.180 -18.464 33.260 1.00 89.44 734 GLN A N 1
ATOM 5529 C CA . GLN A 1 734 ? -50.470 -18.721 32.009 1.00 89.44 734 GLN A CA 1
ATOM 5530 C C . GLN A 1 734 ? -50.251 -17.387 31.295 1.00 89.44 734 GLN A C 1
ATOM 5532 O O . GLN A 1 734 ? -51.204 -16.751 30.846 1.00 89.44 734 GLN A O 1
ATOM 5537 N N . LEU A 1 735 ? -48.998 -16.949 31.220 1.00 86.06 735 LEU A N 1
ATOM 5538 C CA . LEU A 1 735 ? -48.593 -15.687 30.615 1.00 86.06 735 LEU A CA 1
ATOM 5539 C C . LEU A 1 735 ? -48.666 -15.759 29.080 1.00 86.06 735 LEU A C 1
ATOM 5541 O O . LEU A 1 735 ? -48.432 -16.803 28.454 1.00 86.06 735 LEU A O 1
ATOM 5545 N N . SER A 1 736 ? -48.985 -14.629 28.446 1.00 79.56 736 SER A N 1
ATOM 5546 C CA . SER A 1 736 ? -48.746 -14.420 27.014 1.00 79.56 736 SER A CA 1
ATOM 5547 C C . SER A 1 736 ? -47.245 -14.299 26.742 1.00 79.56 736 SER A C 1
ATOM 5549 O O . SER A 1 736 ? -46.513 -13.848 27.613 1.00 79.56 736 SER A O 1
ATOM 5551 N N . GLY A 1 737 ? -46.784 -14.622 25.528 1.00 68.94 737 GLY A N 1
ATOM 5552 C CA . GLY A 1 737 ? -45.349 -14.595 25.185 1.00 68.94 737 GLY A CA 1
ATOM 5553 C C . GLY A 1 737 ? -44.641 -13.238 25.357 1.00 68.94 737 GLY A C 1
ATOM 5554 O O . GLY A 1 737 ? -43.422 -13.206 25.356 1.00 68.94 737 GLY A O 1
ATOM 5555 N N . LEU A 1 738 ? -45.391 -12.143 25.527 1.00 71.00 738 LEU A N 1
ATOM 5556 C CA . LEU A 1 738 ? -44.875 -10.786 25.758 1.00 71.00 738 LEU A CA 1
ATOM 5557 C C . LEU A 1 738 ? -45.054 -10.284 27.208 1.00 71.00 738 LEU A C 1
ATOM 5559 O O . LEU A 1 738 ? -44.719 -9.140 27.492 1.00 71.00 738 LEU A O 1
ATOM 5563 N N . SER A 1 739 ? -45.627 -11.082 28.118 1.00 81.81 739 SER A N 1
ATOM 5564 C CA . SER A 1 739 ? -45.908 -10.654 29.500 1.00 81.81 739 SER A CA 1
ATOM 5565 C C . SER A 1 739 ? -44.915 -11.274 30.475 1.00 81.81 739 SER A C 1
ATOM 5567 O O . SER A 1 739 ? -44.748 -12.490 30.485 1.00 81.81 739 SER A O 1
ATOM 5569 N N . THR A 1 740 ? -44.338 -10.457 31.357 1.00 87.19 740 THR A N 1
ATOM 5570 C CA . THR A 1 740 ? -43.509 -10.909 32.486 1.00 87.19 740 THR A CA 1
ATOM 5571 C C . THR A 1 740 ? -44.316 -10.902 33.791 1.00 87.19 740 THR A C 1
ATOM 5573 O O . THR A 1 740 ? -45.378 -10.262 33.853 1.00 87.19 740 THR A O 1
ATOM 5576 N N . PRO A 1 741 ? -43.847 -11.579 34.858 1.00 88.44 741 PRO A N 1
ATOM 5577 C CA . PRO A 1 741 ? -44.435 -11.451 36.189 1.00 88.44 741 PRO A CA 1
ATOM 5578 C C . PRO A 1 741 ? -44.500 -9.994 36.655 1.00 88.44 741 PRO A C 1
ATOM 5580 O O . PRO A 1 741 ? -45.531 -9.571 37.182 1.00 88.44 741 PRO A O 1
ATOM 5583 N N . HIS A 1 742 ? -43.452 -9.204 36.389 1.00 88.75 742 HIS A N 1
ATOM 5584 C CA . HIS A 1 742 ? -43.434 -7.780 36.710 1.00 88.75 742 HIS A CA 1
ATOM 5585 C C . HIS A 1 742 ? -44.533 -6.999 35.976 1.00 88.75 742 HIS A C 1
ATOM 5587 O O . HIS A 1 742 ? -45.251 -6.229 36.609 1.00 88.75 742 HIS A O 1
ATOM 5593 N N . SER A 1 743 ? -44.735 -7.224 34.672 1.00 85.69 743 SER A N 1
ATOM 5594 C CA . SER A 1 743 ? -45.795 -6.547 33.910 1.00 85.69 743 SER A CA 1
ATOM 5595 C C . SER A 1 743 ? -47.203 -6.937 34.375 1.00 85.69 743 SER A C 1
ATOM 5597 O O . SER A 1 743 ? -48.085 -6.082 34.425 1.00 85.69 743 SER A O 1
ATOM 5599 N N . LEU A 1 744 ? -47.418 -8.206 34.750 1.00 85.44 744 LEU A N 1
ATOM 5600 C CA . LEU A 1 744 ? -48.723 -8.703 35.202 1.00 85.44 744 LEU A CA 1
ATOM 5601 C C . LEU A 1 744 ? -49.102 -8.173 36.594 1.00 85.44 744 LEU A C 1
ATOM 5603 O O . LEU A 1 744 ? -50.250 -7.808 36.832 1.00 85.44 744 LEU A O 1
ATOM 5607 N N . ILE A 1 745 ? -48.153 -8.175 37.532 1.00 85.31 745 ILE A N 1
ATOM 5608 C CA . ILE A 1 745 ? -48.394 -7.871 38.953 1.00 85.31 745 ILE A CA 1
ATOM 5609 C C . ILE A 1 745 ? -48.128 -6.389 39.266 1.00 85.31 745 ILE A C 1
ATOM 5611 O O . ILE A 1 745 ? -48.755 -5.813 40.157 1.00 85.31 745 ILE A O 1
ATOM 5615 N N . GLY A 1 746 ? -47.194 -5.764 38.545 1.00 67.69 746 GLY A N 1
ATOM 5616 C CA . GLY A 1 746 ? -46.738 -4.388 38.749 1.00 67.69 746 GLY A CA 1
ATOM 5617 C C . GLY A 1 746 ? -47.567 -3.311 38.045 1.00 67.69 746 GLY A C 1
ATOM 5618 O O . GLY A 1 746 ? -47.330 -2.127 38.299 1.00 67.69 746 GLY A O 1
ATOM 5619 N N . GLY A 1 747 ? -48.533 -3.689 37.200 1.00 65.69 747 GLY A N 1
ATOM 5620 C CA . GLY A 1 747 ? -49.426 -2.761 36.501 1.00 65.69 747 GLY A CA 1
ATOM 5621 C C . GLY A 1 747 ? -50.288 -1.900 37.436 1.00 65.69 747 GLY A C 1
ATOM 5622 O O . GLY A 1 747 ? -50.564 -2.258 38.584 1.00 65.69 747 GLY A O 1
ATOM 5623 N N . SER A 1 748 ? -50.740 -0.744 36.939 1.00 57.59 748 SER A N 1
ATOM 5624 C CA . SER A 1 748 ? -51.601 0.197 37.679 1.00 57.59 748 SER A CA 1
ATOM 5625 C C . SER A 1 748 ? -52.976 -0.380 38.042 1.00 57.59 748 SER A C 1
ATOM 5627 O O . SER A 1 748 ? -53.584 0.078 39.008 1.00 57.59 748 SER A O 1
ATOM 5629 N N . GLU A 1 749 ? -53.440 -1.403 37.319 1.00 60.34 749 GLU A N 1
ATOM 5630 C CA . GLU A 1 749 ? -54.741 -2.060 37.520 1.00 60.34 749 GLU A CA 1
ATOM 5631 C C . GLU A 1 749 ? -54.746 -3.117 38.643 1.00 60.34 749 GLU A C 1
ATOM 5633 O O . GLU A 1 749 ? -55.805 -3.618 39.023 1.00 60.34 749 GLU A O 1
ATOM 5638 N N . GLY A 1 750 ? -53.583 -3.423 39.233 1.00 66.75 750 GLY A N 1
ATOM 5639 C CA . GLY A 1 750 ? -53.445 -4.460 40.256 1.00 66.75 750 GLY A CA 1
ATOM 5640 C C . GLY A 1 750 ? -53.460 -5.885 39.690 1.00 66.75 750 GLY A C 1
ATOM 5641 O O . GLY A 1 750 ? -53.530 -6.104 38.486 1.00 66.75 750 GLY A O 1
ATOM 5642 N N . VAL A 1 751 ? -53.350 -6.877 40.579 1.00 78.81 751 VAL A N 1
ATOM 5643 C CA . VAL A 1 751 ? -53.234 -8.296 40.201 1.00 78.81 751 VAL A CA 1
ATOM 5644 C C . VAL A 1 751 ? -54.526 -8.783 39.519 1.00 78.81 751 VAL A C 1
ATOM 5646 O O . VAL A 1 751 ? -55.574 -8.787 40.176 1.00 78.81 751 VAL A O 1
ATOM 5649 N N . PRO A 1 752 ? -54.478 -9.268 38.262 1.00 78.69 752 PRO A N 1
ATOM 5650 C CA . PRO A 1 752 ? -55.662 -9.741 37.548 1.00 78.69 752 PRO A CA 1
ATOM 5651 C C . PRO A 1 752 ? -56.339 -10.917 38.254 1.00 78.69 752 PRO A C 1
ATOM 5653 O O . PRO A 1 752 ? -55.675 -11.785 38.824 1.00 78.69 752 PRO A O 1
ATOM 5656 N N . SER A 1 753 ? -57.669 -10.994 38.195 1.00 76.31 753 SER A N 1
ATOM 5657 C CA . SER A 1 753 ? -58.397 -12.130 38.776 1.00 76.31 753 SER A CA 1
ATOM 5658 C C . SER A 1 753 ? -58.096 -13.440 38.028 1.00 76.31 753 SER A C 1
ATOM 5660 O O . SER A 1 753 ? -58.090 -13.476 36.800 1.00 76.31 753 SER A O 1
ATOM 5662 N N . THR A 1 754 ? -57.852 -14.527 38.769 1.00 80.62 754 THR A N 1
ATOM 5663 C CA . THR A 1 754 ? -57.705 -15.891 38.230 1.00 80.62 754 THR A CA 1
ATOM 5664 C C . THR A 1 754 ? -58.748 -16.811 38.853 1.00 80.62 754 THR A C 1
ATOM 5666 O O . THR A 1 754 ? -59.145 -16.625 40.005 1.00 80.62 754 THR A O 1
ATOM 5669 N N . LYS A 1 755 ? -59.203 -17.809 38.089 1.00 79.31 755 LYS A N 1
ATOM 5670 C CA . LYS A 1 755 ? -60.081 -18.874 38.598 1.00 79.31 755 LYS A CA 1
ATOM 5671 C C . LYS A 1 755 ? -59.296 -20.013 39.255 1.00 79.31 755 LYS A C 1
ATOM 5673 O O . LYS A 1 755 ? -59.901 -20.816 39.959 1.00 79.31 755 LYS A O 1
ATOM 5678 N N . ASP A 1 756 ? -57.978 -20.085 39.052 1.00 85.50 756 ASP A N 1
ATOM 5679 C CA . ASP A 1 756 ? -57.130 -21.124 39.644 1.00 85.50 756 ASP A CA 1
ATOM 5680 C C . ASP A 1 756 ? -56.534 -20.645 40.972 1.00 85.50 756 ASP A C 1
ATOM 5682 O O . ASP A 1 756 ? -55.381 -20.216 41.051 1.00 85.50 756 ASP A O 1
ATOM 5686 N N . ILE A 1 757 ? -57.380 -20.663 42.007 1.00 87.75 757 ILE A N 1
ATOM 5687 C CA . ILE A 1 757 ? -57.008 -20.358 43.392 1.00 87.75 757 ILE A CA 1
ATOM 5688 C C . ILE A 1 757 ? -57.104 -21.644 44.215 1.00 87.75 757 ILE A C 1
ATOM 5690 O O . ILE A 1 757 ? -58.173 -22.255 44.301 1.00 87.75 757 ILE A O 1
ATOM 5694 N N . ARG A 1 758 ? -56.002 -22.063 44.841 1.00 87.88 758 ARG A N 1
ATOM 5695 C CA . ARG A 1 758 ? -55.911 -23.311 45.618 1.00 87.88 758 ARG A CA 1
ATOM 5696 C C . ARG A 1 758 ? -55.400 -23.046 47.037 1.00 87.88 758 ARG A C 1
ATOM 5698 O O . ARG A 1 758 ? -54.698 -22.070 47.286 1.00 87.88 758 ARG A O 1
ATOM 5705 N N . LYS A 1 759 ? -55.757 -23.912 47.993 1.00 84.94 759 LYS A N 1
ATOM 5706 C CA . LYS A 1 759 ? -55.219 -23.848 49.367 1.00 84.94 759 LYS A CA 1
ATOM 5707 C C . LYS A 1 759 ? -53.703 -24.088 49.352 1.00 84.94 759 LYS A C 1
ATOM 5709 O O . LYS A 1 759 ? -53.220 -24.793 48.473 1.00 84.94 759 LYS A O 1
ATOM 5714 N N . LEU A 1 760 ? -52.978 -23.536 50.332 1.00 82.31 760 LEU A N 1
ATOM 5715 C CA . LEU A 1 760 ? -51.528 -23.740 50.461 1.00 82.31 760 LEU A CA 1
ATOM 5716 C C . LEU A 1 760 ? -51.164 -25.229 50.596 1.00 82.31 760 LEU A C 1
ATOM 5718 O O . LEU A 1 760 ? -50.230 -25.695 49.949 1.00 82.31 760 LEU A O 1
ATOM 5722 N N . LEU A 1 761 ? -51.924 -25.959 51.422 1.00 82.12 761 LEU A N 1
ATOM 5723 C CA . LEU A 1 761 ? -51.789 -27.399 51.629 1.00 82.12 761 LEU A CA 1
ATOM 5724 C C . LEU A 1 761 ? -53.150 -28.105 51.474 1.00 82.12 761 LEU A C 1
ATOM 5726 O O . LEU A 1 761 ? -54.170 -27.553 51.913 1.00 82.12 761 LEU A O 1
ATOM 5730 N N . PRO A 1 762 ? -53.185 -29.326 50.902 1.00 83.44 762 PRO A N 1
ATOM 5731 C CA . PRO A 1 762 ? -52.071 -30.042 50.257 1.00 83.44 762 PRO A CA 1
ATOM 5732 C C . PRO A 1 762 ? -51.584 -29.347 48.968 1.00 83.44 762 PRO A C 1
ATOM 5734 O O . PRO A 1 762 ? -52.354 -28.631 48.329 1.00 83.44 762 PRO A O 1
ATOM 5737 N N . LEU A 1 763 ? -50.306 -29.534 48.611 1.00 84.31 763 LEU A N 1
ATOM 5738 C CA . LEU A 1 763 ? -49.662 -28.828 47.495 1.00 84.31 763 LEU A CA 1
ATOM 5739 C C . LEU A 1 763 ? -50.308 -29.219 46.146 1.00 84.31 763 LEU A C 1
ATOM 5741 O O . LEU A 1 763 ? -50.280 -30.410 45.818 1.00 84.31 763 LEU A O 1
ATOM 5745 N N . PRO A 1 764 ? -50.859 -28.271 45.357 1.00 89.88 764 PRO A N 1
ATOM 5746 C CA . PRO A 1 764 ? -51.452 -28.567 44.049 1.00 89.88 764 PRO A CA 1
ATOM 5747 C C . PRO A 1 764 ? -50.431 -29.158 43.069 1.00 89.88 764 PRO A C 1
ATOM 5749 O O . PRO A 1 764 ? -49.294 -28.690 43.023 1.00 89.88 764 PRO A O 1
ATOM 5752 N N . ASP A 1 765 ? -50.837 -30.129 42.245 1.00 87.88 765 ASP A N 1
ATOM 5753 C CA . ASP A 1 765 ? -49.928 -30.801 41.298 1.00 87.88 765 ASP A CA 1
ATOM 5754 C C . ASP A 1 765 ? -49.305 -29.817 40.294 1.00 87.88 765 ASP A C 1
ATOM 5756 O O . ASP A 1 765 ? -48.101 -29.851 40.070 1.00 87.88 765 ASP A O 1
ATOM 5760 N N . SER A 1 766 ? -50.080 -28.842 39.804 1.00 88.62 766 SER A N 1
ATOM 5761 C CA . SER A 1 766 ? -49.585 -27.793 38.898 1.00 88.62 766 SER A CA 1
ATOM 5762 C C . SER A 1 766 ? -48.504 -26.899 39.516 1.00 88.62 766 SER A C 1
ATOM 5764 O O . SER A 1 766 ? -47.621 -26.412 38.812 1.00 88.62 766 SER A O 1
ATOM 5766 N N . VAL A 1 767 ? -48.553 -26.685 40.834 1.00 91.00 767 VAL A N 1
ATOM 5767 C CA . VAL A 1 767 ? -47.528 -25.936 41.574 1.00 91.00 767 VAL A CA 1
ATOM 5768 C C . VAL A 1 767 ? -46.316 -26.825 41.843 1.00 91.00 767 VAL A C 1
ATOM 5770 O O . VAL A 1 767 ? -45.194 -26.341 41.745 1.00 91.00 767 VAL A O 1
ATOM 5773 N N . ARG A 1 768 ? -46.521 -28.120 42.124 1.00 91.00 768 ARG A N 1
ATOM 5774 C CA . ARG A 1 768 ? -45.439 -29.101 42.314 1.00 91.00 768 ARG A CA 1
ATOM 5775 C C . ARG A 1 768 ? -44.589 -29.252 41.051 1.00 91.00 768 ARG A C 1
ATOM 5777 O O . ARG A 1 768 ? -43.377 -29.112 41.117 1.00 91.00 768 ARG A O 1
ATOM 5784 N N . GLU A 1 769 ? -45.227 -29.428 39.899 1.00 90.75 769 GLU A N 1
ATOM 5785 C CA . GLU A 1 769 ? -44.540 -29.518 38.602 1.00 90.75 769 GLU A CA 1
ATOM 5786 C C . GLU A 1 769 ? -43.791 -28.222 38.251 1.00 90.75 769 GLU A C 1
ATOM 5788 O O . GLU A 1 769 ? -42.728 -28.241 37.630 1.00 90.75 769 GLU A O 1
ATOM 5793 N N . LEU A 1 770 ? -44.339 -27.061 38.625 1.00 91.75 770 LEU A N 1
ATOM 5794 C CA . LEU A 1 770 ? -43.657 -25.782 38.430 1.00 91.75 770 LEU A CA 1
ATOM 5795 C C . LEU A 1 770 ? -42.460 -25.621 39.380 1.00 91.75 770 LEU A C 1
ATOM 5797 O O . LEU A 1 770 ? -41.427 -25.114 38.951 1.00 91.75 770 LEU A O 1
ATOM 5801 N N . ALA A 1 771 ? -42.576 -26.084 40.626 1.00 90.81 771 ALA A N 1
ATOM 5802 C CA . ALA A 1 771 ? -41.491 -26.121 41.606 1.00 90.81 771 ALA A CA 1
ATOM 5803 C C . ALA A 1 771 ? -40.296 -26.935 41.101 1.00 90.81 771 ALA A C 1
ATOM 5805 O O . ALA A 1 771 ? -39.165 -26.456 41.122 1.00 90.81 771 ALA A O 1
ATOM 5806 N N . GLU A 1 772 ? -40.572 -28.137 40.587 1.00 90.06 772 GLU A N 1
ATOM 5807 C CA . GLU A 1 772 ? -39.569 -29.041 40.023 1.00 90.06 772 GLU A CA 1
ATOM 5808 C C . GLU A 1 772 ? -38.851 -28.395 38.833 1.00 90.06 772 GLU A C 1
ATOM 5810 O O . GLU A 1 772 ? -37.625 -28.428 38.762 1.00 90.06 772 GLU A O 1
ATOM 5815 N N . ARG A 1 773 ? -39.588 -27.713 37.943 1.00 90.50 773 ARG A N 1
ATOM 5816 C CA . ARG A 1 773 ? -38.993 -26.952 36.829 1.00 90.50 773 ARG A CA 1
ATOM 5817 C C . ARG A 1 773 ? -38.139 -25.764 37.275 1.00 90.50 773 ARG A C 1
ATOM 5819 O O . ARG A 1 773 ? -37.236 -25.379 36.540 1.00 90.50 773 ARG A O 1
ATOM 5826 N N . CYS A 1 774 ? -38.425 -25.185 38.439 1.00 89.62 774 CYS A N 1
ATOM 5827 C CA . CYS A 1 774 ? -37.602 -24.133 39.041 1.00 89.62 774 CYS A CA 1
ATOM 5828 C C . CYS A 1 774 ? -36.444 -24.701 39.884 1.00 89.62 774 CYS A C 1
ATOM 5830 O O . CYS A 1 774 ? -35.643 -23.924 40.389 1.00 89.62 774 CYS A O 1
ATOM 5832 N N . GLY A 1 775 ? -36.354 -26.027 40.058 1.00 87.44 775 GLY A N 1
ATOM 5833 C CA . GLY A 1 775 ? -35.315 -26.674 40.861 1.00 87.44 775 GLY A CA 1
ATOM 5834 C C . GLY A 1 775 ? -35.457 -26.453 42.370 1.00 87.44 775 GLY A C 1
ATOM 5835 O O . GLY A 1 775 ? -34.446 -26.378 43.062 1.00 87.44 775 GLY A O 1
ATOM 5836 N N . VAL A 1 776 ? -36.689 -26.318 42.876 1.00 89.00 776 VAL A N 1
ATOM 5837 C CA . VAL A 1 776 ? -36.958 -25.873 44.253 1.00 89.00 776 VAL A CA 1
ATOM 5838 C C . VAL A 1 776 ? -37.651 -26.934 45.105 1.00 89.00 776 VAL A C 1
ATOM 5840 O O . VAL A 1 776 ? -38.691 -27.468 44.713 1.00 89.00 776 VAL A O 1
ATOM 5843 N N . ASP A 1 777 ? -37.144 -27.169 46.322 1.00 85.75 777 ASP A N 1
ATOM 5844 C CA . ASP A 1 777 ? -37.817 -27.996 47.338 1.00 85.75 777 ASP A CA 1
ATOM 5845 C C . ASP A 1 777 ? -38.867 -27.171 48.100 1.00 85.75 777 ASP A C 1
ATOM 5847 O O . ASP A 1 777 ? -38.632 -26.596 49.170 1.00 85.75 777 ASP A O 1
ATOM 5851 N N . LEU A 1 778 ? -40.064 -27.091 47.513 1.00 84.50 778 LEU A N 1
ATOM 5852 C CA . LEU A 1 778 ? -41.160 -26.300 48.066 1.00 84.50 778 LEU A CA 1
ATOM 5853 C C . LEU A 1 778 ? -41.615 -26.727 49.475 1.00 84.50 778 LEU A C 1
ATOM 5855 O O . LEU A 1 778 ? -41.886 -25.842 50.288 1.00 84.50 778 LEU A O 1
ATOM 5859 N N . PRO A 1 779 ? -41.742 -28.029 49.801 1.00 81.50 779 PRO A N 1
ATOM 5860 C CA . PRO A 1 779 ? -42.015 -28.477 51.165 1.00 81.50 779 PRO A CA 1
ATOM 5861 C C . PRO A 1 779 ? -41.025 -27.938 52.206 1.00 81.50 779 PRO A C 1
ATOM 5863 O O . PRO A 1 779 ? -41.470 -27.469 53.258 1.00 81.50 779 PRO A O 1
ATOM 5866 N N . SER A 1 780 ? -39.720 -27.949 51.909 1.00 78.94 780 SER A N 1
ATOM 5867 C CA . SER A 1 780 ? -38.694 -27.396 52.806 1.00 78.94 780 SER A CA 1
ATOM 5868 C C . SER A 1 780 ? -38.885 -25.887 53.010 1.00 78.94 780 SER A C 1
ATOM 5870 O O . SER A 1 780 ? -39.019 -25.436 54.153 1.00 78.94 780 SER A O 1
ATOM 5872 N N . LEU A 1 781 ? -39.046 -25.123 51.923 1.00 77.94 781 LEU A N 1
ATOM 5873 C CA . LEU A 1 781 ? -39.282 -23.670 51.960 1.00 77.94 781 LEU A CA 1
ATOM 5874 C C . LEU A 1 781 ? -40.572 -23.281 52.694 1.00 77.94 781 LEU A C 1
ATOM 5876 O O . LEU A 1 781 ? -40.577 -22.359 53.511 1.00 77.94 781 LEU A O 1
ATOM 5880 N N . ILE A 1 782 ? -41.671 -24.009 52.464 1.00 77.75 782 ILE A N 1
ATOM 5881 C CA . ILE A 1 782 ? -42.930 -23.776 53.184 1.00 77.75 782 ILE A CA 1
ATOM 5882 C C . ILE A 1 782 ? -42.748 -24.070 54.682 1.00 77.75 782 ILE A C 1
ATOM 5884 O O . ILE A 1 782 ? -43.251 -23.326 55.524 1.00 77.75 782 ILE A O 1
ATOM 5888 N N . SER A 1 783 ? -42.028 -25.135 55.041 1.00 68.88 783 SER A N 1
ATOM 5889 C CA . SER A 1 783 ? -41.859 -25.534 56.443 1.00 68.88 783 SER A CA 1
ATOM 5890 C C . SER A 1 783 ? -40.992 -24.572 57.265 1.00 68.88 783 SER A C 1
ATOM 5892 O O . SER A 1 783 ? -41.283 -24.362 58.442 1.00 68.88 783 SER A O 1
ATOM 5894 N N . ARG A 1 784 ? -39.963 -23.971 56.651 1.00 62.69 784 ARG A N 1
ATOM 5895 C CA . ARG A 1 784 ? -39.005 -23.077 57.321 1.00 62.69 784 ARG A CA 1
ATOM 5896 C C . ARG A 1 784 ? -39.501 -21.634 57.425 1.00 62.69 784 ARG A C 1
ATOM 5898 O O . ARG A 1 784 ? -39.401 -21.058 58.504 1.00 62.69 784 ARG A O 1
ATOM 5905 N N . ASP A 1 785 ? -40.112 -21.095 56.367 1.00 57.94 785 ASP A N 1
ATOM 5906 C CA . ASP A 1 785 ? -40.465 -19.666 56.302 1.00 57.94 785 ASP A CA 1
ATOM 5907 C C . ASP A 1 785 ? -41.975 -19.369 56.315 1.00 57.94 785 ASP A C 1
ATOM 5909 O O . ASP A 1 785 ? -42.384 -18.303 56.778 1.00 57.94 785 ASP A O 1
ATOM 5913 N N . LEU A 1 786 ? -42.843 -20.282 55.852 1.00 54.22 786 LEU A N 1
ATOM 5914 C CA . LEU A 1 786 ? -44.303 -20.043 55.811 1.00 54.22 786 LEU A CA 1
ATOM 5915 C C . LEU A 1 786 ? -45.043 -20.485 57.084 1.00 54.22 786 LEU A C 1
ATOM 5917 O O . LEU A 1 786 ? -46.169 -20.038 57.307 1.00 54.22 786 LEU A O 1
ATOM 5921 N N . VAL A 1 787 ? -44.443 -21.350 57.910 1.00 47.12 787 VAL A N 1
ATOM 5922 C CA . VAL A 1 787 ? -45.086 -21.920 59.114 1.00 47.12 787 VAL A CA 1
ATOM 5923 C C . VAL A 1 787 ? -44.474 -21.387 60.426 1.00 47.12 787 VAL A C 1
ATOM 5925 O O . VAL A 1 787 ? -45.091 -21.524 61.481 1.00 47.12 787 VAL A O 1
ATOM 5928 N N . GLY A 1 788 ? -43.308 -20.726 60.376 1.00 43.81 788 GLY A N 1
ATOM 5929 C CA . GLY A 1 788 ? -42.497 -20.369 61.553 1.00 43.81 788 GLY A CA 1
ATOM 5930 C C . GLY A 1 788 ? -42.399 -18.887 61.961 1.00 43.81 788 GLY A C 1
ATOM 5931 O O . GLY A 1 788 ? -41.655 -18.601 62.898 1.00 43.81 788 GLY A O 1
ATOM 5932 N N . ARG A 1 789 ? -43.108 -17.944 61.317 1.00 38.94 789 ARG A N 1
ATOM 5933 C CA . ARG A 1 789 ? -43.121 -16.510 61.700 1.00 38.94 789 ARG A CA 1
ATOM 5934 C C . ARG A 1 789 ? -44.520 -15.901 61.837 1.00 38.94 789 ARG A C 1
ATOM 5936 O O . ARG A 1 789 ? -45.350 -16.022 60.903 1.00 38.94 789 ARG A O 1
#

Organism: NCBI:txid43355

Radius of gyration: 39.61 Å; chains: 1; bounding box: 100×62×116 Å

Foldseek 3Di:
DAFLLRVLVPDDAAWAEKEWEAAEAEQLLCVPRPQVSNVVSQYLYEYEYAWPRYDDDLVSHFCDQQAYDYWHWDFLAGAGWGKIWTDDQWWIKIWTWFFGNDCCRRPVAIDIDIAIATLAEGACQQLLVLVVQLCSVVQIPAPPVNNVVSNVVSVRRHHPHHDHPVKHKDKQAPHAQLVVDQFDEFAEKEWEDQFADPVLVVSNCNRHVYQWYFYDHDPTTKIKTAHPVRKIKIKGFFDRDCLGHVHGSNRSGYITMIMIDIDNDDPDDPPTDIDGPPDPDPDDDHPPPDPPPPQWKAWTEWEDDPQWIKTKIAHDPPWQKKFKWWQDPVGTDGQDIDGPVQNPDPGIGIDIGGDDDFSIKIKMWTQGPNDIDITDIHTYHHCQSSGGSVCVCVQQAQAVLPADLCNLLVCQVDVVSLVVNLVSLLVAFADQQPPAQDPVSNLVVLCSRNNDNLSCLLVPPSPPPDPPPPPPDDDDDDDDPDDDPAQSADDLVCLVVVVVSLVSNLVSQALRGYLSSLSSNLLSLLSCQQNCSQPPHPVSLQSLLSSLLSLPHDPSVVVSHHLSSLQSSLLSSLQSLLQLCVVEQCLDDDPSNVSSVSSCVRHLLSNLSYDLVNNVSNWDPNVNGPGDGDDSVSSVVSNVQSVVCVVPVCSSVQVSLVVVPWDWDADQLAIEIEDDDPDQQLVQQSSLQSCVVRDPAQKYWYWYDYPPKIKIWIDGQQKIWIWIDVVTKIDIGGHDNPDGSNNQAVDPVHHDDDPPIGGPPPPDPSVVVSCVSSSGPVVVVCVPPVPPD

Secondary structure (DSSP, 8-state):
---HHHHHHH--S---EEEEEESSB-HHHHHHHTHHHHHHTT-EEEEEEETT-B-S-GGG--SBTTTBEEEEEB-SS-B---EEEEE-SSEEEEEEES--SSHHHHHTT--EEEEEEESSEEEHHHHHHHHHHHHHHHHSB--HHHHHHHHHHHHHTS-SEEE--S-EEEE-SSS-SGGGSPPS-EEEEEEE-TT--HHHHHHHHHHH-EEEEEE---SS-EEEEEETTS-EEEEES---SHHHHT--TTTTPPB-EEEEEEESS-SS-TTPEEE-TT--PPPPPP---------S-EEEEEEEETTEEEEEEE--TT---EEEEEEETTEEEEEEEE-GGGG--SS-EEEEEE---TT-EEEEEEEETTEEEEPPPEEEE-HHHHS-HHHHHHHSGGGGG---S-HHHHHHH-HHHHHHHHHHHTT---PPPPSS--HHHHHHHHHHHH-HHHHHHHSTT--SSSPP-----------------------HHHHHHHHHHHHHHHHH--TTS-HHHHHHHHHHHHHHHHTTTTTT--THHHHHHHHHHHHSPPHHHHHH--HHHHHHHHHHHHHHHHHHHTT--TT--SHHHHHHHHHHHHHHHHHTT--GGGHHHHS--GGG-SS----HHHHHHHHHHHHHHHH-TTHHHHHHHHHTT-EEEEETTEEEEES--S-HHHHHHHHHHHHHHH-SSS-EEEEEE-SS-EEEEEEETTEEEEEESSS-EEEEEE--TT--HHHHHHSTT-SPP-S-EEESSSPPHHHHHHHHHTT--HHHHIIIIIS--